Protein AF-0000000073389313 (afdb_homodimer)

Structure (mmCIF, N/CA/C/O backbone):
data_AF-0000000073389313-model_v1
#
loop_
_entity.id
_entity.type
_entity.pdbx_description
1 polymer 'Galactarate dehydratase'
#
loop_
_atom_site.group_PDB
_atom_site.id
_atom_site.type_symbol
_atom_site.label_atom_id
_atom_site.label_alt_id
_atom_site.label_comp_id
_atom_site.label_asym_id
_atom_site.label_entity_id
_atom_site.label_seq_id
_atom_site.pdbx_PDB_ins_code
_atom_site.Cartn_x
_atom_site.Cartn_y
_atom_site.Cartn_z
_atom_site.occupancy
_atom_site.B_iso_or_equiv
_atom_site.auth_seq_id
_atom_site.auth_comp_id
_atom_site.auth_asym_id
_atom_site.auth_atom_id
_atom_site.pdbx_PDB_model_num
ATOM 1 N N . MET A 1 1 ? 12.602 41.25 25.109 1 44.09 1 MET A N 1
ATOM 2 C CA . MET A 1 1 ? 11.906 40.531 24.047 1 44.09 1 MET A CA 1
ATOM 3 C C . MET A 1 1 ? 12.305 41.062 22.688 1 44.09 1 MET A C 1
ATOM 5 O O . MET A 1 1 ? 12.484 42.281 22.516 1 44.09 1 MET A O 1
ATOM 9 N N . PRO A 1 2 ? 12.969 40.156 21.891 1 50.22 2 PRO A N 1
ATOM 10 C CA . PRO A 1 2 ? 13.352 40.781 20.625 1 50.22 2 PRO A CA 1
ATOM 11 C C . PRO A 1 2 ? 12.211 41.562 19.984 1 50.22 2 PRO A C 1
ATOM 13 O O . PRO A 1 2 ? 11.039 41.219 20.141 1 50.22 2 PRO A O 1
ATOM 16 N N . GLY A 1 3 ? 12.523 42.812 19.641 1 48.59 3 GLY A N 1
ATOM 17 C CA . GLY A 1 3 ? 11.57 43.656 18.953 1 48.59 3 GLY A CA 1
ATOM 18 C C . GLY A 1 3 ? 11.062 43.062 17.656 1 48.59 3 GLY A C 1
ATOM 19 O O . GLY A 1 3 ? 11.578 42.062 17.188 1 48.59 3 GLY A O 1
ATOM 20 N N . LEU A 1 4 ? 9.797 43.5 17.094 1 56.19 4 LEU A N 1
ATOM 21 C CA . LEU A 1 4 ? 9.133 43.062 15.867 1 56.19 4 LEU A CA 1
ATOM 22 C C . LEU A 1 4 ? 10.117 42.969 14.711 1 56.19 4 LEU A C 1
ATOM 24 O O . LEU A 1 4 ? 9.969 42.156 13.812 1 56.19 4 LEU A O 1
ATOM 28 N N . ASP A 1 5 ? 11.258 43.656 14.898 1 67.69 5 ASP A N 1
ATOM 29 C CA . ASP A 1 5 ? 12.211 43.75 13.789 1 67.69 5 ASP A CA 1
ATOM 30 C C . ASP A 1 5 ? 13.375 42.781 14 1 67.69 5 ASP A C 1
ATOM 32 O O . ASP A 1 5 ? 14.234 42.625 13.125 1 67.69 5 ASP A O 1
ATOM 36 N N . SER A 1 6 ? 13.25 42.094 15.07 1 82.12 6 SER A N 1
ATOM 37 C CA . SER A 1 6 ? 14.344 41.188 15.383 1 82.12 6 SER A CA 1
ATOM 38 C C . SER A 1 6 ? 14.273 39.938 14.523 1 82.12 6 SER A C 1
ATOM 40 O O . SER A 1 6 ? 13.188 39.406 14.258 1 82.12 6 SER A O 1
ATOM 42 N N . PRO A 1 7 ? 15.445 39.469 14.125 1 89.75 7 PRO A N 1
ATOM 43 C CA . PRO A 1 7 ? 15.484 38.219 13.375 1 89.75 7 PRO A CA 1
ATOM 44 C C . PRO A 1 7 ? 15.25 37 14.258 1 89.75 7 PRO A C 1
ATOM 46 O O . PRO A 1 7 ? 15.242 35.875 13.766 1 89.75 7 PRO A O 1
ATOM 49 N N . LEU A 1 8 ? 15.023 37.281 15.539 1 93 8 LEU A N 1
ATOM 50 C CA . LEU A 1 8 ? 14.867 36.188 16.5 1 93 8 LEU A CA 1
ATOM 51 C C . LEU A 1 8 ? 13.523 36.25 17.203 1 93 8 LEU A C 1
ATOM 53 O O . LEU A 1 8 ? 13 37.344 17.438 1 93 8 LEU A O 1
ATOM 57 N N . LEU A 1 9 ? 12.992 35.062 17.469 1 92.81 9 LEU A N 1
ATOM 58 C CA . LEU A 1 9 ? 11.734 34.969 18.188 1 92.81 9 LEU A CA 1
ATOM 59 C C . LEU A 1 9 ? 11.938 34.344 19.562 1 92.81 9 LEU A C 1
ATOM 61 O O . LEU A 1 9 ? 12.617 33.312 19.688 1 92.81 9 LEU A O 1
ATOM 65 N N . HIS A 1 10 ? 11.469 35.031 20.547 1 93.19 10 HIS A N 1
ATOM 66 C CA . HIS A 1 10 ? 11.367 34.438 21.875 1 93.19 10 HIS A CA 1
ATOM 67 C C . HIS A 1 10 ? 9.93 34.031 22.188 1 93.19 10 HIS A C 1
ATOM 69 O O . HIS A 1 10 ? 9.094 34.906 22.5 1 93.19 10 HIS A O 1
ATOM 75 N N . LEU A 1 11 ? 9.617 32.844 22.188 1 91.44 11 LEU A N 1
ATOM 76 C CA . LEU A 1 11 ? 8.242 32.344 22.156 1 91.44 11 LEU A CA 1
ATOM 77 C C . LEU A 1 11 ? 7.625 32.375 23.547 1 91.44 11 LEU A C 1
ATOM 79 O O . LEU A 1 11 ? 6.406 32.469 23.688 1 91.44 11 LEU A O 1
ATOM 83 N N . HIS A 1 12 ? 8.422 32.188 24.609 1 91.25 12 HIS A N 1
ATOM 84 C CA . HIS A 1 12 ? 8.016 32.25 26 1 91.25 12 HIS A CA 1
ATOM 85 C C . HIS A 1 12 ? 9.133 32.812 26.875 1 91.25 12 HIS A C 1
ATOM 87 O O . HIS A 1 12 ? 10.312 32.531 26.625 1 91.25 12 HIS A O 1
ATOM 93 N N . PRO A 1 13 ? 8.734 33.469 27.875 1 92.62 13 PRO A N 1
ATOM 94 C CA . PRO A 1 13 ? 9.773 34.094 28.719 1 92.62 13 PRO A CA 1
ATOM 95 C C . PRO A 1 13 ? 10.688 33.062 29.375 1 92.62 13 PRO A C 1
ATOM 97 O O . PRO A 1 13 ? 11.852 33.344 29.641 1 92.62 13 PRO A O 1
ATOM 100 N N . ASN A 1 14 ? 10.234 31.891 29.578 1 94.25 14 ASN A N 1
ATOM 101 C CA . ASN A 1 14 ? 10.992 30.859 30.281 1 94.25 14 ASN A CA 1
ATOM 102 C C . ASN A 1 14 ? 11.875 30.078 29.312 1 94.25 14 ASN A C 1
ATOM 104 O O . ASN A 1 14 ? 12.664 29.219 29.734 1 94.25 14 ASN A O 1
ATOM 108 N N . ASP A 1 15 ? 11.812 30.375 28.078 1 96.12 15 ASP A N 1
ATOM 109 C CA . ASP A 1 15 ? 12.609 29.672 27.094 1 96.12 15 ASP A CA 1
ATOM 110 C C . ASP A 1 15 ? 14.078 30.078 27.172 1 96.12 15 ASP A C 1
ATOM 112 O O . ASP A 1 15 ? 14.391 31.25 27.375 1 96.12 15 ASP A O 1
ATOM 116 N N . ASN A 1 16 ? 14.898 29.141 27.078 1 97.31 16 ASN A N 1
ATOM 117 C CA . ASN A 1 16 ? 16.328 29.469 27.062 1 97.31 16 ASN A CA 1
ATOM 118 C C . ASN A 1 16 ? 16.906 29.312 25.656 1 97.31 16 ASN A C 1
ATOM 120 O O . ASN A 1 16 ? 18.125 29.172 25.5 1 97.31 16 ASN A O 1
ATOM 124 N N . VAL A 1 17 ? 16.078 29.219 24.703 1 96.81 17 VAL A N 1
ATOM 125 C CA . VAL A 1 17 ? 16.453 29.25 23.297 1 96.81 17 VAL A CA 1
ATOM 126 C C . VAL A 1 17 ? 15.609 30.297 22.562 1 96.81 17 VAL A C 1
ATOM 128 O O . VAL A 1 17 ? 14.555 30.703 23.047 1 96.81 17 VAL A O 1
ATOM 131 N N . LEU A 1 18 ? 16.094 30.75 21.469 1 95.69 18 LEU A N 1
ATOM 132 C CA . LEU A 1 18 ? 15.406 31.609 20.516 1 95.69 18 LEU A CA 1
ATOM 133 C C . LEU A 1 18 ? 15.289 30.938 19.141 1 95.69 18 LEU A C 1
ATOM 135 O O . LEU A 1 18 ? 16.141 30.125 18.781 1 95.69 18 LEU A O 1
ATOM 139 N N . VAL A 1 19 ? 14.258 31.25 18.406 1 95.56 19 VAL A N 1
ATOM 140 C CA . VAL A 1 19 ? 14.078 30.703 17.062 1 95.56 19 VAL A CA 1
ATOM 141 C C . VAL A 1 19 ? 14.438 31.75 16.016 1 95.56 19 VAL A C 1
ATOM 143 O O . VAL A 1 19 ? 14.031 32.906 16.125 1 95.56 19 VAL A O 1
ATOM 146 N N . ALA A 1 20 ? 15.203 31.375 15.031 1 95.12 20 ALA A N 1
ATOM 147 C CA . ALA A 1 20 ? 15.586 32.281 13.953 1 95.12 20 ALA A CA 1
ATOM 148 C C . ALA A 1 20 ? 14.445 32.469 12.969 1 95.12 20 ALA A C 1
ATOM 150 O O . ALA A 1 20 ? 14.047 31.547 12.266 1 95.12 20 ALA A O 1
ATOM 151 N N . LYS A 1 21 ? 13.977 33.656 12.844 1 92.94 21 LYS A N 1
ATOM 152 C CA . LYS A 1 21 ? 12.945 34 11.867 1 92.94 21 LYS A CA 1
ATOM 153 C C . LYS A 1 21 ? 13.508 33.969 10.445 1 92.94 21 LYS A C 1
ATOM 155 O O . LYS A 1 21 ? 12.836 33.562 9.508 1 92.94 21 LYS A O 1
ATOM 160 N N . THR A 1 22 ? 14.648 34.562 10.391 1 92 22 THR A N 1
ATOM 161 C CA . THR A 1 22 ? 15.445 34.562 9.164 1 92 22 THR A CA 1
ATOM 162 C C . THR A 1 22 ? 16.812 33.906 9.406 1 92 22 THR A C 1
ATOM 164 O O . THR A 1 22 ? 17.25 33.812 10.555 1 92 22 THR A O 1
ATOM 167 N N . GLY A 1 23 ? 17.422 33.531 8.383 1 93.44 23 GLY A N 1
ATOM 168 C CA . GLY A 1 23 ? 18.734 32.906 8.523 1 93.44 23 GLY A CA 1
ATOM 169 C C . GLY A 1 23 ? 19.75 33.844 9.133 1 93.44 23 GLY A C 1
ATOM 170 O O . GLY A 1 23 ? 19.75 35.062 8.852 1 93.44 23 GLY A O 1
ATOM 171 N N . LEU A 1 24 ? 20.547 33.219 10 1 94.75 24 LEU A N 1
ATOM 172 C CA . LEU A 1 24 ? 21.672 33.969 10.57 1 94.75 24 LEU A CA 1
ATOM 173 C C . LEU A 1 24 ? 22.984 33.562 9.891 1 94.75 24 LEU A C 1
ATOM 175 O O . LEU A 1 24 ? 23.281 32.375 9.75 1 94.75 24 LEU A O 1
ATOM 179 N N . ALA A 1 25 ? 23.688 34.562 9.477 1 95 25 ALA A N 1
ATOM 180 C CA . ALA A 1 25 ? 25 34.312 8.867 1 95 25 ALA A CA 1
ATOM 181 C C . ALA A 1 25 ? 26.078 34.125 9.938 1 95 25 ALA A C 1
ATOM 183 O O . ALA A 1 25 ? 25.969 34.688 11.031 1 95 25 ALA A O 1
ATOM 184 N N . LEU A 1 26 ? 27.062 33.406 9.523 1 94.06 26 LEU A N 1
ATOM 185 C CA . LEU A 1 26 ? 28.234 33.312 10.398 1 94.06 26 LEU A CA 1
ATOM 186 C C . LEU A 1 26 ? 28.797 34.688 10.719 1 94.06 26 LEU A C 1
ATOM 188 O O . LEU A 1 26 ? 28.984 35.5 9.812 1 94.06 26 LEU A O 1
ATOM 192 N N . GLY A 1 27 ? 28.953 34.938 11.984 1 94.06 27 GLY A N 1
ATOM 193 C CA . GLY A 1 27 ? 29.562 36.188 12.406 1 94.06 27 GLY A CA 1
ATOM 194 C C . GLY A 1 27 ? 28.547 37.312 12.5 1 94.06 27 GLY A C 1
ATOM 195 O O . GLY A 1 27 ? 28.891 38.438 12.945 1 94.06 27 GLY A O 1
ATOM 196 N N . GLN A 1 28 ? 27.406 37.062 12.164 1 94.38 28 GLN A N 1
ATOM 197 C CA . GLN A 1 28 ? 26.375 38.094 12.25 1 94.38 28 GLN A CA 1
ATOM 198 C C . GLN A 1 28 ? 26.172 38.562 13.695 1 94.38 28 GLN A C 1
ATOM 200 O O . GLN A 1 28 ? 26.156 37.719 14.617 1 94.38 28 GLN A O 1
ATOM 205 N N . GLU A 1 29 ? 26.062 39.844 13.859 1 93.81 29 GLU A N 1
ATOM 206 C CA . GLU A 1 29 ? 25.828 40.406 15.195 1 93.81 29 GLU A CA 1
ATOM 207 C C . GLU A 1 29 ? 24.406 40.125 15.656 1 93.81 29 GLU A C 1
ATOM 209 O O . GLU A 1 29 ? 23.453 40.219 14.867 1 93.81 29 GLU A O 1
ATOM 214 N N . ILE A 1 30 ? 24.328 39.75 16.891 1 93.19 30 ILE A N 1
ATOM 215 C CA . ILE A 1 30 ? 23.047 39.562 17.562 1 93.19 30 ILE A CA 1
ATOM 216 C C . ILE A 1 30 ? 22.938 40.531 18.75 1 93.19 30 ILE A C 1
ATOM 218 O O . ILE A 1 30 ? 23.203 40.156 19.891 1 93.19 30 ILE A O 1
ATOM 222 N N . PRO A 1 31 ? 22.5 41.594 18.453 1 89.94 31 PRO A N 1
ATOM 223 C CA . PRO A 1 31 ? 22.516 42.656 19.484 1 89.94 31 PRO A CA 1
ATOM 224 C C . PRO A 1 31 ? 21.75 42.25 20.75 1 89.94 31 PRO A C 1
ATOM 226 O O . PRO A 1 31 ? 22.172 42.594 21.859 1 89.94 31 PRO A O 1
ATOM 229 N N . GLU A 1 32 ? 20.703 41.531 20.609 1 87.31 32 GLU A N 1
ATOM 230 C CA . GLU A 1 32 ? 19.859 41.125 21.719 1 87.31 32 GLU A CA 1
ATOM 231 C C . GLU A 1 32 ? 20.641 40.312 22.734 1 87.31 32 GLU A C 1
ATOM 233 O O . GLU A 1 32 ? 20.312 40.312 23.922 1 87.31 32 GLU A O 1
ATOM 238 N N . LEU A 1 33 ? 21.672 39.719 22.266 1 91.31 33 LEU A N 1
ATOM 239 C CA . LEU A 1 33 ? 22.453 38.844 23.125 1 91.31 33 LEU A CA 1
ATOM 240 C C . LEU A 1 33 ? 23.859 39.406 23.344 1 91.31 33 LEU A C 1
ATOM 242 O O . LEU A 1 33 ? 24.609 38.906 24.203 1 91.31 33 LEU A O 1
ATOM 246 N N . GLY A 1 34 ? 24.172 40.375 22.609 1 92.25 34 GLY A N 1
ATOM 247 C CA . GLY A 1 34 ? 25.5 40.969 22.703 1 92.25 34 GLY A CA 1
ATOM 248 C C . GLY A 1 34 ? 26.594 40.031 22.188 1 92.25 34 GLY A C 1
ATOM 249 O O . GLY A 1 34 ? 27.703 40 22.75 1 92.25 34 GLY A O 1
ATOM 250 N N . VAL A 1 35 ? 26.188 39.188 21.297 1 94.31 35 VAL A N 1
ATOM 251 C CA . VAL A 1 35 ? 27.141 38.219 20.781 1 94.31 35 VAL A CA 1
ATOM 252 C C . VAL A 1 35 ? 27.031 38.125 19.266 1 94.31 35 VAL A C 1
ATOM 254 O O . VAL A 1 35 ? 26.266 38.875 18.656 1 94.31 35 VAL A O 1
ATOM 257 N N . ARG A 1 36 ? 27.922 37.344 18.672 1 93.81 36 ARG A N 1
ATOM 258 C CA . ARG A 1 36 ? 27.891 37.031 17.25 1 93.81 36 ARG A CA 1
ATOM 259 C C . ARG A 1 36 ? 27.547 35.562 17.016 1 93.81 36 ARG A C 1
ATOM 261 O O . ARG A 1 36 ? 27.938 34.688 17.812 1 93.81 36 ARG A O 1
ATOM 268 N N . ALA A 1 37 ? 26.812 35.375 15.93 1 92.75 37 ALA A N 1
ATOM 269 C CA . ALA A 1 37 ? 26.5 34 15.57 1 92.75 37 ALA A CA 1
ATOM 270 C C . ALA A 1 37 ? 27.766 33.188 15.312 1 92.75 37 ALA A C 1
ATOM 272 O O . ALA A 1 37 ? 28.672 33.656 14.594 1 92.75 37 ALA A O 1
ATOM 273 N N . ARG A 1 38 ? 27.844 32.062 15.828 1 90.19 38 ARG A N 1
ATOM 274 C CA . ARG A 1 38 ? 29.031 31.219 15.734 1 90.19 38 ARG A CA 1
ATOM 275 C C . ARG A 1 38 ? 28.906 30.203 14.602 1 90.19 38 ARG A C 1
ATOM 277 O O . ARG A 1 38 ? 29.828 29.453 14.32 1 90.19 38 ARG A O 1
ATOM 284 N N . ALA A 1 39 ? 27.781 30.109 14.031 1 93.5 39 ALA A N 1
ATOM 285 C CA . ALA A 1 39 ? 27.484 29.25 12.891 1 93.5 39 ALA A CA 1
ATOM 286 C C . ALA A 1 39 ? 26.391 29.844 12.016 1 93.5 39 ALA A C 1
ATOM 288 O O . ALA A 1 39 ? 25.703 30.781 12.43 1 93.5 39 ALA A O 1
ATOM 289 N N . GLN A 1 40 ? 26.422 29.375 10.773 1 95 40 GLN A N 1
ATOM 290 C CA . GLN A 1 40 ? 25.219 29.656 9.977 1 95 40 GLN A CA 1
ATOM 291 C C . GLN A 1 40 ? 24 28.938 10.547 1 95 40 GLN A C 1
ATOM 293 O O . GLN A 1 40 ? 24.062 27.734 10.836 1 95 40 GLN A O 1
ATOM 298 N N . VAL A 1 41 ? 22.953 29.672 10.836 1 95.88 41 VAL A N 1
ATOM 299 C CA . VAL A 1 41 ? 21.734 29.109 11.406 1 95.88 41 VAL A CA 1
ATOM 300 C C . VAL A 1 41 ? 20.562 29.328 10.438 1 95.88 41 VAL A C 1
ATOM 302 O O . VAL A 1 41 ? 20.172 30.469 10.188 1 95.88 41 VAL A O 1
ATOM 305 N N . PRO A 1 42 ? 19.953 28.234 9.883 1 95.38 42 PRO A N 1
ATOM 306 C CA . PRO A 1 42 ? 18.828 28.391 8.953 1 95.38 42 PRO A CA 1
ATOM 307 C C . PRO A 1 42 ? 17.562 28.922 9.633 1 95.38 42 PRO A C 1
ATOM 309 O O . PRO A 1 42 ? 17.438 28.828 10.852 1 95.38 42 PRO A O 1
ATOM 312 N N . PRO A 1 43 ? 16.672 29.562 8.797 1 94.75 43 PRO A N 1
ATOM 313 C CA . PRO A 1 43 ? 15.383 29.938 9.367 1 94.75 43 PRO A CA 1
ATOM 314 C C . PRO A 1 43 ? 14.656 28.781 10.031 1 94.75 43 PRO A C 1
ATOM 316 O O . PRO A 1 43 ? 14.68 27.656 9.508 1 94.75 43 PRO A O 1
ATOM 319 N N . GLY A 1 44 ? 13.977 29.016 11.172 1 94.44 44 GLY A N 1
ATOM 320 C CA . GLY A 1 44 ? 13.219 28 11.867 1 94.44 44 GLY A CA 1
ATOM 321 C C . GLY A 1 44 ? 14.047 27.234 12.891 1 94.44 44 GLY A C 1
ATOM 322 O O . GLY A 1 44 ? 13.492 26.547 13.75 1 94.44 44 GLY A O 1
ATOM 323 N N . HIS A 1 45 ? 15.375 27.391 12.805 1 96.81 45 HIS A N 1
ATOM 324 C CA . HIS A 1 45 ? 16.266 26.734 13.758 1 96.81 45 HIS A CA 1
ATOM 325 C C . HIS A 1 45 ? 16.469 27.594 15 1 96.81 45 HIS A C 1
ATOM 327 O O . HIS A 1 45 ? 15.898 28.688 15.102 1 96.81 45 HIS A O 1
ATOM 333 N N . LYS A 1 46 ? 17.266 27.031 15.961 1 96.94 46 LYS A N 1
ATOM 334 C CA . LYS A 1 46 ? 17.328 27.672 17.266 1 96.94 46 LYS A CA 1
ATOM 335 C C . LYS A 1 46 ? 18.75 28.062 17.641 1 96.94 46 LYS A C 1
ATOM 337 O O . LYS A 1 46 ? 19.703 27.406 17.188 1 96.94 46 LYS A O 1
ATOM 342 N N . ILE A 1 47 ? 18.844 29.078 18.469 1 96.38 47 ILE A N 1
ATOM 343 C CA . ILE A 1 47 ? 20.109 29.438 19.109 1 96.38 47 ILE A CA 1
ATOM 344 C C . ILE A 1 47 ? 19.906 29.562 20.625 1 96.38 47 ILE A C 1
ATOM 346 O O . ILE A 1 47 ? 18.781 29.781 21.078 1 96.38 47 ILE A O 1
ATOM 350 N N . ALA A 1 48 ? 20.969 29.406 21.359 1 97.38 48 ALA A N 1
ATOM 351 C CA . ALA A 1 48 ? 20.906 29.578 22.797 1 97.38 48 ALA A CA 1
ATOM 352 C C . ALA A 1 48 ? 20.688 31.047 23.172 1 97.38 48 ALA A C 1
ATOM 354 O O . ALA A 1 48 ? 21.391 31.922 22.672 1 97.38 48 ALA A O 1
ATOM 355 N N . ALA A 1 49 ? 19.75 31.297 24.062 1 96.56 49 ALA A N 1
ATOM 356 C CA . ALA A 1 49 ? 19.438 32.656 24.5 1 96.56 49 ALA A CA 1
ATOM 357 C C . ALA A 1 49 ? 20.359 33.094 25.656 1 96.56 49 ALA A C 1
ATOM 359 O O . ALA A 1 49 ? 20.516 34.281 25.922 1 96.56 49 ALA A O 1
ATOM 360 N N . ARG A 1 50 ? 20.891 32.188 26.281 1 96.69 50 ARG A N 1
ATOM 361 C CA . ARG A 1 50 ? 21.812 32.312 27.406 1 96.69 50 ARG A CA 1
ATOM 362 C C . ARG A 1 50 ? 22.703 31.094 27.531 1 96.69 50 ARG A C 1
ATOM 364 O O . ARG A 1 50 ? 22.578 30.141 26.766 1 96.69 50 ARG A O 1
ATOM 371 N N . ARG A 1 51 ? 23.578 31.172 28.484 1 97.12 51 ARG A N 1
ATOM 372 C CA . ARG A 1 51 ? 24.391 29.984 28.75 1 97.12 51 ARG A CA 1
ATOM 373 C C . ARG A 1 51 ? 23.531 28.828 29.234 1 97.12 51 ARG A C 1
ATOM 375 O O . ARG A 1 51 ? 22.656 29.016 30.078 1 97.12 51 ARG A O 1
ATOM 382 N N . ILE A 1 52 ? 23.688 27.672 28.594 1 98 52 ILE A N 1
ATOM 383 C CA . ILE A 1 52 ? 23.016 26.438 28.984 1 98 52 ILE A CA 1
ATOM 384 C C . ILE A 1 52 ? 24.047 25.375 29.344 1 98 52 ILE A C 1
ATOM 386 O O . ILE A 1 52 ? 24.828 24.953 28.484 1 98 52 ILE A O 1
ATOM 390 N N . ALA A 1 53 ? 24.031 24.891 30.547 1 98.12 53 ALA A N 1
ATOM 391 C CA . ALA A 1 53 ? 25.016 23.922 30.984 1 98.12 53 ALA A CA 1
ATOM 392 C C . ALA A 1 53 ? 24.703 22.531 30.438 1 98.12 53 ALA A C 1
ATOM 394 O O . ALA A 1 53 ? 23.562 22.219 30.125 1 98.12 53 ALA A O 1
ATOM 395 N N . GLN A 1 54 ? 25.844 21.766 30.328 1 97.62 54 GLN A N 1
ATOM 396 C CA . GLN A 1 54 ? 25.625 20.359 29.984 1 97.62 54 GLN A CA 1
ATOM 397 C C . GLN A 1 54 ? 24.641 19.703 30.953 1 97.62 54 GLN A C 1
ATOM 399 O O . GLN A 1 54 ? 24.734 19.875 32.156 1 97.62 54 GLN A O 1
ATOM 404 N N . GLY A 1 55 ? 23.641 19.031 30.344 1 96.12 55 GLY A N 1
ATOM 405 C CA . GLY A 1 55 ? 22.641 18.359 31.172 1 96.12 55 GLY A CA 1
ATOM 406 C C . GLY A 1 55 ? 21.469 19.234 31.531 1 96.12 55 GLY A C 1
ATOM 407 O O . GLY A 1 55 ? 20.422 18.734 31.984 1 96.12 55 GLY A O 1
ATOM 408 N N . GLU A 1 56 ? 21.609 20.547 31.375 1 96.75 56 GLU A N 1
ATOM 409 C CA . GLU A 1 56 ? 20.5 21.453 31.672 1 96.75 56 GLU A CA 1
ATOM 410 C C . GLU A 1 56 ? 19.359 21.297 30.656 1 96.75 56 GLU A C 1
ATOM 412 O O . GLU A 1 56 ? 19.609 21.062 29.469 1 96.75 56 GLU A O 1
ATOM 417 N N . GLN A 1 57 ? 18.125 21.422 31.141 1 95.38 57 GLN A N 1
ATOM 418 C CA . GLN A 1 57 ? 16.953 21.312 30.281 1 95.38 57 GLN A CA 1
ATOM 419 C C . GLN A 1 57 ? 16.875 22.469 29.297 1 95.38 57 GLN A C 1
ATOM 421 O O . GLN A 1 57 ? 17.172 23.625 29.656 1 95.38 57 GLN A O 1
ATOM 426 N N . VAL A 1 58 ? 16.625 22.172 28.125 1 96.06 58 VAL A N 1
ATOM 427 C CA . VAL A 1 58 ? 16.375 23.156 27.078 1 96.06 58 VAL A CA 1
ATOM 428 C C . VAL A 1 58 ? 14.867 23.312 26.891 1 96.06 58 VAL A C 1
ATOM 430 O O . VAL A 1 58 ? 14.148 22.328 26.688 1 96.06 58 VAL A O 1
ATOM 433 N N . LYS A 1 59 ? 14.383 24.562 26.891 1 95.12 59 LYS A N 1
ATOM 434 C CA . LYS A 1 59 ? 12.945 24.812 26.875 1 95.12 59 LYS A CA 1
ATOM 435 C C . LYS A 1 59 ? 12.539 25.656 25.672 1 95.12 59 LYS A C 1
ATOM 437 O O . LYS A 1 59 ? 13.25 26.578 25.281 1 95.12 59 LYS A O 1
ATOM 442 N N . LYS A 1 60 ? 11.539 25.297 25.062 1 93.19 60 LYS A N 1
ATOM 443 C CA . LYS A 1 60 ? 10.805 25.984 24.016 1 93.19 60 LYS A CA 1
ATOM 444 C C . LYS A 1 60 ? 9.305 26 24.297 1 93.19 60 LYS A C 1
ATOM 446 O O . LYS A 1 60 ? 8.711 24.969 24.562 1 93.19 60 LYS A O 1
ATOM 451 N N . TYR A 1 61 ? 8.641 27.172 24.312 1 90.69 61 TYR A N 1
ATOM 452 C CA . TYR A 1 61 ? 7.246 27.344 24.719 1 90.69 61 TYR A CA 1
ATOM 453 C C . TYR A 1 61 ? 7.027 26.828 26.141 1 90.69 61 TYR A C 1
ATOM 455 O O . TYR A 1 61 ? 6.035 26.156 26.422 1 90.69 61 TYR A O 1
ATOM 463 N N . ASP A 1 62 ? 8.023 27.047 26.891 1 90.38 62 ASP A N 1
ATOM 464 C CA . ASP A 1 62 ? 8.016 26.672 28.297 1 90.38 62 ASP A CA 1
ATOM 465 C C . ASP A 1 62 ? 7.867 25.156 28.469 1 90.38 62 ASP A C 1
ATOM 467 O O . ASP A 1 62 ? 7.227 24.688 29.406 1 90.38 62 ASP A O 1
ATOM 471 N N . THR A 1 63 ? 8.312 24.453 27.516 1 89.25 63 THR A N 1
ATOM 472 C CA . THR A 1 63 ? 8.289 22.984 27.531 1 89.25 63 THR A CA 1
ATOM 473 C C . THR A 1 63 ? 9.68 22.422 27.281 1 89.25 63 THR A C 1
ATOM 475 O O . THR A 1 63 ? 10.414 22.922 26.422 1 89.25 63 THR A O 1
ATOM 478 N N . VAL A 1 64 ? 10.008 21.438 28.016 1 91.5 64 VAL A N 1
ATOM 479 C CA . VAL A 1 64 ? 11.32 20.828 27.859 1 91.5 64 VAL A CA 1
ATOM 480 C C . VAL A 1 64 ? 11.383 20.047 26.547 1 91.5 64 VAL A C 1
ATOM 482 O O . VAL A 1 64 ? 10.586 19.125 26.328 1 91.5 64 VAL A O 1
ATOM 485 N N . ILE A 1 65 ? 12.336 20.344 25.734 1 91.06 65 ILE A N 1
ATOM 486 C CA . ILE A 1 65 ? 12.461 19.641 24.453 1 91.06 65 ILE A CA 1
ATOM 487 C C . ILE A 1 65 ? 13.688 18.734 24.484 1 91.06 65 ILE A C 1
ATOM 489 O O . ILE A 1 65 ? 13.977 18.047 23.516 1 91.06 65 ILE A O 1
ATOM 493 N N . GLY A 1 66 ? 14.469 18.75 25.547 1 92.31 66 GLY A N 1
ATOM 494 C CA . GLY A 1 66 ? 15.656 17.938 25.734 1 92.31 66 GLY A CA 1
ATOM 495 C C . GLY A 1 66 ? 16.641 18.547 26.719 1 92.31 66 GLY A C 1
ATOM 496 O O . GLY A 1 66 ? 16.266 19.438 27.5 1 92.31 66 GLY A O 1
ATOM 497 N N . VAL A 1 67 ? 17.828 17.938 26.734 1 95.69 67 VAL A N 1
ATOM 498 C CA . VAL A 1 67 ? 18.906 18.484 27.562 1 95.69 67 VAL A CA 1
ATOM 499 C C . VAL A 1 67 ? 20.141 18.719 26.703 1 95.69 67 VAL A C 1
ATOM 501 O O . VAL A 1 67 ? 20.344 18.047 25.688 1 95.69 67 VAL A O 1
ATOM 504 N N . ALA A 1 68 ? 20.875 19.688 27.078 1 97.25 68 ALA A N 1
ATOM 505 C CA . ALA A 1 68 ? 22.109 19.984 26.359 1 97.25 68 ALA A CA 1
ATOM 506 C C . ALA A 1 68 ? 23.141 18.891 26.562 1 97.25 68 ALA A C 1
ATOM 508 O O . ALA A 1 68 ? 23.359 18.438 27.688 1 97.25 68 ALA A O 1
ATOM 509 N N . THR A 1 69 ? 23.828 18.5 25.469 1 97.19 69 THR A N 1
ATOM 510 C CA . THR A 1 69 ? 24.828 17.438 25.562 1 97.19 69 THR A CA 1
ATOM 511 C C . THR A 1 69 ? 26.188 18.016 25.922 1 97.19 69 THR A C 1
ATOM 513 O O . THR A 1 69 ? 27.125 17.266 26.234 1 97.19 69 THR A O 1
ATOM 516 N N . ARG A 1 70 ? 26.359 19.297 25.844 1 97.44 70 ARG A N 1
ATOM 517 C CA . ARG A 1 70 ? 27.547 20.062 26.219 1 97.44 70 ARG A CA 1
ATOM 518 C C . ARG A 1 70 ? 27.156 21.469 26.641 1 97.44 70 ARG A C 1
ATOM 520 O O . ARG A 1 70 ? 26 21.875 26.531 1 97.44 70 ARG A O 1
ATOM 527 N N . ASP A 1 71 ? 28.109 22.125 27.156 1 98 71 ASP A N 1
ATOM 528 C CA . ASP A 1 71 ? 27.859 23.531 27.469 1 98 71 ASP A CA 1
ATOM 529 C C . ASP A 1 71 ? 27.594 24.328 26.188 1 98 71 ASP A C 1
ATOM 531 O O . ASP A 1 71 ? 28.312 24.188 25.203 1 98 71 ASP A O 1
ATOM 535 N N . LEU A 1 72 ? 26.547 25.188 26.25 1 97.31 72 LEU A N 1
ATOM 536 C CA . LEU A 1 72 ? 26.188 26.062 25.141 1 97.31 72 LEU A CA 1
ATOM 537 C C . LEU A 1 72 ? 26.297 27.531 25.547 1 97.31 72 LEU A C 1
ATOM 539 O O . LEU A 1 72 ? 25.75 27.922 26.578 1 97.31 72 LEU A O 1
ATOM 543 N N . GLU A 1 73 ? 26.984 28.234 24.766 1 96.38 73 GLU A N 1
ATOM 544 C CA . GLU A 1 73 ? 27.078 29.688 25 1 96.38 73 GLU A CA 1
ATOM 545 C C . GLU A 1 73 ? 25.969 30.438 24.281 1 96.38 73 GLU A C 1
ATOM 547 O O . GLU A 1 73 ? 25.406 29.938 23.297 1 96.38 73 GLU A O 1
ATOM 552 N N . PRO A 1 74 ? 25.641 31.656 24.797 1 96 74 PRO A N 1
ATOM 553 C CA . PRO A 1 74 ? 24.625 32.438 24.094 1 96 74 PRO A CA 1
ATOM 554 C C . PRO A 1 74 ? 24.953 32.625 22.609 1 96 74 PRO A C 1
ATOM 556 O O . PRO A 1 74 ? 26.094 32.875 22.25 1 96 74 PRO A O 1
ATOM 559 N N . GLY A 1 75 ? 23.922 32.375 21.75 1 94.88 75 GLY A N 1
ATOM 560 C CA . GLY A 1 75 ? 24.109 32.562 20.328 1 94.88 75 GLY A CA 1
ATOM 561 C C . GLY A 1 75 ? 24.531 31.281 19.609 1 94.88 75 GLY A C 1
ATOM 562 O O . GLY A 1 75 ? 24.5 31.234 18.375 1 94.88 75 GLY A O 1
ATOM 563 N N . GLU A 1 76 ? 24.812 30.312 20.328 1 95.88 76 GLU A N 1
ATOM 564 C CA . GLU A 1 76 ? 25.219 29.047 19.719 1 95.88 76 GLU A CA 1
ATOM 565 C C . GLU A 1 76 ? 24.031 28.328 19.094 1 95.88 76 GLU A C 1
ATOM 567 O O . GLU A 1 76 ? 22.938 28.328 19.656 1 95.88 76 GLU A O 1
ATOM 572 N N . TYR A 1 77 ? 24.359 27.656 17.969 1 96.44 77 TYR A N 1
ATOM 573 C CA . TYR A 1 77 ? 23.375 26.859 17.234 1 96.44 77 TYR A CA 1
ATOM 574 C C . TYR A 1 77 ? 22.938 25.656 18.047 1 96.44 77 TYR A C 1
ATOM 576 O O . TYR A 1 77 ? 23.766 24.875 18.516 1 96.44 77 TYR A O 1
ATOM 584 N N . VAL A 1 78 ? 21.656 25.531 18.359 1 96.94 78 VAL A N 1
ATOM 585 C CA . VAL A 1 78 ? 21.094 24.453 19.141 1 96.94 78 VAL A CA 1
ATOM 586 C C . VAL A 1 78 ? 20.234 23.547 18.25 1 96.94 78 VAL A C 1
ATOM 588 O O . VAL A 1 78 ? 19.25 24 17.672 1 96.94 78 VAL A O 1
ATOM 591 N N . HIS A 1 79 ? 20.562 22.328 18.172 1 95.94 79 HIS A N 1
ATOM 592 C CA . HIS A 1 79 ? 19.859 21.375 17.328 1 95.94 79 HIS A CA 1
ATOM 593 C C . HIS A 1 79 ? 20.203 19.938 17.719 1 95.94 79 HIS A C 1
ATOM 595 O O . HIS A 1 79 ? 20.641 19.688 18.844 1 95.94 79 HIS A O 1
ATOM 601 N N . SER A 1 80 ? 19.938 18.969 16.906 1 92.75 80 SER A N 1
ATOM 602 C CA . SER A 1 80 ? 20.047 17.547 17.203 1 92.75 80 SER A CA 1
ATOM 603 C C . SER A 1 80 ? 21.469 17.172 17.594 1 92.75 80 SER A C 1
ATOM 605 O O . SER A 1 80 ? 21.672 16.219 18.344 1 92.75 80 SER A O 1
ATOM 607 N N . HIS A 1 81 ? 22.469 17.938 17.109 1 93.38 81 HIS A N 1
ATOM 608 C CA . HIS A 1 81 ? 23.859 17.578 17.359 1 93.38 81 HIS A CA 1
ATOM 609 C C . HIS A 1 81 ? 24.281 17.891 18.781 1 93.38 81 HIS A C 1
ATOM 611 O O . HIS A 1 81 ? 25.312 17.422 19.266 1 93.38 81 HIS A O 1
ATOM 617 N N . ASN A 1 82 ? 23.469 18.688 19.547 1 95.56 82 ASN A N 1
ATOM 618 C CA . ASN A 1 82 ? 23.859 19.047 20.906 1 95.56 82 ASN A CA 1
ATOM 619 C C . ASN A 1 82 ? 22.672 18.984 21.859 1 95.56 82 ASN A C 1
ATOM 621 O O . ASN A 1 82 ? 22.703 19.609 22.922 1 95.56 82 ASN A O 1
ATOM 625 N N . LEU A 1 83 ? 21.641 18.359 21.438 1 94.25 83 LEU A N 1
ATOM 626 C CA . LEU A 1 83 ? 20.453 18.094 22.25 1 94.25 83 LEU A CA 1
ATOM 627 C C . LEU A 1 83 ? 20.203 16.594 22.359 1 94.25 83 LEU A C 1
ATOM 629 O O . LEU A 1 83 ? 20.328 15.859 21.375 1 94.25 83 LEU A O 1
ATOM 633 N N . GLU A 1 84 ? 19.906 16.172 23.5 1 91.94 84 GLU A N 1
ATOM 634 C CA . GLU A 1 84 ? 19.5 14.781 23.688 1 91.94 84 GLU A CA 1
ATOM 635 C C . GLU A 1 84 ? 18.125 14.695 24.344 1 91.94 84 GLU A C 1
ATOM 637 O O . GLU A 1 84 ? 17.797 15.492 25.219 1 91.94 84 GLU A O 1
ATOM 642 N N . LEU A 1 85 ? 17.438 13.695 23.844 1 88.19 85 LEU A N 1
ATOM 643 C CA . LEU A 1 85 ? 16.109 13.461 24.406 1 88.19 85 LEU A CA 1
ATOM 644 C C . LEU A 1 85 ? 16.203 12.805 25.781 1 88.19 85 LEU A C 1
ATOM 646 O O . LEU A 1 85 ? 17 11.891 25.984 1 88.19 85 LEU A O 1
ATOM 650 N N . VAL A 1 86 ? 15.516 13.383 26.656 1 82.69 86 VAL A N 1
ATOM 651 C CA . VAL A 1 86 ? 15.461 12.773 27.984 1 82.69 86 VAL A CA 1
ATOM 652 C C . VAL A 1 86 ? 14 12.586 28.406 1 82.69 86 VAL A C 1
ATOM 654 O O . VAL A 1 86 ? 13.188 13.492 28.25 1 82.69 86 VAL A O 1
ATOM 657 N N . ASP A 1 87 ? 13.734 11.336 28.688 1 74.81 87 ASP A N 1
ATOM 658 C CA . ASP A 1 87 ? 12.391 11.07 29.188 1 74.81 87 ASP A CA 1
ATOM 659 C C . ASP A 1 87 ? 12.266 11.453 30.656 1 74.81 87 ASP A C 1
ATOM 661 O O . ASP A 1 87 ? 13.195 11.227 31.438 1 74.81 87 ASP A O 1
ATOM 665 N N . TYR A 1 88 ? 11.391 12.172 30.969 1 76.06 88 TYR A N 1
ATOM 666 C CA . TYR A 1 88 ? 11.07 12.484 32.344 1 76.06 88 TYR A CA 1
ATOM 667 C C . TYR A 1 88 ? 9.578 12.344 32.625 1 76.06 88 TYR A C 1
ATOM 669 O O . TYR A 1 88 ? 8.773 12.383 31.688 1 76.06 88 TYR A O 1
ATOM 677 N N . TYR A 1 89 ? 9.305 12.023 33.844 1 74.81 89 TYR A N 1
ATOM 678 C CA . TYR A 1 89 ? 7.906 11.883 34.219 1 74.81 89 TYR A CA 1
ATOM 679 C C . TYR A 1 89 ? 7.164 13.211 34.094 1 74.81 89 TYR A C 1
ATOM 681 O O . TYR A 1 89 ? 7.66 14.25 34.562 1 74.81 89 TYR A O 1
ATOM 689 N N . ARG A 1 90 ? 6.023 13.055 33.375 1 82.88 90 ARG A N 1
ATOM 690 C CA . ARG A 1 90 ? 5.113 14.188 33.281 1 82.88 90 ARG A CA 1
ATOM 691 C C . ARG A 1 90 ? 3.756 13.867 33.875 1 82.88 90 ARG A C 1
ATOM 693 O O . ARG A 1 90 ? 3.084 12.922 33.469 1 82.88 90 ARG A O 1
ATOM 700 N N . ASP A 1 91 ? 3.379 14.688 34.875 1 89.06 91 ASP A N 1
ATOM 701 C CA . ASP A 1 91 ? 2.072 14.516 35.5 1 89.06 91 ASP A CA 1
ATOM 702 C C . ASP A 1 91 ? 0.948 14.734 34.5 1 89.06 91 ASP A C 1
ATOM 704 O O . ASP A 1 91 ? 0.808 15.82 33.938 1 89.06 91 ASP A O 1
ATOM 708 N N . PRO A 1 92 ? 0.164 13.664 34.281 1 93.06 92 PRO A N 1
ATOM 709 C CA . PRO A 1 92 ? -0.938 13.836 33.344 1 93.06 92 PRO A CA 1
ATOM 710 C C . PRO A 1 92 ? -1.968 14.859 33.812 1 93.06 92 PRO A C 1
ATOM 712 O O . PRO A 1 92 ? -2.646 15.477 32.969 1 93.06 92 PRO A O 1
ATOM 715 N N . ALA A 1 93 ? -2.135 14.953 35.188 1 95.31 93 ALA A N 1
ATOM 716 C CA . ALA A 1 93 ? -3.049 15.93 35.781 1 95.31 93 ALA A CA 1
ATOM 717 C C . ALA A 1 93 ? -4.379 15.953 35.031 1 95.31 93 ALA A C 1
ATOM 719 O O . ALA A 1 93 ? -4.824 17.016 34.562 1 95.31 93 ALA A O 1
ATOM 720 N N . PHE A 1 94 ? -5.047 14.812 35.094 1 97 94 PHE A N 1
ATOM 721 C CA . PHE A 1 94 ? -6.254 14.633 34.281 1 97 94 PHE A CA 1
ATOM 722 C C . PHE A 1 94 ? -7.258 15.742 34.562 1 97 94 PHE A C 1
ATOM 724 O O . PHE A 1 94 ? -7.684 15.93 35.719 1 97 94 PHE A O 1
ATOM 731 N N . GLY A 1 95 ? -7.633 16.531 33.531 1 96.94 95 GLY A N 1
ATOM 732 C CA . GLY A 1 95 ? -8.734 17.469 33.562 1 96.94 95 GLY A CA 1
ATOM 733 C C . GLY A 1 95 ? -8.406 18.75 34.312 1 96.94 95 GLY A C 1
ATOM 734 O O . GLY A 1 95 ? -9.273 19.594 34.531 1 96.94 95 GLY A O 1
ATOM 735 N N . ALA A 1 96 ? -7.246 18.984 34.719 1 96.88 96 ALA A N 1
ATOM 736 C CA . ALA A 1 96 ? -6.852 20.109 35.594 1 96.88 96 ALA A CA 1
ATOM 737 C C . ALA A 1 96 ? -7.062 21.438 34.875 1 96.88 96 ALA A C 1
ATOM 739 O O . ALA A 1 96 ? -7.281 22.469 35.531 1 96.88 96 ALA A O 1
ATOM 740 N N . ASP A 1 97 ? -7.059 21.422 33.594 1 96.06 97 ASP A N 1
ATOM 741 C CA . ASP A 1 97 ? -7.133 22.672 32.844 1 96.06 97 ASP A CA 1
ATOM 742 C C . ASP A 1 97 ? -8.383 22.719 31.969 1 96.06 97 ASP A C 1
ATOM 744 O O . ASP A 1 97 ? -8.438 23.469 30.984 1 96.06 97 ASP A O 1
ATOM 748 N N . VAL A 1 98 ? -9.344 21.891 32.281 1 97.44 98 VAL A N 1
ATOM 749 C CA . VAL A 1 98 ? -10.578 21.859 31.516 1 97.44 98 VAL A CA 1
ATOM 750 C C . VAL A 1 98 ? -11.328 23.188 31.688 1 97.44 98 VAL A C 1
ATOM 752 O O . VAL A 1 98 ? -11.516 23.656 32.812 1 97.44 98 VAL A O 1
ATOM 755 N N . ARG A 1 99 ? -11.719 23.75 30.625 1 95.62 99 ARG A N 1
ATOM 756 C CA . ARG A 1 99 ? -12.609 24.906 30.578 1 95.62 99 ARG A CA 1
ATOM 757 C C . ARG A 1 99 ? -13.828 24.625 29.703 1 95.62 99 ARG A C 1
ATOM 759 O O . ARG A 1 99 ? -13.703 24.109 28.594 1 95.62 99 ARG A O 1
ATOM 766 N N . PRO A 1 100 ? -14.953 24.938 30.234 1 95.62 100 PRO A N 1
ATOM 767 C CA . PRO A 1 100 ? -16.156 24.703 29.422 1 95.62 100 PRO A CA 1
ATOM 768 C C . PRO A 1 100 ? -16.156 25.484 28.109 1 95.62 100 PRO A C 1
ATOM 770 O O . PRO A 1 100 ? -15.688 26.625 28.078 1 95.62 100 PRO A O 1
ATOM 773 N N . VAL A 1 101 ? -16.672 24.906 27.125 1 97.81 101 VAL A N 1
ATOM 774 C CA . VAL A 1 101 ? -16.797 25.562 25.812 1 97.81 101 VAL A CA 1
ATOM 775 C C . VAL A 1 101 ? -17.984 26.531 25.828 1 97.81 101 VAL A C 1
ATOM 777 O O . VAL A 1 101 ? -19.078 26.172 26.281 1 97.81 101 VAL A O 1
ATOM 780 N N . GLU A 1 102 ? -17.766 27.719 25.453 1 97.5 102 GLU A N 1
ATOM 781 C CA . GLU A 1 102 ? -18.859 28.656 25.25 1 97.5 102 GLU A CA 1
ATOM 782 C C . GLU A 1 102 ? -19.453 28.516 23.844 1 97.5 102 GLU A C 1
ATOM 784 O O . GLU A 1 102 ? -19.062 29.234 22.922 1 97.5 102 GLU A O 1
ATOM 789 N N . TYR A 1 103 ? -20.422 27.766 23.781 1 98.12 103 TYR A N 1
ATOM 790 C CA . TYR A 1 103 ? -21.031 27.453 22.484 1 98.12 103 TYR A CA 1
ATOM 791 C C . TYR A 1 103 ? -21.781 28.656 21.938 1 98.12 103 TYR A C 1
ATOM 793 O O . TYR A 1 103 ? -22.453 29.375 22.688 1 98.12 103 TYR A O 1
ATOM 801 N N . VAL A 1 104 ? -21.656 28.812 20.703 1 98.12 104 VAL A N 1
ATOM 802 C CA . VAL A 1 104 ? -22.547 29.734 20.016 1 98.12 104 VAL A CA 1
ATOM 803 C C . VAL A 1 104 ? -23.969 29.203 20.031 1 98.12 104 VAL A C 1
ATOM 805 O O . VAL A 1 104 ? -24.203 28.031 19.75 1 98.12 104 VAL A O 1
ATOM 808 N N . PRO A 1 105 ? -24.969 30.047 20.375 1 97.38 105 PRO A N 1
ATOM 809 C CA . PRO A 1 105 ? -26.344 29.562 20.312 1 97.38 105 PRO A CA 1
ATOM 810 C C . PRO A 1 105 ? -26.719 29 18.938 1 97.38 105 PRO A C 1
ATOM 812 O O . PRO A 1 105 ? -26.25 29.516 17.906 1 97.38 105 PRO A O 1
ATOM 815 N N . GLU A 1 106 ? -27.578 28.047 18.922 1 94.88 106 GLU A N 1
ATOM 816 C CA . GLU A 1 106 ? -27.906 27.297 17.703 1 94.88 106 GLU A CA 1
ATOM 817 C C . GLU A 1 106 ? -28.297 28.234 16.562 1 94.88 106 GLU A C 1
ATOM 819 O O . GLU A 1 106 ? -27.875 28.047 15.43 1 94.88 106 GLU A O 1
ATOM 824 N N . ALA A 1 107 ? -29.047 29.234 16.844 1 94.81 107 ALA A N 1
ATOM 825 C CA . ALA A 1 107 ? -29.562 30.156 15.844 1 94.81 107 ALA A CA 1
ATOM 826 C C . ALA A 1 107 ? -28.453 30.984 15.227 1 94.81 107 ALA A C 1
ATOM 828 O O . ALA A 1 107 ? -28.594 31.484 14.109 1 94.81 107 ALA A O 1
ATOM 829 N N . GLY A 1 108 ? -27.359 31.094 15.898 1 96.88 108 GLY A N 1
ATOM 830 C CA . GLY A 1 108 ? -26.266 31.938 15.43 1 96.88 108 GLY A CA 1
ATOM 831 C C . GLY A 1 108 ? -25.094 31.141 14.891 1 96.88 108 GLY A C 1
ATOM 832 O O . GLY A 1 108 ? -24.062 31.719 14.539 1 96.88 108 GLY A O 1
ATOM 833 N N . ARG A 1 109 ? -25.203 29.875 14.805 1 97.69 109 ARG A N 1
ATOM 834 C CA . ARG A 1 109 ? -24.078 29.047 14.375 1 97.69 109 ARG A CA 1
ATOM 835 C C . ARG A 1 109 ? -23.812 29.203 12.883 1 97.69 109 ARG A C 1
ATOM 837 O O . ARG A 1 109 ? -24.75 29.391 12.102 1 97.69 109 ARG A O 1
ATOM 844 N N . ALA A 1 110 ? -22.516 29.156 12.555 1 98.75 110 ALA A N 1
ATOM 845 C CA . ALA A 1 110 ? -22.125 29.219 11.148 1 98.75 110 ALA A CA 1
ATOM 846 C C . ALA A 1 110 ? -22.734 28.047 10.367 1 98.75 110 ALA A C 1
ATOM 848 O O . ALA A 1 110 ? -23.125 27.031 10.945 1 98.75 110 ALA A O 1
ATOM 849 N N . THR A 1 111 ? -22.891 28.281 9.086 1 98.81 111 THR A N 1
ATOM 850 C CA . THR A 1 111 ? -23.5 27.266 8.227 1 98.81 111 THR A CA 1
ATOM 851 C C . THR A 1 111 ? -22.625 27 7.004 1 98.81 111 THR A C 1
ATOM 853 O O . THR A 1 111 ? -21.672 27.75 6.742 1 98.81 111 THR A O 1
ATOM 856 N N . PHE A 1 112 ? -22.828 25.953 6.32 1 98.81 112 PHE A N 1
ATOM 857 C CA . PHE A 1 112 ? -22.25 25.625 5.023 1 98.81 112 PHE A CA 1
ATOM 858 C C . PHE A 1 112 ? -23.25 24.875 4.156 1 98.81 112 PHE A C 1
ATOM 860 O O . PHE A 1 112 ? -24.328 24.5 4.629 1 98.81 112 PHE A O 1
ATOM 867 N N . GLN A 1 113 ? -22.953 24.781 2.904 1 98.81 113 GLN A N 1
ATOM 868 C CA . GLN A 1 113 ? -23.781 24.047 1.957 1 98.81 113 GLN A CA 1
ATOM 869 C C . GLN A 1 113 ? -23.359 22.594 1.855 1 98.81 113 GLN A C 1
ATOM 871 O O . GLN A 1 113 ? -22.375 22.281 1.197 1 98.81 113 GLN A O 1
ATOM 876 N N . GLY A 1 114 ? -24.188 21.688 2.521 1 98.75 114 GLY A N 1
ATOM 877 C CA . GLY A 1 114 ? -23.797 20.281 2.576 1 98.75 114 GLY A CA 1
ATOM 878 C C . GLY A 1 114 ? -24.797 19.359 1.912 1 98.75 114 GLY A C 1
ATOM 879 O O . GLY A 1 114 ? -25.891 19.797 1.528 1 98.75 114 GLY A O 1
ATOM 880 N N . PHE A 1 115 ? -24.406 18.109 1.653 1 98.81 115 PHE A N 1
ATOM 881 C CA . PHE A 1 115 ? -25.281 17.031 1.178 1 98.81 115 PHE A CA 1
ATOM 882 C C . PHE A 1 115 ? -25.812 16.219 2.344 1 98.81 115 PHE A C 1
ATOM 884 O O . PHE A 1 115 ? -25.094 15.406 2.928 1 98.81 115 PHE A O 1
ATOM 891 N N . VAL A 1 116 ? -27.094 16.375 2.682 1 98.56 116 VAL A N 1
ATOM 892 C CA . VAL A 1 116 ? -27.688 15.625 3.783 1 98.56 116 VAL A CA 1
ATOM 893 C C . VAL A 1 116 ? -28.047 14.211 3.32 1 98.56 116 VAL A C 1
ATOM 895 O O . VAL A 1 116 ? -28.781 14.039 2.346 1 98.56 116 VAL A O 1
ATOM 898 N N . ARG A 1 117 ? -27.484 13.227 3.977 1 97.75 117 ARG A N 1
ATOM 899 C CA . ARG A 1 117 ? -27.75 11.828 3.672 1 97.75 117 ARG A CA 1
ATOM 900 C C . ARG A 1 117 ? -29 11.336 4.418 1 97.75 117 ARG A C 1
ATOM 902 O O . ARG A 1 117 ? -29.484 12.008 5.328 1 97.75 117 ARG A O 1
ATOM 909 N N . ALA A 1 118 ? -29.469 10.125 4.062 1 94.38 118 ALA A N 1
ATOM 910 C CA . ALA A 1 118 ? -30.672 9.562 4.637 1 94.38 118 ALA A CA 1
ATOM 911 C C . ALA A 1 118 ? -30.516 9.312 6.133 1 94.38 118 ALA A C 1
ATOM 913 O O . ALA A 1 118 ? -31.469 9.43 6.898 1 94.38 118 ALA A O 1
ATOM 914 N N . ASP A 1 119 ? -29.281 9.039 6.57 1 93.88 119 ASP A N 1
ATOM 915 C CA . ASP A 1 119 ? -29.047 8.719 7.973 1 93.88 119 ASP A CA 1
ATOM 916 C C . ASP A 1 119 ? -28.75 9.977 8.789 1 93.88 119 ASP A C 1
ATOM 918 O O . ASP A 1 119 ? -28.422 9.898 9.969 1 93.88 119 ASP A O 1
ATOM 922 N N . GLY A 1 120 ? -28.781 11.133 8.172 1 95.75 120 GLY A N 1
ATOM 923 C CA . GLY A 1 120 ? -28.609 12.391 8.867 1 95.75 120 GLY A CA 1
ATOM 924 C C . GLY A 1 120 ? -27.203 12.938 8.781 1 95.75 120 GLY A C 1
ATOM 925 O O . GLY A 1 120 ? -26.969 14.109 9.078 1 95.75 120 GLY A O 1
ATOM 926 N N . SER A 1 121 ? -26.266 12.109 8.391 1 97.19 121 SER A N 1
ATOM 927 C CA . SER A 1 121 ? -24.906 12.617 8.195 1 97.19 121 SER A CA 1
ATOM 928 C C . SER A 1 121 ? -24.844 13.578 7.016 1 97.19 121 SER A C 1
ATOM 930 O O . SER A 1 121 ? -25.766 13.617 6.188 1 97.19 121 SER A O 1
ATOM 932 N N . VAL A 1 122 ? -23.844 14.484 7.004 1 98.75 122 VAL A N 1
ATOM 933 C CA . VAL A 1 122 ? -23.781 15.523 5.98 1 98.75 122 VAL A CA 1
ATOM 934 C C . VAL A 1 122 ? -22.438 15.453 5.258 1 98.75 122 VAL A C 1
ATOM 936 O O . VAL A 1 122 ? -21.375 15.477 5.895 1 98.75 122 VAL A O 1
ATOM 939 N N . GLY A 1 123 ? -22.453 15.32 3.957 1 98.81 123 GLY A N 1
ATOM 940 C CA . GLY A 1 123 ? -21.25 15.328 3.145 1 98.81 123 GLY A CA 1
ATOM 941 C C . GLY A 1 123 ? -20.891 16.703 2.633 1 98.81 123 GLY A C 1
ATOM 942 O O . GLY A 1 123 ? -21.75 17.578 2.508 1 98.81 123 GLY A O 1
ATOM 943 N N . THR A 1 124 ? -19.609 16.859 2.355 1 98.94 124 THR A N 1
ATOM 944 C CA . THR A 1 124 ? -19.125 18.078 1.699 1 98.94 124 THR A CA 1
ATOM 945 C C . THR A 1 124 ? -18.875 17.812 0.215 1 98.94 124 THR A C 1
ATOM 947 O O . THR A 1 124 ? -18.688 18.766 -0.556 1 98.94 124 THR A O 1
ATOM 950 N N . ARG A 1 125 ? -18.859 16.625 -0.172 1 98.88 125 ARG A N 1
ATOM 951 C CA . ARG A 1 125 ? -18.766 16.156 -1.549 1 98.88 125 ARG A CA 1
ATOM 952 C C . ARG A 1 125 ? -19.766 15.039 -1.818 1 98.88 125 ARG A C 1
ATOM 954 O O . ARG A 1 125 ? -20.391 14.516 -0.89 1 98.88 125 ARG A O 1
ATOM 961 N N . ASN A 1 126 ? -19.906 14.688 -3.064 1 98.81 126 ASN A N 1
ATOM 962 C CA . ASN A 1 126 ? -20.891 13.703 -3.502 1 98.81 126 ASN A CA 1
ATOM 963 C C . ASN A 1 126 ? -20.312 12.75 -4.539 1 98.81 126 ASN A C 1
ATOM 965 O O . ASN A 1 126 ? -20.781 12.711 -5.68 1 98.81 126 ASN A O 1
ATOM 969 N N . PHE A 1 127 ? -19.406 11.883 -4.082 1 98.88 127 PHE A N 1
ATOM 970 C CA . PHE A 1 127 ? -18.734 10.914 -4.949 1 98.88 127 PHE A CA 1
ATOM 971 C C . PHE A 1 127 ? -19.484 9.586 -4.949 1 98.88 127 PHE A C 1
ATOM 973 O O . PHE A 1 127 ? -20.328 9.336 -4.078 1 98.88 127 PHE A O 1
ATOM 980 N N . ILE A 1 128 ? -19.281 8.82 -5.961 1 98.94 128 ILE A N 1
ATOM 981 C CA . ILE A 1 128 ? -19.484 7.375 -5.895 1 98.94 128 ILE A CA 1
ATOM 982 C C . ILE A 1 128 ? -18.141 6.672 -5.727 1 98.94 128 ILE A C 1
ATOM 984 O O . ILE A 1 128 ? -17.203 6.918 -6.488 1 98.94 128 ILE A O 1
ATOM 988 N N . GLY A 1 129 ? -18.016 5.902 -4.66 1 98.88 129 GLY A N 1
ATOM 989 C CA . GLY A 1 129 ? -16.766 5.246 -4.359 1 98.88 129 GLY A CA 1
ATOM 990 C C . GLY A 1 129 ? -16.75 3.775 -4.734 1 98.88 129 GLY A C 1
ATOM 991 O O . GLY A 1 129 ? -17.75 3.078 -4.57 1 98.88 129 GLY A O 1
ATOM 992 N N . ILE A 1 130 ? -15.672 3.299 -5.293 1 98.94 130 ILE A N 1
ATOM 993 C CA . ILE A 1 130 ? -15.453 1.883 -5.559 1 98.94 130 ILE A CA 1
ATOM 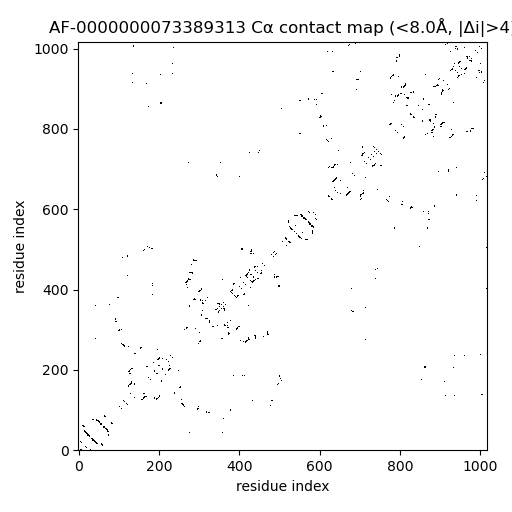994 C C . ILE A 1 130 ? -14.312 1.366 -4.684 1 98.94 130 ILE A C 1
ATOM 996 O O . ILE A 1 130 ? -13.18 1.844 -4.781 1 98.94 130 ILE A O 1
ATOM 1000 N N . LEU A 1 131 ? -14.555 0.424 -3.814 1 98.88 131 LEU A N 1
ATOM 1001 C CA . LEU A 1 131 ? -13.586 -0.104 -2.865 1 98.88 131 LEU A CA 1
ATOM 1002 C C . LEU A 1 131 ? -13.141 -1.508 -3.266 1 98.88 131 LEU A C 1
ATOM 1004 O O . LEU A 1 131 ? -13.961 -2.324 -3.693 1 98.88 131 LEU A O 1
ATOM 1008 N N . SER A 1 132 ? -11.906 -1.76 -3.164 1 98.56 132 SER A N 1
ATOM 1009 C CA . SER A 1 132 ? -11.406 -3.115 -3.367 1 98.56 132 SER A CA 1
ATOM 1010 C C . SER A 1 132 ? -11.273 -3.863 -2.045 1 98.56 132 SER A C 1
ATOM 1012 O O . SER A 1 132 ? -10.742 -3.326 -1.071 1 98.56 132 SER A O 1
ATOM 1014 N N . SER A 1 133 ? -11.711 -5.102 -1.96 1 97.81 133 SER A N 1
ATOM 1015 C CA . SER A 1 133 ? -11.523 -5.914 -0.764 1 97.81 133 SER A CA 1
ATOM 1016 C C . SER A 1 133 ? -10.102 -6.48 -0.703 1 97.81 133 SER A C 1
ATOM 1018 O O . SER A 1 133 ? -9.641 -6.898 0.36 1 97.81 133 SER A O 1
ATOM 1020 N N . VAL A 1 134 ? -9.453 -6.496 -1.86 1 97.44 134 VAL A N 1
ATOM 1021 C CA . VAL A 1 134 ? -8.125 -7.074 -2.025 1 97.44 134 VAL A CA 1
ATOM 1022 C C . VAL A 1 134 ? -7.395 -6.379 -3.178 1 97.44 134 VAL A C 1
ATOM 1024 O O . VAL A 1 134 ? -8.031 -5.754 -4.031 1 97.44 134 VAL A O 1
ATOM 1027 N N . ASN A 1 135 ? -6.039 -6.426 -3.193 1 97.62 135 ASN A N 1
ATOM 1028 C CA . ASN A 1 135 ? -5.277 -5.816 -4.277 1 97.62 135 ASN A CA 1
ATOM 1029 C C . ASN A 1 135 ? -5.645 -6.422 -5.629 1 97.62 135 ASN A C 1
ATOM 1031 O O . ASN A 1 135 ? -5.645 -5.723 -6.648 1 97.62 135 ASN A O 1
ATOM 1035 N N . CYS A 1 136 ? -6.066 -7.676 -5.668 1 96.69 136 CYS A N 1
ATOM 1036 C CA . CYS A 1 136 ? -6.309 -8.398 -6.91 1 96.69 136 CYS A CA 1
ATOM 1037 C C . CYS A 1 136 ? -7.477 -7.793 -7.676 1 96.69 136 CYS A C 1
ATOM 1039 O O . CYS A 1 136 ? -7.664 -8.078 -8.859 1 96.69 136 CYS A O 1
ATOM 1041 N N . SER A 1 137 ? -8.25 -6.949 -7.082 1 98.06 137 SER A N 1
ATOM 1042 C CA . SER A 1 137 ? -9.352 -6.297 -7.789 1 98.06 137 SER A CA 1
ATOM 1043 C C . SER A 1 137 ? -9.016 -4.84 -8.109 1 98.06 137 SER A C 1
ATOM 1045 O O . SER A 1 137 ? -9.875 -4.09 -8.57 1 98.06 137 SER A O 1
ATOM 1047 N N . ALA A 1 138 ? -7.773 -4.418 -7.836 1 98.25 138 ALA A N 1
ATOM 1048 C CA . ALA A 1 138 ? -7.371 -3.021 -7.98 1 98.25 138 ALA A CA 1
ATOM 1049 C C . ALA A 1 138 ? -7.527 -2.553 -9.422 1 98.25 138 ALA A C 1
ATOM 1051 O O . ALA A 1 138 ? -8.102 -1.492 -9.68 1 98.25 138 ALA A O 1
ATOM 1052 N N . THR A 1 139 ? -7.035 -3.316 -10.414 1 98.31 139 THR A N 1
ATOM 1053 C CA . THR A 1 139 ? -7.113 -2.924 -11.812 1 98.31 139 THR A CA 1
ATOM 1054 C C . THR A 1 139 ? -8.57 -2.76 -12.25 1 98.31 139 THR A C 1
ATOM 1056 O O . THR A 1 139 ? -8.914 -1.784 -12.922 1 98.31 139 THR A O 1
ATOM 1059 N N . VAL A 1 140 ? -9.422 -3.664 -11.797 1 98.69 140 VAL A N 1
ATOM 1060 C CA . VAL A 1 140 ? -10.828 -3.662 -12.203 1 98.69 140 VAL A CA 1
ATOM 1061 C C . VAL A 1 140 ? -11.508 -2.398 -11.688 1 98.69 140 VAL A C 1
ATOM 1063 O O . VAL A 1 140 ? -12.18 -1.691 -12.445 1 98.69 140 VAL A O 1
ATOM 1066 N N . ILE A 1 141 ? -11.305 -2.061 -10.43 1 98.81 141 ILE A N 1
ATOM 1067 C CA . ILE A 1 141 ? -12.023 -0.915 -9.883 1 98.81 141 ILE A CA 1
ATOM 1068 C C . ILE A 1 141 ? -11.477 0.375 -10.492 1 98.81 141 ILE A C 1
ATOM 1070 O O . ILE A 1 141 ? -12.227 1.331 -10.711 1 98.81 141 ILE A O 1
ATOM 1074 N N . LYS A 1 142 ? -10.172 0.407 -10.773 1 98.62 142 LYS A N 1
ATOM 1075 C CA . LYS A 1 142 ? -9.578 1.582 -11.398 1 98.62 142 LYS A CA 1
ATOM 1076 C C . LYS A 1 142 ? -10.109 1.771 -12.82 1 98.62 142 LYS A C 1
ATOM 1078 O O . LYS A 1 142 ? -10.375 2.898 -13.242 1 98.62 142 LYS A O 1
ATOM 1083 N N . GLN A 1 143 ? -10.281 0.684 -13.562 1 98.62 143 GLN A N 1
ATOM 1084 C CA . GLN A 1 143 ? -10.805 0.772 -14.922 1 98.62 143 GLN A CA 1
ATOM 1085 C C . GLN A 1 143 ? -12.281 1.171 -14.914 1 98.62 143 GLN A C 1
ATOM 1087 O O . GLN A 1 143 ? -12.734 1.912 -15.789 1 98.62 143 GLN A O 1
ATOM 1092 N N . ILE A 1 144 ? -13.047 0.665 -13.93 1 98.88 144 ILE A N 1
ATOM 1093 C CA . ILE A 1 144 ? -14.438 1.096 -13.789 1 98.88 144 ILE A CA 1
ATOM 1094 C C . ILE A 1 144 ? -14.484 2.605 -13.562 1 98.88 144 ILE A C 1
ATOM 1096 O O . ILE A 1 144 ? -15.219 3.318 -14.258 1 98.88 144 ILE A O 1
ATOM 1100 N N . ALA A 1 145 ? -13.672 3.105 -12.625 1 98.81 145 ALA A N 1
ATOM 1101 C CA . ALA A 1 145 ? -13.672 4.531 -12.305 1 98.81 145 ALA A CA 1
ATOM 1102 C C . ALA A 1 145 ? -13.258 5.359 -13.523 1 98.81 145 ALA A C 1
ATOM 1104 O O . ALA A 1 145 ? -13.836 6.418 -13.789 1 98.81 145 ALA A O 1
ATOM 1105 N N . ALA A 1 146 ? -12.273 4.879 -14.266 1 97.88 146 ALA A N 1
ATOM 1106 C CA . ALA A 1 146 ? -11.727 5.602 -15.414 1 97.88 146 ALA A CA 1
ATOM 1107 C C . ALA A 1 146 ? -12.781 5.758 -16.516 1 97.88 146 ALA A C 1
ATOM 1109 O O . ALA A 1 146 ? -12.68 6.66 -17.344 1 97.88 146 ALA A O 1
ATOM 1110 N N . HIS A 1 147 ? -13.734 4.898 -16.547 1 98.62 147 HIS A N 1
ATOM 1111 C CA . HIS A 1 147 ? -14.805 4.957 -17.531 1 98.62 147 HIS A CA 1
ATOM 1112 C C . HIS A 1 147 ? -15.625 6.23 -17.375 1 98.62 147 HIS A C 1
ATOM 1114 O O . HIS A 1 147 ? -16.141 6.766 -18.359 1 98.62 147 HIS A O 1
ATOM 1120 N N . PHE A 1 148 ? -15.734 6.719 -16.188 1 98.69 148 PHE A N 1
ATOM 1121 C CA . PHE A 1 148 ? -16.609 7.852 -15.898 1 98.69 148 PHE A CA 1
ATOM 1122 C C . PHE A 1 148 ? -15.828 9.156 -15.906 1 98.69 148 PHE A C 1
ATOM 1124 O O . PHE A 1 148 ? -15.688 9.812 -14.867 1 98.69 148 PHE A O 1
ATOM 1131 N N . THR A 1 149 ? -15.492 9.625 -17.109 1 97.44 149 THR A N 1
ATOM 1132 C CA . THR A 1 149 ? -14.789 10.883 -17.344 1 97.44 149 THR A CA 1
ATOM 1133 C C . THR A 1 149 ? -15.703 12.078 -17.062 1 97.44 149 THR A C 1
ATOM 1135 O O . THR A 1 149 ? -16.922 11.922 -16.969 1 97.44 149 THR A O 1
ATOM 1138 N N . PRO A 1 150 ? -15.07 13.234 -16.922 1 95.31 150 PRO A N 1
ATOM 1139 C CA . PRO A 1 150 ? -15.898 14.438 -16.766 1 95.31 150 PRO A CA 1
ATOM 1140 C C . PRO A 1 150 ? -16.922 14.594 -17.891 1 95.31 150 PRO A C 1
ATOM 1142 O O . PRO A 1 150 ? -18.047 15.047 -17.656 1 95.31 150 PRO A O 1
ATOM 1145 N N . GLU A 1 151 ? -16.578 14.203 -19.094 1 97.25 151 GLU A N 1
ATOM 1146 C CA . GLU A 1 151 ? -17.5 14.289 -20.219 1 97.25 151 GLU A CA 1
ATOM 1147 C C . GLU A 1 151 ? -18.703 13.367 -20.031 1 97.25 151 GLU A C 1
ATOM 1149 O O . GLU A 1 151 ? -19.844 13.758 -20.297 1 97.25 151 GLU A O 1
ATOM 1154 N N . ARG A 1 152 ? -18.469 12.164 -19.5 1 97.56 152 ARG A N 1
ATOM 1155 C CA . ARG A 1 152 ? -19.531 11.188 -19.312 1 97.56 152 ARG A CA 1
ATOM 1156 C C . ARG A 1 152 ? -20.422 11.555 -18.141 1 97.56 152 ARG A C 1
ATOM 1158 O O . ARG A 1 152 ? -21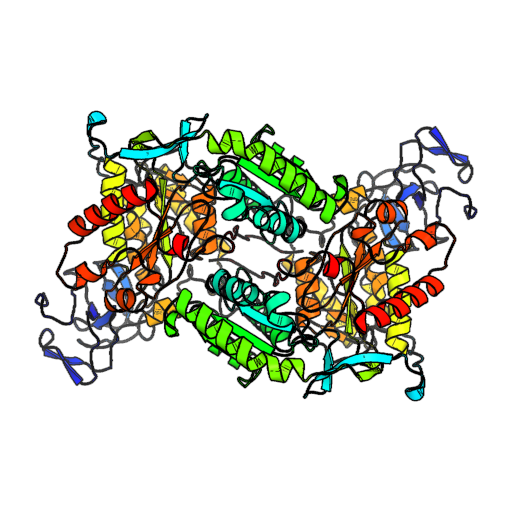.578 11.117 -18.062 1 97.56 152 ARG A O 1
ATOM 1165 N N . LEU A 1 153 ? -19.906 12.375 -17.266 1 98.12 153 LEU A N 1
ATOM 1166 C CA . LEU A 1 153 ? -20.641 12.75 -16.062 1 98.12 153 LEU A CA 1
ATOM 1167 C C . LEU A 1 153 ? -21.312 14.109 -16.234 1 98.12 153 LEU A C 1
ATOM 1169 O O . LEU A 1 153 ? -21.891 14.648 -15.289 1 98.12 153 LEU A O 1
ATOM 1173 N N . ARG A 1 154 ? -21.266 14.734 -17.422 1 97.31 154 ARG A N 1
ATOM 1174 C CA . ARG A 1 154 ? -21.812 16.062 -17.688 1 97.31 154 ARG A CA 1
ATOM 1175 C C . ARG A 1 154 ? -23.297 16.109 -17.359 1 97.31 154 ARG A C 1
ATOM 1177 O O . ARG A 1 154 ? -23.797 17.141 -16.906 1 97.31 154 ARG A O 1
ATOM 1184 N N . GLY A 1 155 ? -24 15.016 -17.516 1 97.75 155 GLY A N 1
ATOM 1185 C CA . GLY A 1 155 ? -25.422 14.945 -17.25 1 97.75 155 GLY A CA 1
ATOM 1186 C C . GLY A 1 155 ? -25.734 14.773 -15.781 1 97.75 155 GLY A C 1
ATOM 1187 O O . GLY A 1 155 ? -26.906 14.781 -15.391 1 97.75 155 GLY A O 1
ATOM 1188 N N . PHE A 1 156 ? -24.734 14.703 -14.969 1 98.5 156 PHE A N 1
ATOM 1189 C CA . PHE A 1 156 ? -24.891 14.516 -13.531 1 98.5 156 PHE A CA 1
ATOM 1190 C C . PHE A 1 156 ? -24.094 15.57 -12.766 1 98.5 156 PHE A C 1
ATOM 1192 O O . PHE A 1 156 ? -23.172 15.25 -12.016 1 98.5 156 PHE A O 1
ATOM 1199 N N . PRO A 1 157 ? -24.516 16.844 -12.812 1 97.25 157 PRO A N 1
ATOM 1200 C CA . PRO A 1 157 ? -23.719 17.969 -12.32 1 97.25 157 PRO A CA 1
ATOM 1201 C C . PRO A 1 157 ? -23.547 17.969 -10.805 1 97.25 157 PRO A C 1
ATOM 1203 O O . PRO A 1 157 ? -22.672 18.672 -10.273 1 97.25 157 PRO A O 1
ATOM 1206 N N . HIS A 1 158 ? -24.359 17.172 -10.078 1 97.94 158 HIS A N 1
ATOM 1207 C CA . HIS A 1 158 ? -24.25 17.172 -8.625 1 97.94 158 HIS A CA 1
ATOM 1208 C C . HIS A 1 158 ? -23.438 15.977 -8.133 1 97.94 158 HIS A C 1
ATOM 1210 O O . HIS A 1 158 ? -23.328 15.742 -6.926 1 97.94 158 HIS A O 1
ATOM 1216 N N . VAL A 1 159 ? -22.891 15.18 -9.047 1 98.56 159 VAL A N 1
ATOM 1217 C CA . VAL A 1 159 ? -21.953 14.109 -8.727 1 98.56 159 VAL A CA 1
ATOM 1218 C C . VAL A 1 159 ? -20.516 14.594 -8.945 1 98.56 159 VAL A C 1
ATOM 1220 O O . VAL A 1 159 ? -20.141 14.945 -10.062 1 98.56 159 VAL A O 1
ATOM 1223 N N . ASP A 1 160 ? -19.719 14.625 -7.887 1 98.38 160 ASP A N 1
ATOM 1224 C CA . ASP A 1 160 ? -18.359 15.164 -7.949 1 98.38 160 ASP A CA 1
ATOM 1225 C C . ASP A 1 160 ? -17.438 14.242 -8.742 1 98.38 160 ASP A C 1
ATOM 1227 O O . ASP A 1 160 ? -16.391 14.664 -9.211 1 98.38 160 ASP A O 1
ATOM 1231 N N . GLY A 1 161 ? -17.812 12.922 -8.852 1 98.44 161 GLY A N 1
ATOM 1232 C CA . GLY A 1 161 ? -17.031 11.969 -9.617 1 98.44 161 GLY A CA 1
ATOM 1233 C C . GLY A 1 161 ? -17.156 10.547 -9.117 1 98.44 161 GLY A C 1
ATOM 1234 O O . GLY A 1 161 ? -17.891 10.281 -8.164 1 98.44 161 GLY A O 1
ATOM 1235 N N . VAL A 1 162 ? -16.594 9.625 -9.828 1 98.88 162 VAL A N 1
ATOM 1236 C CA . VAL A 1 162 ? -16.453 8.227 -9.43 1 98.88 162 VAL A CA 1
ATOM 1237 C C . VAL A 1 162 ? -14.992 7.941 -9.078 1 98.88 162 VAL A C 1
ATOM 1239 O O . VAL A 1 162 ? -14.086 8.211 -9.875 1 98.88 162 VAL A O 1
ATOM 1242 N N . VAL A 1 163 ? -14.734 7.461 -7.867 1 98.69 163 VAL A N 1
ATOM 1243 C CA . VAL A 1 163 ? -13.367 7.328 -7.379 1 98.69 163 VAL A CA 1
ATOM 1244 C C . VAL A 1 163 ? -13.117 5.887 -6.938 1 98.69 163 VAL A C 1
ATOM 1246 O O . VAL A 1 163 ? -13.977 5.266 -6.309 1 98.69 163 VAL A O 1
ATOM 1249 N N . ALA A 1 164 ? -11.945 5.344 -7.309 1 98.81 164 ALA A N 1
ATOM 1250 C CA . ALA A 1 164 ? -11.539 3.998 -6.91 1 98.81 164 ALA A CA 1
ATOM 1251 C C . ALA A 1 164 ? -10.562 4.047 -5.734 1 98.81 164 ALA A C 1
ATOM 1253 O O . ALA A 1 164 ? -9.594 4.809 -5.754 1 98.81 164 ALA A O 1
ATOM 1254 N N . PHE A 1 165 ? -10.852 3.307 -4.707 1 98.75 165 PHE A N 1
ATOM 1255 C CA . PHE A 1 165 ? -9.984 3.166 -3.543 1 98.75 165 PHE A CA 1
ATOM 1256 C C . PHE A 1 165 ? -9.336 1.788 -3.516 1 98.75 165 PHE A C 1
ATOM 1258 O O . PHE A 1 165 ? -9.805 0.886 -2.82 1 98.75 165 PHE A O 1
ATOM 1265 N N . ALA A 1 166 ? -8.25 1.712 -4.254 1 98.12 166 ALA A N 1
ATOM 1266 C CA . ALA A 1 166 ? -7.453 0.485 -4.277 1 98.12 166 ALA A CA 1
ATOM 1267 C C . ALA A 1 166 ? -6.504 0.423 -3.086 1 98.12 166 ALA A C 1
ATOM 1269 O O . ALA A 1 166 ? -6.074 1.458 -2.572 1 98.12 166 ALA A O 1
ATOM 1270 N N . GLN A 1 167 ? -6.23 -0.776 -2.629 1 96.31 167 GLN A N 1
ATOM 1271 C CA . GLN A 1 167 ? -5.277 -0.963 -1.541 1 96.31 167 GLN A CA 1
ATOM 1272 C C . GLN A 1 167 ? -4.457 -2.234 -1.741 1 96.31 167 GLN A C 1
ATOM 1274 O O . GLN A 1 167 ? -4.695 -2.992 -2.684 1 96.31 167 GLN A O 1
ATOM 1279 N N . THR A 1 168 ? -3.498 -2.49 -0.91 1 96.06 168 THR A N 1
ATOM 1280 C CA . THR A 1 168 ? -2.451 -3.451 -1.244 1 96.06 168 THR A CA 1
ATOM 1281 C C . THR A 1 168 ? -2.545 -4.684 -0.353 1 96.06 168 THR A C 1
ATOM 1283 O O . THR A 1 168 ? -1.627 -5.508 -0.323 1 96.06 168 THR A O 1
ATOM 1286 N N . SER A 1 169 ? -3.543 -4.828 0.434 1 94.88 169 SER A N 1
ATOM 1287 C CA . SER A 1 169 ? -3.688 -5.953 1.354 1 94.88 169 SER A CA 1
ATOM 1288 C C . SER A 1 169 ? -4.91 -6.797 1.005 1 94.88 169 SER A C 1
ATOM 1290 O O . SER A 1 169 ? -5.227 -6.988 -0.171 1 94.88 169 SER A O 1
ATOM 1292 N N . GLY A 1 170 ? -5.453 -7.43 1.908 1 93 170 GLY A N 1
ATOM 1293 C CA . GLY A 1 170 ? -6.68 -8.188 1.722 1 93 170 GLY A CA 1
ATOM 1294 C C . GLY A 1 170 ? -6.445 -9.688 1.626 1 93 170 GLY A C 1
ATOM 1295 O O . GLY A 1 170 ? -7.375 -10.477 1.793 1 93 170 GLY A O 1
ATOM 1296 N N . CYS A 1 171 ? -5.184 -9.867 1.211 1 91.06 171 CYS A N 1
ATOM 1297 C CA . CYS A 1 171 ? -4.738 -11.258 1.193 1 91.06 171 CYS A CA 1
ATOM 1298 C C . CYS A 1 171 ? -3.354 -11.391 1.819 1 91.06 171 CYS A C 1
ATOM 1300 O O . CYS A 1 171 ? -2.643 -10.398 1.981 1 91.06 171 CYS A O 1
ATOM 1302 N N . GLY A 1 172 ? -2.834 -12.375 2.354 1 88.69 172 GLY A N 1
ATOM 1303 C CA . GLY A 1 172 ? -1.527 -12.633 2.936 1 88.69 172 GLY A CA 1
ATOM 1304 C C . GLY A 1 172 ? -1.41 -12.156 4.371 1 88.69 172 GLY A C 1
ATOM 1305 O O . GLY A 1 172 ? -0.308 -12.086 4.918 1 88.69 172 GLY A O 1
ATOM 1306 N N . MET A 1 173 ? -2.5 -11.641 4.832 1 92.38 173 MET A N 1
ATOM 1307 C CA . MET A 1 173 ? -2.5 -11.141 6.203 1 92.38 173 MET A CA 1
ATOM 1308 C C . MET A 1 173 ? -2.76 -12.266 7.195 1 92.38 173 MET A C 1
ATOM 1310 O O . MET A 1 173 ? -3.326 -13.297 6.836 1 92.38 173 MET A O 1
ATOM 1314 N N . SER A 1 174 ? -2.316 -12.031 8.438 1 92.62 174 SER A N 1
ATOM 1315 C CA . SER A 1 174 ? -2.791 -12.883 9.523 1 92.62 174 SER A CA 1
ATOM 1316 C C . SER A 1 174 ? -4.289 -12.711 9.742 1 92.62 174 SER A C 1
ATOM 1318 O O . SER A 1 174 ? -4.785 -11.586 9.805 1 92.62 174 SER A O 1
ATOM 1320 N N . SER A 1 175 ? -4.973 -13.773 9.766 1 91 175 SER A N 1
ATOM 1321 C CA . SER A 1 175 ? -6.41 -13.719 9.992 1 91 175 SER A CA 1
ATOM 1322 C C . SER A 1 175 ? -6.922 -15.008 10.633 1 91 175 SER A C 1
ATOM 1324 O O . SER A 1 175 ? -6.57 -16.109 10.195 1 91 175 SER A O 1
ATOM 1326 N N . PRO A 1 176 ? -7.77 -14.867 11.617 1 91.56 176 PRO A N 1
ATOM 1327 C CA . PRO A 1 176 ? -8.195 -13.641 12.297 1 91.56 176 PRO A CA 1
ATOM 1328 C C . PRO A 1 176 ? -7.043 -12.922 13 1 91.56 176 PRO A C 1
ATOM 1330 O O . PRO A 1 176 ? -6.07 -13.562 13.406 1 91.56 176 PRO A O 1
ATOM 1333 N N . SER A 1 177 ? -7.09 -11.617 12.969 1 93.5 177 SER A N 1
ATOM 1334 C CA . SER A 1 177 ? -6.129 -10.773 13.672 1 93.5 177 SER A CA 1
ATOM 1335 C C . SER A 1 177 ? -6.645 -9.344 13.82 1 93.5 177 SER A C 1
ATOM 1337 O O . SER A 1 177 ? -7.613 -8.961 13.164 1 93.5 177 SER A O 1
ATOM 1339 N N . GLU A 1 178 ? -6.023 -8.602 14.711 1 91.75 178 GLU A N 1
ATOM 1340 C CA . GLU A 1 178 ? -6.32 -7.18 14.859 1 91.75 178 GLU A CA 1
ATOM 1341 C C . GLU A 1 178 ? -6.082 -6.426 13.555 1 91.75 178 GLU A C 1
ATOM 1343 O O . GLU A 1 178 ? -6.852 -5.531 13.203 1 91.75 178 GLU A O 1
ATOM 1348 N N . HIS A 1 179 ? -5.012 -6.805 12.898 1 89.75 179 HIS A N 1
ATOM 1349 C CA . HIS A 1 179 ? -4.688 -6.18 11.617 1 89.75 179 HIS A CA 1
ATOM 1350 C C . HIS A 1 179 ? -5.832 -6.344 10.625 1 89.75 179 HIS A C 1
ATOM 1352 O O . HIS A 1 179 ? -6.188 -5.395 9.914 1 89.75 179 HIS A O 1
ATOM 1358 N N . PHE A 1 180 ? -6.352 -7.531 10.586 1 93.62 180 PHE A N 1
ATOM 1359 C CA . PHE A 1 180 ? -7.453 -7.871 9.695 1 93.62 180 PHE A CA 1
ATOM 1360 C C . PHE A 1 180 ? -8.703 -7.078 10.055 1 93.62 180 PHE A C 1
ATOM 1362 O O . PHE A 1 180 ? -9.391 -6.559 9.172 1 93.62 180 PHE A O 1
ATOM 1369 N N . ASP A 1 181 ? -8.977 -6.891 11.305 1 96.5 181 ASP A N 1
ATOM 1370 C CA . ASP A 1 181 ? -10.125 -6.137 11.781 1 96.5 181 ASP A CA 1
ATOM 1371 C C . ASP A 1 181 ? -9.992 -4.652 11.445 1 96.5 181 ASP A C 1
ATOM 1373 O O . ASP A 1 181 ? -10.969 -4.004 11.078 1 96.5 181 ASP A O 1
ATOM 1377 N N . VAL A 1 182 ? -8.789 -4.125 11.578 1 97.75 182 VAL A N 1
ATOM 1378 C CA . VAL A 1 182 ? -8.523 -2.719 11.289 1 97.75 182 VAL A CA 1
ATOM 1379 C C . VAL A 1 182 ? -8.758 -2.445 9.805 1 97.75 182 VAL A C 1
ATOM 1381 O O . VAL A 1 182 ? -9.328 -1.415 9.438 1 97.75 182 VAL A O 1
ATOM 1384 N N . LEU A 1 183 ? -8.32 -3.336 8.922 1 98 183 LEU A N 1
ATOM 1385 C CA . LEU A 1 183 ? -8.562 -3.17 7.496 1 98 183 LEU A CA 1
ATOM 1386 C C . LEU A 1 183 ? -10.055 -3.113 7.199 1 98 183 LEU A C 1
ATOM 1388 O O . LEU A 1 183 ? -10.516 -2.215 6.492 1 98 183 LEU A O 1
ATOM 1392 N N . ARG A 1 184 ? -10.828 -4.07 7.754 1 98.44 184 ARG A N 1
ATOM 1393 C CA . ARG A 1 184 ? -12.258 -4.133 7.496 1 98.44 184 ARG A CA 1
ATOM 1394 C C . ARG A 1 184 ? -12.969 -2.885 8.023 1 98.44 184 ARG A C 1
ATOM 1396 O O . ARG A 1 184 ? -13.844 -2.33 7.352 1 98.44 184 ARG A O 1
ATOM 1403 N N . ARG A 1 185 ? -12.555 -2.453 9.211 1 98.62 185 ARG A N 1
ATOM 1404 C CA . ARG A 1 185 ? -13.125 -1.24 9.789 1 98.62 185 ARG A CA 1
ATOM 1405 C C . ARG A 1 185 ? -12.844 -0.028 8.906 1 98.62 185 ARG A C 1
ATOM 1407 O O . ARG A 1 185 ? -13.703 0.834 8.734 1 98.62 185 ARG A O 1
ATOM 1414 N N . THR A 1 186 ? -11.648 0.05 8.352 1 98.88 186 THR A N 1
ATOM 1415 C CA . THR A 1 186 ? -11.258 1.16 7.492 1 98.88 186 THR A CA 1
ATOM 1416 C C . THR A 1 186 ? -12.078 1.168 6.211 1 98.88 186 THR A C 1
ATOM 1418 O O . THR A 1 186 ? -12.617 2.207 5.816 1 98.88 186 THR A O 1
ATOM 1421 N N . LEU A 1 187 ? -12.211 0.002 5.578 1 98.81 187 LEU A N 1
ATOM 1422 C CA . LEU A 1 187 ? -12.992 -0.104 4.355 1 98.81 187 LEU A CA 1
ATOM 1423 C C . LEU A 1 187 ? -14.453 0.246 4.617 1 98.81 187 LEU A C 1
ATOM 1425 O O . LEU A 1 187 ? -15.078 0.959 3.828 1 98.81 187 LEU A O 1
ATOM 1429 N N . ALA A 1 188 ? -14.984 -0.22 5.727 1 98.75 188 ALA A N 1
ATOM 1430 C CA . ALA A 1 188 ? -16.375 0.057 6.078 1 98.75 188 ALA A CA 1
ATOM 1431 C C . ALA A 1 188 ? -16.578 1.542 6.363 1 98.75 188 ALA A C 1
ATOM 1433 O O . ALA A 1 188 ? -17.641 2.098 6.051 1 98.75 188 ALA A O 1
ATOM 1434 N N . GLY A 1 189 ? -15.578 2.16 7.031 1 98.81 189 GLY A N 1
ATOM 1435 C CA . GLY A 1 189 ? -15.641 3.596 7.258 1 98.81 189 GLY A CA 1
ATOM 1436 C C . GLY A 1 189 ? -15.773 4.395 5.973 1 98.81 189 GLY A C 1
ATOM 1437 O O . GLY A 1 189 ? -16.562 5.34 5.906 1 98.81 189 GLY A O 1
ATOM 1438 N N . TYR A 1 190 ? -15.039 4.016 4.945 1 98.88 190 TYR A N 1
ATOM 1439 C CA . TYR A 1 190 ? -15.172 4.664 3.645 1 98.88 190 TYR A CA 1
ATOM 1440 C C . TYR A 1 190 ? -16.531 4.363 3.018 1 98.88 190 TYR A C 1
ATOM 1442 O O . TYR A 1 190 ? -17.172 5.25 2.455 1 98.88 190 TYR A O 1
ATOM 1450 N N . ALA A 1 191 ? -16.969 3.145 3.168 1 98.75 191 ALA A N 1
ATOM 1451 C CA . ALA A 1 191 ? -18.234 2.742 2.559 1 98.75 191 ALA A CA 1
ATOM 1452 C C . ALA A 1 191 ? -19.391 3.559 3.119 1 98.75 191 ALA A C 1
ATOM 1454 O O . ALA A 1 191 ? -20.375 3.822 2.414 1 98.75 191 ALA A O 1
ATOM 1455 N N . ARG A 1 192 ? -19.25 3.99 4.359 1 97.88 192 ARG A N 1
ATOM 1456 C CA . ARG A 1 192 ? -20.328 4.699 5.039 1 97.88 192 ARG A CA 1
ATOM 1457 C C . ARG A 1 192 ? -20.109 6.207 4.988 1 97.88 192 ARG A C 1
ATOM 1459 O O . ARG A 1 192 ? -20.906 6.973 5.535 1 97.88 192 ARG A O 1
ATOM 1466 N N . HIS A 1 193 ? -19.094 6.656 4.414 1 98.75 193 HIS A N 1
ATOM 1467 C CA . HIS A 1 193 ? -18.688 8.055 4.512 1 98.75 193 HIS A CA 1
ATOM 1468 C C . HIS A 1 193 ? -19.688 8.977 3.838 1 98.75 193 HIS A C 1
ATOM 1470 O O . HIS A 1 193 ? -20.141 8.703 2.721 1 98.75 193 HIS A O 1
ATOM 1476 N N . PRO A 1 194 ? -20.047 10.062 4.398 1 98.69 194 PRO A N 1
ATOM 1477 C CA . PRO A 1 194 ? -21.125 10.906 3.871 1 98.69 194 PRO A CA 1
ATOM 1478 C C . PRO A 1 194 ? -20.734 11.633 2.588 1 98.69 194 PRO A C 1
ATOM 1480 O O . PRO A 1 194 ? -21.594 12.188 1.898 1 98.69 194 PRO A O 1
ATOM 1483 N N . ASN A 1 195 ? -19.406 11.688 2.262 1 98.94 195 ASN A N 1
ATOM 1484 C CA . ASN A 1 195 ? -18.984 12.258 0.984 1 98.94 195 ASN A CA 1
ATOM 1485 C C . ASN A 1 195 ? -19.219 11.281 -0.165 1 98.94 195 ASN A C 1
ATOM 1487 O O . ASN A 1 195 ? -19.016 11.617 -1.329 1 98.94 195 ASN A O 1
ATOM 1491 N N . LEU A 1 196 ? -19.688 10.062 0.127 1 98.81 196 LEU A N 1
ATOM 1492 C CA . LEU A 1 196 ? -20.031 9.078 -0.893 1 98.81 196 LEU A CA 1
ATOM 1493 C C . LEU A 1 196 ? -21.547 8.891 -0.979 1 98.81 196 LEU A C 1
ATOM 1495 O O . LEU A 1 196 ? -22.188 8.516 0.006 1 98.81 196 LEU A O 1
ATOM 1499 N N . ALA A 1 197 ? -22.062 9.125 -2.16 1 98.44 197 ALA A N 1
ATOM 1500 C CA . ALA A 1 197 ? -23.484 8.922 -2.404 1 98.44 197 ALA A CA 1
ATOM 1501 C C . ALA A 1 197 ? -23.797 7.441 -2.617 1 98.44 197 ALA A C 1
ATOM 1503 O O . ALA A 1 197 ? -24.922 6.988 -2.346 1 98.44 197 ALA A O 1
ATOM 1504 N N . GLY A 1 198 ? -22.844 6.719 -3.086 1 98.5 198 GLY A N 1
ATOM 1505 C CA . GLY A 1 198 ? -22.938 5.293 -3.369 1 98.5 198 GLY A CA 1
ATOM 1506 C C . GLY A 1 198 ? -21.594 4.594 -3.363 1 98.5 198 GLY A C 1
ATOM 1507 O O . GLY A 1 198 ? -20.547 5.246 -3.447 1 98.5 198 GLY A O 1
ATOM 1508 N N . VAL A 1 199 ? -21.688 3.266 -3.199 1 98.81 199 VAL A N 1
ATOM 1509 C CA . VAL A 1 199 ? -20.453 2.506 -3.057 1 98.81 199 VAL A CA 1
ATOM 1510 C C . VAL A 1 199 ? -20.578 1.163 -3.771 1 98.81 199 VAL A C 1
ATOM 1512 O O . VAL A 1 199 ? -21.641 0.542 -3.748 1 98.81 199 VAL A O 1
ATOM 1515 N N . LEU A 1 200 ? -19.562 0.8 -4.477 1 98.94 200 LEU A N 1
ATOM 1516 C CA . LEU A 1 200 ? -19.375 -0.539 -5.027 1 98.94 200 LEU A CA 1
ATOM 1517 C C . LEU A 1 200 ? -18.141 -1.208 -4.434 1 98.94 200 LEU A C 1
ATOM 1519 O O . LEU A 1 200 ? -17.047 -0.658 -4.496 1 98.94 200 LEU A O 1
ATOM 1523 N N . ILE A 1 201 ? -18.281 -2.344 -3.734 1 98.94 201 ILE A N 1
ATOM 1524 C CA . ILE A 1 201 ? -17.156 -3.123 -3.232 1 98.94 201 ILE A CA 1
ATOM 1525 C C . ILE A 1 201 ? -16.891 -4.301 -4.168 1 98.94 201 ILE A C 1
ATOM 1527 O O . ILE A 1 201 ? -17.797 -5.07 -4.484 1 98.94 201 ILE A O 1
ATOM 1531 N N . VAL A 1 202 ? -15.68 -4.418 -4.645 1 98.94 202 VAL A N 1
ATOM 1532 C CA . VAL A 1 202 ? -15.32 -5.477 -5.582 1 98.94 202 VAL A CA 1
ATOM 1533 C C . VAL A 1 202 ? -14.227 -6.352 -4.984 1 98.94 202 VAL A C 1
ATOM 1535 O O . VAL A 1 202 ? -13.219 -5.84 -4.488 1 98.94 202 VAL A O 1
ATOM 1538 N N . GLY A 1 203 ? -14.391 -7.633 -4.922 1 98.38 203 GLY A N 1
ATOM 1539 C CA . GLY A 1 203 ? -13.391 -8.617 -4.543 1 98.38 203 GLY A CA 1
ATOM 1540 C C . GLY A 1 203 ? -13.023 -9.562 -5.672 1 98.38 203 GLY A C 1
ATOM 1541 O O . GLY A 1 203 ? -13.633 -9.516 -6.746 1 98.38 203 GLY A O 1
ATOM 1542 N N . LEU A 1 204 ? -12.016 -10.312 -5.438 1 97.62 204 LEU A N 1
ATOM 1543 C CA . LEU A 1 204 ? -11.633 -11.352 -6.391 1 97.62 204 LEU A CA 1
ATOM 1544 C C . LEU A 1 204 ? -12.492 -12.602 -6.211 1 97.62 204 LEU A C 1
ATOM 1546 O O . LEU A 1 204 ? -13.031 -13.133 -7.18 1 97.62 204 LEU A O 1
ATOM 1550 N N . GLY A 1 205 ? -12.562 -13.07 -5 1 95.75 205 GLY A N 1
ATOM 1551 C CA . GLY A 1 205 ? -13.328 -14.266 -4.66 1 95.75 205 GLY A CA 1
ATOM 1552 C C . GLY A 1 205 ? -12.555 -15.234 -3.795 1 95.75 205 GLY A C 1
ATOM 1553 O O . GLY A 1 205 ? -13.117 -15.852 -2.887 1 95.75 205 GLY A O 1
ATOM 1554 N N . CYS A 1 206 ? -11.242 -15.328 -4.02 1 93.06 206 CYS A N 1
ATOM 1555 C CA . CYS A 1 206 ? -10.477 -16.344 -3.299 1 93.06 206 CYS A CA 1
ATOM 1556 C C . CYS A 1 206 ? -9.664 -15.711 -2.178 1 93.06 206 CYS A C 1
ATOM 1558 O O . CYS A 1 206 ? -8.953 -16.422 -1.451 1 93.06 206 CYS A O 1
ATOM 1560 N N . GLU A 1 207 ? -9.672 -14.406 -2.031 1 94 207 GLU A N 1
ATOM 1561 C CA . GLU A 1 207 ? -8.867 -13.727 -1.017 1 94 207 GLU A CA 1
ATOM 1562 C C . GLU A 1 207 ? -9.359 -14.062 0.389 1 94 207 GLU A C 1
ATOM 1564 O O . GLU A 1 207 ? -10.461 -14.586 0.56 1 94 207 GLU A O 1
ATOM 1569 N N . ARG A 1 208 ? -8.531 -13.789 1.347 1 93.12 208 ARG A N 1
ATOM 1570 C CA . ARG A 1 208 ? -8.898 -13.984 2.744 1 93.12 208 ARG A CA 1
ATOM 1571 C C . ARG A 1 208 ? -10.008 -13.023 3.156 1 93.12 208 ARG A C 1
ATOM 1573 O O . ARG A 1 208 ? -10.93 -13.406 3.885 1 93.12 208 ARG A O 1
ATOM 1580 N N . ASN A 1 209 ? -9.883 -11.781 2.74 1 96 209 ASN A N 1
ATOM 1581 C CA . ASN A 1 209 ? -10.891 -10.773 3.051 1 96 209 ASN A CA 1
ATOM 1582 C C . ASN A 1 209 ? -12.109 -10.891 2.139 1 96 209 ASN A C 1
ATOM 1584 O O . ASN A 1 209 ? -12.391 -9.984 1.354 1 96 209 ASN A O 1
ATOM 1588 N N . GLN A 1 210 ? -12.875 -11.867 2.369 1 95.94 210 GLN A N 1
ATOM 1589 C CA . GLN A 1 210 ? -14.078 -12.125 1.583 1 95.94 210 GLN A CA 1
ATOM 1590 C C . GLN A 1 210 ? -15.047 -10.953 1.658 1 95.94 210 GLN A C 1
ATOM 1592 O O . GLN A 1 210 ? -15.281 -10.398 2.736 1 95.94 210 GLN A O 1
ATOM 1597 N N . VAL A 1 211 ? -15.648 -10.625 0.512 1 97.81 211 VAL A N 1
ATOM 1598 C CA . VAL A 1 211 ? -16.562 -9.492 0.423 1 97.81 211 VAL A CA 1
ATOM 1599 C C . VAL A 1 211 ? -17.75 -9.711 1.365 1 97.81 211 VAL A C 1
ATOM 1601 O O . VAL A 1 211 ? -18.109 -8.812 2.123 1 97.81 211 VAL A O 1
ATOM 1604 N N . ASP A 1 212 ? -18.328 -10.906 1.34 1 97.06 212 ASP A N 1
ATOM 1605 C CA . ASP A 1 212 ? -19.469 -11.188 2.203 1 97.06 212 ASP A CA 1
ATOM 1606 C C . ASP A 1 212 ? -19.094 -11.047 3.676 1 97.06 212 ASP A C 1
ATOM 1608 O O . ASP A 1 212 ? -19.859 -10.5 4.469 1 97.06 212 ASP A O 1
ATOM 1612 N N . GLY A 1 213 ? -17.906 -11.617 4.023 1 96.38 213 GLY A N 1
ATOM 1613 C CA . GLY A 1 213 ? -17.438 -11.484 5.395 1 96.38 213 GLY A CA 1
ATOM 1614 C C . GLY A 1 213 ? -17.25 -10.047 5.824 1 96.38 213 GLY A C 1
ATOM 1615 O O . GLY A 1 213 ? -17.594 -9.68 6.953 1 96.38 213 GLY A O 1
ATOM 1616 N N . LEU A 1 214 ? -16.703 -9.203 4.93 1 97.75 214 LEU A N 1
ATOM 1617 C CA . LEU A 1 214 ? -16.516 -7.773 5.18 1 97.75 214 LEU A CA 1
ATOM 1618 C C . LEU A 1 214 ? -17.859 -7.09 5.414 1 97.75 214 LEU A C 1
ATOM 1620 O O . LEU A 1 214 ? -18.047 -6.387 6.41 1 97.75 214 LEU A O 1
ATOM 1624 N N . VAL A 1 215 ? -18.828 -7.328 4.574 1 98.12 215 VAL A N 1
ATOM 1625 C CA . VAL A 1 215 ? -20.141 -6.707 4.648 1 98.12 215 VAL A CA 1
ATOM 1626 C C . VAL A 1 215 ? -20.828 -7.117 5.949 1 98.12 215 VAL A C 1
ATOM 1628 O O . VAL A 1 215 ? -21.344 -6.266 6.684 1 98.12 215 VAL A O 1
ATOM 1631 N N . GLU A 1 216 ? -20.75 -8.398 6.285 1 97.69 216 GLU A N 1
ATOM 1632 C CA . GLU A 1 216 ? -21.453 -8.93 7.453 1 97.69 216 GLU A CA 1
ATOM 1633 C C . GLU A 1 216 ? -20.797 -8.461 8.75 1 97.69 216 GLU A C 1
ATOM 1635 O O . GLU A 1 216 ? -21.469 -7.984 9.656 1 97.69 216 GLU A O 1
ATOM 1640 N N . SER A 1 217 ? -19.516 -8.562 8.812 1 97 217 SER A N 1
ATOM 1641 C CA . SER A 1 217 ? -18.797 -8.25 10.047 1 97 217 SER A CA 1
ATOM 1642 C C . SER A 1 217 ? -18.922 -6.77 10.391 1 97 217 SER A C 1
ATOM 1644 O O . SER A 1 217 ? -18.875 -6.398 11.57 1 97 217 SER A O 1
ATOM 1646 N N . GLN A 1 218 ? -19.109 -5.891 9.375 1 97.81 218 GLN A N 1
ATOM 1647 C CA . GLN A 1 218 ? -19.109 -4.453 9.609 1 97.81 218 GLN A CA 1
ATOM 1648 C C . GLN A 1 218 ? -20.531 -3.895 9.578 1 97.81 218 GLN A C 1
ATOM 1650 O O . GLN A 1 218 ? -20.734 -2.68 9.656 1 97.81 218 GLN A O 1
ATOM 1655 N N . GLY A 1 219 ? -21.516 -4.734 9.391 1 97.56 219 GLY A N 1
ATOM 1656 C CA . GLY A 1 219 ? -22.906 -4.324 9.414 1 97.56 219 GLY A CA 1
ATOM 1657 C C . GLY A 1 219 ? -23.297 -3.467 8.227 1 97.56 219 GLY A C 1
ATOM 1658 O O . GLY A 1 219 ? -24.125 -2.551 8.352 1 97.56 219 GLY A O 1
ATOM 1659 N N . LEU A 1 220 ? -22.641 -3.629 7.109 1 97.5 220 LEU A N 1
ATOM 1660 C CA . LEU A 1 220 ? -23.047 -2.955 5.879 1 97.5 220 LEU A CA 1
ATOM 1661 C C . LEU A 1 220 ? -24.281 -3.604 5.285 1 97.5 220 LEU A C 1
ATOM 1663 O O . LEU A 1 220 ? -24.547 -4.785 5.523 1 97.5 220 LEU A O 1
ATOM 1667 N N . GLU A 1 221 ? -25.047 -2.861 4.551 1 95.94 221 GLU A N 1
ATOM 1668 C CA . GLU A 1 221 ? -26.281 -3.369 3.959 1 95.94 221 GLU A CA 1
ATOM 1669 C C . GLU A 1 221 ? -26.312 -3.141 2.449 1 95.94 221 GLU A C 1
ATOM 1671 O O . GLU A 1 221 ? -26.25 -1.998 1.99 1 95.94 221 GLU A O 1
ATOM 1676 N N . ARG A 1 222 ? -26.484 -4.215 1.732 1 95.69 222 ARG A N 1
ATOM 1677 C CA . ARG A 1 222 ? -26.594 -4.109 0.281 1 95.69 222 ARG A CA 1
ATOM 1678 C C . ARG A 1 222 ? -27.906 -3.439 -0.127 1 95.69 222 ARG A C 1
ATOM 1680 O O . ARG A 1 222 ? -28.922 -3.6 0.545 1 95.69 222 ARG A O 1
ATOM 1687 N N . GLY A 1 223 ? -27.812 -2.689 -1.226 1 95.44 223 GLY A N 1
ATOM 1688 C CA . GLY A 1 223 ? -28.953 -1.969 -1.764 1 95.44 223 GLY A CA 1
ATOM 1689 C C . GLY A 1 223 ? -28.656 -1.266 -3.074 1 95.44 223 GLY A C 1
ATOM 1690 O O . GLY A 1 223 ? -27.75 -1.659 -3.799 1 95.44 223 GLY A O 1
ATOM 1691 N N . ARG A 1 224 ? -29.547 -0.291 -3.365 1 94.81 224 ARG A N 1
ATOM 1692 C CA . ARG A 1 224 ? -29.438 0.442 -4.621 1 94.81 224 ARG A CA 1
ATOM 1693 C C . ARG A 1 224 ? -28.125 1.216 -4.684 1 94.81 224 ARG A C 1
ATOM 1695 O O . ARG A 1 224 ? -27.5 1.316 -5.746 1 94.81 224 ARG A O 1
ATOM 1702 N N . LEU A 1 225 ? -27.641 1.761 -3.49 1 97.62 225 LEU A N 1
ATOM 1703 C CA . LEU A 1 225 ? -26.469 2.629 -3.48 1 97.62 225 LEU A CA 1
ATOM 1704 C C . LEU A 1 225 ? -25.297 1.945 -2.793 1 97.62 225 LEU A C 1
ATOM 1706 O O . LEU A 1 225 ? -24.297 2.596 -2.461 1 97.62 225 LEU A O 1
ATOM 1710 N N . MET A 1 226 ? -25.406 0.629 -2.469 1 97.88 226 MET A N 1
ATOM 1711 C CA . MET A 1 226 ? -24.328 -0.201 -1.93 1 97.88 226 MET A CA 1
ATOM 1712 C C . MET A 1 226 ? -24.328 -1.581 -2.578 1 97.88 226 MET A C 1
ATOM 1714 O O . MET A 1 226 ? -25.094 -2.459 -2.178 1 97.88 226 MET A O 1
ATOM 1718 N N . ARG A 1 227 ? -23.422 -1.762 -3.494 1 98.62 227 ARG A N 1
ATOM 1719 C CA . ARG A 1 227 ? -23.375 -2.992 -4.277 1 98.62 227 ARG A CA 1
ATOM 1720 C C . ARG A 1 227 ? -22.047 -3.705 -4.094 1 98.62 227 ARG A C 1
ATOM 1722 O O . ARG A 1 227 ? -21.078 -3.109 -3.613 1 98.62 227 ARG A O 1
ATOM 1729 N N . THR A 1 228 ? -22.016 -4.977 -4.359 1 98.81 228 THR A N 1
ATOM 1730 C CA . THR A 1 228 ? -20.797 -5.777 -4.293 1 98.81 228 THR A CA 1
ATOM 1731 C C . THR A 1 228 ? -20.656 -6.641 -5.543 1 98.81 228 THR A C 1
ATOM 1733 O O . THR A 1 228 ? -21.641 -7.012 -6.172 1 98.81 228 THR A O 1
ATOM 1736 N N . LEU A 1 229 ? -19.5 -6.855 -5.988 1 98.81 229 LEU A N 1
ATOM 1737 C CA . LEU A 1 229 ? -19.156 -7.777 -7.07 1 98.81 229 LEU A CA 1
ATOM 1738 C C . LEU A 1 229 ? -17.984 -8.664 -6.684 1 98.81 229 LEU A C 1
ATOM 1740 O O . LEU A 1 229 ? -17.078 -8.227 -5.953 1 98.81 229 LEU A O 1
ATOM 1744 N N . VAL A 1 230 ? -17.984 -9.836 -7.105 1 98.44 230 VAL A N 1
ATOM 1745 C CA . VAL A 1 230 ? -16.875 -10.781 -6.984 1 98.44 230 VAL A CA 1
ATOM 1746 C C . VAL A 1 230 ? -16.438 -11.242 -8.375 1 98.44 230 VAL A C 1
ATOM 1748 O O . VAL A 1 230 ? -17.219 -11.875 -9.094 1 98.44 230 VAL A O 1
ATOM 1751 N N . MET A 1 231 ? -15.242 -11.047 -8.734 1 98.56 231 MET A N 1
ATOM 1752 C CA . MET A 1 231 ? -14.734 -11.219 -10.094 1 98.56 231 MET A CA 1
ATOM 1753 C C . MET A 1 231 ? -14.883 -12.664 -10.547 1 98.56 231 MET A C 1
ATOM 1755 O O . MET A 1 231 ? -15.336 -12.93 -11.664 1 98.56 231 MET A O 1
ATOM 1759 N N . GLN A 1 232 ? -14.477 -13.594 -9.734 1 97.19 232 GLN A N 1
ATOM 1760 C CA . GLN A 1 232 ? -14.492 -15.008 -10.078 1 97.19 232 GLN A CA 1
ATOM 1761 C C . GLN A 1 232 ? -15.914 -15.508 -10.297 1 97.19 232 GLN A C 1
ATOM 1763 O O . GLN A 1 232 ? -16.141 -16.453 -11.047 1 97.19 232 GLN A O 1
ATOM 1768 N N . ASP A 1 233 ? -16.844 -14.883 -9.672 1 96.75 233 ASP A N 1
ATOM 1769 C CA . ASP A 1 233 ? -18.25 -15.242 -9.844 1 96.75 233 ASP A CA 1
ATOM 1770 C C . ASP A 1 233 ? -18.844 -14.594 -11.094 1 96.75 233 ASP A C 1
ATOM 1772 O O . ASP A 1 233 ? -19.672 -15.203 -11.781 1 96.75 233 ASP A O 1
ATOM 1776 N N . VAL A 1 234 ? -18.359 -13.352 -11.375 1 97.88 234 VAL A N 1
ATOM 1777 C CA . VAL A 1 234 ? -18.938 -12.562 -12.461 1 97.88 234 VAL A CA 1
ATOM 1778 C C . VAL A 1 234 ? -18.438 -13.078 -13.805 1 97.88 234 VAL A C 1
ATOM 1780 O O . VAL A 1 234 ? -19.141 -12.984 -14.812 1 97.88 234 VAL A O 1
ATOM 1783 N N . GLY A 1 235 ? -17.234 -13.594 -13.828 1 97.25 235 GLY A N 1
ATOM 1784 C CA . GLY A 1 235 ? -16.766 -14.18 -15.07 1 97.25 235 GLY A CA 1
ATOM 1785 C C . GLY A 1 235 ? -15.461 -13.57 -15.57 1 97.25 235 GLY A C 1
ATOM 1786 O O . GLY A 1 235 ? -15.195 -13.562 -16.766 1 97.25 235 GLY A O 1
ATOM 1787 N N . GLY A 1 236 ? -14.766 -12.961 -14.633 1 98.06 236 GLY A N 1
ATOM 1788 C CA . GLY A 1 236 ? -13.438 -12.5 -15.016 1 98.06 236 GLY A CA 1
ATOM 1789 C C . GLY A 1 236 ? -13.32 -10.992 -15.062 1 98.06 236 GLY A C 1
ATOM 1790 O O . GLY A 1 236 ? -14.219 -10.273 -14.617 1 98.06 236 GLY A O 1
ATOM 1791 N N . THR A 1 237 ? -12.211 -10.5 -15.594 1 98.56 237 THR A N 1
ATOM 1792 C CA . THR A 1 237 ? -11.812 -9.094 -15.539 1 98.56 237 THR A CA 1
ATOM 1793 C C . THR A 1 237 ? -12.758 -8.227 -16.375 1 98.56 237 THR A C 1
ATOM 1795 O O . THR A 1 237 ? -13.414 -7.328 -15.844 1 98.56 237 THR A O 1
ATOM 1798 N N . ARG A 1 238 ? -12.898 -8.516 -17.656 1 98.5 238 ARG A N 1
ATOM 1799 C CA . ARG A 1 238 ? -13.703 -7.707 -18.562 1 98.5 238 ARG A CA 1
ATOM 1800 C C . ARG A 1 238 ? -15.172 -7.715 -18.141 1 98.5 238 ARG A C 1
ATOM 1802 O O . ARG A 1 238 ? -15.828 -6.668 -18.141 1 98.5 238 ARG A O 1
ATOM 1809 N N . ALA A 1 239 ? -15.656 -8.891 -17.766 1 98.62 239 ALA A N 1
ATOM 1810 C CA . ALA A 1 239 ? -17.047 -9.023 -17.344 1 98.62 239 ALA A CA 1
ATOM 1811 C C . ALA A 1 239 ? -17.328 -8.211 -16.078 1 98.62 239 ALA A C 1
ATOM 1813 O O . ALA A 1 239 ? -18.375 -7.59 -15.953 1 98.62 239 ALA A O 1
ATOM 1814 N N . THR A 1 240 ? -16.406 -8.219 -15.172 1 98.81 240 THR A N 1
ATOM 1815 C CA . THR A 1 240 ? -16.578 -7.492 -13.922 1 98.81 240 THR A CA 1
ATOM 1816 C C . THR A 1 240 ? -16.531 -5.984 -14.156 1 98.81 240 THR A C 1
ATOM 1818 O O . THR A 1 240 ? -17.281 -5.227 -13.531 1 98.81 240 THR A O 1
ATOM 1821 N N . ILE A 1 241 ? -15.625 -5.531 -15.055 1 98.88 241 ILE A N 1
ATOM 1822 C CA . ILE A 1 241 ? -15.578 -4.117 -15.406 1 98.88 241 ILE A CA 1
ATOM 1823 C C . ILE A 1 241 ? -16.938 -3.678 -15.977 1 98.88 241 ILE A C 1
ATOM 1825 O O . ILE A 1 241 ? -17.5 -2.668 -15.547 1 98.88 241 ILE A O 1
ATOM 1829 N N . ALA A 1 242 ? -17.469 -4.492 -16.891 1 98.88 242 ALA A N 1
ATOM 1830 C CA . ALA A 1 242 ? -18.766 -4.168 -17.5 1 98.88 242 ALA A CA 1
ATOM 1831 C C . ALA A 1 242 ? -19.875 -4.133 -16.438 1 98.88 242 ALA A C 1
ATOM 1833 O O . ALA A 1 242 ? -20.703 -3.223 -16.438 1 98.88 242 ALA A O 1
ATOM 1834 N N . ALA A 1 243 ? -19.859 -5.109 -15.555 1 98.94 243 ALA A N 1
ATOM 1835 C CA . ALA A 1 243 ? -20.859 -5.172 -14.5 1 98.94 243 ALA A CA 1
ATOM 1836 C C . ALA A 1 243 ? -20.734 -3.984 -13.547 1 98.94 243 ALA A C 1
ATOM 1838 O O . ALA A 1 243 ? -21.75 -3.443 -13.086 1 98.94 243 ALA A O 1
ATOM 1839 N N . GLY A 1 244 ? -19.5 -3.621 -13.211 1 98.94 244 GLY A N 1
ATOM 1840 C CA . GLY A 1 244 ? -19.266 -2.475 -12.352 1 98.94 244 GLY A CA 1
ATOM 1841 C C . GLY A 1 244 ? -19.734 -1.165 -12.953 1 98.94 244 GLY A C 1
ATOM 1842 O O . GLY A 1 244 ? -20.344 -0.344 -12.273 1 98.94 244 GLY A O 1
ATOM 1843 N N . ILE A 1 245 ? -19.422 -0.963 -14.266 1 98.94 245 ILE A N 1
ATOM 1844 C CA . ILE A 1 245 ? -19.875 0.226 -14.977 1 98.94 245 ILE A CA 1
ATOM 1845 C C . ILE A 1 245 ? -21.406 0.299 -14.945 1 98.94 245 ILE A C 1
ATOM 1847 O O . ILE A 1 245 ? -21.969 1.349 -14.641 1 98.94 245 ILE A O 1
ATOM 1851 N N . ALA A 1 246 ? -22.062 -0.834 -15.188 1 98.88 246 ALA A N 1
ATOM 1852 C CA . ALA A 1 246 ? -23.516 -0.881 -15.172 1 98.88 246 ALA A CA 1
ATOM 1853 C C . ALA A 1 246 ? -24.062 -0.532 -13.789 1 98.88 246 ALA A C 1
ATOM 1855 O O . ALA A 1 246 ? -25.047 0.204 -13.672 1 98.88 246 ALA A O 1
ATOM 1856 N N . ALA A 1 247 ? -23.453 -1.086 -12.766 1 98.88 247 ALA A N 1
ATOM 1857 C CA . ALA A 1 247 ? -23.891 -0.822 -11.398 1 98.88 247 ALA A CA 1
ATOM 1858 C C . ALA A 1 247 ? -23.797 0.666 -11.078 1 98.88 247 ALA A C 1
ATOM 1860 O O . ALA A 1 247 ? -24.719 1.23 -10.469 1 98.88 247 ALA A O 1
ATOM 1861 N N . ILE A 1 248 ? -22.688 1.316 -11.43 1 98.88 248 ILE A N 1
ATOM 1862 C CA . ILE A 1 248 ? -22.5 2.732 -11.141 1 98.88 248 ILE A CA 1
ATOM 1863 C C . ILE A 1 248 ? -23.484 3.564 -11.945 1 98.88 248 ILE A C 1
ATOM 1865 O O . ILE A 1 248 ? -24.062 4.535 -11.43 1 98.88 248 ILE A O 1
ATOM 1869 N N . GLU A 1 249 ? -23.734 3.201 -13.242 1 98.81 249 GLU A N 1
ATOM 1870 C CA . GLU A 1 249 ? -24.719 3.898 -14.062 1 98.81 249 GLU A CA 1
ATOM 1871 C C . GLU A 1 249 ? -26.094 3.881 -13.398 1 98.81 249 GLU A C 1
ATOM 1873 O O . GLU A 1 249 ? -26.812 4.879 -13.438 1 98.81 249 GLU A O 1
ATOM 1878 N N . GLU A 1 250 ? -26.422 2.826 -12.781 1 98.62 250 GLU A N 1
ATOM 1879 C CA . GLU A 1 250 ? -27.703 2.699 -12.102 1 98.62 250 GLU A CA 1
ATOM 1880 C C . GLU A 1 250 ? -27.766 3.58 -10.859 1 98.62 250 GLU A C 1
ATOM 1882 O O . GLU A 1 250 ? -28.844 3.992 -10.43 1 98.62 250 GLU A O 1
ATOM 1887 N N . MET A 1 251 ? -26.609 3.904 -10.234 1 98.62 251 MET A N 1
ATOM 1888 C CA . MET A 1 251 ? -26.531 4.715 -9.023 1 98.62 251 MET A CA 1
ATOM 1889 C C . MET A 1 251 ? -26.641 6.199 -9.352 1 98.62 251 MET A C 1
ATOM 1891 O O . MET A 1 251 ? -27.047 7.004 -8.516 1 98.62 251 MET A O 1
ATOM 1895 N N . LEU A 1 252 ? -26.234 6.598 -10.594 1 98.62 252 LEU A N 1
ATOM 1896 C CA . LEU A 1 252 ? -25.953 7.984 -10.953 1 98.62 252 LEU A CA 1
ATOM 1897 C C . LEU A 1 252 ? -27.203 8.844 -10.781 1 98.62 252 LEU A C 1
ATOM 1899 O O . LEU A 1 252 ? -27.141 9.938 -10.211 1 98.62 252 LEU A O 1
ATOM 1903 N N . PRO A 1 253 ? -28.453 8.391 -11.234 1 98.31 253 PRO A N 1
ATOM 1904 C CA . PRO A 1 253 ? -29.641 9.234 -11.062 1 98.31 253 PRO A CA 1
ATOM 1905 C C . PRO A 1 253 ? -29.938 9.547 -9.594 1 98.31 253 PRO A C 1
ATOM 1907 O O . PRO A 1 253 ? -30.203 10.695 -9.242 1 98.31 253 PRO A O 1
ATOM 1910 N N . ALA A 1 254 ? -29.859 8.539 -8.781 1 98.19 254 ALA A N 1
ATOM 1911 C CA . ALA A 1 254 ? -30.125 8.758 -7.363 1 98.19 254 ALA A CA 1
ATOM 1912 C C . ALA A 1 254 ? -29.047 9.641 -6.734 1 98.19 254 ALA A C 1
ATOM 1914 O O . ALA A 1 254 ? -29.344 10.516 -5.926 1 98.19 254 ALA A O 1
ATOM 1915 N N . ALA A 1 255 ? -27.766 9.414 -7.055 1 98.38 255 ALA A N 1
ATOM 1916 C CA . ALA A 1 255 ? -26.672 10.234 -6.555 1 98.38 255 ALA A CA 1
ATOM 1917 C C . ALA A 1 255 ? -26.828 11.688 -6.973 1 98.38 255 ALA A C 1
ATOM 1919 O O . ALA A 1 255 ? -26.609 12.602 -6.172 1 98.38 255 ALA A O 1
ATOM 1920 N N . ASN A 1 256 ? -27.203 11.844 -8.195 1 98.25 256 ASN A N 1
ATOM 1921 C CA . ASN A 1 256 ? -27.375 13.18 -8.758 1 98.25 256 ASN A CA 1
ATOM 1922 C C . ASN A 1 256 ? -28.578 13.898 -8.148 1 98.25 256 ASN A C 1
ATOM 1924 O O . ASN A 1 256 ? -28.688 15.125 -8.242 1 98.25 256 ASN A O 1
ATOM 1928 N N . GLY A 1 257 ? -29.5 13.195 -7.586 1 97.94 257 GLY A N 1
ATOM 1929 C CA . GLY A 1 257 ? -30.672 13.773 -6.934 1 97.94 257 GLY A CA 1
ATOM 1930 C C . GLY A 1 257 ? -30.328 14.531 -5.664 1 97.94 257 GLY A C 1
ATOM 1931 O O . GLY A 1 257 ? -31.094 15.391 -5.223 1 97.94 257 GLY A O 1
ATOM 1932 N N . ALA A 1 258 ? -29.141 14.211 -5.062 1 97.56 258 ALA A N 1
ATOM 1933 C CA . ALA A 1 258 ? -28.703 14.922 -3.867 1 97.56 258 ALA A CA 1
ATOM 1934 C C . ALA A 1 258 ? -28.406 16.391 -4.18 1 97.56 258 ALA A C 1
ATOM 1936 O O . ALA A 1 258 ? -27.844 16.703 -5.23 1 97.56 258 ALA A O 1
ATOM 1937 N N . ARG A 1 259 ? -28.828 17.266 -3.287 1 97.25 259 ARG A N 1
ATOM 1938 C CA . ARG A 1 259 ? -28.625 18.703 -3.414 1 97.25 259 ARG A CA 1
ATOM 1939 C C . ARG A 1 259 ? -28 19.281 -2.154 1 97.25 259 ARG A C 1
ATOM 1941 O O . ARG A 1 259 ? -28.234 18.797 -1.05 1 97.25 259 ARG A O 1
ATOM 1948 N N . ARG A 1 260 ? -27.203 20.281 -2.395 1 98.25 260 ARG A N 1
ATOM 1949 C CA . ARG A 1 260 ? -26.688 21 -1.238 1 98.25 260 ARG A CA 1
ATOM 1950 C C . ARG A 1 260 ? -27.797 21.75 -0.525 1 98.25 260 ARG A C 1
ATOM 1952 O O . ARG A 1 260 ? -28.719 22.266 -1.167 1 98.25 260 ARG A O 1
ATOM 1959 N N . SER A 1 261 ? -27.75 21.766 0.714 1 98.5 261 SER A N 1
ATOM 1960 C CA . SER A 1 261 ? -28.641 22.562 1.555 1 98.5 261 SER A CA 1
ATOM 1961 C C . SER A 1 261 ? -27.875 23.25 2.678 1 98.5 261 SER A C 1
ATOM 1963 O O . SER A 1 261 ? -26.75 22.844 3.01 1 98.5 261 SER A O 1
ATOM 1965 N N . THR A 1 262 ? -28.438 24.297 3.203 1 98.62 262 THR A N 1
ATOM 1966 C CA . THR A 1 262 ? -27.812 25.016 4.312 1 98.62 262 THR A CA 1
ATOM 1967 C C . THR A 1 262 ? -27.906 24.203 5.602 1 98.62 262 THR A C 1
ATOM 1969 O O . THR A 1 262 ? -29 23.859 6.043 1 98.62 262 THR A O 1
ATOM 1972 N N . VAL A 1 263 ? -26.844 23.859 6.16 1 98.56 263 VAL A N 1
ATOM 1973 C CA . VAL A 1 263 ? -26.797 23.094 7.406 1 98.56 263 VAL A CA 1
ATOM 1974 C C . VAL A 1 263 ? -25.797 23.75 8.367 1 98.56 263 VAL A C 1
ATOM 1976 O O . VAL A 1 263 ? -24.875 24.438 7.938 1 98.56 263 VAL A O 1
ATOM 1979 N N . PRO A 1 264 ? -26.016 23.609 9.648 1 98.56 264 PRO A N 1
ATOM 1980 C CA . PRO A 1 264 ? -25.078 24.219 10.609 1 98.56 264 PRO A CA 1
ATOM 1981 C C . PRO A 1 264 ? -23.688 23.594 10.562 1 98.56 264 PRO A C 1
ATOM 1983 O O . PRO A 1 264 ? -23.547 22.422 10.195 1 98.56 264 PRO A O 1
ATOM 1986 N N . ALA A 1 265 ? -22.672 24.297 11.008 1 98.62 265 ALA A N 1
ATOM 1987 C CA . ALA A 1 265 ? -21.281 23.859 11.07 1 98.62 265 ALA A CA 1
ATOM 1988 C C . ALA A 1 265 ? -21.109 22.719 12.078 1 98.62 265 ALA A C 1
ATOM 1990 O O . ALA A 1 265 ? -20.094 22.031 12.094 1 98.62 265 ALA A O 1
ATOM 1991 N N . SER A 1 266 ? -22.188 22.469 12.852 1 98.56 266 SER A N 1
ATOM 1992 C CA . SER A 1 266 ? -22.141 21.391 13.836 1 98.56 266 SER A CA 1
ATOM 1993 C C . SER A 1 266 ? -22.031 20.031 13.164 1 98.56 266 SER A C 1
ATOM 1995 O O . SER A 1 266 ? -21.641 19.047 13.805 1 98.56 266 SER A O 1
ATOM 1997 N N . HIS A 1 267 ? -22.281 19.969 11.852 1 98.5 267 HIS A N 1
ATOM 1998 C CA . HIS A 1 267 ? -22.203 18.719 11.117 1 98.5 267 HIS A CA 1
ATOM 1999 C C . HIS A 1 267 ? -20.797 18.453 10.602 1 98.5 267 HIS A C 1
ATOM 2001 O O . HIS A 1 267 ? -20.484 17.359 10.117 1 98.5 267 HIS A O 1
ATOM 2007 N N . LEU A 1 268 ? -19.859 19.422 10.805 1 98.81 268 LEU A N 1
ATOM 2008 C CA . LEU A 1 268 ? -18.516 19.281 10.242 1 98.81 268 LEU A CA 1
ATOM 2009 C C . LEU A 1 268 ? -17.609 18.484 11.164 1 98.81 268 LEU A C 1
ATOM 2011 O O . LEU A 1 268 ? -17.578 18.719 12.375 1 98.81 268 LEU A O 1
ATOM 2015 N N . LYS A 1 269 ? -17 17.5 10.625 1 98.81 269 LYS A N 1
ATOM 2016 C CA . LYS A 1 269 ? -15.875 16.781 11.211 1 98.81 269 LYS A CA 1
ATOM 2017 C C . LYS A 1 269 ? -14.602 16.984 10.391 1 98.81 269 LYS A C 1
ATOM 2019 O O . LYS A 1 269 ? -14.555 16.641 9.211 1 98.81 269 LYS A O 1
ATOM 2024 N N . ILE A 1 270 ? -13.57 17.516 11.047 1 98.88 270 ILE A N 1
ATOM 2025 C CA . ILE A 1 270 ? -12.367 17.891 10.32 1 98.88 270 ILE A CA 1
ATOM 2026 C C . ILE A 1 270 ? -11.164 17.109 10.859 1 98.88 270 ILE A C 1
ATOM 2028 O O . ILE A 1 270 ? -10.898 17.125 12.062 1 98.88 270 ILE A O 1
ATOM 2032 N N . GLY A 1 271 ? -10.484 16.359 9.945 1 98.94 271 GLY A N 1
ATOM 2033 C CA . GLY A 1 271 ? -9.219 15.742 10.312 1 98.94 271 GLY A CA 1
ATOM 2034 C C . GLY A 1 271 ? -8.062 16.719 10.305 1 98.94 271 GLY A C 1
ATOM 2035 O O . GLY A 1 271 ? -7.93 17.531 9.383 1 98.94 271 GLY A O 1
ATOM 2036 N N . LEU A 1 272 ? -7.238 16.688 11.336 1 98.94 272 LEU A N 1
ATOM 2037 C CA . LEU A 1 272 ? -6.078 17.562 11.469 1 98.94 272 LEU A CA 1
ATOM 2038 C C . LEU A 1 272 ? -4.789 16.797 11.188 1 98.94 272 LEU A C 1
ATOM 2040 O O . LEU A 1 272 ? -4.484 15.82 11.875 1 98.94 272 LEU A O 1
ATOM 2044 N N . GLU A 1 273 ? -4.078 17.25 10.211 1 98.31 273 GLU A N 1
ATOM 2045 C CA . GLU A 1 273 ? -2.887 16.562 9.734 1 98.31 273 GLU A CA 1
ATOM 2046 C C . GLU A 1 273 ? -1.722 17.531 9.547 1 98.31 273 GLU A C 1
ATOM 2048 O O . GLU A 1 273 ? -1.929 18.719 9.312 1 98.31 273 GLU A O 1
ATOM 2053 N N . CYS A 1 274 ? -0.521 17.047 9.734 1 96.31 274 CYS A N 1
ATOM 2054 C CA . CYS A 1 274 ? 0.658 17.812 9.352 1 96.31 274 CYS A CA 1
ATOM 2055 C C . CYS A 1 274 ? 1.649 16.938 8.586 1 96.31 274 CYS A C 1
ATOM 2057 O O . CYS A 1 274 ? 1.771 15.75 8.844 1 96.31 274 CYS A O 1
ATOM 2059 N N . GLY A 1 275 ? 2.299 17.469 7.652 1 94.75 275 GLY A N 1
ATOM 2060 C CA . GLY A 1 275 ? 3.354 16.844 6.875 1 94.75 275 GLY A CA 1
ATOM 2061 C C . GLY A 1 275 ? 4.484 17.797 6.52 1 94.75 275 GLY A C 1
ATOM 2062 O O . GLY A 1 275 ? 4.246 18.953 6.203 1 94.75 275 GLY A O 1
ATOM 2063 N N . GLY A 1 276 ? 5.707 17.266 6.594 1 94.88 276 GLY A N 1
ATOM 2064 C CA . GLY A 1 276 ? 6.84 18.141 6.34 1 94.88 276 GLY A CA 1
ATOM 2065 C C . GLY A 1 276 ? 6.898 19.328 7.277 1 94.88 276 GLY A C 1
ATOM 2066 O O . GLY A 1 276 ? 7.027 20.469 6.832 1 94.88 276 GLY A O 1
ATOM 2067 N N . SER A 1 277 ? 6.668 19.078 8.531 1 96.19 277 SER A N 1
ATOM 2068 C CA . SER A 1 277 ? 6.688 20.141 9.523 1 96.19 277 SER A CA 1
ATOM 2069 C C . SER A 1 277 ? 8.07 20.766 9.641 1 96.19 277 SER A C 1
ATOM 2071 O O . SER A 1 277 ? 9.086 20.078 9.477 1 96.19 277 SER A O 1
ATOM 2073 N N . ASP A 1 278 ? 8.141 22.031 9.93 1 95.31 278 ASP A N 1
ATOM 2074 C CA . ASP A 1 278 ? 9.367 22.797 10.156 1 95.31 278 ASP A CA 1
ATOM 2075 C C . ASP A 1 278 ? 9.32 23.531 11.484 1 95.31 278 ASP A C 1
ATOM 2077 O O . ASP A 1 278 ? 8.43 23.312 12.305 1 95.31 278 ASP A O 1
ATOM 2081 N N . GLY A 1 279 ? 10.32 24.328 11.727 1 94.31 279 GLY A N 1
ATOM 2082 C CA . GLY A 1 279 ? 10.406 25.062 12.977 1 94.31 279 GLY A CA 1
ATOM 2083 C C . GLY A 1 279 ? 9.312 26.109 13.133 1 94.31 279 GLY A C 1
ATOM 2084 O O . GLY A 1 279 ? 9.016 26.547 14.25 1 94.31 279 GLY A O 1
ATOM 2085 N N . PHE A 1 280 ? 8.664 26.5 12.062 1 96.31 280 PHE A N 1
ATOM 2086 C CA . PHE A 1 280 ? 7.625 27.516 12.102 1 96.31 280 PHE A CA 1
ATOM 2087 C C . PHE A 1 280 ? 6.25 26.891 12.312 1 96.31 280 PHE A C 1
ATOM 2089 O O . PHE A 1 280 ? 5.293 27.578 12.656 1 96.31 280 PHE A O 1
ATOM 2096 N N . SER A 1 281 ? 6.117 25.594 12.062 1 96.69 281 SER A N 1
ATOM 2097 C CA . SER A 1 281 ? 4.832 24.906 12.148 1 96.69 281 SER A CA 1
ATOM 2098 C C . SER A 1 281 ? 4.184 25.125 13.508 1 96.69 281 SER A C 1
ATOM 2100 O O . SER A 1 281 ? 2.98 25.375 13.594 1 96.69 281 SER A O 1
ATOM 2102 N N . GLY A 1 282 ? 4.992 25.062 14.57 1 95.25 282 GLY A N 1
ATOM 2103 C CA . GLY A 1 282 ? 4.496 25.234 15.93 1 95.25 282 GLY A CA 1
ATOM 2104 C C . GLY A 1 282 ? 4.332 26.688 16.328 1 95.25 282 GLY A C 1
ATOM 2105 O O . GLY A 1 282 ? 4.008 26.984 17.484 1 95.25 282 GLY A O 1
ATOM 2106 N N . ILE A 1 283 ? 4.574 27.578 15.406 1 95.38 283 ILE A N 1
ATOM 2107 C CA . ILE A 1 283 ? 4.512 29.016 15.695 1 95.38 283 ILE A CA 1
ATOM 2108 C C . ILE A 1 283 ? 3.367 29.641 14.906 1 95.38 283 ILE A C 1
ATOM 2110 O O . ILE A 1 283 ? 2.674 30.531 15.414 1 95.38 283 ILE A O 1
ATOM 2114 N N . THR A 1 284 ? 3.156 29.156 13.688 1 97.56 284 THR A N 1
ATOM 2115 C CA . THR A 1 284 ? 2.203 29.812 12.805 1 97.56 284 THR A CA 1
ATOM 2116 C C . THR A 1 284 ? 1.044 28.875 12.469 1 97.56 284 THR A C 1
ATOM 2118 O O . THR A 1 284 ? 0.006 28.906 13.133 1 97.56 284 THR A O 1
ATOM 2121 N N . ALA A 1 285 ? 1.265 27.891 11.625 1 98.56 285 ALA A N 1
ATOM 2122 C CA . ALA A 1 285 ? 0.204 27.109 11 1 98.56 285 ALA A CA 1
ATOM 2123 C C . ALA A 1 285 ? -0.535 26.266 12.039 1 98.56 285 ALA A C 1
ATOM 2125 O O . ALA A 1 285 ? -1.768 26.219 12.047 1 98.56 285 ALA A O 1
ATOM 2126 N N . ASN A 1 286 ? 0.171 25.562 12.914 1 98.5 286 ASN A N 1
ATOM 2127 C CA . ASN A 1 286 ? -0.471 24.672 13.883 1 98.5 286 ASN A CA 1
ATOM 2128 C C . ASN A 1 286 ? -1.298 25.453 14.898 1 98.5 286 ASN A C 1
ATOM 2130 O O . ASN A 1 286 ? -2.473 25.156 15.109 1 98.5 286 ASN A O 1
ATOM 2134 N N . PRO A 1 287 ? -0.736 26.516 15.508 1 97.81 287 PRO A N 1
ATOM 2135 C CA . PRO A 1 287 ? -1.563 27.312 16.422 1 97.81 287 PRO A CA 1
ATOM 2136 C C . PRO A 1 287 ? -2.736 27.984 15.727 1 97.81 287 PRO A C 1
ATOM 2138 O O . PRO A 1 287 ? -3.82 28.109 16.312 1 97.81 287 PRO A O 1
ATOM 2141 N N . ALA A 1 288 ? -2.521 28.469 14.523 1 98.75 288 ALA A N 1
ATOM 2142 C CA . ALA A 1 288 ? -3.607 29.094 13.773 1 98.75 288 ALA A CA 1
ATOM 2143 C C . ALA A 1 288 ? -4.727 28.094 13.5 1 98.75 288 ALA A C 1
ATOM 2145 O O . ALA A 1 288 ? -5.906 28.422 13.641 1 98.75 288 ALA A O 1
ATOM 2146 N N . LEU A 1 289 ? -4.352 26.906 13.062 1 98.88 289 LEU A N 1
ATOM 2147 C CA . LEU A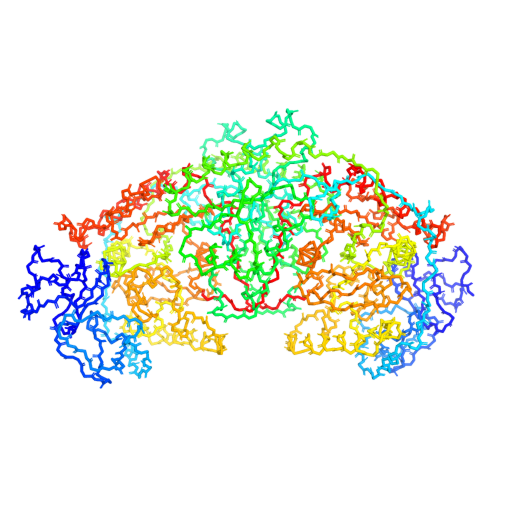 1 289 ? -5.34 25.859 12.867 1 98.88 289 LEU A CA 1
ATOM 2148 C C . LEU A 1 289 ? -6.047 25.516 14.172 1 98.88 289 LEU A C 1
ATOM 2150 O O . LEU A 1 289 ? -7.258 25.297 14.195 1 98.88 289 LEU A O 1
ATOM 2154 N N . GLY A 1 290 ? -5.289 25.438 15.266 1 98.75 290 GLY A N 1
ATOM 2155 C CA . GLY A 1 290 ? -5.898 25.234 16.578 1 98.75 290 GLY A CA 1
ATOM 2156 C C . GLY A 1 290 ? -6.941 26.297 16.906 1 98.75 290 GLY A C 1
ATOM 2157 O O . GLY A 1 290 ? -8.023 25.969 17.406 1 98.75 290 GLY A O 1
ATOM 2158 N N . ALA A 1 291 ? -6.602 27.562 16.625 1 98.81 291 ALA A N 1
ATOM 2159 C CA . ALA A 1 291 ? -7.547 28.656 16.844 1 98.81 291 ALA A CA 1
ATOM 2160 C C . ALA A 1 291 ? -8.797 28.469 16 1 98.81 291 ALA A C 1
ATOM 2162 O O . ALA A 1 291 ? -9.914 28.75 16.453 1 98.81 291 ALA A O 1
ATOM 2163 N N . ALA A 1 292 ? -8.609 28.047 14.812 1 98.94 292 ALA A N 1
ATOM 2164 C CA . ALA A 1 292 ? -9.742 27.781 13.938 1 98.94 292 ALA A CA 1
ATOM 2165 C C . ALA A 1 292 ? -10.609 26.641 14.5 1 98.94 292 ALA A C 1
ATOM 2167 O O . ALA A 1 292 ? -11.836 26.688 14.398 1 98.94 292 ALA A O 1
ATOM 2168 N N . MET A 1 293 ? -9.984 25.609 15.047 1 98.88 293 MET A N 1
ATOM 2169 C CA . MET A 1 293 ? -10.711 24.484 15.617 1 98.88 293 MET A CA 1
ATOM 2170 C C . MET A 1 293 ? -11.492 24.906 16.859 1 98.88 293 MET A C 1
ATOM 2172 O O . MET A 1 293 ? -12.578 24.391 17.109 1 98.88 293 MET A O 1
ATOM 2176 N N . ASP A 1 294 ? -10.914 25.828 17.656 1 98.75 294 ASP A N 1
ATOM 2177 C CA . ASP A 1 294 ? -11.68 26.375 18.781 1 98.75 294 ASP A CA 1
ATOM 2178 C C . ASP A 1 294 ? -12.977 27.031 18.281 1 98.75 294 ASP A C 1
ATOM 2180 O O . ASP A 1 294 ? -14.031 26.844 18.906 1 98.75 294 ASP A O 1
ATOM 2184 N N . VAL A 1 295 ? -12.859 27.766 17.188 1 98.81 295 VAL A N 1
ATOM 2185 C CA . VAL A 1 295 ? -14.047 28.391 16.609 1 98.81 295 VAL A CA 1
ATOM 2186 C C . VAL A 1 295 ? -15.023 27.312 16.141 1 98.81 295 VAL A C 1
ATOM 2188 O O . VAL A 1 295 ? -16.219 27.375 16.422 1 98.81 295 VAL A O 1
ATOM 2191 N N . LEU A 1 296 ? -14.523 26.281 15.445 1 98.88 296 LEU A N 1
ATOM 2192 C CA . LEU A 1 296 ? -15.352 25.188 14.961 1 98.88 296 LEU A CA 1
ATOM 2193 C C . LEU A 1 296 ? -16.125 24.531 16.109 1 98.88 296 LEU A C 1
ATOM 2195 O O . LEU A 1 296 ? -17.328 24.328 16 1 98.88 296 LEU A O 1
ATOM 2199 N N . VAL A 1 297 ? -15.43 24.234 17.188 1 98.88 297 VAL A N 1
ATOM 2200 C CA . VAL A 1 297 ? -16.031 23.547 18.328 1 98.88 297 VAL A CA 1
ATOM 2201 C C . VAL A 1 297 ? -17.109 24.422 18.953 1 98.88 297 VAL A C 1
ATOM 2203 O O . VAL A 1 297 ? -18.172 23.922 19.359 1 98.88 297 VAL A O 1
ATOM 2206 N N . ARG A 1 298 ? -16.891 25.719 19.016 1 98.75 298 ARG A N 1
ATOM 2207 C CA . ARG A 1 298 ? -17.906 26.641 19.547 1 98.75 298 ARG A CA 1
ATOM 2208 C C . ARG A 1 298 ? -19.156 26.609 18.688 1 98.75 298 ARG A C 1
ATOM 2210 O O . ARG A 1 298 ? -20.266 26.859 19.188 1 98.75 298 ARG A O 1
ATOM 2217 N N . HIS A 1 299 ? -18.953 26.312 17.469 1 98.81 299 HIS A N 1
ATOM 2218 C CA . HIS A 1 299 ? -20.094 26.219 16.562 1 98.81 299 HIS A CA 1
ATOM 2219 C C . HIS A 1 299 ? -20.656 24.797 16.516 1 98.81 299 HIS A C 1
ATOM 2221 O O . HIS A 1 299 ? -21.484 24.484 15.664 1 98.81 299 HIS A O 1
ATOM 2227 N N . GLY A 1 300 ? -20.141 23.891 17.297 1 98.62 300 GLY A N 1
ATOM 2228 C CA . GLY A 1 300 ? -20.703 22.562 17.469 1 98.62 300 GLY A CA 1
ATOM 2229 C C . GLY A 1 300 ? -20.016 21.5 16.625 1 98.62 300 GLY A C 1
ATOM 2230 O O . GLY A 1 300 ? -20.359 20.328 16.688 1 98.62 300 GLY A O 1
ATOM 2231 N N . GLY A 1 301 ? -19.016 21.906 15.867 1 98.75 301 GLY A N 1
ATOM 2232 C CA . GLY A 1 301 ? -18.312 20.984 14.992 1 98.75 301 GLY A CA 1
ATOM 2233 C C . GLY A 1 301 ? -17.312 20.109 15.734 1 98.75 301 GLY A C 1
ATOM 2234 O O . GLY A 1 301 ? -17.203 20.172 16.953 1 98.75 301 GLY A O 1
ATOM 2235 N N . THR A 1 302 ? -16.656 19.203 15 1 98.88 302 THR A N 1
ATOM 2236 C CA . THR A 1 302 ? -15.742 18.219 15.578 1 98.88 302 THR A CA 1
ATOM 2237 C C . THR A 1 302 ? -14.344 18.344 14.969 1 98.88 302 THR A C 1
ATOM 2239 O O . THR A 1 302 ? -14.203 18.375 13.742 1 98.88 302 THR A O 1
ATOM 2242 N N . ALA A 1 303 ? -13.336 18.484 15.805 1 98.94 303 ALA A N 1
ATOM 2243 C CA . ALA A 1 303 ? -11.93 18.484 15.406 1 98.94 303 ALA A CA 1
ATOM 2244 C C . ALA A 1 303 ? -11.25 17.172 15.781 1 98.94 303 ALA A C 1
ATOM 2246 O O . ALA A 1 303 ? -11.32 16.734 16.938 1 98.94 303 ALA A O 1
ATOM 2247 N N . ILE A 1 304 ? -10.594 16.5 14.805 1 98.94 304 ILE A N 1
ATOM 2248 C CA . ILE A 1 304 ? -10.008 15.172 15.016 1 98.94 304 ILE A CA 1
ATOM 2249 C C . ILE A 1 304 ? -8.484 15.266 14.945 1 98.94 304 ILE A C 1
ATOM 2251 O O . ILE A 1 304 ? -7.906 15.281 13.852 1 98.94 304 ILE A O 1
ATOM 2255 N N . LEU A 1 305 ? -7.828 15.352 16.078 1 98.88 305 LEU A N 1
ATOM 2256 C CA . LEU A 1 305 ? -6.375 15.227 16.125 1 98.88 305 LEU A CA 1
ATOM 2257 C C . LEU A 1 305 ? -5.953 13.766 16.062 1 98.88 305 LEU A C 1
ATOM 2259 O O . LEU A 1 305 ? -6.633 12.898 16.609 1 98.88 305 LEU A O 1
ATOM 2263 N N . SER A 1 306 ? -4.887 13.5 15.352 1 98.5 306 SER A N 1
ATOM 2264 C CA . SER A 1 306 ? -4.355 12.148 15.242 1 98.5 306 SER A CA 1
ATOM 2265 C C . SER A 1 306 ? -2.836 12.133 15.367 1 98.5 306 SER A C 1
ATOM 2267 O O . SER A 1 306 ? -2.27 12.875 16.172 1 98.5 306 SER A O 1
ATOM 2269 N N . GLU A 1 307 ? -2.17 11.141 14.805 1 97.38 307 GLU A N 1
ATOM 2270 C CA . GLU A 1 307 ? -0.719 10.977 14.797 1 97.38 307 GLU A CA 1
ATOM 2271 C C . GLU A 1 307 ? -0.173 10.812 16.219 1 97.38 307 GLU A C 1
ATOM 2273 O O . GLU A 1 307 ? 0.582 11.656 16.703 1 97.38 307 GLU A O 1
ATOM 2278 N N . THR A 1 308 ? -0.365 9.727 16.812 1 97.81 308 THR A N 1
ATOM 2279 C CA . THR A 1 308 ? -0.066 9.406 18.203 1 97.81 308 THR A CA 1
ATOM 2280 C C . THR A 1 308 ? 1.418 9.609 18.5 1 97.81 308 THR A C 1
ATOM 2282 O O . THR A 1 308 ? 1.782 10.148 19.547 1 97.81 308 THR A O 1
ATOM 2285 N N . PRO A 1 309 ? 2.355 9.203 17.578 1 95.56 309 PRO A N 1
ATOM 2286 C CA . PRO A 1 309 ? 3.766 9.469 17.859 1 95.56 309 PRO A CA 1
ATOM 2287 C C . PRO A 1 309 ? 4.059 10.961 18.031 1 95.56 309 PRO A C 1
ATOM 2289 O O . PRO A 1 309 ? 5.004 11.336 18.734 1 95.56 309 PRO A O 1
ATOM 2292 N N . GLU A 1 310 ? 3.205 11.797 17.484 1 94.81 310 GLU A N 1
ATOM 2293 C CA . GLU A 1 310 ? 3.467 13.234 17.438 1 94.81 310 GLU A CA 1
ATOM 2294 C C . GLU A 1 310 ? 2.816 13.938 18.625 1 94.81 310 GLU A C 1
ATOM 2296 O O . GLU A 1 310 ? 2.67 15.164 18.625 1 94.81 310 GLU A O 1
ATOM 2301 N N . ILE A 1 311 ? 2.43 13.234 19.562 1 95.12 311 ILE A N 1
ATOM 2302 C CA . ILE A 1 311 ? 2.039 13.844 20.828 1 95.12 311 ILE A CA 1
ATOM 2303 C C . ILE A 1 311 ? 2.857 13.234 21.969 1 95.12 311 ILE A C 1
ATOM 2305 O O . ILE A 1 311 ? 2.652 13.57 23.141 1 95.12 311 ILE A O 1
ATOM 2309 N N . HIS A 1 312 ? 3.717 12.312 21.562 1 92.19 312 HIS A N 1
ATOM 2310 C CA . HIS A 1 312 ? 4.59 11.711 22.562 1 92.19 312 HIS A CA 1
ATOM 2311 C C . HIS A 1 312 ? 5.48 12.758 23.219 1 92.19 312 HIS A C 1
ATOM 2313 O O . HIS A 1 312 ? 6.133 13.547 22.531 1 92.19 312 HIS A O 1
ATOM 2319 N N . GLY A 1 313 ? 5.543 12.789 24.484 1 90.31 313 GLY A N 1
ATOM 2320 C CA . GLY A 1 313 ? 6.34 13.75 25.234 1 90.31 313 GLY A CA 1
ATOM 2321 C C . GLY A 1 313 ? 5.547 14.961 25.688 1 90.31 313 GLY A C 1
ATOM 2322 O O . GLY A 1 313 ? 5.988 15.711 26.562 1 90.31 313 GLY A O 1
ATOM 2323 N N . VAL A 1 314 ? 4.426 15.172 25.016 1 92.69 314 VAL A N 1
ATOM 2324 C CA . VAL A 1 314 ? 3.633 16.328 25.406 1 92.69 314 VAL A CA 1
ATOM 2325 C C . VAL A 1 314 ? 2.18 15.922 25.625 1 92.69 314 VAL A C 1
ATOM 2327 O O . VAL A 1 314 ? 1.277 16.766 25.578 1 92.69 314 VAL A O 1
ATOM 2330 N N . GLU A 1 315 ? 1.906 14.602 25.828 1 94.94 315 GLU A N 1
ATOM 2331 C CA . GLU A 1 315 ? 0.551 14.086 26 1 94.94 315 GLU A CA 1
ATOM 2332 C C . GLU A 1 315 ? -0.151 14.758 27.172 1 94.94 315 GLU A C 1
ATOM 2334 O O . GLU A 1 315 ? -1.381 14.836 27.203 1 94.94 315 GLU A O 1
ATOM 2339 N N . PHE A 1 316 ? 0.606 15.328 28.109 1 93.75 316 PHE A N 1
ATOM 2340 C CA . PHE A 1 316 ? 0.02 16.016 29.266 1 93.75 316 PHE A CA 1
ATOM 2341 C C . PHE A 1 316 ? -0.794 17.219 28.812 1 93.75 316 PHE A C 1
ATOM 2343 O O . PHE A 1 316 ? -1.77 17.594 29.469 1 93.75 316 PHE A O 1
ATOM 2350 N N . MET A 1 317 ? -0.397 17.844 27.688 1 93.12 317 MET A N 1
ATOM 2351 C CA . MET A 1 317 ? -1.138 18.984 27.156 1 93.12 317 MET A CA 1
ATOM 2352 C C . MET A 1 317 ? -2.57 18.594 26.812 1 93.12 317 MET A C 1
ATOM 2354 O O . MET A 1 317 ? -3.477 19.422 26.875 1 93.12 317 MET A O 1
ATOM 2358 N N . LEU A 1 318 ? -2.76 17.312 26.484 1 97.38 318 LEU A N 1
ATOM 2359 C CA . LEU A 1 318 ? -4.082 16.797 26.141 1 97.38 318 LEU A CA 1
ATOM 2360 C C . LEU A 1 318 ? -4.777 16.219 27.359 1 97.38 318 LEU A C 1
ATOM 2362 O O . LEU A 1 318 ? -5.969 16.438 27.578 1 97.38 318 LEU A O 1
ATOM 2366 N N . THR A 1 319 ? -4.016 15.477 28.203 1 97.88 319 THR A N 1
ATOM 2367 C CA . THR A 1 319 ? -4.633 14.852 29.375 1 97.88 319 THR A CA 1
ATOM 2368 C C . THR A 1 319 ? -5.137 15.906 30.359 1 97.88 319 THR A C 1
ATOM 2370 O O . THR A 1 319 ? -6.16 15.719 31.016 1 97.88 319 THR A O 1
ATOM 2373 N N . ARG A 1 320 ? -4.477 17.047 30.453 1 96.94 320 ARG A N 1
ATOM 2374 C CA . ARG A 1 320 ? -4.863 18.109 31.375 1 96.94 320 ARG A CA 1
ATOM 2375 C C . ARG A 1 320 ? -6.203 18.719 30.969 1 96.94 320 ARG A C 1
ATOM 2377 O O . ARG A 1 320 ? -6.895 19.312 31.797 1 96.94 320 ARG A O 1
ATOM 2384 N N . ARG A 1 321 ? -6.559 18.578 29.781 1 97.19 321 ARG A N 1
ATOM 2385 C CA . ARG A 1 321 ? -7.844 19.125 29.344 1 97.19 321 ARG A CA 1
ATOM 2386 C C . ARG A 1 321 ? -8.805 18.016 28.953 1 97.19 321 ARG A C 1
ATOM 2388 O O . ARG A 1 321 ? -9.75 18.234 28.203 1 97.19 321 ARG A O 1
ATOM 2395 N N . ALA A 1 322 ? -8.492 16.781 29.359 1 98.56 322 ALA A N 1
ATOM 2396 C CA . ALA A 1 322 ? -9.453 15.695 29.188 1 98.56 322 ALA A CA 1
ATOM 2397 C C . ALA A 1 322 ? -10.719 15.945 29.984 1 98.56 322 ALA A C 1
ATOM 2399 O O . ALA A 1 322 ? -10.656 16.359 31.156 1 98.56 322 ALA A O 1
ATOM 2400 N N . ILE A 1 323 ? -11.852 15.672 29.453 1 98.31 323 ILE A N 1
ATOM 2401 C CA . ILE A 1 323 ? -13.133 16 30.062 1 98.31 323 ILE A CA 1
ATOM 2402 C C . ILE A 1 323 ? -13.375 15.094 31.266 1 98.31 323 ILE A C 1
ATOM 2404 O O . ILE A 1 323 ? -14.156 15.43 32.156 1 98.31 323 ILE A O 1
ATOM 2408 N N . SER A 1 324 ? -12.703 13.914 31.297 1 98.12 324 SER A N 1
ATOM 2409 C CA . SER A 1 324 ? -12.734 12.969 32.406 1 98.12 324 SER A CA 1
ATOM 2410 C C . SER A 1 324 ? -11.422 12.195 32.5 1 98.12 324 SER A C 1
ATOM 2412 O O . SER A 1 324 ? -10.672 12.102 31.531 1 98.12 324 SER A O 1
ATOM 2414 N N . PRO A 1 325 ? -11.125 11.641 33.688 1 98 325 PRO A N 1
ATOM 2415 C CA . PRO A 1 325 ? -9.93 10.812 33.812 1 98 325 PRO A CA 1
ATOM 2416 C C . PRO A 1 325 ? -9.93 9.617 32.875 1 98 325 PRO A C 1
ATOM 2418 O O . PRO A 1 325 ? -8.867 9.211 32.375 1 98 325 PRO A O 1
ATOM 2421 N N . ALA A 1 326 ? -11.133 9.086 32.625 1 98.56 326 ALA A N 1
ATOM 2422 C CA . ALA A 1 326 ? -11.242 7.93 31.75 1 98.56 326 ALA A CA 1
ATOM 2423 C C . ALA A 1 326 ? -10.773 8.273 30.344 1 98.56 326 ALA A C 1
ATOM 2425 O O . ALA A 1 326 ? -10.094 7.477 29.688 1 98.56 326 ALA A O 1
ATOM 2426 N N . VAL A 1 327 ? -11.148 9.43 29.891 1 98.62 327 VAL A N 1
ATOM 2427 C CA . VAL A 1 327 ? -10.734 9.883 28.562 1 98.62 327 VAL A CA 1
ATOM 2428 C C . VAL A 1 327 ? -9.219 10.078 28.531 1 98.62 327 VAL A C 1
ATOM 2430 O O . VAL A 1 327 ? -8.547 9.633 27.594 1 98.62 327 VAL A O 1
ATOM 2433 N N . GLY A 1 328 ? -8.68 10.742 29.516 1 98.56 328 GLY A N 1
ATOM 2434 C CA . GLY A 1 328 ? -7.242 10.938 29.609 1 98.56 328 GLY A CA 1
ATOM 2435 C C . GLY A 1 328 ? -6.473 9.633 29.672 1 98.56 328 GLY A C 1
ATOM 2436 O O . GLY A 1 328 ? -5.434 9.492 29.016 1 98.56 328 GLY A O 1
ATOM 2437 N N . GLN A 1 329 ? -6.992 8.703 30.438 1 98.44 329 GLN A N 1
ATOM 2438 C CA . GLN A 1 329 ? -6.332 7.406 30.578 1 98.44 329 GLN A CA 1
ATOM 2439 C C . GLN A 1 329 ? -6.324 6.645 29.266 1 98.44 329 GLN A C 1
ATOM 2441 O O . GLN A 1 329 ? -5.348 5.965 28.938 1 98.44 329 GLN A O 1
ATOM 2446 N N . LYS A 1 330 ? -7.434 6.723 28.547 1 98.69 330 LYS A N 1
ATOM 2447 C CA . LYS A 1 330 ? -7.488 6.047 27.25 1 98.69 330 LYS A CA 1
ATOM 2448 C C . LYS A 1 330 ? -6.387 6.551 26.312 1 98.69 330 LYS A C 1
ATOM 2450 O O . LYS A 1 330 ? -5.82 5.777 25.547 1 98.69 330 LYS A O 1
ATOM 2455 N N . LEU A 1 331 ? -6.121 7.816 26.359 1 98.62 331 LEU A N 1
ATOM 2456 C CA . LEU A 1 331 ? -5.023 8.375 25.578 1 98.62 331 LEU A CA 1
ATOM 2457 C C . LEU A 1 331 ? -3.689 7.773 26 1 98.62 331 LEU A C 1
ATOM 2459 O O . LEU A 1 331 ? -2.879 7.383 25.156 1 98.62 331 LEU A O 1
ATOM 2463 N N . LEU A 1 332 ? -3.434 7.742 27.328 1 97.94 332 LEU A N 1
ATOM 2464 C CA . LEU A 1 332 ? -2.189 7.188 27.844 1 97.94 332 LEU A CA 1
ATOM 2465 C C . LEU A 1 332 ? -2.059 5.711 27.5 1 97.94 332 LEU A C 1
ATOM 2467 O O . LEU A 1 332 ? -0.954 5.223 27.25 1 97.94 332 LEU A O 1
ATOM 2471 N N . ASP A 1 333 ? -3.186 5.008 27.484 1 98.38 333 ASP A N 1
ATOM 2472 C CA . ASP A 1 333 ? -3.176 3.605 27.078 1 98.38 333 ASP A CA 1
ATOM 2473 C C . ASP A 1 333 ? -2.725 3.451 25.625 1 98.38 333 ASP A C 1
ATOM 2475 O O . ASP A 1 333 ? -2.025 2.494 25.297 1 98.38 333 ASP A O 1
ATOM 2479 N N . ARG A 1 334 ? -3.174 4.355 24.781 1 98 334 ARG A N 1
ATOM 2480 C CA . ARG A 1 334 ? -2.74 4.309 23.375 1 98 334 ARG A CA 1
ATOM 2481 C C . ARG A 1 334 ? -1.238 4.547 23.266 1 98 334 ARG A C 1
ATOM 2483 O O . ARG A 1 334 ? -0.561 3.896 22.469 1 98 334 ARG A O 1
ATOM 2490 N N . LEU A 1 335 ? -0.706 5.461 24.047 1 96.94 335 LEU A N 1
ATOM 2491 C CA . LEU A 1 335 ? 0.729 5.727 24.031 1 96.94 335 LEU A CA 1
ATOM 2492 C C . LEU A 1 335 ? 1.507 4.508 24.516 1 96.94 335 LEU A C 1
ATOM 2494 O O . LEU A 1 335 ? 2.57 4.191 23.984 1 96.94 335 LEU A O 1
ATOM 2498 N N . ALA A 1 336 ? 0.962 3.854 25.531 1 97.44 336 ALA A N 1
ATOM 2499 C CA . ALA A 1 336 ? 1.599 2.637 26.031 1 97.44 336 ALA A CA 1
ATOM 2500 C C . ALA A 1 336 ? 1.625 1.552 24.969 1 97.44 336 ALA A C 1
ATOM 2502 O O . ALA A 1 336 ? 2.602 0.806 24.844 1 97.44 336 ALA A O 1
ATOM 2503 N N . TRP A 1 337 ? 0.549 1.457 24.266 1 97.44 337 TRP A N 1
ATOM 2504 C CA . TRP A 1 337 ? 0.51 0.518 23.156 1 97.44 337 TRP A CA 1
ATOM 2505 C C . TRP A 1 337 ? 1.604 0.833 22.141 1 97.44 337 TRP A C 1
ATOM 2507 O O . TRP A 1 337 ? 2.295 -0.071 21.656 1 97.44 337 TRP A O 1
ATOM 2517 N N . TRP A 1 338 ? 1.771 2.055 21.781 1 97.19 338 TRP A N 1
ATOM 2518 C CA . TRP A 1 338 ? 2.762 2.496 20.797 1 97.19 338 TRP A CA 1
ATOM 2519 C C . TRP A 1 338 ? 4.176 2.211 21.297 1 97.19 338 TRP A C 1
ATOM 2521 O O . TRP A 1 338 ? 5.074 1.919 20.5 1 97.19 338 TRP A O 1
ATOM 2531 N N . GLU A 1 339 ? 4.41 2.373 22.562 1 95.5 339 GLU A N 1
ATOM 2532 C CA . GLU A 1 339 ? 5.711 2.041 23.141 1 95.5 339 GLU A CA 1
ATOM 2533 C C . GLU A 1 339 ? 6.086 0.589 22.859 1 95.5 339 GLU A C 1
ATOM 2535 O O . GLU A 1 339 ? 7.219 0.299 22.469 1 95.5 339 GLU A O 1
ATOM 2540 N N . ARG A 1 340 ? 5.145 -0.286 23 1 96.06 340 ARG A N 1
ATOM 2541 C CA . ARG A 1 340 ? 5.383 -1.695 22.703 1 96.06 340 ARG A CA 1
ATOM 2542 C C . ARG A 1 340 ? 5.531 -1.924 21.203 1 96.06 340 ARG A C 1
ATOM 2544 O O . ARG A 1 340 ? 6.434 -2.637 20.766 1 96.06 340 ARG A O 1
ATOM 2551 N N . TYR A 1 341 ? 4.707 -1.312 20.469 1 95.44 341 TYR A N 1
ATOM 2552 C CA . TYR A 1 341 ? 4.66 -1.468 19.016 1 95.44 341 TYR A CA 1
ATOM 2553 C C . TYR A 1 341 ? 5.965 -1.008 18.375 1 95.44 341 TYR A C 1
ATOM 2555 O O . TYR A 1 341 ? 6.465 -1.645 17.438 1 95.44 341 TYR A O 1
ATOM 2563 N N . ALA A 1 342 ? 6.52 0.067 18.891 1 95.44 342 ALA A N 1
ATOM 2564 C CA . ALA A 1 342 ? 7.695 0.674 18.266 1 95.44 342 ALA A CA 1
ATOM 2565 C C . ALA A 1 342 ? 8.977 0.253 18.984 1 95.44 342 ALA A C 1
ATOM 2567 O O . ALA A 1 342 ? 10.055 0.763 18.688 1 95.44 342 ALA A O 1
ATOM 2568 N N . ALA A 1 343 ? 8.922 -0.612 19.922 1 94.88 343 ALA A N 1
ATOM 2569 C CA . ALA A 1 343 ? 10.078 -1.004 20.734 1 94.88 343 ALA A CA 1
ATOM 2570 C C . ALA A 1 343 ? 11.219 -1.491 19.844 1 94.88 343 ALA A C 1
ATOM 2572 O O . ALA A 1 343 ? 11.023 -2.34 18.969 1 94.88 343 ALA A O 1
ATOM 2573 N N . GLY A 1 344 ? 12.359 -0.934 20 1 92.5 344 GLY A N 1
ATOM 2574 C CA . GLY A 1 344 ? 13.555 -1.364 19.297 1 92.5 344 GLY A CA 1
ATOM 2575 C C . GLY A 1 344 ? 13.633 -0.832 17.875 1 92.5 344 GLY A C 1
ATOM 2576 O O . GLY A 1 344 ? 14.547 -1.179 17.125 1 92.5 344 GLY A O 1
ATOM 2577 N N . GLN A 1 345 ? 12.68 -0.003 17.484 1 93.62 345 GLN A N 1
ATOM 2578 C CA . GLN A 1 345 ? 12.633 0.527 16.125 1 93.62 345 GLN A CA 1
ATOM 2579 C C . GLN A 1 345 ? 13.219 1.936 16.062 1 93.62 345 GLN A C 1
ATOM 2581 O O . GLN A 1 345 ? 13.211 2.66 17.062 1 93.62 345 GLN A O 1
ATOM 2586 N N . ASN A 1 346 ? 13.789 2.277 14.945 1 91.69 346 ASN A N 1
ATOM 2587 C CA . ASN A 1 346 ? 14.219 3.646 14.664 1 91.69 346 ASN A CA 1
ATOM 2588 C C . ASN A 1 346 ? 13.078 4.477 14.078 1 91.69 346 ASN A C 1
ATOM 2590 O O . ASN A 1 346 ? 13.148 4.91 12.93 1 91.69 346 ASN A O 1
ATOM 2594 N N . ALA A 1 347 ? 12.094 4.758 14.969 1 90.94 347 ALA A N 1
ATOM 2595 C CA . ALA A 1 347 ? 10.852 5.387 14.547 1 90.94 347 ALA A CA 1
ATOM 2596 C C . ALA A 1 347 ? 10.617 6.699 15.281 1 90.94 347 ALA A C 1
ATOM 2598 O O . ALA A 1 347 ? 11.25 6.969 16.297 1 90.94 347 ALA A O 1
ATOM 2599 N N . GLN A 1 348 ? 9.75 7.438 14.797 1 87.25 348 GLN A N 1
ATOM 2600 C CA . GLN A 1 348 ? 9.438 8.758 15.336 1 87.25 348 GLN A CA 1
ATOM 2601 C C . GLN A 1 348 ? 9.07 8.68 16.812 1 87.25 348 GLN A C 1
ATOM 2603 O O . GLN A 1 348 ? 9.492 9.523 17.609 1 87.25 348 GLN A O 1
ATOM 2608 N N . PHE A 1 349 ? 8.344 7.707 17.156 1 89.81 349 PHE A N 1
ATOM 2609 C CA . PHE A 1 349 ? 7.902 7.555 18.531 1 89.81 349 PHE A CA 1
ATOM 2610 C C . PHE A 1 349 ? 9.094 7.457 19.484 1 89.81 349 PHE A C 1
ATOM 2612 O O . PHE A 1 349 ? 9.008 7.855 20.641 1 89.81 349 PHE A O 1
ATOM 2619 N N . ASN A 1 350 ? 10.156 6.949 18.938 1 87.25 350 ASN A N 1
ATOM 2620 C CA . ASN A 1 350 ? 11.359 6.75 19.75 1 87.25 350 ASN A CA 1
ATOM 2621 C C . ASN A 1 350 ? 12.32 7.926 19.609 1 87.25 350 ASN A C 1
ATOM 2623 O O . ASN A 1 350 ? 13.492 7.82 19.984 1 87.25 350 ASN A O 1
ATOM 2627 N N . GLY A 1 351 ? 11.883 8.977 19 1 83.06 351 GLY A N 1
ATOM 2628 C CA . GLY A 1 351 ? 12.648 10.211 19.047 1 83.06 351 GLY A CA 1
ATOM 2629 C C . GLY A 1 351 ? 13.234 10.602 17.703 1 83.06 351 GLY A C 1
ATOM 2630 O O . GLY A 1 351 ? 13.719 11.719 17.531 1 83.06 351 GLY A O 1
ATOM 2631 N N . VAL A 1 352 ? 13.109 9.805 16.766 1 80.88 352 VAL A N 1
ATOM 2632 C CA . VAL A 1 352 ? 13.781 10.023 15.484 1 80.88 352 VAL A CA 1
ATOM 2633 C C . VAL A 1 352 ? 12.812 10.672 14.492 1 80.88 352 VAL A C 1
ATOM 2635 O O . VAL A 1 352 ? 11.922 10.008 13.961 1 80.88 352 VAL A O 1
ATOM 2638 N N . VAL A 1 353 ? 13.078 11.938 14.219 1 85.88 353 VAL A N 1
ATOM 2639 C CA . VAL A 1 353 ? 12.211 12.602 13.25 1 85.88 353 VAL A CA 1
ATOM 2640 C C . VAL A 1 353 ? 12.812 12.484 11.852 1 85.88 353 VAL A C 1
ATOM 2642 O O . VAL A 1 353 ? 13.977 12.094 11.703 1 85.88 353 VAL A O 1
ATOM 2645 N N . GLY A 1 354 ? 12.07 12.758 10.867 1 83.75 354 GLY A N 1
ATOM 2646 C CA . GLY A 1 354 ? 12.492 12.578 9.484 1 83.75 354 GLY A CA 1
ATOM 2647 C C . GLY A 1 354 ? 13.484 13.633 9.023 1 83.75 354 GLY A C 1
ATOM 2648 O O . GLY A 1 354 ? 13.672 14.656 9.688 1 83.75 354 GLY A O 1
ATOM 2649 N N . HIS A 1 355 ? 14.07 13.352 7.887 1 83.69 355 HIS A N 1
ATOM 2650 C CA . HIS A 1 355 ? 15.055 14.227 7.27 1 83.69 355 HIS A CA 1
ATOM 2651 C C . HIS A 1 355 ? 14.484 15.625 7.043 1 83.69 355 HIS A C 1
ATOM 2653 O O . HIS A 1 355 ? 15.125 16.625 7.379 1 83.69 355 HIS A O 1
ATOM 2659 N N . GLY A 1 356 ? 13.312 15.664 6.5 1 87.19 356 GLY A N 1
ATOM 2660 C CA . GLY A 1 356 ? 12.688 16.953 6.23 1 87.19 356 GLY A CA 1
ATOM 2661 C C . GLY A 1 356 ? 12.422 17.766 7.484 1 87.19 356 GLY A C 1
ATOM 2662 O O . GLY A 1 356 ? 12.562 18.984 7.477 1 87.19 356 GLY A O 1
ATOM 2663 N N . ASN A 1 357 ? 12.016 17.125 8.516 1 90.88 357 ASN A N 1
ATOM 2664 C CA . ASN A 1 357 ? 11.781 17.797 9.789 1 90.88 357 ASN A CA 1
ATOM 2665 C C . ASN A 1 357 ? 13.062 18.422 10.344 1 90.88 357 ASN A C 1
ATOM 2667 O O . ASN A 1 357 ? 13.055 19.562 10.812 1 90.88 357 ASN A O 1
ATOM 2671 N N . GLN A 1 358 ? 14.102 17.625 10.266 1 89.94 358 GLN A N 1
ATOM 2672 C CA . GLN A 1 358 ? 15.391 18.109 10.75 1 89.94 358 GLN A CA 1
ATOM 2673 C C . GLN A 1 358 ? 15.883 19.297 9.93 1 89.94 358 GLN A C 1
ATOM 2675 O O . GLN A 1 358 ? 16.344 20.297 10.484 1 89.94 358 GLN A O 1
ATOM 2680 N N . ALA A 1 359 ? 15.734 19.125 8.664 1 89.94 359 ALA A N 1
ATOM 2681 C CA . ALA A 1 359 ? 16.141 20.219 7.773 1 89.94 359 ALA A CA 1
ATOM 2682 C C . ALA A 1 359 ? 15.312 21.469 8.023 1 89.94 359 ALA A C 1
ATOM 2684 O O . ALA A 1 359 ? 15.797 22.594 7.828 1 89.94 359 ALA A O 1
ATOM 2685 N N . GLY A 1 360 ? 14.125 21.281 8.562 1 91.81 360 GLY A N 1
ATOM 2686 C CA . GLY A 1 360 ? 13.234 22.391 8.852 1 91.81 360 GLY A CA 1
ATOM 2687 C C . GLY A 1 360 ? 13.438 22.984 10.227 1 91.81 360 GLY A C 1
ATOM 2688 O O . GLY A 1 360 ? 12.766 23.953 10.602 1 91.81 360 GLY A O 1
ATOM 2689 N N . GLY A 1 361 ? 14.336 22.344 11.016 1 92.88 361 GLY A N 1
ATOM 2690 C CA . GLY A 1 361 ? 14.695 22.969 12.281 1 92.88 361 GLY A CA 1
ATOM 2691 C C . GLY A 1 361 ? 14.195 22.203 13.484 1 92.88 361 GLY A C 1
ATOM 2692 O O . GLY A 1 361 ? 14.391 22.641 14.625 1 92.88 361 GLY A O 1
ATOM 2693 N N . LEU A 1 362 ? 13.562 21.109 13.234 1 93 362 LEU A N 1
ATOM 2694 C CA . LEU A 1 362 ? 13.086 20.297 14.352 1 93 362 LEU A CA 1
ATOM 2695 C C . LEU A 1 362 ? 14.148 19.297 14.781 1 93 362 LEU A C 1
ATOM 2697 O O . LEU A 1 362 ? 14.523 18.406 14 1 93 362 LEU A O 1
ATOM 2701 N N . ALA A 1 363 ? 14.523 19.406 16.016 1 90.62 363 ALA A N 1
ATOM 2702 C CA . ALA A 1 363 ? 15.648 18.609 16.5 1 90.62 363 ALA A CA 1
ATOM 2703 C C . ALA A 1 363 ? 15.211 17.188 16.828 1 90.62 363 ALA A C 1
ATOM 2705 O O . ALA A 1 363 ? 15.992 16.25 16.688 1 90.62 363 ALA A O 1
ATOM 2706 N N . ASN A 1 364 ? 14.031 17.062 17.312 1 90.06 364 ASN A N 1
ATOM 2707 C CA . ASN A 1 364 ? 13.539 15.766 17.75 1 90.06 364 ASN A CA 1
ATOM 2708 C C . ASN A 1 364 ? 12.016 15.734 17.828 1 90.06 364 ASN A C 1
ATOM 2710 O O . ASN A 1 364 ? 11.359 16.703 17.453 1 90.06 364 ASN A O 1
ATOM 2714 N N . ILE A 1 365 ? 11.469 14.594 18.266 1 90.06 365 ILE A N 1
ATOM 2715 C CA . ILE A 1 365 ? 10.031 14.352 18.219 1 90.06 365 ILE A CA 1
ATOM 2716 C C . ILE A 1 365 ? 9.32 15.227 19.25 1 90.06 365 ILE A C 1
ATOM 2718 O O . ILE A 1 365 ? 8.172 15.633 19.031 1 90.06 365 ILE A O 1
ATOM 2722 N N . PHE A 1 366 ? 9.953 15.602 20.344 1 89.94 366 PHE A N 1
ATOM 2723 C CA . PHE A 1 366 ? 9.297 16.422 21.359 1 89.94 366 PHE A CA 1
ATOM 2724 C C . PHE A 1 366 ? 9 17.812 20.812 1 89.94 366 PHE A C 1
ATOM 2726 O O . PHE A 1 366 ? 7.898 18.344 21.016 1 89.94 366 PHE A O 1
ATOM 2733 N N . GLU A 1 367 ? 10.023 18.297 20.156 1 90.81 367 GLU A N 1
ATOM 2734 C CA . GLU A 1 367 ? 9.812 19.594 19.516 1 90.81 367 GLU A CA 1
ATOM 2735 C C . GLU A 1 367 ? 8.703 19.531 18.469 1 90.81 367 GLU A C 1
ATOM 2737 O O . GLU A 1 367 ? 7.898 20.453 18.359 1 90.81 367 GLU A O 1
ATOM 2742 N N . LYS A 1 368 ? 8.75 18.531 17.672 1 91.75 368 LYS A N 1
ATOM 2743 C CA . LYS A 1 368 ? 7.703 18.344 16.656 1 91.75 368 LYS A CA 1
ATOM 2744 C C . LYS A 1 368 ? 6.34 18.172 17.328 1 91.75 368 LYS A C 1
ATOM 2746 O O . LYS A 1 368 ? 5.344 18.719 16.859 1 91.75 368 LYS A O 1
ATOM 2751 N N . SER A 1 369 ? 6.215 17.359 18.359 1 93.81 369 SER A N 1
ATOM 2752 C CA . SER A 1 369 ? 4.98 17.047 19.078 1 93.81 369 SER A CA 1
ATOM 2753 C C . SER A 1 369 ? 4.371 18.312 19.688 1 93.81 369 SER A C 1
ATOM 2755 O O . SER A 1 369 ? 3.146 18.438 19.766 1 93.81 369 SER A O 1
ATOM 2757 N N . LEU A 1 370 ? 5.211 19.156 20.203 1 92.31 370 LEU A N 1
ATOM 2758 C CA . LEU A 1 370 ? 4.738 20.406 20.766 1 92.31 370 LEU A CA 1
ATOM 2759 C C . LEU A 1 370 ? 3.885 21.188 19.766 1 92.31 370 LEU A C 1
ATOM 2761 O O . LEU A 1 370 ? 2.773 21.609 20.094 1 92.31 370 LEU A O 1
ATOM 2765 N N . GLY A 1 371 ? 4.422 21.297 18.562 1 92.5 371 GLY A N 1
ATOM 2766 C CA . GLY A 1 371 ? 3.666 21.953 17.516 1 92.5 371 GLY A CA 1
ATOM 2767 C C . GLY A 1 371 ? 2.43 21.172 17.094 1 92.5 371 GLY A C 1
ATOM 2768 O O . GLY A 1 371 ? 1.367 21.766 16.875 1 92.5 371 GLY A O 1
ATOM 2769 N N . SER A 1 372 ? 2.582 19.891 16.953 1 95.12 372 SER A N 1
ATOM 2770 C CA . SER A 1 372 ? 1.492 19.031 16.5 1 95.12 372 SER A CA 1
ATOM 2771 C C . SER A 1 372 ? 0.291 19.125 17.438 1 95.12 372 SER A C 1
ATOM 2773 O O . SER A 1 372 ? -0.854 19.172 16.984 1 95.12 372 SER A O 1
ATOM 2775 N N . ALA A 1 373 ? 0.521 19.141 18.719 1 94.75 373 ALA A N 1
ATOM 2776 C CA . ALA A 1 373 ? -0.552 19.188 19.703 1 94.75 373 ALA A CA 1
ATOM 2777 C C . ALA A 1 373 ? -1.337 20.484 19.609 1 94.75 373 ALA A C 1
ATOM 2779 O O . ALA A 1 373 ? -2.529 20.531 19.922 1 94.75 373 ALA A O 1
ATOM 2780 N N . MET A 1 374 ? -0.753 21.5 19.125 1 95.19 374 MET A N 1
ATOM 2781 C CA . MET A 1 374 ? -1.379 22.812 19.062 1 95.19 374 MET A CA 1
ATOM 2782 C C . MET A 1 374 ? -2.455 22.859 17.984 1 95.19 374 MET A C 1
ATOM 2784 O O . MET A 1 374 ? -3.346 23.703 18.016 1 95.19 374 MET A O 1
ATOM 2788 N N . LYS A 1 375 ? -2.396 21.891 17.016 1 97.19 375 LYS A N 1
ATOM 2789 C CA . LYS A 1 375 ? -3.418 21.812 15.984 1 97.19 375 LYS A CA 1
ATOM 2790 C C . LYS A 1 375 ? -4.805 21.625 16.594 1 97.19 375 LYS A C 1
ATOM 2792 O O . LYS A 1 375 ? -5.809 22.031 15.992 1 97.19 375 LYS A O 1
ATOM 2797 N N . GLY A 1 376 ? -4.84 21.031 17.766 1 97.06 376 GLY A N 1
ATOM 2798 C CA . GLY A 1 376 ? -6.105 20.641 18.359 1 97.06 376 GLY A CA 1
ATOM 2799 C C . GLY A 1 376 ? -6.789 21.75 19.125 1 97.06 376 GLY A C 1
ATOM 2800 O O . GLY A 1 376 ? -7.863 21.562 19.688 1 97.06 376 GLY A O 1
ATOM 2801 N N . GLY A 1 377 ? -6.188 22.953 19.156 1 97.25 377 GLY A N 1
ATOM 2802 C CA . GLY A 1 377 ? -6.785 24.062 19.875 1 97.25 377 GLY A CA 1
ATOM 2803 C C . GLY A 1 377 ? -6.68 23.938 21.375 1 97.25 377 GLY A C 1
ATOM 2804 O O . GLY A 1 377 ? -5.672 23.453 21.906 1 97.25 377 GLY A O 1
ATOM 2805 N N . THR A 1 378 ? -7.719 24.5 22.062 1 96.94 378 THR A N 1
ATOM 2806 C CA . THR A 1 378 ? -7.605 24.594 23.5 1 96.94 378 THR A CA 1
ATOM 2807 C C . THR A 1 378 ? -8.844 24.016 24.188 1 96.94 378 THR A C 1
ATOM 2809 O O . THR A 1 378 ? -8.922 23.969 25.422 1 96.94 378 THR A O 1
ATOM 2812 N N . THR A 1 379 ? -9.797 23.531 23.438 1 98.19 379 THR A N 1
ATOM 2813 C CA . THR A 1 379 ? -11.039 23.016 24 1 98.19 379 THR A CA 1
ATOM 2814 C C . THR A 1 379 ? -10.812 21.641 24.625 1 98.19 379 THR A C 1
ATOM 2816 O O . THR A 1 379 ? -9.766 21.031 24.422 1 98.19 379 THR A O 1
ATOM 2819 N N . PRO A 1 380 ? -11.719 21.156 25.438 1 98.5 380 PRO A N 1
ATOM 2820 C CA . PRO A 1 380 ? -11.531 19.875 26.141 1 98.5 380 PRO A CA 1
ATOM 2821 C C . PRO A 1 380 ? -11.445 18.688 25.188 1 98.5 380 PRO A C 1
ATOM 2823 O O . PRO A 1 380 ? -12.164 18.625 24.188 1 98.5 380 PRO A O 1
ATOM 2826 N N . LEU A 1 381 ? -10.555 17.797 25.531 1 98.75 381 LEU A N 1
ATOM 2827 C CA . LEU A 1 381 ? -10.539 16.484 24.875 1 98.75 381 LEU A CA 1
ATOM 2828 C C . LEU A 1 381 ? -11.734 15.648 25.312 1 98.75 381 LEU A C 1
ATOM 2830 O O . LEU A 1 381 ? -11.82 15.234 26.469 1 98.75 381 LEU A O 1
ATOM 2834 N N . ARG A 1 382 ? -12.555 15.281 24.375 1 98.69 382 ARG A N 1
ATOM 2835 C CA . ARG A 1 382 ? -13.844 14.703 24.734 1 98.69 382 ARG A CA 1
ATOM 2836 C C . ARG A 1 382 ? -13.836 13.188 24.578 1 98.69 382 ARG A C 1
ATOM 2838 O O . ARG A 1 382 ? -14.594 12.484 25.25 1 98.69 382 ARG A O 1
ATOM 2845 N N . ALA A 1 383 ? -12.969 12.68 23.672 1 98.81 383 ALA A N 1
ATOM 2846 C CA . ALA A 1 383 ? -12.93 11.242 23.422 1 98.81 383 ALA A CA 1
ATOM 2847 C C . ALA A 1 383 ? -11.633 10.836 22.734 1 98.81 383 ALA A C 1
ATOM 2849 O O . ALA A 1 383 ? -10.961 11.672 22.109 1 98.81 383 ALA A O 1
ATOM 2850 N N . VAL A 1 384 ? -11.25 9.625 22.922 1 98.88 384 VAL A N 1
ATOM 2851 C CA . VAL A 1 384 ? -10.117 8.992 22.25 1 98.88 384 VAL A CA 1
ATOM 2852 C C . VAL A 1 384 ? -10.594 7.762 21.484 1 98.88 384 VAL A C 1
ATOM 2854 O O . VAL A 1 384 ? -11.305 6.918 22.031 1 98.88 384 VAL A O 1
ATOM 2857 N N . TYR A 1 385 ? -10.25 7.676 20.203 1 98.88 385 TYR A N 1
ATOM 2858 C CA . TYR A 1 385 ? -10.664 6.586 19.328 1 98.88 385 TYR A CA 1
ATOM 2859 C C . TYR A 1 385 ? -9.461 5.824 18.781 1 98.88 385 TYR A C 1
ATOM 2861 O O . TYR A 1 385 ? -8.383 6.395 18.625 1 98.88 385 TYR A O 1
ATOM 2869 N N . GLU A 1 386 ? -9.641 4.543 18.594 1 98.5 386 GLU A N 1
ATOM 2870 C CA . GLU A 1 386 ? -8.648 3.777 17.844 1 98.5 386 GLU A CA 1
ATOM 2871 C C . GLU A 1 386 ? -8.773 4.031 16.344 1 98.5 386 GLU A C 1
ATOM 2873 O O . GLU A 1 386 ? -9.688 4.738 15.906 1 98.5 386 GLU A O 1
ATOM 2878 N N . TYR A 1 387 ? -7.852 3.531 15.586 1 98.62 387 TYR A N 1
ATOM 2879 C CA . TYR A 1 387 ? -7.734 3.789 14.156 1 98.62 387 TYR A CA 1
ATOM 2880 C C . TYR A 1 387 ? -9.023 3.43 13.43 1 98.62 387 TYR A C 1
ATOM 2882 O O . TYR A 1 387 ? -9.492 2.293 13.516 1 98.62 387 TYR A O 1
ATOM 2890 N N . ALA A 1 388 ? -9.664 4.379 12.711 1 98.69 388 ALA A N 1
ATOM 2891 C CA . ALA A 1 388 ? -10.789 4.219 11.797 1 98.69 388 ALA A CA 1
ATOM 2892 C C . ALA A 1 388 ? -12.078 3.92 12.562 1 98.69 388 ALA A C 1
ATOM 2894 O O . ALA A 1 388 ? -13.109 3.625 11.961 1 98.69 388 ALA A O 1
ATOM 2895 N N . GLU A 1 389 ? -12.047 4.008 13.898 1 98.75 389 GLU A N 1
ATOM 2896 C CA . GLU A 1 389 ? -13.297 3.906 14.648 1 98.75 389 GLU A CA 1
ATOM 2897 C C . GLU A 1 389 ? -14.234 5.066 14.32 1 98.75 389 GLU A C 1
ATOM 2899 O O . GLU A 1 389 ? -13.781 6.207 14.164 1 98.75 389 GLU A O 1
ATOM 2904 N N . ARG A 1 390 ? -15.461 4.766 14.281 1 98.25 390 ARG A N 1
ATOM 2905 C CA . ARG A 1 390 ? -16.453 5.793 13.984 1 98.25 390 ARG A CA 1
ATOM 2906 C C . ARG A 1 390 ? -16.484 6.852 15.086 1 98.25 390 ARG A C 1
ATOM 2908 O O . ARG A 1 390 ? -16.609 6.52 16.266 1 98.25 390 ARG A O 1
ATOM 2915 N N . ILE A 1 391 ? -16.344 8.07 14.734 1 98.5 391 ILE A N 1
ATOM 2916 C CA . ILE A 1 391 ? -16.406 9.164 15.688 1 98.5 391 ILE A CA 1
ATOM 2917 C C . ILE A 1 391 ? -17.859 9.57 15.914 1 98.5 391 ILE A C 1
ATOM 2919 O O . ILE A 1 391 ? -18.547 9.984 14.977 1 98.5 391 ILE A O 1
ATOM 2923 N N . ASP A 1 392 ? -18.297 9.453 17.125 1 97.06 392 ASP A N 1
ATOM 2924 C CA . ASP A 1 392 ? -19.688 9.734 17.453 1 97.06 392 ASP A CA 1
ATOM 2925 C C . ASP A 1 392 ? -19.781 10.836 18.5 1 97.06 392 ASP A C 1
ATOM 2927 O O . ASP A 1 392 ? -20.891 11.156 18.969 1 97.06 392 ASP A O 1
ATOM 2931 N N . GLU A 1 393 ? -18.672 11.383 18.953 1 97.81 393 GLU A N 1
ATOM 2932 C CA . GLU A 1 393 ? -18.641 12.531 19.859 1 97.81 393 GLU A CA 1
ATOM 2933 C C . GLU A 1 393 ? -18.328 13.82 19.094 1 97.81 393 GLU A C 1
ATOM 2935 O O . GLU A 1 393 ? -17.547 13.805 18.141 1 97.81 393 GLU A O 1
ATOM 2940 N N . SER A 1 394 ? -18.969 14.914 19.516 1 98.06 394 SER A N 1
ATOM 2941 C CA . SER A 1 394 ? -18.656 16.219 18.938 1 98.06 394 SER A CA 1
ATOM 2942 C C . SER A 1 394 ? -17.625 16.953 19.797 1 98.06 394 SER A C 1
ATOM 2944 O O . SER A 1 394 ? -17.422 16.625 20.969 1 98.06 394 SER A O 1
ATOM 2946 N N . GLY A 1 395 ? -17.031 17.984 19.234 1 98.69 395 GLY A N 1
ATOM 2947 C CA . GLY A 1 395 ? -15.945 18.703 19.891 1 98.69 395 GLY A CA 1
ATOM 2948 C C . GLY A 1 395 ? -14.57 18.203 19.484 1 98.69 395 GLY A C 1
ATOM 2949 O O . GLY A 1 395 ? -14.383 17.719 18.375 1 98.69 395 GLY A O 1
ATOM 2950 N N . PHE A 1 396 ? -13.617 18.422 20.375 1 98.75 396 PHE A N 1
ATOM 2951 C CA . PHE A 1 396 ? -12.25 18 20.109 1 98.75 396 PHE A CA 1
ATOM 2952 C C . PHE A 1 396 ? -12.047 16.547 20.531 1 98.75 396 PHE A C 1
ATOM 2954 O O . PHE A 1 396 ? -12.312 16.172 21.672 1 98.75 396 PHE A O 1
ATOM 2961 N N . VAL A 1 397 ? -11.625 15.688 19.609 1 98.94 397 VAL A N 1
ATOM 2962 C CA . VAL A 1 397 ? -11.383 14.273 19.906 1 98.94 397 VAL A CA 1
ATOM 2963 C C . VAL A 1 397 ? -10.023 13.867 19.344 1 98.94 397 VAL A C 1
ATOM 2965 O O . VAL A 1 397 ? -9.414 14.602 18.562 1 98.94 397 VAL A O 1
ATOM 2968 N N . PHE A 1 398 ? -9.523 12.75 19.844 1 98.88 398 PHE A N 1
ATOM 2969 C CA . PHE A 1 398 ? -8.266 12.164 19.391 1 98.88 398 PHE A CA 1
ATOM 2970 C C . PHE A 1 398 ? -8.508 10.805 18.75 1 98.88 398 PHE A C 1
ATOM 2972 O O . PHE A 1 398 ? -9.266 9.992 19.281 1 98.88 398 PHE A O 1
ATOM 2979 N N . MET A 1 399 ? -7.988 10.562 17.562 1 98.88 399 MET A N 1
ATOM 2980 C CA . MET A 1 399 ? -8.023 9.25 16.938 1 98.88 399 MET A CA 1
ATOM 2981 C C . MET A 1 399 ? -6.617 8.711 16.703 1 98.88 399 MET A C 1
ATOM 2983 O O . MET A 1 399 ? -5.773 9.391 16.125 1 98.88 399 MET A O 1
ATOM 2987 N N . ASP A 1 400 ? -6.371 7.566 17.141 1 98.56 400 ASP A N 1
ATOM 2988 C CA . ASP A 1 400 ? -5.066 6.926 17.016 1 98.56 400 ASP A CA 1
ATOM 2989 C C . ASP A 1 400 ? -4.688 6.711 15.555 1 98.56 400 ASP A C 1
ATOM 2991 O O . ASP A 1 400 ? -5.5 6.23 14.758 1 98.56 400 ASP A O 1
ATOM 2995 N N . SER A 1 401 ? -3.473 7.047 15.234 1 98.12 401 SER A N 1
ATOM 2996 C CA . SER A 1 401 ? -2.893 6.758 13.922 1 98.12 401 SER A CA 1
ATOM 2997 C C . SER A 1 401 ? -1.375 6.902 13.945 1 98.12 401 SER A C 1
ATOM 2999 O O . SER A 1 401 ? -0.819 7.523 14.859 1 98.12 401 SER A O 1
ATOM 3001 N N . PRO A 1 402 ? -0.663 6.316 12.93 1 96.81 402 PRO A N 1
ATOM 3002 C CA . PRO A 1 402 ? 0.743 6.68 12.734 1 96.81 402 PRO A CA 1
ATOM 3003 C C . PRO A 1 402 ? 0.921 8.125 12.281 1 96.81 402 PRO A C 1
ATOM 3005 O O . PRO A 1 402 ? -0.061 8.805 11.977 1 96.81 402 PRO A O 1
ATOM 3008 N N . GLY A 1 403 ? 2.186 8.578 12.352 1 95.19 403 GLY A N 1
ATOM 3009 C CA . GLY A 1 403 ? 2.525 9.922 11.898 1 95.19 403 GLY A CA 1
ATOM 3010 C C . GLY A 1 403 ? 2.736 10 10.398 1 95.19 403 GLY A C 1
ATOM 3011 O O . GLY A 1 403 ? 3.086 11.062 9.875 1 95.19 403 GLY A O 1
ATOM 3012 N N . TYR A 1 404 ? 2.492 8.953 9.609 1 95.56 404 TYR A N 1
ATOM 3013 C CA . TYR A 1 404 ? 2.611 8.922 8.156 1 95.56 404 TYR A CA 1
ATOM 3014 C C . TYR A 1 404 ? 1.342 9.438 7.492 1 95.56 404 TY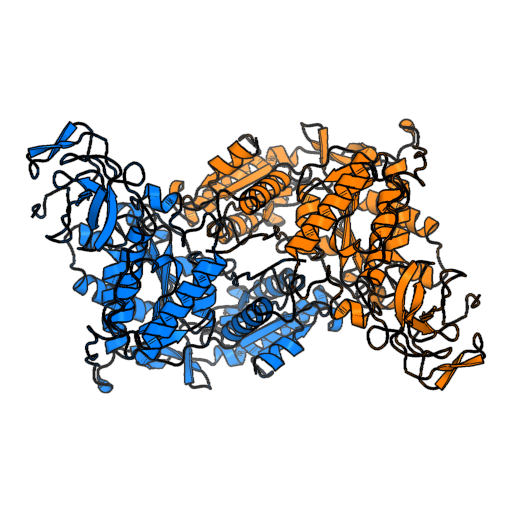R A C 1
ATOM 3016 O O . TYR A 1 404 ? 0.286 8.805 7.578 1 95.56 404 TYR A O 1
ATOM 3024 N N . ASP A 1 405 ? 1.397 10.484 6.734 1 96.62 405 ASP A N 1
ATOM 3025 C CA . ASP A 1 405 ? 0.287 11.336 6.32 1 96.62 405 ASP A CA 1
ATOM 3026 C C . ASP A 1 405 ? -0.791 10.523 5.605 1 96.62 405 ASP A C 1
ATOM 3028 O O . ASP A 1 405 ? -1.965 10.578 5.977 1 96.62 405 ASP A O 1
ATOM 3032 N N . PRO A 1 406 ? -0.377 9.711 4.547 1 97.88 406 PRO A N 1
ATOM 3033 C CA . PRO A 1 406 ? -1.445 9.016 3.824 1 97.88 406 PRO A CA 1
ATOM 3034 C C . PRO A 1 406 ? -2.186 8.008 4.699 1 97.88 406 PRO A C 1
ATOM 3036 O O . PRO A 1 406 ? -3.398 7.832 4.551 1 97.88 406 PRO A O 1
ATOM 3039 N N . VAL A 1 407 ? -1.493 7.406 5.641 1 98.25 407 VAL A N 1
ATOM 3040 C CA . VAL A 1 407 ? -2.111 6.418 6.516 1 98.25 407 VAL A CA 1
ATOM 3041 C C . VAL A 1 407 ? -2.975 7.121 7.562 1 98.25 407 VAL A C 1
ATOM 3043 O O . VAL A 1 407 ? -4.102 6.699 7.828 1 98.25 407 VAL A O 1
ATOM 3046 N N . ALA A 1 408 ? -2.459 8.195 8.125 1 98.5 408 ALA A N 1
ATOM 3047 C CA . ALA A 1 408 ? -3.188 8.938 9.148 1 98.5 408 ALA A CA 1
ATOM 3048 C C . ALA A 1 408 ? -4.48 9.523 8.586 1 98.5 408 ALA A C 1
ATOM 3050 O O . ALA A 1 408 ? -5.551 9.359 9.18 1 98.5 408 ALA A O 1
ATOM 3051 N N . ALA A 1 409 ? -4.402 10.18 7.453 1 98.75 409 ALA A N 1
ATOM 3052 C CA . ALA A 1 409 ? -5.57 10.812 6.844 1 98.75 409 ALA A CA 1
ATOM 3053 C C . ALA A 1 409 ? -6.605 9.766 6.434 1 98.75 409 ALA A C 1
ATOM 3055 O O . ALA A 1 409 ? -7.809 10 6.555 1 98.75 409 ALA A O 1
ATOM 3056 N N . THR A 1 410 ? -6.121 8.625 5.902 1 98.88 410 THR A N 1
ATOM 3057 C CA . THR A 1 410 ? -7.023 7.531 5.559 1 98.88 410 THR A CA 1
ATOM 3058 C C . THR A 1 410 ? -7.852 7.113 6.773 1 98.88 410 THR A C 1
ATOM 3060 O O . THR A 1 410 ? -9.062 6.918 6.668 1 98.88 410 THR A O 1
ATOM 3063 N N . GLY A 1 411 ? -7.195 6.984 7.918 1 98.88 411 GLY A N 1
ATOM 3064 C CA . GLY A 1 411 ? -7.906 6.641 9.141 1 98.88 411 GLY A CA 1
ATOM 3065 C C . GLY A 1 411 ? -8.898 7.703 9.57 1 98.88 411 GLY A C 1
ATOM 3066 O O . GLY A 1 411 ? -10.016 7.383 9.984 1 98.88 411 GLY A O 1
ATOM 3067 N N . GLN A 1 412 ? -8.523 8.992 9.484 1 98.94 412 GLN A N 1
ATOM 3068 C CA . GLN A 1 412 ? -9.414 10.094 9.852 1 98.94 412 GLN A CA 1
ATOM 3069 C C . GLN A 1 412 ? -10.664 10.102 8.977 1 98.94 412 GLN A C 1
ATOM 3071 O O . GLN A 1 412 ? -11.773 10.273 9.477 1 98.94 412 GLN A O 1
ATOM 3076 N N . ILE A 1 413 ? -10.469 9.93 7.691 1 98.94 413 ILE A N 1
ATOM 3077 C CA . ILE A 1 413 ? -11.594 9.922 6.758 1 98.94 413 ILE A CA 1
ATOM 3078 C C . ILE A 1 413 ? -12.492 8.719 7.031 1 98.94 413 ILE A C 1
ATOM 3080 O O . ILE A 1 413 ? -13.711 8.852 7.078 1 98.94 413 ILE A O 1
ATOM 3084 N N . ALA A 1 414 ? -11.852 7.562 7.258 1 98.94 414 ALA A N 1
ATOM 3085 C CA . ALA A 1 414 ? -12.617 6.367 7.59 1 98.94 414 ALA A CA 1
ATOM 3086 C C . ALA A 1 414 ? -13.453 6.582 8.852 1 98.94 414 ALA A C 1
ATOM 3088 O O . ALA A 1 414 ? -14.547 6.027 8.977 1 98.94 414 ALA A O 1
ATOM 3089 N N . SER A 1 415 ? -12.945 7.406 9.758 1 98.81 415 SER A N 1
ATOM 3090 C CA . SER A 1 415 ? -13.625 7.656 11.031 1 98.81 415 SER A CA 1
ATOM 3091 C C . SER A 1 415 ? -14.742 8.68 10.867 1 98.81 415 SER A C 1
ATOM 3093 O O . SER A 1 415 ? -15.531 8.898 11.789 1 98.81 415 SER A O 1
ATOM 3095 N N . GLY A 1 416 ? -14.734 9.438 9.711 1 98.69 416 GLY A N 1
ATOM 3096 C CA . GLY A 1 416 ? -15.867 10.32 9.453 1 98.69 416 GLY A CA 1
ATOM 3097 C C . GLY A 1 416 ? -15.445 11.719 9.047 1 98.69 416 GLY A C 1
ATOM 3098 O O . GLY A 1 416 ? -16.297 12.562 8.75 1 98.69 416 GLY A O 1
ATOM 3099 N N . ALA A 1 417 ? -14.117 12.031 8.961 1 98.94 417 ALA A N 1
ATOM 3100 C CA . ALA A 1 417 ? -13.672 13.359 8.57 1 98.94 417 ALA A CA 1
ATOM 3101 C C . ALA A 1 417 ? -14.141 13.711 7.164 1 98.94 417 ALA A C 1
ATOM 3103 O O . ALA A 1 417 ? -13.836 13 6.207 1 98.94 417 ALA A O 1
ATOM 3104 N N . GLN A 1 418 ? -14.805 14.812 7.051 1 98.88 418 GLN A N 1
ATOM 3105 C CA . GLN A 1 418 ? -15.344 15.234 5.766 1 98.88 418 GLN A CA 1
ATOM 3106 C C . GLN A 1 418 ? -14.367 16.141 5.023 1 98.88 418 GLN A C 1
ATOM 3108 O O . GLN A 1 418 ? -14.516 16.375 3.822 1 98.88 418 GLN A O 1
ATOM 3113 N N . LEU A 1 419 ? -13.453 16.703 5.789 1 98.88 419 LEU A N 1
ATOM 3114 C CA . LEU A 1 419 ? -12.352 17.531 5.316 1 98.88 419 LEU A CA 1
ATOM 3115 C C . LEU A 1 419 ? -11.07 17.219 6.082 1 98.88 419 LEU A C 1
ATOM 3117 O O . LEU A 1 419 ? -11.117 16.781 7.23 1 98.88 419 LEU A O 1
ATOM 3121 N N . ILE A 1 420 ? -10 17.469 5.395 1 98.94 420 ILE A N 1
ATOM 3122 C CA . ILE A 1 420 ? -8.695 17.406 6.043 1 98.94 420 ILE A CA 1
ATOM 3123 C C . ILE A 1 420 ? -8.031 18.781 6 1 98.94 420 ILE A C 1
ATOM 3125 O O . ILE A 1 420 ? -7.973 19.422 4.945 1 98.94 420 ILE A O 1
ATOM 3129 N N . CYS A 1 421 ? -7.625 19.297 7.094 1 98.94 421 CYS A N 1
ATOM 3130 C CA . CYS A 1 421 ? -6.719 20.438 7.145 1 98.94 421 CYS A CA 1
ATOM 3131 C C . CYS A 1 421 ? -5.281 19.984 7.375 1 98.94 421 CYS A C 1
ATOM 3133 O O . CYS A 1 421 ? -4.992 19.281 8.344 1 98.94 421 CYS A O 1
ATOM 3135 N N . PHE A 1 422 ? -4.465 20.344 6.508 1 98.88 422 PHE A N 1
ATOM 3136 C CA . PHE A 1 422 ? -3.113 19.812 6.414 1 98.88 422 PHE A CA 1
ATOM 3137 C C . PHE A 1 422 ? -2.078 20.922 6.508 1 98.88 422 PHE A C 1
ATOM 3139 O O . PHE A 1 422 ? -1.906 21.703 5.562 1 98.88 422 PHE A O 1
ATOM 3146 N N . THR A 1 423 ? -1.322 21 7.602 1 98.62 423 THR A N 1
ATOM 3147 C CA . THR A 1 423 ? -0.274 22.016 7.754 1 98.62 423 THR A CA 1
ATOM 3148 C C . THR A 1 423 ? 1.063 21.469 7.254 1 98.62 423 THR A C 1
ATOM 3150 O O . THR A 1 423 ? 1.35 20.281 7.379 1 98.62 423 THR A O 1
ATOM 3153 N N . THR A 1 424 ? 1.858 22.312 6.664 1 98 424 THR A N 1
ATOM 3154 C CA . THR A 1 424 ? 3.154 21.891 6.145 1 98 424 THR A CA 1
ATOM 3155 C C . THR A 1 424 ? 4.141 23.047 6.145 1 98 424 THR A C 1
ATOM 3157 O O . THR A 1 424 ? 3.748 24.203 5.953 1 98 424 THR A O 1
ATOM 3160 N N . GLY A 1 425 ? 5.371 22.781 6.445 1 96.88 425 GLY A N 1
ATOM 3161 C CA . GLY A 1 425 ? 6.43 23.781 6.41 1 96.88 425 GLY A CA 1
ATOM 3162 C C . GLY A 1 425 ? 7.465 23.516 5.332 1 96.88 425 GLY A C 1
ATOM 3163 O O . GLY A 1 425 ? 8.211 24.406 4.949 1 96.88 425 GLY A O 1
ATOM 3164 N N . ARG A 1 426 ? 7.484 22.266 4.855 1 95.06 426 ARG A N 1
ATOM 3165 C CA . ARG A 1 426 ? 8.461 21.891 3.84 1 95.06 426 ARG A CA 1
ATOM 3166 C C . ARG A 1 426 ? 7.797 21.734 2.475 1 95.06 426 ARG A C 1
ATOM 3168 O O . ARG A 1 426 ? 8.477 21.469 1.478 1 95.06 426 ARG A O 1
ATOM 3175 N N . GLY A 1 427 ? 6.539 21.844 2.439 1 96.5 427 GLY A N 1
ATOM 3176 C CA . GLY A 1 427 ? 5.848 21.766 1.164 1 96.5 427 GLY A CA 1
ATOM 3177 C C . GLY A 1 427 ? 5.367 20.375 0.814 1 96.5 427 GLY A C 1
ATOM 3178 O O . GLY A 1 427 ? 5.598 19.891 -0.297 1 96.5 427 GLY A O 1
ATOM 3179 N N . SER A 1 428 ? 4.762 19.703 1.771 1 95.69 428 SER A N 1
ATOM 3180 C CA . SER A 1 428 ? 4.113 18.438 1.458 1 95.69 428 SER A CA 1
ATOM 3181 C C . SER A 1 428 ? 2.922 18.641 0.528 1 95.69 428 SER A C 1
ATOM 3183 O O . SER A 1 428 ? 2.137 19.578 0.71 1 95.69 428 SER A O 1
ATOM 3185 N N . MET A 1 429 ? 2.867 17.844 -0.476 1 95.81 429 MET A N 1
ATOM 3186 C CA . MET A 1 429 ? 1.812 17.953 -1.479 1 95.81 429 MET A CA 1
ATOM 3187 C C . MET A 1 429 ? 0.843 16.781 -1.377 1 95.81 429 MET A C 1
ATOM 3189 O O . MET A 1 429 ? 0.928 15.828 -2.156 1 95.81 429 MET A O 1
ATOM 3193 N N . PHE A 1 430 ? -0.025 16.828 -0.435 1 97.44 430 PHE A N 1
ATOM 3194 C CA . PHE A 1 430 ? -0.992 15.773 -0.123 1 97.44 430 PHE A CA 1
ATOM 3195 C C . PHE A 1 430 ? -2.393 16.188 -0.564 1 97.44 430 PHE A C 1
ATOM 3197 O O . PHE A 1 430 ? -2.703 17.375 -0.638 1 97.44 430 PHE A O 1
ATOM 3204 N N . GLY A 1 431 ? -3.189 15.305 -0.908 1 98.38 431 GLY A N 1
ATOM 3205 C CA . GLY A 1 431 ? -4.617 15.383 -1.178 1 98.38 431 GLY A CA 1
ATOM 3206 C C . GLY A 1 431 ? -5.34 14.062 -0.964 1 98.38 431 GLY A C 1
ATOM 3207 O O . GLY A 1 431 ? -4.711 13.008 -0.931 1 98.38 431 GLY A O 1
ATOM 3208 N N . SER A 1 432 ? -6.613 14.203 -0.759 1 98.62 432 SER A N 1
ATOM 3209 C CA . SER A 1 432 ? -7.332 12.977 -0.441 1 98.62 432 SER A CA 1
ATOM 3210 C C . SER A 1 432 ? -8.734 12.992 -1.033 1 98.62 432 SER A C 1
ATOM 3212 O O . SER A 1 432 ? -9.281 14.055 -1.33 1 98.62 432 SER A O 1
ATOM 3214 N N . LYS A 1 433 ? -9.242 11.906 -1.304 1 98.69 433 LYS A N 1
ATOM 3215 C CA . LYS A 1 433 ? -10.641 11.609 -1.617 1 98.69 433 LYS A CA 1
ATOM 3216 C C . LYS A 1 433 ? -11.195 10.531 -0.69 1 98.69 433 LYS A C 1
ATOM 3218 O O . LYS A 1 433 ? -10.453 9.656 -0.233 1 98.69 433 LYS A O 1
ATOM 3223 N N . PRO A 1 434 ? -12.469 10.625 -0.311 1 98.69 434 PRO A N 1
ATOM 3224 C CA . PRO A 1 434 ? -13.43 11.586 -0.843 1 98.69 434 PRO A CA 1
ATOM 3225 C C . PRO A 1 434 ? -13.406 12.914 -0.09 1 98.69 434 PRO A C 1
ATOM 3227 O O . PRO A 1 434 ? -14.109 13.859 -0.473 1 98.69 434 PRO A O 1
ATOM 3230 N N . ALA A 1 435 ? -12.641 13.047 0.998 1 98.88 435 ALA A N 1
ATOM 3231 C CA . ALA A 1 435 ? -12.555 14.281 1.773 1 98.88 435 ALA A CA 1
ATOM 3232 C C . ALA A 1 435 ? -11.492 15.219 1.205 1 98.88 435 ALA A C 1
ATOM 3234 O O . ALA A 1 435 ? -10.312 14.867 1.153 1 98.88 435 ALA A O 1
ATOM 3235 N N . PRO A 1 436 ? -11.875 16.422 0.803 1 98.62 436 PRO A N 1
ATOM 3236 C CA . PRO A 1 436 ? -10.859 17.344 0.284 1 98.62 436 PRO A CA 1
ATOM 3237 C C . PRO A 1 436 ? -9.859 17.781 1.35 1 98.62 436 PRO A C 1
ATOM 3239 O O . PRO A 1 436 ? -10.188 17.797 2.539 1 98.62 436 PRO A O 1
ATOM 3242 N N . THR A 1 437 ? -8.672 18.141 0.903 1 98.88 437 THR A N 1
ATOM 3243 C CA . THR A 1 437 ? -7.602 18.562 1.798 1 98.88 437 THR A CA 1
ATOM 3244 C C . THR A 1 437 ? -7.277 20.031 1.593 1 98.88 437 THR A C 1
ATOM 3246 O O . THR A 1 437 ? -7.039 20.469 0.465 1 98.88 437 THR A O 1
ATOM 3249 N N . ILE A 1 438 ? -7.301 20.781 2.643 1 98.88 438 ILE A N 1
ATOM 3250 C CA . ILE A 1 438 ? -6.895 22.188 2.654 1 98.88 438 ILE A CA 1
ATOM 3251 C C . ILE A 1 438 ? -5.461 22.297 3.172 1 98.88 438 ILE A C 1
ATOM 3253 O O . ILE A 1 438 ? -5.18 21.953 4.32 1 98.88 438 ILE A O 1
ATOM 3257 N N . LYS A 1 439 ? -4.551 22.828 2.395 1 98.69 439 LYS A N 1
ATOM 3258 C CA . LYS A 1 439 ? -3.143 22.906 2.768 1 98.69 439 LYS A CA 1
ATOM 3259 C C . LYS A 1 439 ? -2.812 24.266 3.377 1 98.69 439 LYS A C 1
ATOM 3261 O O . LYS A 1 439 ? -3.057 25.312 2.762 1 98.69 439 LYS A O 1
ATOM 3266 N N . LEU A 1 440 ? -2.24 24.25 4.539 1 98.88 440 LEU A N 1
ATOM 3267 C CA . LEU A 1 440 ? -1.843 25.438 5.266 1 98.88 440 LEU A CA 1
ATOM 3268 C C . LEU A 1 440 ? -0.325 25.531 5.387 1 98.88 440 LEU A C 1
ATOM 3270 O O . LEU A 1 440 ? 0.3 24.672 6.023 1 98.88 440 LEU A O 1
ATOM 3274 N N . ALA A 1 441 ? 0.24 26.578 4.84 1 98.75 441 ALA A N 1
ATOM 3275 C CA . ALA A 1 441 ? 1.689 26.766 4.844 1 98.75 441 ALA A CA 1
ATOM 3276 C C . ALA A 1 441 ? 2.148 27.469 6.117 1 98.75 441 ALA A C 1
ATOM 3278 O O . ALA A 1 441 ? 1.545 28.453 6.535 1 98.75 441 ALA A O 1
ATOM 3279 N N . SER A 1 442 ? 3.25 27.031 6.676 1 98.06 442 SER A N 1
ATOM 3280 C CA . SER A 1 442 ? 3.727 27.609 7.93 1 98.06 442 SER A CA 1
ATOM 3281 C C . SER A 1 442 ? 4.559 28.859 7.684 1 98.06 442 SER A C 1
ATOM 3283 O O . SER A 1 442 ? 4.82 29.625 8.609 1 98.06 442 SER A O 1
ATOM 3285 N N . ASN A 1 443 ? 5.043 29.062 6.453 1 97.5 443 ASN A N 1
ATOM 3286 C CA . ASN A 1 443 ? 5.906 30.203 6.168 1 97.5 443 ASN A CA 1
ATOM 3287 C C . ASN A 1 443 ? 5.684 30.734 4.754 1 97.5 443 ASN A C 1
ATOM 3289 O O . ASN A 1 443 ? 5.402 29.969 3.834 1 97.5 443 ASN A O 1
ATOM 3293 N N . THR A 1 444 ? 5.848 32 4.562 1 97.62 444 THR A N 1
ATOM 3294 C CA . THR A 1 444 ? 5.504 32.719 3.338 1 97.62 444 THR A CA 1
ATOM 3295 C C . THR A 1 444 ? 6.43 32.312 2.195 1 97.62 444 THR A C 1
ATOM 3297 O O . THR A 1 444 ? 5.977 32.094 1.072 1 97.62 444 THR A O 1
ATOM 3300 N N . PRO A 1 445 ? 7.777 32.156 2.441 1 96.25 445 PRO A N 1
ATOM 3301 C CA . PRO A 1 445 ? 8.648 31.766 1.328 1 96.25 445 PRO A CA 1
ATOM 3302 C C . PRO A 1 445 ? 8.25 30.438 0.688 1 96.25 445 PRO A C 1
ATOM 3304 O O . PRO A 1 445 ? 8.172 30.344 -0.539 1 96.25 445 PRO A O 1
ATOM 3307 N N . MET A 1 446 ? 7.961 29.469 1.466 1 96.19 446 MET A N 1
ATOM 3308 C CA . MET A 1 446 ? 7.523 28.172 0.935 1 96.19 446 MET A CA 1
ATOM 3309 C C . MET A 1 446 ? 6.176 28.312 0.232 1 96.19 446 MET A C 1
ATOM 3311 O O . MET A 1 446 ? 5.977 27.734 -0.844 1 96.19 446 MET A O 1
ATOM 3315 N N . TYR A 1 447 ? 5.227 29.109 0.811 1 98.12 447 TYR A N 1
ATOM 3316 C CA . TYR A 1 447 ? 3.922 29.344 0.201 1 98.12 447 TYR A CA 1
ATOM 3317 C C . TYR A 1 447 ? 4.074 29.938 -1.198 1 98.12 447 TYR A C 1
ATOM 3319 O O . TYR A 1 447 ? 3.438 29.469 -2.146 1 98.12 447 TYR A O 1
ATOM 3327 N N . ARG A 1 448 ? 4.918 30.859 -1.348 1 98 448 ARG A N 1
ATOM 3328 C CA . ARG A 1 448 ? 5.105 31.531 -2.627 1 98 448 ARG A CA 1
ATOM 3329 C C . ARG A 1 448 ? 5.734 30.594 -3.654 1 98 448 ARG A C 1
ATOM 3331 O O . ARG A 1 448 ? 5.352 30.609 -4.824 1 98 448 ARG A O 1
ATOM 3338 N N . ARG A 1 449 ? 6.652 29.797 -3.23 1 97.12 449 ARG A N 1
ATOM 3339 C CA . ARG A 1 449 ? 7.336 28.859 -4.121 1 97.12 449 ARG A CA 1
ATOM 3340 C C . ARG A 1 449 ? 6.387 27.781 -4.609 1 97.12 449 ARG A C 1
ATOM 3342 O O . ARG A 1 449 ? 6.5 27.312 -5.746 1 97.12 449 ARG A O 1
ATOM 3349 N N . LEU A 1 450 ? 5.441 27.406 -3.77 1 98.12 450 LEU A N 1
ATOM 3350 C CA . LEU A 1 450 ? 4.543 26.297 -4.059 1 98.12 450 LEU A CA 1
ATOM 3351 C C . LEU A 1 450 ? 3.088 26.75 -4.051 1 98.12 450 LEU A C 1
ATOM 3353 O O . LEU A 1 450 ? 2.213 26.047 -3.545 1 98.12 450 LEU A O 1
ATOM 3357 N N . GLU A 1 451 ? 2.855 27.859 -4.566 1 97.38 451 GLU A N 1
ATOM 3358 C CA . GLU A 1 451 ? 1.568 28.547 -4.457 1 97.38 451 GLU A CA 1
ATOM 3359 C C . GLU A 1 451 ? 0.452 27.719 -5.09 1 97.38 451 GLU A C 1
ATOM 3361 O O . GLU A 1 451 ? -0.687 27.75 -4.621 1 97.38 451 GLU A O 1
ATOM 3366 N N . GLU A 1 452 ? 0.714 26.953 -6.117 1 97.81 452 GLU A N 1
ATOM 3367 C CA . GLU A 1 452 ? -0.31 26.172 -6.793 1 97.81 452 GLU A CA 1
ATOM 3368 C C . GLU A 1 452 ? -0.745 24.984 -5.945 1 97.81 452 GLU A C 1
ATOM 3370 O O . GLU A 1 452 ? -1.807 24.406 -6.18 1 97.81 452 GLU A O 1
ATOM 3375 N N . ASP A 1 453 ? 0.085 24.625 -4.926 1 98.56 453 ASP A N 1
ATOM 3376 C CA . ASP A 1 453 ? -0.192 23.453 -4.098 1 98.56 453 ASP A CA 1
ATOM 3377 C C . ASP A 1 453 ? -0.74 23.859 -2.732 1 98.56 453 ASP A C 1
ATOM 3379 O O . ASP A 1 453 ? -1.213 23.016 -1.968 1 98.56 453 ASP A O 1
ATOM 3383 N N . MET A 1 454 ? -0.699 25.172 -2.357 1 98.69 454 MET A N 1
ATOM 3384 C CA . MET A 1 454 ? -1.009 25.641 -1.01 1 98.69 454 MET A CA 1
ATOM 3385 C C . MET A 1 454 ? -2.268 26.5 -1.01 1 98.69 454 MET A C 1
ATOM 3387 O O . MET A 1 454 ? -2.414 27.391 -1.846 1 98.69 454 MET A O 1
ATOM 3391 N N . ASP A 1 455 ? -3.111 26.281 -0.044 1 98.81 455 ASP A N 1
ATOM 3392 C CA . ASP A 1 455 ? -4.395 26.969 -0.011 1 98.81 455 ASP A CA 1
ATOM 3393 C C . ASP A 1 455 ? -4.312 28.234 0.856 1 98.81 455 ASP A C 1
ATOM 3395 O O . ASP A 1 455 ? -4.91 29.25 0.529 1 98.81 455 ASP A O 1
ATOM 3399 N N . ILE A 1 456 ? -3.588 28.141 2.004 1 98.81 456 ILE A N 1
ATOM 3400 C CA . ILE A 1 456 ? -3.584 29.234 2.975 1 98.81 456 ILE A CA 1
ATOM 3401 C C . ILE A 1 456 ? -2.152 29.531 3.416 1 98.81 456 ILE A C 1
ATOM 3403 O O . ILE A 1 456 ? -1.387 28.609 3.715 1 98.81 456 ILE A O 1
ATOM 3407 N N . ASN A 1 457 ? -1.747 30.734 3.467 1 98.81 457 ASN A N 1
ATOM 3408 C CA . ASN A 1 457 ? -0.443 31.172 3.959 1 98.81 457 ASN A CA 1
ATOM 3409 C C . ASN A 1 457 ? -0.514 31.625 5.414 1 98.81 457 ASN A C 1
ATOM 3411 O O . ASN A 1 457 ? -0.758 32.781 5.691 1 98.81 457 ASN A O 1
ATOM 3415 N N . CYS A 1 458 ? -0.132 30.797 6.316 1 98.75 458 CYS A N 1
ATOM 3416 C CA . CYS A 1 458 ? -0.112 31.156 7.73 1 98.75 458 CYS A CA 1
ATOM 3417 C C . CYS A 1 458 ? 1.183 31.875 8.094 1 98.75 458 CYS A C 1
ATOM 3419 O O . CYS A 1 458 ? 1.321 32.375 9.211 1 98.75 458 CYS A O 1
ATOM 3421 N N . GLY A 1 459 ? 2.117 31.969 7.18 1 97.81 459 GLY A N 1
ATOM 3422 C CA . GLY A 1 459 ? 3.359 32.688 7.383 1 97.81 459 GLY A CA 1
ATOM 3423 C C . GLY A 1 459 ? 3.146 34.188 7.66 1 97.81 459 GLY A C 1
ATOM 3424 O O . GLY A 1 459 ? 4.035 34.844 8.188 1 97.81 459 GLY A O 1
ATOM 3425 N N . VAL A 1 460 ? 1.989 34.656 7.367 1 97.75 460 VAL A N 1
ATOM 3426 C CA . VAL A 1 460 ? 1.669 36.062 7.559 1 97.75 460 VAL A CA 1
ATOM 3427 C C . VAL A 1 460 ? 1.709 36.406 9.047 1 97.75 460 VAL A C 1
ATOM 3429 O O . VAL A 1 460 ? 1.836 37.562 9.422 1 97.75 460 VAL A O 1
ATOM 3432 N N . ILE A 1 461 ? 1.575 35.375 9.914 1 96.38 461 ILE A N 1
ATOM 3433 C CA . ILE A 1 461 ? 1.732 35.594 11.344 1 96.38 461 ILE A CA 1
ATOM 3434 C C . ILE A 1 461 ? 3.166 36 11.648 1 96.38 461 ILE A C 1
ATOM 3436 O O . ILE A 1 461 ? 3.393 36.969 12.391 1 96.38 461 ILE A O 1
ATOM 3440 N N . LEU A 1 462 ? 4.125 35.25 11.125 1 94.12 462 LEU A N 1
ATOM 3441 C CA . LEU A 1 462 ? 5.539 35.594 11.273 1 94.12 462 LEU A CA 1
ATOM 3442 C C . LEU A 1 462 ? 5.855 36.938 10.672 1 94.12 462 LEU A C 1
ATOM 3444 O O . LEU A 1 462 ? 6.727 37.656 11.164 1 94.12 462 LEU A O 1
ATOM 3448 N N . ASP A 1 463 ? 5.094 37.312 9.617 1 93.94 463 ASP A N 1
ATOM 3449 C CA . ASP A 1 463 ? 5.309 38.562 8.898 1 93.94 463 ASP A CA 1
ATOM 3450 C C . ASP A 1 463 ? 4.723 39.75 9.672 1 93.94 463 ASP A C 1
ATOM 3452 O O . ASP A 1 463 ? 4.957 40.906 9.32 1 93.94 463 ASP A O 1
ATOM 3456 N N . GLY A 1 464 ? 3.955 39.5 10.664 1 92.88 464 GLY A N 1
ATOM 3457 C CA . GLY A 1 464 ? 3.381 40.531 11.5 1 92.88 464 GLY A CA 1
ATOM 3458 C C . GLY A 1 464 ? 2.082 41.094 10.945 1 92.88 464 GLY A C 1
ATOM 3459 O O . GLY A 1 464 ? 1.612 42.125 11.391 1 92.88 464 GLY A O 1
ATOM 3460 N N . GLU A 1 465 ? 1.521 40.375 10.031 1 96.06 465 GLU A N 1
ATOM 3461 C CA . GLU A 1 465 ? 0.311 40.875 9.383 1 96.06 465 GLU A CA 1
ATOM 3462 C C . GLU A 1 465 ? -0.938 40.469 10.156 1 96.06 465 GLU A C 1
ATOM 3464 O O . GLU A 1 465 ? -1.901 41.25 10.234 1 96.06 465 GLU A O 1
ATOM 3469 N N . LEU A 1 466 ? -0.968 39.25 10.695 1 97.44 466 LEU A N 1
ATOM 3470 C CA . LEU A 1 466 ? -2.104 38.75 11.461 1 97.44 466 LEU A CA 1
ATOM 3471 C C . LEU A 1 466 ? -1.64 38.094 12.758 1 97.44 466 LEU A C 1
ATOM 3473 O O . LEU A 1 466 ? -0.529 37.562 12.82 1 97.44 466 LEU A O 1
ATOM 3477 N N . THR A 1 467 ? -2.488 38.125 13.719 1 96.88 467 THR A N 1
ATOM 3478 C CA . THR A 1 467 ? -2.293 37.344 14.93 1 96.88 467 THR A CA 1
ATOM 3479 C C . THR A 1 467 ? -2.842 35.938 14.75 1 96.88 467 THR A C 1
ATOM 3481 O O . THR A 1 467 ? -3.539 35.656 13.773 1 96.88 467 THR A O 1
ATOM 3484 N N . VAL A 1 468 ? -2.551 35.062 15.648 1 97.06 468 VAL A N 1
ATOM 3485 C CA . VAL A 1 468 ? -2.996 33.688 15.609 1 97.06 468 VAL A CA 1
ATOM 3486 C C . VAL A 1 468 ? -4.523 33.625 15.625 1 97.06 468 VAL A C 1
ATOM 3488 O O . VAL A 1 468 ? -5.137 32.969 14.781 1 97.06 468 VAL A O 1
ATOM 3491 N N . PRO A 1 469 ? -5.242 34.375 16.547 1 97.94 469 PRO A N 1
ATOM 3492 C CA . PRO A 1 469 ? -6.703 34.344 16.547 1 97.94 469 PRO A CA 1
ATOM 3493 C C . PRO A 1 469 ? -7.312 34.875 15.25 1 97.94 469 PRO A C 1
ATOM 3495 O O . PRO A 1 469 ? -8.289 34.281 14.75 1 97.94 469 PRO A O 1
ATOM 3498 N N . GLU A 1 470 ? -6.719 35.906 14.703 1 98.44 470 GLU A N 1
ATOM 3499 C CA . GLU A 1 470 ? -7.215 36.469 13.438 1 98.44 470 GLU A CA 1
ATOM 3500 C C . GLU A 1 470 ? -7.059 35.438 12.305 1 98.44 470 GLU A C 1
ATOM 3502 O O . GLU A 1 470 ? -7.957 35.281 11.477 1 98.44 470 GLU A O 1
ATOM 3507 N N . MET A 1 471 ? -5.91 34.781 12.289 1 98.62 471 MET A N 1
ATOM 3508 C CA . MET A 1 471 ? -5.68 33.75 11.281 1 98.62 471 MET A CA 1
ATOM 3509 C C . MET A 1 471 ? -6.648 32.594 11.469 1 98.62 471 MET A C 1
ATOM 3511 O O . MET A 1 471 ? -7.094 32 10.492 1 98.62 471 MET A O 1
ATOM 3515 N N . GLY A 1 472 ? -6.926 32.25 12.727 1 98.81 472 GLY A N 1
ATOM 3516 C CA . GLY A 1 472 ? -7.906 31.203 13.016 1 98.81 472 GLY A CA 1
ATOM 3517 C C . GLY A 1 472 ? -9.266 31.484 12.398 1 98.81 472 GLY A C 1
ATOM 3518 O O . GLY A 1 472 ? -9.891 30.594 11.828 1 98.81 472 GLY A O 1
ATOM 3519 N N . GLU A 1 473 ? -9.711 32.75 12.492 1 98.69 473 GLU A N 1
ATOM 3520 C CA . GLU A 1 473 ? -10.977 33.156 11.898 1 98.69 473 GLU A CA 1
ATOM 3521 C C . GLU A 1 473 ? -10.945 33.031 10.383 1 98.69 473 GLU A C 1
ATOM 3523 O O . GLU A 1 473 ? -11.922 32.594 9.766 1 98.69 473 GLU A O 1
ATOM 3528 N N . ARG A 1 474 ? -9.836 33.375 9.82 1 98.69 474 ARG A N 1
ATOM 3529 C CA . ARG A 1 474 ? -9.68 33.281 8.375 1 98.69 474 ARG A CA 1
ATOM 3530 C C . ARG A 1 474 ? -9.719 31.844 7.91 1 98.69 474 ARG A C 1
ATOM 3532 O O . ARG A 1 474 ? -10.344 31.516 6.895 1 98.69 474 ARG A O 1
ATOM 3539 N N . ILE A 1 475 ? -9 30.969 8.594 1 98.94 475 ILE A N 1
ATOM 3540 C CA . ILE A 1 475 ? -8.984 29.547 8.266 1 98.94 475 ILE A CA 1
ATOM 3541 C C . ILE A 1 475 ? -10.398 28.984 8.367 1 98.94 475 ILE A C 1
ATOM 3543 O O . ILE A 1 475 ? -10.852 28.281 7.461 1 98.94 475 ILE A O 1
ATOM 3547 N N . PHE A 1 476 ? -11.172 29.297 9.445 1 98.88 476 PHE A N 1
ATOM 3548 C CA . PHE A 1 476 ? -12.523 28.781 9.648 1 98.88 476 PHE A CA 1
ATOM 3549 C C . PHE A 1 476 ? -13.438 29.219 8.516 1 98.88 476 PHE A C 1
ATOM 3551 O O . PHE A 1 476 ? -14.203 28.406 7.98 1 98.88 476 PHE A O 1
ATOM 3558 N N . ALA A 1 477 ? -13.32 30.469 8.141 1 98.88 477 ALA A N 1
ATOM 3559 C CA . ALA A 1 477 ? -14.133 30.969 7.039 1 98.88 477 ALA A CA 1
ATOM 3560 C C . ALA A 1 477 ? -13.828 30.219 5.746 1 98.88 477 ALA A C 1
ATOM 3562 O O . ALA A 1 477 ? -14.734 29.906 4.973 1 98.88 477 ALA A O 1
ATOM 3563 N N . GLN A 1 478 ? -12.562 29.969 5.496 1 98.81 478 GLN A N 1
ATOM 3564 C CA . GLN A 1 478 ? -12.18 29.25 4.277 1 98.81 478 GLN A CA 1
ATOM 3565 C C . GLN A 1 478 ? -12.633 27.797 4.328 1 98.81 478 GLN A C 1
ATOM 3567 O O . GLN A 1 478 ? -13 27.219 3.301 1 98.81 478 GLN A O 1
ATOM 3572 N N . ILE A 1 479 ? -12.586 27.188 5.488 1 98.88 479 ILE A N 1
ATOM 3573 C CA . ILE A 1 479 ? -13.109 25.844 5.676 1 98.88 479 ILE A CA 1
ATOM 3574 C C . ILE A 1 479 ? -14.57 25.797 5.246 1 98.88 479 ILE A C 1
ATOM 3576 O O . ILE A 1 479 ? -14.977 24.891 4.516 1 98.88 479 ILE A O 1
ATOM 3580 N N . LEU A 1 480 ? -15.359 26.766 5.68 1 98.94 480 LEU A N 1
ATOM 3581 C CA . LEU A 1 480 ? -16.781 26.797 5.34 1 98.94 480 LEU A CA 1
ATOM 3582 C C . LEU A 1 480 ? -16.984 26.891 3.832 1 98.94 480 LEU A C 1
ATOM 3584 O O . LEU A 1 480 ? -17.891 26.281 3.275 1 98.94 480 LEU A O 1
ATOM 3588 N N . ARG A 1 481 ? -16.125 27.641 3.16 1 98.88 481 ARG A N 1
ATOM 3589 C CA . ARG A 1 481 ? -16.219 27.766 1.709 1 98.88 481 ARG A CA 1
ATOM 3590 C C . ARG A 1 481 ? -15.898 26.453 1.019 1 98.88 481 ARG A C 1
ATOM 3592 O O . ARG A 1 481 ? -16.625 26.016 0.118 1 98.88 481 ARG A O 1
ATOM 3599 N N . HIS A 1 482 ? -14.852 25.812 1.448 1 98.88 482 HIS A N 1
ATOM 3600 C CA . HIS A 1 482 ? -14.5 24.516 0.862 1 98.88 482 HIS A CA 1
ATOM 3601 C C . HIS A 1 482 ? -15.547 23.453 1.182 1 98.88 482 HIS A C 1
ATOM 3603 O O . HIS A 1 482 ? -15.867 22.625 0.336 1 98.88 482 HIS A O 1
ATOM 3609 N N . ALA A 1 483 ? -16.062 23.484 2.436 1 98.94 483 ALA A N 1
ATOM 3610 C CA . ALA A 1 483 ? -17.125 22.547 2.812 1 98.94 483 ALA A CA 1
ATOM 3611 C C . ALA A 1 483 ? -18.359 22.75 1.932 1 98.94 483 ALA A C 1
ATOM 3613 O O . ALA A 1 483 ? -19.109 21.797 1.693 1 98.94 483 ALA A O 1
ATOM 3614 N N . SER A 1 484 ? -18.516 23.969 1.444 1 98.81 484 SER A N 1
ATOM 3615 C CA . SER A 1 484 ? -19.688 24.344 0.651 1 98.81 484 SER A CA 1
ATOM 3616 C C . SER A 1 484 ? -19.453 24.078 -0.833 1 98.81 484 SER A C 1
ATOM 3618 O O . SER A 1 484 ? -20.312 24.391 -1.665 1 98.81 484 SER A O 1
ATOM 3620 N N . GLY A 1 485 ? -18.25 23.609 -1.193 1 98.56 485 GLY A N 1
ATOM 3621 C CA . GLY A 1 485 ? -18.109 23.141 -2.561 1 98.56 485 GLY A CA 1
ATOM 3622 C C . GLY A 1 485 ? -16.938 23.781 -3.297 1 98.56 485 GLY A C 1
ATOM 3623 O O . GLY A 1 485 ? -16.547 23.312 -4.363 1 98.56 485 GLY A O 1
ATOM 3624 N N . GLU A 1 486 ? -16.391 24.922 -2.727 1 98.75 486 GLU A N 1
ATOM 3625 C CA . GLU A 1 486 ? -15.211 25.5 -3.363 1 98.75 486 GLU A CA 1
ATOM 3626 C C . GLU A 1 486 ? -14.07 24.5 -3.42 1 98.75 486 GLU A C 1
ATOM 3628 O O . GLU A 1 486 ? -13.781 23.812 -2.43 1 98.75 486 GLU A O 1
ATOM 3633 N N . ALA A 1 487 ? -13.461 24.312 -4.559 1 98.62 487 ALA A N 1
ATOM 3634 C CA . ALA A 1 487 ? -12.398 23.328 -4.73 1 98.62 487 ALA A CA 1
ATOM 3635 C C . ALA A 1 487 ? -11.133 23.75 -3.992 1 98.62 487 ALA A C 1
ATOM 3637 O O . ALA A 1 487 ? -10.797 24.938 -3.965 1 98.62 487 ALA A O 1
ATOM 3638 N N . THR A 1 488 ? -10.461 22.844 -3.416 1 98.69 488 THR A N 1
ATOM 3639 C CA . THR A 1 488 ? -9.125 23.078 -2.875 1 98.69 488 THR A CA 1
ATOM 3640 C C . THR A 1 488 ? -8.07 22.953 -3.973 1 98.69 488 THR A C 1
ATOM 3642 O O . THR A 1 488 ? -8.352 22.453 -5.062 1 98.69 488 THR A O 1
ATOM 3645 N N . LYS A 1 489 ? -6.848 23.391 -3.662 1 98.62 489 LYS A N 1
ATOM 3646 C CA . LYS A 1 489 ? -5.746 23.297 -4.613 1 98.62 489 LYS A CA 1
ATOM 3647 C C . LYS A 1 489 ? -5.43 21.844 -4.934 1 98.62 489 LYS A C 1
ATOM 3649 O O . LYS A 1 489 ? -5.145 21.5 -6.086 1 98.62 489 LYS A O 1
ATOM 3654 N N . SER A 1 490 ? -5.453 20.953 -3.959 1 98.25 490 SER A N 1
ATOM 3655 C CA . SER A 1 490 ? -5.176 19.547 -4.199 1 98.25 490 SER A CA 1
ATOM 3656 C C . SER A 1 490 ? -6.227 18.922 -5.113 1 98.25 490 SER A C 1
ATOM 3658 O O . SER A 1 490 ? -5.906 18.094 -5.961 1 98.25 490 SER A O 1
ATOM 3660 N N . GLU A 1 491 ? -7.547 19.297 -4.938 1 98.31 491 GLU A N 1
ATOM 3661 C CA . GLU A 1 491 ? -8.594 18.812 -5.824 1 98.31 491 GLU A CA 1
ATOM 3662 C C . GLU A 1 491 ? -8.359 19.281 -7.262 1 98.31 491 GLU A C 1
ATOM 3664 O O . GLU A 1 491 ? -8.5 18.484 -8.203 1 98.31 491 GLU A O 1
ATOM 3669 N N . LEU A 1 492 ? -7.98 20.547 -7.422 1 98.19 492 LEU A N 1
ATOM 3670 C CA . LEU A 1 492 ? -7.746 21.109 -8.742 1 98.19 492 LEU A CA 1
ATOM 3671 C C . LEU A 1 492 ? -6.57 20.406 -9.43 1 98.19 492 LEU A C 1
ATOM 3673 O O . LEU A 1 492 ? -6.523 20.344 -10.656 1 98.19 492 LEU A O 1
ATOM 3677 N N . LEU A 1 493 ? -5.672 19.875 -8.617 1 98.06 493 LEU A N 1
ATOM 3678 C CA . LEU A 1 493 ? -4.484 19.219 -9.148 1 98.06 493 LEU A CA 1
ATOM 3679 C C . LEU A 1 493 ? -4.73 17.719 -9.328 1 98.06 493 LEU A C 1
ATOM 3681 O O . LEU A 1 493 ? -3.852 17 -9.805 1 98.06 493 LEU A O 1
ATOM 3685 N N . GLY A 1 494 ? -5.852 17.203 -8.93 1 96.62 494 GLY A N 1
ATOM 3686 C CA . GLY A 1 494 ? -6.242 15.82 -9.172 1 96.62 494 GLY A CA 1
ATOM 3687 C C . GLY A 1 494 ? -5.723 14.859 -8.125 1 96.62 494 GLY A C 1
ATOM 3688 O O . GLY A 1 494 ? -5.652 13.648 -8.359 1 96.62 494 GLY A O 1
ATOM 3689 N N . LEU A 1 495 ? -5.367 15.328 -6.965 1 97.88 495 LEU A N 1
ATOM 3690 C CA . LEU A 1 495 ? -4.859 14.461 -5.906 1 97.88 495 LEU A CA 1
ATOM 3691 C C . LEU A 1 495 ? -5.992 13.688 -5.238 1 97.88 495 LEU A C 1
ATOM 3693 O O . LEU A 1 495 ? -7.141 14.141 -5.242 1 97.88 495 LEU A O 1
ATOM 3697 N N . GLY A 1 496 ? -5.652 12.539 -4.641 1 97.38 496 GLY A N 1
ATOM 3698 C CA . GLY A 1 496 ? -6.605 11.789 -3.836 1 97.38 496 GLY A CA 1
ATOM 3699 C C . GLY A 1 496 ? -6.852 10.391 -4.355 1 97.38 496 GLY A C 1
ATOM 3700 O O . GLY A 1 496 ? -7.398 9.539 -3.646 1 97.38 496 GLY A O 1
ATOM 3701 N N . ASP A 1 497 ? -6.414 10.094 -5.582 1 95.94 497 ASP A N 1
ATOM 3702 C CA . ASP A 1 497 ? -6.676 8.797 -6.203 1 95.94 497 ASP A CA 1
ATOM 3703 C C . ASP A 1 497 ? -5.66 7.754 -5.738 1 95.94 497 ASP A C 1
ATOM 3705 O O . ASP A 1 497 ? -5.898 6.551 -5.867 1 95.94 497 ASP A O 1
ATOM 3709 N N . HIS A 1 498 ? -4.551 8.219 -5.191 1 97 498 HIS A N 1
ATOM 3710 C CA . HIS A 1 498 ? -3.451 7.305 -4.895 1 97 498 HIS A CA 1
ATOM 3711 C C . HIS A 1 498 ? -2.969 7.477 -3.457 1 97 498 HIS A C 1
ATOM 3713 O O . HIS A 1 498 ? -1.895 6.992 -3.096 1 97 498 HIS A O 1
ATOM 3719 N N . GLU A 1 499 ? -3.752 8.203 -2.627 1 97.62 499 GLU A N 1
ATOM 3720 C CA . GLU A 1 499 ? -3.338 8.523 -1.265 1 97.62 499 GLU A CA 1
ATOM 3721 C C . GLU A 1 499 ? -4.191 7.785 -0.238 1 97.62 499 GLU A C 1
ATOM 3723 O O . GLU A 1 499 ? -4.102 8.055 0.962 1 97.62 499 GLU A O 1
ATOM 3728 N N . PHE A 1 500 ? -5.133 6.883 -0.777 1 98.56 500 PHE A N 1
ATOM 3729 C CA . PHE A 1 500 ? -5.816 5.949 0.109 1 98.56 500 PHE A CA 1
ATOM 3730 C C . PHE A 1 500 ? -4.891 4.809 0.514 1 98.56 500 PHE A C 1
ATOM 3732 O O . PHE A 1 500 ? -4.637 3.896 -0.274 1 98.56 500 PHE A O 1
ATOM 3739 N N . VAL A 1 501 ? -4.371 4.852 1.791 1 98.25 501 VAL A N 1
ATOM 3740 C CA . VAL A 1 501 ? -3.391 3.891 2.283 1 98.25 501 VAL A CA 1
ATOM 3741 C C . VAL A 1 501 ? -3.807 3.387 3.662 1 98.25 501 VAL A C 1
ATOM 3743 O O . VAL A 1 501 ? -3.398 3.943 4.684 1 98.25 501 VAL A O 1
ATOM 3746 N N . PRO A 1 502 ? -4.586 2.279 3.783 1 97.94 502 PRO A N 1
ATOM 3747 C CA . PRO A 1 502 ? -4.93 1.718 5.094 1 97.94 502 PRO A CA 1
ATOM 3748 C C . PRO A 1 502 ? -3.697 1.315 5.902 1 97.94 502 PRO A C 1
ATOM 3750 O O . PRO A 1 502 ? -2.684 0.912 5.328 1 97.94 502 PRO A O 1
ATOM 3753 N N . TRP A 1 503 ? -3.777 1.378 7.246 1 97.5 503 TRP A N 1
ATOM 3754 C CA . TRP A 1 503 ? -2.674 1.059 8.141 1 97.5 503 TRP A CA 1
ATOM 3755 C C . TRP A 1 503 ? -2.316 -0.422 8.062 1 97.5 503 TRP A C 1
ATOM 3757 O O . TRP A 1 503 ? -3.146 -1.285 8.352 1 97.5 503 TRP A O 1
ATOM 3767 N N . HIS A 1 504 ? -1.203 -0.702 7.605 1 94 504 HIS A N 1
ATOM 3768 C CA . HIS A 1 504 ? -0.688 -2.066 7.625 1 94 504 HIS A CA 1
ATOM 3769 C C . HIS A 1 504 ? -0.063 -2.404 8.977 1 94 504 HIS A C 1
ATOM 3771 O O . HIS A 1 504 ? 1.074 -2.016 9.25 1 94 504 HIS A O 1
ATOM 3777 N N . LEU A 1 505 ? -1.014 -3.246 9.664 1 90.88 505 LEU A N 1
ATOM 3778 C CA . LEU A 1 505 ? -0.581 -3.729 10.969 1 90.88 505 LEU A CA 1
ATOM 3779 C C . LEU A 1 505 ? -0.167 -5.195 10.898 1 90.88 505 LEU A C 1
ATOM 3781 O O . LEU A 1 505 ? -0.726 -5.965 10.117 1 90.88 505 LEU A O 1
ATOM 3785 N N . GLY A 1 506 ? 1.014 -5.586 11.07 1 90.69 506 GLY A N 1
ATOM 3786 C CA . GLY A 1 506 ? 1.347 -6.996 11.211 1 90.69 506 GLY A CA 1
ATOM 3787 C C . GLY A 1 506 ? 2.213 -7.516 10.086 1 90.69 506 GLY A C 1
ATOM 3788 O O . GLY A 1 506 ? 2.953 -6.758 9.453 1 90.69 506 GLY A O 1
ATOM 3789 N N . ILE A 1 507 ? 1.977 -8.844 9.773 1 93.88 507 ILE A N 1
ATOM 3790 C CA . ILE A 1 507 ? 2.922 -9.484 8.859 1 93.88 507 ILE A CA 1
ATOM 3791 C C . ILE A 1 507 ? 2.277 -9.648 7.488 1 93.88 507 ILE A C 1
ATOM 3793 O O . ILE A 1 507 ? 1.062 -9.492 7.34 1 93.88 507 ILE A O 1
ATOM 3797 N N . VAL A 1 508 ? 3.041 -9.875 6.496 1 94.25 508 VAL A N 1
ATOM 3798 C CA . VAL A 1 508 ? 2.643 -10.344 5.172 1 94.25 508 VAL A CA 1
ATOM 3799 C C . VAL A 1 508 ? 3.16 -11.766 4.949 1 94.25 508 VAL A C 1
ATOM 3801 O O . VAL A 1 508 ? 4.363 -12.016 5.055 1 94.25 508 VAL A O 1
ATOM 3804 N N . SER A 1 509 ? 2.271 -12.68 4.695 1 92.44 509 SER A N 1
ATOM 3805 C CA . SER A 1 509 ? 2.662 -14.078 4.562 1 92.44 509 SER A CA 1
ATOM 3806 C C . SER A 1 509 ? 2.084 -14.695 3.295 1 92.44 509 SER A C 1
ATOM 3808 O O . SER A 1 509 ? 1.067 -14.227 2.777 1 92.44 509 SER A O 1
ATOM 3810 N N . MET B 1 1 ? -5.477 -49.438 -9.297 1 44.28 1 MET B N 1
ATOM 3811 C CA . MET B 1 1 ? -5.367 -48.062 -9.719 1 44.28 1 MET B CA 1
ATOM 3812 C C . MET B 1 1 ? -6.609 -47.625 -10.484 1 44.28 1 MET B C 1
ATOM 3814 O O . MET B 1 1 ? -7.172 -48.375 -11.258 1 44.28 1 MET B O 1
ATOM 3818 N N . PRO B 1 2 ? -7.336 -46.625 -9.836 1 49.75 2 PRO B N 1
ATOM 3819 C CA . PRO B 1 2 ? -8.539 -46.281 -10.609 1 49.75 2 PRO B CA 1
ATOM 3820 C C . PRO B 1 2 ? -8.25 -46.094 -12.094 1 49.75 2 PRO B C 1
ATOM 3822 O O . PRO B 1 2 ? -7.168 -45.656 -12.469 1 49.75 2 PRO B O 1
ATOM 3825 N N . GLY B 1 3 ? -9.023 -46.812 -12.922 1 48.81 3 GLY B N 1
ATOM 3826 C CA . GLY B 1 3 ? -8.922 -46.688 -14.367 1 48.81 3 GLY B CA 1
ATOM 3827 C C . GLY B 1 3 ? -9.141 -45.281 -14.859 1 48.81 3 GLY B C 1
ATOM 3828 O O . GLY B 1 3 ? -9.547 -44.406 -14.094 1 48.81 3 GLY B O 1
ATOM 3829 N N . LEU B 1 4 ? -8.641 -44.844 -16.141 1 56.88 4 LEU B N 1
ATOM 3830 C CA . LEU B 1 4 ? -8.734 -43.562 -16.781 1 56.88 4 LEU B CA 1
ATOM 3831 C C . LEU B 1 4 ? -10.148 -43 -16.688 1 56.88 4 LEU B C 1
ATOM 3833 O O . LEU B 1 4 ? -10.344 -41.781 -16.641 1 56.88 4 LEU B O 1
ATOM 3837 N N . ASP B 1 5 ? -11.109 -43.906 -16.391 1 68 5 ASP B N 1
ATOM 3838 C CA . ASP B 1 5 ? -12.508 -43.469 -16.391 1 68 5 ASP B CA 1
ATOM 3839 C C . ASP B 1 5 ? -13.016 -43.25 -14.961 1 68 5 ASP B C 1
ATOM 3841 O O . ASP B 1 5 ? -14.141 -42.812 -14.758 1 68 5 ASP B O 1
ATOM 3845 N N . SER B 1 6 ? -12.109 -43.5 -14.094 1 82.38 6 SER B N 1
ATOM 3846 C CA . SER B 1 6 ? -12.508 -43.375 -12.695 1 82.38 6 SER B CA 1
ATOM 3847 C C . SER B 1 6 ? -12.617 -41.906 -12.281 1 82.38 6 SER B C 1
ATOM 3849 O O . SER B 1 6 ? -11.805 -41.062 -12.695 1 82.38 6 SER B O 1
ATOM 3851 N N . PRO B 1 7 ? -13.609 -41.656 -11.461 1 89.88 7 PRO B N 1
ATOM 3852 C CA . PRO B 1 7 ? -13.742 -40.281 -10.93 1 89.88 7 PRO B CA 1
ATOM 3853 C C . PRO B 1 7 ? -12.711 -39.969 -9.852 1 89.88 7 PRO B C 1
ATOM 3855 O O . PRO B 1 7 ? -12.68 -38.844 -9.32 1 89.88 7 PRO B O 1
ATOM 3858 N N . LEU B 1 8 ? -11.844 -40.938 -9.586 1 93.19 8 LEU B N 1
ATOM 3859 C CA . LEU B 1 8 ? -10.867 -40.812 -8.508 1 93.19 8 LEU B CA 1
ATOM 3860 C C . LEU B 1 8 ? -9.445 -40.969 -9.039 1 93.19 8 LEU B C 1
ATOM 3862 O O . LEU B 1 8 ? -9.211 -41.75 -9.977 1 93.19 8 LEU B O 1
ATOM 3866 N N . LEU B 1 9 ? -8.578 -40.188 -8.43 1 92.94 9 LEU B N 1
ATOM 3867 C CA . LEU B 1 9 ? -7.16 -40.25 -8.773 1 92.94 9 LEU B CA 1
ATOM 3868 C C . LEU B 1 9 ? -6.34 -40.781 -7.609 1 92.94 9 LEU B C 1
ATOM 3870 O O . LEU B 1 9 ? -6.512 -40.375 -6.469 1 92.94 9 LEU B O 1
ATOM 3874 N N . HIS B 1 10 ? -5.602 -41.812 -7.898 1 93.31 10 HIS B N 1
ATOM 3875 C CA . HIS B 1 10 ? -4.578 -42.281 -6.969 1 93.31 10 HIS B CA 1
ATOM 3876 C C . HIS B 1 10 ? -3.189 -41.812 -7.398 1 93.31 10 HIS B C 1
ATOM 3878 O O . HIS B 1 10 ? -2.604 -42.375 -8.328 1 93.31 10 HIS B O 1
ATOM 3884 N N . LEU B 1 11 ? -2.631 -40.875 -6.766 1 91.56 11 LEU B N 1
ATOM 3885 C CA . LEU B 1 11 ? -1.466 -40.156 -7.254 1 91.56 11 LEU B CA 1
ATOM 3886 C C . LEU B 1 11 ? -0.186 -40.938 -7.008 1 91.56 11 LEU B C 1
ATOM 3888 O O . LEU B 1 11 ? 0.799 -40.781 -7.73 1 91.56 11 LEU B O 1
ATOM 3892 N N . HIS B 1 12 ? -0.121 -41.719 -5.93 1 91.31 12 HIS B N 1
ATOM 3893 C CA . HIS B 1 12 ? 0.988 -42.625 -5.586 1 91.31 12 HIS B CA 1
ATOM 3894 C C . HIS B 1 12 ? 0.491 -43.875 -4.91 1 91.31 12 HIS B C 1
ATOM 3896 O O . HIS B 1 12 ? -0.471 -43.844 -4.141 1 91.31 12 HIS B O 1
ATOM 3902 N N . PRO B 1 13 ? 1.204 -44.906 -5.121 1 92.62 13 PRO B N 1
ATOM 3903 C CA . PRO B 1 13 ? 0.746 -46.188 -4.539 1 92.62 13 PRO B CA 1
ATOM 3904 C C . PRO B 1 13 ? 0.708 -46.156 -3.014 1 92.62 13 PRO B C 1
ATOM 3906 O O . PRO B 1 13 ? -0.096 -46.844 -2.395 1 92.62 13 PRO B O 1
ATOM 3909 N N . ASN B 1 14 ? 1.504 -45.375 -2.408 1 94.25 14 ASN B N 1
ATOM 3910 C CA . ASN B 1 14 ? 1.61 -45.312 -0.955 1 94.25 14 ASN B CA 1
ATOM 3911 C C . ASN B 1 14 ? 0.585 -44.375 -0.348 1 94.25 14 ASN B C 1
ATOM 3913 O O . ASN B 1 14 ? 0.469 -44.25 0.875 1 94.25 14 ASN B O 1
ATOM 3917 N N . ASP B 1 15 ? -0.163 -43.719 -1.162 1 96.19 15 ASP B N 1
ATOM 3918 C CA . ASP B 1 15 ? -1.16 -42.781 -0.662 1 96.19 15 ASP B CA 1
ATOM 3919 C C . ASP B 1 15 ? -2.346 -43.531 -0.041 1 96.19 15 ASP B C 1
ATOM 3921 O O . ASP B 1 15 ? -2.779 -44.562 -0.554 1 96.19 15 ASP B O 1
ATOM 3925 N N . ASN B 1 16 ? -2.773 -43.031 1.041 1 97.38 16 ASN B N 1
ATOM 3926 C CA . ASN B 1 16 ? -3.963 -43.625 1.646 1 97.38 16 ASN B CA 1
ATOM 3927 C C . ASN B 1 16 ? -5.188 -42.719 1.459 1 97.38 16 ASN B C 1
ATOM 3929 O O . ASN B 1 16 ? -6.172 -42.844 2.186 1 97.38 16 ASN B O 1
ATOM 3933 N N . VAL B 1 17 ? -5.09 -41.812 0.593 1 96.88 17 VAL B N 1
ATOM 3934 C CA . VAL B 1 17 ? -6.215 -41 0.151 1 96.88 17 VAL B CA 1
ATOM 3935 C C . VAL B 1 17 ? -6.285 -41 -1.375 1 96.88 17 VAL B C 1
ATOM 3937 O O . VAL B 1 17 ? -5.309 -41.312 -2.049 1 96.88 17 VAL B O 1
ATOM 3940 N N . LEU B 1 18 ? -7.422 -40.688 -1.901 1 95.81 18 LEU B N 1
ATOM 3941 C CA . LEU B 1 18 ? -7.691 -40.469 -3.318 1 95.81 18 LEU B CA 1
ATOM 3942 C C . LEU B 1 18 ? -8.219 -39.062 -3.557 1 95.81 18 LEU B C 1
ATOM 3944 O O . LEU B 1 18 ? -8.859 -38.469 -2.682 1 95.81 18 LEU B O 1
ATOM 3948 N N . VAL B 1 19 ? -7.949 -38.5 -4.691 1 95.69 19 VAL B N 1
ATOM 3949 C CA . VAL B 1 19 ? -8.445 -37.156 -5.047 1 95.69 19 VAL B CA 1
ATOM 3950 C C . VAL B 1 19 ? -9.625 -37.312 -6.012 1 95.69 19 VAL B C 1
ATOM 3952 O O . VAL B 1 19 ? -9.562 -38.062 -6.977 1 95.69 19 VAL B O 1
ATOM 3955 N N . ALA B 1 20 ? -10.68 -36.594 -5.758 1 95.31 20 ALA B N 1
ATOM 3956 C CA . ALA B 1 20 ? -11.852 -36.594 -6.625 1 95.31 20 ALA B CA 1
ATOM 3957 C C . ALA B 1 20 ? -11.617 -35.75 -7.883 1 95.31 20 ALA B C 1
ATOM 3959 O O . ALA B 1 20 ? -11.477 -34.531 -7.805 1 95.31 20 ALA B O 1
ATOM 3960 N N . LYS B 1 21 ? -11.648 -36.344 -9 1 93 21 LYS B N 1
ATOM 3961 C CA . LYS B 1 21 ? -11.531 -35.656 -10.281 1 93 21 LYS B CA 1
ATOM 3962 C C . LYS B 1 21 ? -12.789 -34.875 -10.594 1 93 21 LYS B C 1
ATOM 3964 O O . LYS B 1 21 ? -12.719 -33.781 -11.141 1 93 21 LYS B O 1
ATOM 3969 N N . THR B 1 22 ? -13.852 -35.531 -10.336 1 92.06 22 THR B N 1
ATOM 3970 C CA . THR B 1 22 ? -15.18 -34.938 -10.422 1 92.06 22 THR B CA 1
ATOM 3971 C C . THR B 1 22 ? -15.898 -35.031 -9.078 1 92.06 22 THR B C 1
ATOM 3973 O O . THR B 1 22 ? -15.547 -35.844 -8.227 1 92.06 22 THR B O 1
ATOM 3976 N N . GLY B 1 23 ? -16.859 -34.219 -8.93 1 93.56 23 GLY B N 1
ATOM 3977 C CA . GLY B 1 23 ? -17.625 -34.25 -7.691 1 93.56 23 GLY B CA 1
ATOM 3978 C C . GLY B 1 23 ? -18.297 -35.594 -7.438 1 93.56 23 GLY B C 1
ATOM 3979 O O . GLY B 1 23 ? -18.797 -36.219 -8.367 1 93.56 23 GLY B O 1
ATOM 3980 N N . LEU B 1 24 ? -18.219 -35.938 -6.148 1 94.81 24 LEU B N 1
ATOM 3981 C CA . LEU B 1 24 ? -18.938 -37.125 -5.723 1 94.81 24 LEU B CA 1
ATOM 3982 C C . LEU B 1 24 ? -20.234 -36.75 -4.996 1 94.81 24 LEU B C 1
ATOM 3984 O O . LEU B 1 24 ? -20.219 -35.938 -4.09 1 94.81 24 LEU B O 1
ATOM 3988 N N . ALA B 1 25 ? -21.281 -37.375 -5.438 1 95 25 ALA B N 1
ATOM 3989 C CA . ALA B 1 25 ? -22.562 -37.125 -4.777 1 95 25 ALA B CA 1
ATOM 3990 C C . ALA B 1 25 ? -22.719 -38.031 -3.547 1 95 25 ALA B C 1
ATOM 3992 O O . ALA B 1 25 ? -22.125 -39.094 -3.475 1 95 25 ALA B O 1
ATOM 3993 N N . LEU B 1 26 ? -23.516 -37.5 -2.666 1 94.19 26 LEU B N 1
ATOM 3994 C CA . LEU B 1 26 ? -23.859 -38.344 -1.517 1 94.19 26 LEU B CA 1
ATOM 3995 C C . LEU B 1 26 ? -24.484 -39.656 -1.963 1 94.19 26 LEU B C 1
ATOM 3997 O O . LEU B 1 26 ? -25.375 -39.688 -2.803 1 94.19 26 LEU B O 1
ATOM 4001 N N . GLY B 1 27 ? -23.922 -40.719 -1.447 1 94.12 27 GLY B N 1
ATOM 4002 C CA . GLY B 1 27 ? -24.469 -42.031 -1.742 1 94.12 27 GLY B CA 1
ATOM 4003 C C . GLY B 1 27 ? -23.953 -42.625 -3.047 1 94.12 27 GLY B C 1
ATOM 4004 O O . GLY B 1 27 ? -24.25 -43.781 -3.383 1 94.12 27 GLY B O 1
ATOM 4005 N N . GLN B 1 28 ? -23.219 -41.906 -3.699 1 94.44 28 GLN B N 1
ATOM 4006 C CA . GLN B 1 28 ? -22.656 -42.375 -4.957 1 94.44 28 GLN B CA 1
ATOM 4007 C C . GLN B 1 28 ? -21.781 -43.625 -4.727 1 94.44 28 GLN B C 1
ATOM 4009 O O . GLN B 1 28 ? -21 -43.656 -3.779 1 94.44 28 GLN B O 1
ATOM 4014 N N . GLU B 1 29 ? -21.953 -44.594 -5.574 1 93.88 29 GLU B N 1
ATOM 4015 C CA . GLU B 1 29 ? -21.141 -45.812 -5.477 1 93.88 29 GLU B CA 1
ATOM 4016 C C . GLU B 1 29 ? -19.703 -45.531 -5.926 1 93.88 29 GLU B C 1
ATOM 4018 O O . GLU B 1 29 ? -19.469 -44.844 -6.914 1 93.88 29 GLU B O 1
ATOM 4023 N N . ILE B 1 30 ? -18.828 -46.094 -5.156 1 93.38 30 ILE B N 1
ATOM 4024 C CA . ILE B 1 30 ? -17.406 -46.062 -5.484 1 93.38 30 ILE B CA 1
ATOM 4025 C C . ILE B 1 30 ? -16.891 -47.5 -5.66 1 93.38 30 ILE B C 1
ATOM 4027 O O . ILE B 1 30 ? -16.312 -48.062 -4.73 1 93.38 30 ILE B O 1
ATOM 4031 N N . PRO B 1 31 ? -17 -47.906 -6.77 1 89.94 31 PRO B N 1
ATOM 4032 C CA . PRO B 1 31 ? -16.703 -49.344 -7 1 89.94 31 PRO B CA 1
ATOM 4033 C C . PRO B 1 31 ? -15.273 -49.688 -6.613 1 89.94 31 PRO B C 1
ATOM 4035 O O . PRO B 1 31 ? -15.031 -50.781 -6.086 1 89.94 31 PRO B O 1
ATOM 4038 N N . GLU B 1 32 ? -14.375 -48.844 -6.805 1 87.44 32 GLU B N 1
ATOM 4039 C CA . GLU B 1 32 ? -12.961 -49.062 -6.527 1 87.44 32 GLU B CA 1
ATOM 4040 C C . GLU B 1 32 ? -12.734 -49.406 -5.055 1 87.44 32 GLU B C 1
ATOM 4042 O O . GLU B 1 32 ? -11.781 -50.094 -4.711 1 87.44 32 GLU B O 1
ATOM 4047 N N . LEU B 1 33 ? -13.633 -48.969 -4.266 1 91.44 33 LEU B N 1
ATOM 4048 C CA . LEU B 1 33 ? -13.484 -49.125 -2.826 1 91.44 33 LEU B CA 1
ATOM 4049 C C . LEU B 1 33 ? -14.57 -50.062 -2.277 1 91.44 33 LEU B C 1
ATOM 4051 O O . LEU B 1 33 ? -14.508 -50.469 -1.124 1 91.44 33 LEU B O 1
ATOM 4055 N N . GLY B 1 34 ? -15.508 -50.312 -3.09 1 92.31 34 GLY B N 1
ATOM 4056 C CA . GLY B 1 34 ? -16.625 -51.125 -2.664 1 92.31 34 GLY B CA 1
ATOM 4057 C C . GLY B 1 34 ? -17.5 -50.469 -1.629 1 92.31 34 GLY B C 1
ATOM 4058 O O . GLY B 1 34 ? -18.016 -51.094 -0.718 1 92.31 34 GLY B O 1
ATOM 4059 N N . VAL B 1 35 ? -17.484 -49.156 -1.685 1 94.56 35 VAL B N 1
ATOM 4060 C CA . VAL B 1 35 ? -18.25 -48.406 -0.705 1 94.56 35 VAL B CA 1
ATOM 4061 C C . VAL B 1 35 ? -19.062 -47.312 -1.411 1 94.56 35 VAL B C 1
ATOM 4063 O O . VAL B 1 35 ? -19.016 -47.188 -2.639 1 94.56 35 VAL B O 1
ATOM 4066 N N . ARG B 1 36 ? -19.859 -46.594 -0.629 1 94 36 ARG B N 1
ATOM 4067 C CA . ARG B 1 36 ? -20.578 -45.406 -1.089 1 94 36 ARG B CA 1
ATOM 4068 C C . ARG B 1 36 ? -20.062 -44.156 -0.413 1 94 36 ARG B C 1
ATOM 4070 O O . ARG B 1 36 ? -19.656 -44.188 0.75 1 94 36 ARG B O 1
ATOM 4077 N N . ALA B 1 37 ? -20.094 -43.094 -1.214 1 92.81 37 ALA B N 1
ATOM 4078 C CA . ALA B 1 37 ? -19.703 -41.812 -0.639 1 92.81 37 ALA B CA 1
ATOM 4079 C C . ALA B 1 37 ? -20.594 -41.438 0.528 1 92.81 37 ALA B C 1
ATOM 4081 O O . ALA B 1 37 ? -21.828 -41.5 0.424 1 92.81 37 ALA B O 1
ATOM 4082 N N . ARG B 1 38 ? -20.031 -41 1.568 1 90.38 38 ARG B N 1
ATOM 4083 C CA . ARG B 1 38 ? -20.781 -40.688 2.785 1 90.38 38 ARG B CA 1
ATOM 4084 C C . ARG B 1 38 ? -21.062 -39.188 2.869 1 90.38 38 ARG B C 1
ATOM 4086 O O . ARG B 1 38 ? -21.734 -38.719 3.803 1 90.38 38 ARG B O 1
ATOM 4093 N N . ALA B 1 39 ? -20.531 -38.438 2.016 1 93.69 39 ALA B N 1
ATOM 4094 C CA . ALA B 1 39 ? -20.734 -37 1.902 1 93.69 39 ALA B CA 1
ATOM 4095 C C . ALA B 1 39 ? -20.578 -36.531 0.459 1 93.69 39 ALA B C 1
ATOM 4097 O O . ALA B 1 39 ? -20.062 -37.281 -0.383 1 93.69 39 ALA B O 1
ATOM 4098 N N . GLN B 1 40 ? -21.203 -35.375 0.222 1 95.12 40 GLN B N 1
ATOM 4099 C CA . GLN B 1 40 ? -20.844 -34.719 -1.024 1 95.12 40 GLN B CA 1
ATOM 4100 C C . GLN B 1 40 ? -19.375 -34.25 -1.002 1 95.12 40 GLN B C 1
ATOM 4102 O O . GLN B 1 40 ? -18.922 -33.656 -0.035 1 95.12 40 GLN B O 1
ATOM 4107 N N . VAL B 1 41 ? -18.594 -34.688 -1.981 1 96 41 VAL B N 1
ATOM 4108 C CA . VAL B 1 41 ? -17.188 -34.344 -2.066 1 96 41 VAL B CA 1
ATOM 4109 C C . VAL B 1 41 ? -16.922 -33.531 -3.336 1 96 41 VAL B C 1
ATOM 4111 O O . VAL B 1 41 ? -17.078 -34.062 -4.445 1 96 41 VAL B O 1
ATOM 4114 N N . PRO B 1 42 ? -16.484 -32.25 -3.227 1 95.5 42 PRO B N 1
ATOM 4115 C CA . PRO B 1 42 ? -16.219 -31.422 -4.414 1 95.5 42 PRO B CA 1
ATOM 4116 C C . PRO B 1 42 ? -15 -31.906 -5.199 1 95.5 42 PRO B C 1
ATOM 4118 O O . PRO B 1 42 ? -14.148 -32.625 -4.656 1 95.5 42 PRO B O 1
ATOM 4121 N N . PRO B 1 43 ? -14.977 -31.547 -6.531 1 94.88 43 PRO B N 1
ATOM 4122 C CA . PRO B 1 43 ? -13.758 -31.844 -7.285 1 94.88 43 PRO B CA 1
ATOM 4123 C C . PRO B 1 43 ? -12.5 -31.281 -6.629 1 94.88 43 PRO B C 1
ATOM 4125 O O . PRO B 1 43 ? -12.523 -30.172 -6.105 1 94.88 43 PRO B O 1
ATOM 4128 N N . GLY B 1 44 ? -11.383 -32.031 -6.668 1 94.62 44 GLY B N 1
ATOM 4129 C CA . GLY B 1 44 ? -10.117 -31.594 -6.113 1 94.62 44 GLY B CA 1
ATOM 4130 C C . GLY B 1 44 ? -9.938 -31.969 -4.656 1 94.62 44 GLY B C 1
ATOM 4131 O O . GLY B 1 44 ? -8.828 -31.922 -4.125 1 94.62 44 GLY B O 1
ATOM 4132 N N . HIS B 1 45 ? -11.047 -32.375 -4.016 1 96.94 45 HIS B N 1
ATOM 4133 C CA . HIS B 1 45 ? -10.984 -32.812 -2.621 1 96.94 45 HIS B CA 1
ATOM 4134 C C . HIS B 1 45 ? -10.641 -34.281 -2.514 1 96.94 45 HIS B C 1
ATOM 4136 O O . HIS B 1 45 ? -10.445 -34.938 -3.529 1 96.94 45 HIS B O 1
ATOM 4142 N N . LYS B 1 46 ? -10.531 -34.75 -1.234 1 97 46 LYS B N 1
ATOM 4143 C CA . LYS B 1 46 ? -9.977 -36.094 -1.027 1 97 46 LYS B CA 1
ATOM 4144 C C . LYS B 1 46 ? -10.961 -37 -0.272 1 97 46 LYS B C 1
ATOM 4146 O O . LYS B 1 46 ? -11.773 -36.5 0.52 1 97 46 LYS B O 1
ATOM 4151 N N . ILE B 1 47 ? -10.82 -38.281 -0.525 1 96.5 47 ILE B N 1
ATOM 4152 C CA . ILE B 1 47 ? -11.5 -39.281 0.276 1 96.5 47 ILE B CA 1
ATOM 4153 C C . ILE B 1 47 ? -10.492 -40.344 0.748 1 96.5 47 ILE B C 1
ATOM 4155 O O . ILE B 1 47 ? -9.43 -40.5 0.149 1 96.5 47 ILE B O 1
ATOM 4159 N N . ALA B 1 48 ? -10.844 -41 1.818 1 97.44 48 ALA B N 1
ATOM 4160 C CA . ALA B 1 48 ? -9.984 -42.094 2.324 1 97.44 48 ALA B CA 1
ATOM 4161 C C . ALA B 1 48 ? -10 -43.281 1.384 1 97.44 48 ALA B C 1
ATOM 4163 O O . ALA B 1 48 ? -11.062 -43.75 0.986 1 97.44 48 ALA B O 1
ATOM 4164 N N . ALA B 1 49 ? -8.844 -43.812 1.066 1 96.56 49 ALA B N 1
ATOM 4165 C CA . ALA B 1 49 ? -8.711 -44.969 0.181 1 96.56 49 ALA B CA 1
ATOM 4166 C C . ALA B 1 49 ? -8.844 -46.281 0.958 1 96.56 49 ALA B C 1
ATOM 4168 O O . ALA B 1 49 ? -9.133 -47.312 0.377 1 96.56 49 ALA B O 1
ATOM 4169 N N . ARG B 1 50 ? -8.633 -46.219 2.154 1 96.69 50 ARG B N 1
ATOM 4170 C CA . ARG B 1 50 ? -8.703 -47.312 3.115 1 96.69 50 ARG B CA 1
ATOM 4171 C C . ARG B 1 50 ? -8.984 -46.781 4.52 1 96.69 50 ARG B C 1
ATOM 4173 O O . ARG B 1 50 ? -9.094 -45.594 4.73 1 96.69 50 ARG B O 1
ATOM 4180 N N . ARG B 1 51 ? -9.125 -47.688 5.414 1 97.12 51 ARG B N 1
ATOM 4181 C CA . ARG B 1 51 ? -9.258 -47.281 6.805 1 97.12 51 ARG B CA 1
ATOM 4182 C C . ARG B 1 51 ? -8 -46.562 7.289 1 97.12 51 ARG B C 1
ATOM 4184 O O . ARG B 1 51 ? -6.887 -47.031 7.031 1 97.12 51 ARG B O 1
ATOM 4191 N N . ILE B 1 52 ? -8.18 -45.406 7.875 1 98.06 52 ILE B N 1
ATOM 4192 C CA . ILE B 1 52 ? -7.102 -44.625 8.477 1 98.06 52 ILE B CA 1
ATOM 4193 C C . ILE B 1 52 ? -7.395 -44.406 9.961 1 98.06 52 ILE B C 1
ATOM 4195 O O . ILE B 1 52 ? -8.375 -43.75 10.312 1 98.06 52 ILE B O 1
ATOM 4199 N N . ALA B 1 53 ? -6.543 -44.875 10.82 1 98.12 53 ALA B N 1
ATOM 4200 C CA . ALA B 1 53 ? -6.773 -44.75 12.258 1 98.12 53 ALA B CA 1
ATOM 4201 C C . ALA B 1 53 ? -6.496 -43.344 12.758 1 98.12 53 ALA B C 1
ATOM 4203 O O . ALA B 1 53 ? -5.711 -42.594 12.148 1 98.12 53 ALA B O 1
ATOM 4204 N N . GLN B 1 54 ? -7.203 -43.031 13.883 1 97.62 54 GLN B N 1
ATOM 4205 C CA . GLN B 1 54 ? -6.859 -41.781 14.539 1 97.62 54 GLN B CA 1
ATOM 4206 C C . GLN B 1 54 ? -5.363 -41.719 14.828 1 97.62 54 GLN B C 1
ATOM 4208 O O . GLN B 1 54 ? -4.773 -42.656 15.336 1 97.62 54 GLN B O 1
ATOM 4213 N N . GLY B 1 55 ? -4.762 -40.562 14.406 1 96.19 55 GLY B N 1
ATOM 4214 C CA . GLY B 1 55 ? -3.342 -40.375 14.648 1 96.19 55 GLY B CA 1
ATOM 4215 C C . GLY B 1 55 ? -2.465 -40.906 13.539 1 96.19 55 GLY B C 1
ATOM 4216 O O . GLY B 1 55 ? -1.273 -40.594 13.469 1 96.19 55 GLY B O 1
ATOM 4217 N N . GLU B 1 56 ? -3.025 -41.75 12.672 1 96.81 56 GLU B N 1
ATOM 4218 C CA . GLU B 1 56 ? -2.258 -42.281 11.547 1 96.81 56 GLU B CA 1
ATOM 4219 C C . GLU B 1 56 ? -1.941 -41.188 10.531 1 96.81 56 GLU B C 1
ATOM 4221 O O . GLU B 1 56 ? -2.766 -40.312 10.289 1 96.81 56 GLU B O 1
ATOM 4226 N N . GLN B 1 57 ? -0.757 -41.25 9.93 1 95.44 57 GLN B N 1
ATOM 4227 C CA . GLN B 1 57 ? -0.326 -40.312 8.922 1 95.44 57 GLN B CA 1
ATOM 4228 C C . GLN B 1 57 ? -1.168 -40.406 7.656 1 95.44 57 GLN B C 1
ATOM 4230 O O . GLN B 1 57 ? -1.5 -41.531 7.227 1 95.44 57 GLN B O 1
ATOM 4235 N N . VAL B 1 58 ? -1.583 -39.344 7.184 1 96.19 58 VAL B N 1
ATOM 4236 C CA . VAL B 1 58 ? -2.266 -39.281 5.898 1 96.19 58 VAL B CA 1
ATOM 4237 C C . VAL B 1 58 ? -1.275 -38.844 4.812 1 96.19 58 VAL B C 1
ATOM 4239 O O . VAL B 1 58 ? -0.582 -37.844 4.957 1 96.19 58 VAL B O 1
ATOM 4242 N N . LYS B 1 59 ? -1.248 -39.594 3.699 1 95.25 59 LYS B N 1
ATOM 4243 C CA . LYS B 1 59 ? -0.224 -39.375 2.682 1 95.25 59 LYS B CA 1
ATOM 4244 C C . LYS B 1 59 ? -0.854 -39.031 1.335 1 95.25 59 LYS B C 1
ATOM 4246 O O . LYS B 1 59 ? -1.874 -39.594 0.955 1 95.25 59 LYS B O 1
ATOM 4251 N N . LYS B 1 60 ? -0.349 -38.094 0.708 1 93.31 60 LYS B N 1
ATOM 4252 C CA . LYS B 1 60 ? -0.598 -37.688 -0.666 1 93.31 60 LYS B CA 1
ATOM 4253 C C . LYS B 1 60 ? 0.711 -37.469 -1.425 1 93.31 60 LYS B C 1
ATOM 4255 O O . LYS B 1 60 ? 1.602 -36.75 -0.958 1 93.31 60 LYS B O 1
ATOM 4260 N N . TYR B 1 61 ? 0.932 -38.125 -2.588 1 90.94 61 TYR B N 1
ATOM 4261 C CA . TYR B 1 61 ? 2.188 -38.156 -3.33 1 90.94 61 TYR B CA 1
ATOM 4262 C C . TYR B 1 61 ? 3.324 -38.688 -2.469 1 90.94 61 TYR B C 1
ATOM 4264 O O . TYR B 1 61 ? 4.426 -38.125 -2.467 1 90.94 61 TYR B O 1
ATOM 4272 N N . ASP B 1 62 ? 2.936 -39.594 -1.69 1 90.62 62 ASP B N 1
ATOM 4273 C CA . ASP B 1 62 ? 3.867 -40.281 -0.795 1 90.62 62 ASP B CA 1
ATOM 4274 C C . ASP B 1 62 ? 4.488 -39.281 0.198 1 90.62 62 ASP B C 1
ATOM 4276 O O . ASP B 1 62 ? 5.66 -39.438 0.56 1 90.62 62 ASP B O 1
ATOM 4280 N N . THR B 1 63 ? 3.787 -38.281 0.502 1 89.5 63 THR B N 1
ATOM 4281 C CA . THR B 1 63 ? 4.215 -37.281 1.469 1 89.5 63 THR B CA 1
ATOM 4282 C C . THR B 1 63 ? 3.152 -37.094 2.549 1 89.5 63 THR B C 1
ATOM 4284 O O . THR B 1 63 ? 1.956 -37.062 2.256 1 89.5 63 THR B O 1
ATOM 4287 N N . VAL B 1 64 ? 3.596 -37 3.736 1 91.62 64 VAL B N 1
ATOM 4288 C CA . VAL B 1 64 ? 2.676 -36.812 4.855 1 91.62 64 VAL B CA 1
ATOM 4289 C C . VAL B 1 64 ? 2.07 -35.406 4.82 1 91.62 64 VAL B C 1
ATOM 4291 O O . VAL B 1 64 ? 2.797 -34.438 4.855 1 91.62 64 VAL B O 1
ATOM 4294 N N . ILE B 1 65 ? 0.791 -35.344 4.797 1 91.31 65 ILE B N 1
ATOM 4295 C CA . ILE B 1 65 ? 0.137 -34.031 4.762 1 91.31 65 ILE B CA 1
ATOM 4296 C C . ILE B 1 65 ? -0.54 -33.75 6.102 1 91.31 65 ILE B C 1
ATOM 4298 O O . ILE B 1 65 ? -1.146 -32.688 6.293 1 91.31 65 ILE B O 1
ATOM 4302 N N . GLY B 1 66 ? -0.526 -34.688 7.031 1 92.44 66 GLY B N 1
ATOM 4303 C CA . GLY B 1 66 ? -1.097 -34.562 8.359 1 92.44 66 GLY B CA 1
ATOM 4304 C C . GLY B 1 66 ? -1.429 -35.906 8.984 1 92.44 66 GLY B C 1
ATOM 4305 O O . GLY B 1 66 ? -0.935 -36.938 8.531 1 92.44 66 GLY B O 1
ATOM 4306 N N . VAL B 1 67 ? -2.16 -35.812 10.102 1 95.81 67 VAL B N 1
ATOM 4307 C CA . VAL B 1 67 ? -2.646 -37.031 10.742 1 95.81 67 VAL B CA 1
ATOM 4308 C C . VAL B 1 67 ? -4.16 -36.969 10.922 1 95.81 67 VAL B C 1
ATOM 4310 O O . VAL B 1 67 ? -4.723 -35.875 11.039 1 95.81 67 VAL B O 1
ATOM 4313 N N . ALA B 1 68 ? -4.758 -38.094 10.875 1 97.31 68 ALA B N 1
ATOM 4314 C CA . ALA B 1 68 ? -6.207 -38.125 11.062 1 97.31 68 ALA B CA 1
ATOM 4315 C C . ALA B 1 68 ? -6.586 -37.812 12.5 1 97.31 68 ALA B C 1
ATOM 4317 O O . ALA B 1 68 ? -5.973 -38.312 13.445 1 97.31 68 ALA B O 1
ATOM 4318 N N . THR B 1 69 ? -7.633 -37 12.672 1 97.25 69 THR B N 1
ATOM 4319 C CA . THR B 1 69 ? -8.047 -36.594 14.008 1 97.25 69 THR B CA 1
ATOM 4320 C C . THR B 1 69 ? -9.039 -37.594 14.594 1 97.25 69 THR B C 1
ATOM 4322 O O . THR B 1 69 ? -9.367 -37.531 15.781 1 97.25 69 THR B O 1
ATOM 4325 N N . ARG B 1 70 ? -9.562 -38.469 13.805 1 97.5 70 ARG B N 1
ATOM 4326 C CA . ARG B 1 70 ? -10.453 -39.562 14.156 1 97.5 70 ARG B CA 1
ATOM 4327 C C . ARG B 1 70 ? -10.305 -40.719 13.172 1 97.5 70 ARG B C 1
ATOM 4329 O O . ARG B 1 70 ? -9.594 -40.625 12.172 1 97.5 70 ARG B O 1
ATOM 4336 N N . ASP B 1 71 ? -10.898 -41.781 13.531 1 98.06 71 ASP B N 1
ATOM 4337 C CA . ASP B 1 71 ? -10.898 -42.875 12.586 1 98.06 71 ASP B CA 1
ATOM 4338 C C . ASP B 1 71 ? -11.664 -42.531 11.312 1 98.06 71 ASP B C 1
ATOM 4340 O O . ASP B 1 71 ? -12.75 -41.938 11.383 1 98.06 71 ASP B O 1
ATOM 4344 N N . LEU B 1 72 ? -11.07 -42.875 10.148 1 97.44 72 LEU B N 1
ATOM 4345 C CA . LEU B 1 72 ? -11.688 -42.656 8.852 1 97.44 72 LEU B CA 1
ATOM 4346 C C . LEU B 1 72 ? -11.922 -43.969 8.109 1 97.44 72 LEU B C 1
ATOM 4348 O O . LEU B 1 72 ? -11.016 -44.781 7.992 1 97.44 72 LEU B O 1
ATOM 4352 N N . GLU B 1 73 ? -13.102 -44.125 7.684 1 96.44 73 GLU B N 1
ATOM 4353 C CA . GLU B 1 73 ? -13.438 -45.281 6.883 1 96.44 73 GLU B CA 1
ATOM 4354 C C . GLU B 1 73 ? -13.203 -45.031 5.398 1 96.44 73 GLU B C 1
ATOM 4356 O O . GLU B 1 73 ? -13.219 -43.875 4.953 1 96.44 73 GLU B O 1
ATOM 4361 N N . PRO B 1 74 ? -12.984 -46.125 4.617 1 96 74 PRO B N 1
ATOM 4362 C CA . PRO B 1 74 ? -12.844 -45.938 3.174 1 96 74 PRO B CA 1
ATOM 4363 C C . PRO B 1 74 ? -14.008 -45.156 2.57 1 96 74 PRO B C 1
ATOM 4365 O O . PRO B 1 74 ? -15.164 -45.406 2.898 1 96 74 PRO B O 1
ATOM 4368 N N . GLY B 1 75 ? -13.656 -44.125 1.749 1 94.94 75 GLY B N 1
ATOM 4369 C CA . GLY B 1 75 ? -14.695 -43.344 1.084 1 94.94 75 GLY B CA 1
ATOM 4370 C C . GLY B 1 75 ? -15.094 -42.094 1.849 1 94.94 75 GLY B C 1
ATOM 4371 O O . GLY B 1 75 ? -15.781 -41.219 1.312 1 94.94 75 GLY B O 1
ATOM 4372 N N . GLU B 1 76 ? -14.609 -41.969 3.008 1 95.94 76 GLU B N 1
ATOM 4373 C CA . GLU B 1 76 ? -14.953 -40.812 3.812 1 95.94 76 GLU B CA 1
ATOM 4374 C C . GLU B 1 76 ? -14.211 -39.562 3.324 1 95.94 76 GLU B C 1
ATOM 4376 O O . GLU B 1 76 ? -13.047 -39.656 2.922 1 95.94 76 GLU B O 1
ATOM 4381 N N . TYR B 1 77 ? -14.93 -38.438 3.443 1 96.5 77 TYR B N 1
ATOM 4382 C CA . TYR B 1 77 ? -14.398 -37.125 3.068 1 96.5 77 TYR B CA 1
ATOM 4383 C C . TYR B 1 77 ? -13.25 -36.719 3.982 1 96.5 77 TYR B C 1
ATOM 4385 O O . TYR B 1 77 ? -13.398 -36.719 5.207 1 96.5 77 TYR B O 1
ATOM 4393 N N . VAL B 1 78 ? -12.07 -36.5 3.453 1 97 78 VAL B N 1
ATOM 4394 C CA . VAL B 1 78 ? -10.875 -36.125 4.211 1 97 78 VAL B CA 1
ATOM 4395 C C . VAL B 1 78 ? -10.508 -34.688 3.902 1 97 78 VAL B C 1
ATOM 4397 O O . VAL B 1 78 ? -10.211 -34.344 2.756 1 97 78 VAL B O 1
ATOM 4400 N N . HIS B 1 79 ? -10.477 -33.875 4.871 1 96.06 79 HIS B N 1
ATOM 4401 C CA . HIS B 1 79 ? -10.172 -32.438 4.715 1 96.06 79 HIS B CA 1
ATOM 4402 C C . HIS B 1 79 ? -9.812 -31.812 6.055 1 96.06 79 HIS B C 1
ATOM 4404 O O . HIS B 1 79 ? -9.43 -32.5 6.996 1 96.06 79 HIS B O 1
ATOM 4410 N N . SER B 1 80 ? -9.812 -30.531 6.176 1 92.94 80 SER B N 1
ATOM 4411 C CA . SER B 1 80 ? -9.336 -29.766 7.324 1 92.94 80 SER B CA 1
ATOM 4412 C C . SER B 1 80 ? -10.094 -30.156 8.594 1 92.94 80 SER B C 1
ATOM 4414 O O . SER B 1 80 ? -9.555 -30.062 9.695 1 92.94 80 SER B O 1
ATOM 4416 N N . HIS B 1 81 ? -11.344 -30.625 8.438 1 93.44 81 HIS B N 1
ATOM 4417 C CA . HIS B 1 81 ? -12.172 -30.906 9.609 1 93.44 81 HIS B CA 1
ATOM 4418 C C . HIS B 1 81 ? -11.734 -32.219 10.289 1 93.44 81 HIS B C 1
ATOM 4420 O O . HIS B 1 81 ? -12.117 -32.469 11.43 1 93.44 81 HIS B O 1
ATOM 4426 N N . ASN B 1 82 ? -10.898 -33.062 9.641 1 95.62 82 ASN B N 1
ATOM 4427 C CA . ASN B 1 82 ? -10.492 -34.312 10.258 1 95.62 82 ASN B CA 1
ATOM 4428 C C . ASN B 1 82 ? -9.008 -34.594 10.023 1 95.62 82 ASN B C 1
ATOM 4430 O O . ASN B 1 82 ? -8.57 -35.75 10.109 1 95.62 82 ASN B O 1
ATOM 4434 N N . LEU B 1 83 ? -8.297 -33.594 9.633 1 94.31 83 LEU B N 1
ATOM 4435 C CA . LEU B 1 83 ? -6.844 -33.625 9.484 1 94.31 83 LEU B CA 1
ATOM 4436 C C . LEU B 1 83 ? -6.176 -32.594 10.383 1 94.31 83 LEU B C 1
ATOM 4438 O O . LEU B 1 83 ? -6.656 -31.469 10.5 1 94.31 83 LEU B O 1
ATOM 4442 N N . GLU B 1 84 ? -5.176 -33 11.023 1 92.06 84 GLU B N 1
ATOM 4443 C CA . GLU B 1 84 ? -4.383 -32.062 11.805 1 92.06 84 GLU B CA 1
ATOM 4444 C C . GLU B 1 84 ? -2.924 -32.062 11.359 1 92.06 84 GLU B C 1
ATOM 4446 O O . GLU B 1 84 ? -2.367 -33.094 11.031 1 92.06 84 GLU B O 1
ATOM 4451 N N . LEU B 1 85 ? -2.414 -30.828 11.375 1 88.31 85 LEU B N 1
ATOM 4452 C CA . LEU B 1 85 ? -1.01 -30.688 11.008 1 88.31 85 LEU B CA 1
ATOM 4453 C C . LEU B 1 85 ? -0.1 -31.172 12.133 1 88.31 85 LEU B C 1
ATOM 4455 O O . LEU B 1 85 ? -0.345 -30.875 13.305 1 88.31 85 LEU B O 1
ATOM 4459 N N . VAL B 1 86 ? 0.777 -31.984 11.758 1 82.81 86 VAL B N 1
ATOM 4460 C CA . VAL B 1 86 ? 1.762 -32.406 12.742 1 82.81 86 VAL B CA 1
ATOM 4461 C C . VAL B 1 86 ? 3.17 -32.188 12.203 1 82.81 86 VAL B C 1
ATOM 4463 O O . VAL B 1 86 ? 3.455 -32.5 11.039 1 82.81 86 VAL B O 1
ATOM 4466 N N . ASP B 1 87 ? 3.879 -31.438 13.008 1 74.81 87 ASP B N 1
ATOM 4467 C CA . ASP B 1 87 ? 5.27 -31.219 12.617 1 74.81 87 ASP B CA 1
ATOM 4468 C C . ASP B 1 87 ? 6.129 -32.438 12.961 1 74.81 87 ASP B C 1
ATOM 4470 O O . ASP B 1 87 ? 5.953 -33.031 14.016 1 74.81 87 ASP B O 1
ATOM 4474 N N . TYR B 1 88 ? 6.793 -32.906 12.094 1 76.38 88 TYR B N 1
ATOM 4475 C CA . TYR B 1 88 ? 7.766 -33.969 12.32 1 76.38 88 TYR B CA 1
ATOM 4476 C C . TYR B 1 88 ? 9.102 -33.656 11.664 1 76.38 88 TYR B C 1
ATOM 4478 O O . TYR B 1 88 ? 9.156 -32.812 10.742 1 76.38 88 TYR B O 1
ATOM 4486 N N . TYR B 1 89 ? 10.109 -34.188 12.281 1 75.5 89 TYR B N 1
ATOM 4487 C CA . TYR B 1 89 ? 11.445 -33.969 11.727 1 75.5 89 TYR B CA 1
ATOM 4488 C C . TYR B 1 89 ? 11.578 -34.594 10.352 1 75.5 89 TYR B C 1
ATOM 4490 O O . TYR B 1 89 ? 11.172 -35.75 10.148 1 75.5 89 TYR B O 1
ATOM 4498 N N . ARG B 1 90 ? 12.07 -33.688 9.461 1 83.44 90 ARG B N 1
ATOM 4499 C CA . ARG B 1 90 ? 12.383 -34.156 8.109 1 83.44 90 ARG B CA 1
ATOM 4500 C C . ARG B 1 90 ? 13.867 -34 7.805 1 83.44 90 ARG B C 1
ATOM 4502 O O . ARG B 1 90 ? 14.391 -32.875 7.844 1 83.44 90 ARG B O 1
ATOM 4509 N N . ASP B 1 91 ? 14.523 -35.125 7.484 1 89.25 91 ASP B N 1
ATOM 4510 C CA . ASP B 1 91 ? 15.938 -35.062 7.117 1 89.25 91 ASP B CA 1
ATOM 4511 C C . ASP B 1 91 ? 16.141 -34.25 5.852 1 89.25 91 ASP B C 1
ATOM 4513 O O . ASP B 1 91 ? 15.633 -34.594 4.789 1 89.25 91 ASP B O 1
ATOM 4517 N N . PRO B 1 92 ? 16.922 -33.156 6.008 1 93.19 92 PRO B N 1
ATOM 4518 C CA . PRO B 1 92 ? 17.156 -32.344 4.816 1 93.19 92 PRO B CA 1
ATOM 4519 C C . PRO B 1 92 ? 17.922 -33.094 3.732 1 93.19 92 PRO B C 1
ATOM 4521 O O . PRO B 1 92 ? 17.797 -32.781 2.545 1 93.19 92 PRO B O 1
ATOM 452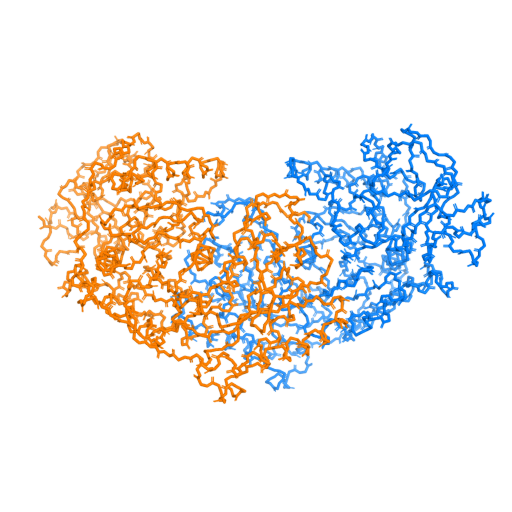4 N N . ALA B 1 93 ? 18.828 -34.031 4.188 1 95.44 93 ALA B N 1
ATOM 4525 C CA . ALA B 1 93 ? 19.609 -34.844 3.268 1 95.44 93 ALA B CA 1
ATOM 4526 C C . ALA B 1 93 ? 20.172 -34.031 2.125 1 95.44 93 ALA B C 1
ATOM 4528 O O . ALA B 1 93 ? 19.969 -34.344 0.951 1 95.44 93 ALA B O 1
ATOM 4529 N N . PHE B 1 94 ? 21.031 -33.094 2.527 1 97 94 PHE B N 1
ATOM 4530 C CA . PHE B 1 94 ? 21.547 -32.094 1.579 1 97 94 PHE B CA 1
ATOM 4531 C C . PHE B 1 94 ? 22.172 -32.781 0.369 1 97 94 PHE B C 1
ATOM 4533 O O . PHE B 1 94 ? 23.109 -33.562 0.511 1 97 94 PHE B O 1
ATOM 4540 N N . GLY B 1 95 ? 21.641 -32.531 -0.851 1 96.94 95 GLY B N 1
ATOM 4541 C CA . GLY B 1 95 ? 22.25 -32.906 -2.117 1 96.94 95 GLY B CA 1
ATOM 4542 C C . GLY B 1 95 ? 22.094 -34.375 -2.434 1 96.94 95 GLY B C 1
ATOM 4543 O O . GLY B 1 95 ? 22.656 -34.875 -3.416 1 96.94 95 GLY B O 1
ATOM 4544 N N . ALA B 1 96 ? 21.375 -35.156 -1.726 1 96.88 96 ALA B N 1
ATOM 4545 C CA . ALA B 1 96 ? 21.266 -36.594 -1.853 1 96.88 96 ALA B CA 1
ATOM 4546 C C . ALA B 1 96 ? 20.656 -36.969 -3.193 1 96.88 96 ALA B C 1
ATOM 4548 O O . ALA B 1 96 ? 20.922 -38.062 -3.713 1 96.88 96 ALA B O 1
ATOM 4549 N N . ASP B 1 97 ? 19.906 -36.094 -3.766 1 96.19 97 ASP B N 1
ATOM 4550 C CA . ASP B 1 97 ? 19.188 -36.438 -4.988 1 96.19 97 ASP B CA 1
ATOM 4551 C C . ASP B 1 97 ? 19.609 -35.562 -6.145 1 96.19 97 ASP B C 1
ATOM 4553 O O . ASP B 1 97 ? 18.875 -35.406 -7.121 1 96.19 97 ASP B O 1
ATOM 4557 N N . VAL B 1 98 ? 20.766 -34.938 -6.012 1 97.44 98 VAL B N 1
ATOM 4558 C CA . VAL B 1 98 ? 21.25 -34.062 -7.07 1 97.44 98 VAL B CA 1
ATOM 4559 C C . VAL B 1 98 ? 21.578 -34.906 -8.312 1 97.44 98 VAL B C 1
ATOM 4561 O O . VAL B 1 98 ? 22.25 -35.938 -8.227 1 97.44 98 VAL B O 1
ATOM 4564 N N . ARG B 1 99 ? 21.078 -34.469 -9.406 1 95.5 99 ARG B N 1
ATOM 4565 C CA . ARG B 1 99 ? 21.422 -35 -10.727 1 95.5 99 ARG B CA 1
ATOM 4566 C C . ARG B 1 99 ? 21.922 -33.906 -11.648 1 95.5 99 ARG B C 1
ATOM 4568 O O . ARG B 1 99 ? 21.312 -32.844 -11.734 1 95.5 99 ARG B O 1
ATOM 4575 N N . PRO B 1 100 ? 23 -34.156 -12.281 1 95.44 100 PRO B N 1
ATOM 4576 C CA . PRO B 1 100 ? 23.5 -33.156 -13.195 1 95.44 100 PRO B CA 1
ATOM 4577 C C . PRO B 1 100 ? 22.516 -32.812 -14.312 1 95.44 100 PRO B C 1
ATOM 4579 O O . PRO B 1 100 ? 21.828 -33.688 -14.812 1 95.44 100 PRO B O 1
ATOM 4582 N N . VAL B 1 101 ? 22.5 -31.609 -14.695 1 97.75 101 VAL B N 1
ATOM 4583 C CA . VAL B 1 101 ? 21.641 -31.156 -15.789 1 97.75 101 VAL B CA 1
ATOM 4584 C C . VAL B 1 101 ? 22.281 -31.516 -17.125 1 97.75 101 VAL B C 1
ATOM 4586 O O . VAL B 1 101 ? 23.484 -31.281 -17.344 1 97.75 101 VAL B O 1
ATOM 4589 N N . GLU B 1 102 ? 21.578 -32.156 -17.969 1 97.44 102 GLU B N 1
ATOM 4590 C CA . GLU B 1 102 ? 22.031 -32.375 -19.344 1 97.44 102 GLU B CA 1
ATOM 4591 C C . GLU B 1 102 ? 21.703 -31.172 -20.234 1 97.44 102 GLU B C 1
ATOM 4593 O O . GLU B 1 102 ? 20.656 -31.156 -20.891 1 97.44 102 GLU B O 1
ATOM 4598 N N . TYR B 1 103 ? 22.609 -30.328 -20.328 1 98.12 103 TYR B N 1
ATOM 4599 C CA . TYR B 1 103 ? 22.391 -29.094 -21.062 1 98.12 103 TYR B CA 1
ATOM 4600 C C . TYR B 1 103 ? 22.312 -29.359 -22.562 1 98.12 103 TYR B C 1
ATOM 4602 O O . TYR B 1 103 ? 23.062 -30.188 -23.094 1 98.12 103 TYR B O 1
ATOM 4610 N N . VAL B 1 104 ? 21.438 -28.672 -23.156 1 98.12 104 VAL B N 1
ATOM 4611 C CA . VAL B 1 104 ? 21.453 -28.625 -24.609 1 98.12 104 VAL B CA 1
ATOM 4612 C C . VAL B 1 104 ? 22.703 -27.875 -25.078 1 98.12 104 VAL B C 1
ATOM 4614 O O . VAL B 1 104 ? 23.031 -26.797 -24.562 1 98.12 104 VAL B O 1
ATOM 4617 N N . PRO B 1 105 ? 23.438 -28.422 -26.078 1 97.38 105 PRO B N 1
ATOM 4618 C CA . PRO B 1 105 ? 24.578 -27.672 -26.594 1 97.38 105 PRO B CA 1
ATOM 4619 C C . PRO B 1 105 ? 24.203 -26.266 -27.062 1 97.38 105 PRO B C 1
ATOM 4621 O O . PRO B 1 105 ? 23.109 -26.062 -27.594 1 97.38 105 PRO B O 1
ATOM 4624 N N . GLU B 1 106 ? 25.109 -25.359 -26.953 1 94.88 106 GLU B N 1
ATOM 4625 C CA . GLU B 1 106 ? 24.859 -23.953 -27.203 1 94.88 106 GLU B CA 1
ATOM 4626 C C . GLU B 1 106 ? 24.234 -23.734 -28.578 1 94.88 106 GLU B C 1
ATOM 4628 O O . GLU B 1 106 ? 23.297 -22.953 -28.719 1 94.88 106 GLU B O 1
ATOM 4633 N N . ALA B 1 107 ? 24.688 -24.391 -29.547 1 94.81 107 ALA B N 1
ATOM 4634 C CA . ALA B 1 107 ? 24.25 -24.219 -30.922 1 94.81 107 ALA B CA 1
ATOM 4635 C C . ALA B 1 107 ? 22.812 -24.688 -31.109 1 94.81 107 ALA B C 1
ATOM 4637 O O . ALA B 1 107 ? 22.125 -24.25 -32.031 1 94.81 107 ALA B O 1
ATOM 4638 N N . GLY B 1 108 ? 22.344 -25.5 -30.234 1 96.81 108 GLY B N 1
ATOM 4639 C CA . GLY B 1 108 ? 21.016 -26.062 -30.375 1 96.81 108 GLY B CA 1
ATOM 4640 C C . GLY B 1 108 ? 20.016 -25.469 -29.391 1 96.81 108 GLY B C 1
ATOM 4641 O O . GLY B 1 108 ? 18.859 -25.906 -29.328 1 96.81 108 GLY B O 1
ATOM 4642 N N . ARG B 1 109 ? 20.391 -24.516 -28.656 1 97.62 109 ARG B N 1
ATOM 4643 C CA . ARG B 1 109 ? 19.516 -23.953 -27.625 1 97.62 109 ARG B CA 1
ATOM 4644 C C . ARG B 1 109 ? 18.391 -23.125 -28.25 1 97.62 109 ARG B C 1
ATOM 4646 O O . ARG B 1 109 ? 18.594 -22.484 -29.281 1 97.62 109 ARG B O 1
ATOM 4653 N N . ALA B 1 110 ? 17.219 -23.219 -27.609 1 98.75 110 ALA B N 1
ATOM 4654 C CA . ALA B 1 110 ? 16.078 -22.422 -28.047 1 98.75 110 ALA B CA 1
ATOM 4655 C C . ALA B 1 110 ? 16.391 -20.938 -27.984 1 98.75 110 ALA B C 1
ATOM 4657 O O . ALA B 1 110 ? 17.312 -20.516 -27.266 1 98.75 110 ALA B O 1
ATOM 4658 N N . THR B 1 111 ? 15.703 -20.188 -28.797 1 98.81 111 THR B N 1
ATOM 4659 C CA . THR B 1 111 ? 15.938 -18.75 -28.875 1 98.81 111 THR B CA 1
ATOM 4660 C C . THR B 1 111 ? 14.625 -17.984 -28.734 1 98.81 111 THR B C 1
ATOM 4662 O O . THR B 1 111 ? 13.539 -18.578 -28.797 1 98.81 111 THR B O 1
ATOM 4665 N N . PHE B 1 112 ? 14.664 -16.75 -28.453 1 98.81 112 PHE B N 1
ATOM 4666 C CA . PHE B 1 112 ? 13.547 -15.805 -28.484 1 98.81 112 PHE B CA 1
ATOM 4667 C C . PHE B 1 112 ? 14.008 -14.438 -28.984 1 98.81 112 PHE B C 1
ATOM 4669 O O . PHE B 1 112 ? 15.211 -14.211 -29.156 1 98.81 112 PHE B O 1
ATOM 4676 N N . GLN B 1 113 ? 13.062 -13.617 -29.312 1 98.81 113 GLN B N 1
ATOM 4677 C CA . GLN B 1 113 ? 13.336 -12.25 -29.734 1 98.81 113 GLN B CA 1
ATOM 4678 C C . GLN B 1 113 ? 13.352 -11.289 -28.562 1 98.81 113 GLN B C 1
ATOM 4680 O O . GLN B 1 113 ? 12.297 -10.891 -28.062 1 98.81 113 GLN B O 1
ATOM 4685 N N . GLY B 1 114 ? 14.617 -10.891 -28.141 1 98.75 114 GLY B N 1
ATOM 4686 C CA . GLY B 1 114 ? 14.734 -10.062 -26.953 1 98.75 114 GLY B CA 1
ATOM 4687 C C . GLY B 1 114 ? 15.359 -8.703 -27.219 1 98.75 114 GLY B C 1
ATOM 4688 O O . GLY B 1 114 ? 15.852 -8.453 -28.328 1 98.75 114 GLY B O 1
ATOM 4689 N N . PHE B 1 115 ? 15.25 -7.762 -26.266 1 98.81 115 PHE B N 1
ATOM 4690 C CA . PHE B 1 115 ? 15.93 -6.473 -26.297 1 98.81 115 PHE B CA 1
ATOM 4691 C C . PHE B 1 115 ? 17.25 -6.539 -25.531 1 98.81 115 PHE B C 1
ATOM 4693 O O . PHE B 1 115 ? 17.25 -6.562 -24.297 1 98.81 115 PHE B O 1
ATOM 4700 N N . VAL B 1 116 ? 18.375 -6.527 -26.219 1 98.56 116 VAL B N 1
ATOM 4701 C CA . VAL B 1 116 ? 19.688 -6.59 -25.578 1 98.56 116 VAL B CA 1
ATOM 4702 C C . VAL B 1 116 ? 20.062 -5.207 -25.047 1 98.56 116 VAL B C 1
ATOM 4704 O O . VAL B 1 116 ? 20.109 -4.234 -25.812 1 98.56 116 VAL B O 1
ATOM 4707 N N . ARG B 1 117 ? 20.281 -5.117 -23.75 1 97.69 117 ARG B N 1
ATOM 4708 C CA . ARG B 1 117 ? 20.688 -3.869 -23.125 1 97.69 117 ARG B CA 1
ATOM 4709 C C . ARG B 1 117 ? 22.203 -3.693 -23.172 1 97.69 117 ARG B C 1
ATOM 4711 O O . ARG B 1 117 ? 22.922 -4.637 -23.5 1 97.69 117 ARG B O 1
ATOM 4718 N N . ALA B 1 118 ? 22.672 -2.486 -22.797 1 94.31 118 ALA B N 1
ATOM 4719 C CA . ALA B 1 118 ? 24.094 -2.15 -22.875 1 94.31 118 ALA B CA 1
ATOM 4720 C C . ALA B 1 118 ? 24.922 -3.021 -21.922 1 94.31 118 ALA B C 1
ATOM 4722 O O . ALA B 1 118 ? 26.062 -3.359 -22.219 1 94.31 118 ALA B O 1
ATOM 4723 N N . ASP B 1 119 ? 24.312 -3.469 -20.828 1 93.75 119 ASP B N 1
ATOM 4724 C CA . ASP B 1 119 ? 25.047 -4.246 -19.844 1 93.75 119 ASP B CA 1
ATOM 4725 C C . ASP B 1 119 ? 24.969 -5.742 -20.141 1 93.75 119 ASP B C 1
ATOM 4727 O O . ASP B 1 119 ? 25.422 -6.566 -19.344 1 93.75 119 ASP B O 1
ATOM 4731 N N . GLY B 1 120 ? 24.312 -6.121 -21.203 1 95.75 120 GLY B N 1
ATOM 4732 C CA . GLY B 1 120 ? 24.25 -7.508 -21.625 1 95.75 120 GLY B CA 1
ATOM 4733 C C . GLY B 1 120 ? 22.969 -8.211 -21.203 1 95.75 120 GLY B C 1
ATOM 4734 O O . GLY B 1 120 ? 22.656 -9.289 -21.719 1 95.75 120 GLY B O 1
ATOM 4735 N N . SER B 1 121 ? 22.25 -7.625 -20.281 1 97.12 121 SER B N 1
ATOM 4736 C CA . SER B 1 121 ? 20.953 -8.211 -19.906 1 97.12 121 SER B CA 1
ATOM 4737 C C . SER B 1 121 ? 19.969 -8.109 -21.062 1 97.12 121 SER B C 1
ATOM 4739 O O . SER B 1 121 ? 20.156 -7.332 -22 1 97.12 121 SER B O 1
ATOM 4741 N N . VAL B 1 122 ? 18.938 -8.984 -21.078 1 98.75 122 VAL B N 1
ATOM 4742 C CA . VAL B 1 122 ? 18.016 -9.039 -22.203 1 98.75 122 VAL B CA 1
ATOM 4743 C C . VAL B 1 122 ? 16.578 -8.875 -21.703 1 98.75 122 VAL B C 1
ATOM 4745 O O . VAL B 1 122 ? 16.141 -9.602 -20.812 1 98.75 122 VAL B O 1
ATOM 4748 N N . GLY B 1 123 ? 15.875 -7.902 -22.203 1 98.81 123 GLY B N 1
ATOM 4749 C CA . GLY B 1 123 ? 14.477 -7.688 -21.875 1 98.81 123 GLY B CA 1
ATOM 4750 C C . GLY B 1 123 ? 13.523 -8.406 -22.828 1 98.81 123 GLY B C 1
ATOM 4751 O O . GLY B 1 123 ? 13.875 -8.688 -23.969 1 98.81 123 GLY B O 1
ATOM 4752 N N . THR B 1 124 ? 12.352 -8.664 -22.297 1 98.94 124 THR B N 1
ATOM 4753 C CA . THR B 1 124 ? 11.266 -9.195 -23.109 1 98.94 124 THR B CA 1
ATOM 4754 C C . THR B 1 124 ? 10.266 -8.102 -23.469 1 98.94 124 THR B C 1
ATOM 4756 O O . THR B 1 124 ? 9.406 -8.289 -24.328 1 98.94 124 THR B O 1
ATOM 4759 N N . ARG B 1 125 ? 10.359 -7.023 -22.844 1 98.88 125 ARG B N 1
ATOM 4760 C CA . ARG B 1 125 ? 9.602 -5.801 -23.109 1 98.88 125 ARG B CA 1
ATOM 4761 C C . ARG B 1 125 ? 10.508 -4.574 -23.062 1 98.88 125 ARG B C 1
ATOM 4763 O O . ARG B 1 125 ? 11.664 -4.668 -22.672 1 98.88 125 ARG B O 1
ATOM 4770 N N . ASN B 1 126 ? 9.969 -3.457 -23.484 1 98.81 126 ASN B N 1
ATOM 4771 C CA . ASN B 1 126 ? 10.727 -2.217 -23.609 1 98.81 126 ASN B CA 1
ATOM 4772 C C . ASN B 1 126 ? 9.93 -1.02 -23.094 1 98.81 126 ASN B C 1
ATOM 4774 O O . ASN B 1 126 ? 9.633 -0.099 -23.859 1 98.81 126 ASN B O 1
ATOM 4778 N N . PHE B 1 127 ? 9.742 -0.973 -21.766 1 98.88 127 PHE B N 1
ATOM 4779 C CA . PHE B 1 127 ? 8.992 0.097 -21.125 1 98.88 127 PHE B CA 1
ATOM 4780 C C . PHE B 1 127 ? 9.922 1.219 -20.672 1 98.88 127 PHE B C 1
ATOM 4782 O O . PHE B 1 127 ? 11.141 1.033 -20.609 1 98.88 127 PHE B O 1
ATOM 4789 N N . ILE B 1 128 ? 9.375 2.371 -20.5 1 98.94 128 ILE B N 1
ATOM 4790 C CA . ILE B 1 128 ? 9.961 3.381 -19.625 1 98.94 128 ILE B CA 1
ATOM 4791 C C . ILE B 1 128 ? 9.227 3.393 -18.281 1 98.94 128 ILE B C 1
ATOM 4793 O O . ILE B 1 128 ? 7.996 3.479 -18.25 1 98.94 128 ILE B O 1
ATOM 4797 N N . GLY B 1 129 ? 9.969 3.184 -17.219 1 98.88 129 GLY B N 1
ATOM 4798 C CA . GLY B 1 129 ? 9.367 3.098 -15.898 1 98.88 129 GLY B CA 1
ATOM 4799 C C . GLY B 1 129 ? 9.531 4.367 -15.086 1 98.88 129 GLY B C 1
ATOM 4800 O O . GLY B 1 129 ? 10.586 5.012 -15.133 1 98.88 129 GLY B O 1
ATOM 4801 N N . ILE B 1 130 ? 8.516 4.777 -14.383 1 98.94 130 ILE B N 1
ATOM 4802 C CA . ILE B 1 130 ? 8.57 5.879 -13.43 1 98.94 130 ILE B CA 1
ATOM 4803 C C . ILE B 1 130 ? 8.359 5.344 -12.016 1 98.94 130 ILE B C 1
ATOM 4805 O O . ILE B 1 130 ? 7.309 4.77 -11.711 1 98.94 130 ILE B O 1
ATOM 4809 N N . LEU B 1 131 ? 9.305 5.477 -11.133 1 98.88 131 LEU B N 1
ATOM 4810 C CA . LEU B 1 131 ? 9.258 4.941 -9.773 1 98.88 131 LEU B CA 1
ATOM 4811 C C . LEU B 1 131 ? 9.07 6.062 -8.758 1 98.88 131 LEU B C 1
ATOM 4813 O O . LEU B 1 131 ? 9.664 7.137 -8.891 1 98.88 131 LEU B O 1
ATOM 4817 N N . SER B 1 132 ? 8.266 5.836 -7.812 1 98.56 132 SER B N 1
ATOM 4818 C CA . SER B 1 132 ? 8.125 6.777 -6.703 1 98.56 132 SER B CA 1
ATOM 4819 C C . SER B 1 132 ? 9.008 6.375 -5.527 1 98.56 132 SER B C 1
ATOM 4821 O O . SER B 1 132 ? 9.031 5.207 -5.129 1 98.56 132 SER B O 1
ATOM 4823 N N . SER B 1 133 ? 9.727 7.297 -4.914 1 97.81 133 SER B N 1
ATOM 4824 C CA . SER B 1 133 ? 10.5 7.012 -3.711 1 97.81 133 SER B CA 1
ATOM 4825 C C . SER B 1 133 ? 9.609 6.984 -2.473 1 97.81 133 SER B C 1
ATOM 4827 O O . SER B 1 133 ? 10 6.445 -1.435 1 97.81 133 SER B O 1
ATOM 4829 N N . VAL B 1 134 ? 8.43 7.586 -2.602 1 97.44 134 VAL B N 1
ATOM 4830 C CA . VAL B 1 134 ? 7.473 7.738 -1.511 1 97.44 134 VAL B CA 1
ATOM 4831 C C . VAL B 1 134 ? 6.059 7.832 -2.074 1 97.44 134 VAL B C 1
ATOM 4833 O O . VAL B 1 134 ? 5.871 8.133 -3.254 1 97.44 134 VAL B O 1
ATOM 4836 N N . ASN B 1 135 ? 5.02 7.512 -1.254 1 97.62 135 ASN B N 1
ATOM 4837 C CA . ASN B 1 135 ? 3.639 7.602 -1.711 1 97.62 135 ASN B CA 1
ATOM 4838 C C . ASN B 1 135 ? 3.285 9.023 -2.141 1 97.62 135 ASN B C 1
ATOM 4840 O O . ASN B 1 135 ? 2.502 9.219 -3.072 1 97.62 135 ASN B O 1
ATOM 4844 N N . CYS B 1 136 ? 3.928 10.039 -1.565 1 96.62 136 CYS B N 1
ATOM 4845 C CA . CYS B 1 136 ? 3.574 11.438 -1.794 1 96.62 136 CYS B CA 1
ATOM 4846 C C . CYS B 1 136 ? 3.85 11.844 -3.236 1 96.62 136 CYS B C 1
ATOM 4848 O O . CYS B 1 136 ? 3.371 12.883 -3.699 1 96.62 136 CYS B O 1
ATOM 4850 N N . SER B 1 137 ? 4.57 11.07 -3.98 1 98.06 137 SER B N 1
ATOM 4851 C CA . SER B 1 137 ? 4.82 11.383 -5.383 1 98.06 137 SER B CA 1
ATOM 4852 C C . SER B 1 137 ? 3.98 10.508 -6.305 1 98.06 137 SER B C 1
ATOM 4854 O O . SER B 1 137 ? 4.156 10.531 -7.523 1 98.06 137 SER B O 1
ATOM 4856 N N . ALA B 1 138 ? 3.076 9.695 -5.738 1 98.19 138 ALA B N 1
ATOM 4857 C CA . ALA B 1 138 ? 2.307 8.719 -6.5 1 98.19 138 ALA B CA 1
ATOM 4858 C C . ALA B 1 138 ? 1.449 9.406 -7.562 1 98.19 138 ALA B C 1
ATOM 4860 O O . ALA B 1 138 ? 1.45 9 -8.727 1 98.19 138 ALA B O 1
ATOM 4861 N N . THR B 1 139 ? 0.693 10.453 -7.211 1 98.31 139 THR B N 1
ATOM 4862 C CA . THR B 1 139 ? -0.177 11.141 -8.156 1 98.31 139 THR B CA 1
ATOM 4863 C C . THR B 1 139 ? 0.631 11.711 -9.32 1 98.31 139 THR B C 1
ATOM 4865 O O . THR B 1 139 ? 0.237 11.578 -10.484 1 98.31 139 THR B O 1
ATOM 4868 N N . VAL B 1 140 ? 1.797 12.266 -9.008 1 98.69 140 VAL B N 1
ATOM 4869 C CA . VAL B 1 140 ? 2.627 12.914 -10.023 1 98.69 140 VAL B CA 1
ATOM 4870 C C . VAL B 1 140 ? 3.111 11.883 -11.031 1 98.69 140 VAL B C 1
ATOM 4872 O O . VAL B 1 140 ? 2.984 12.078 -12.242 1 98.69 140 VAL B O 1
ATOM 4875 N N . ILE B 1 141 ? 3.602 10.75 -10.562 1 98.81 141 ILE B N 1
ATOM 4876 C CA . ILE B 1 141 ? 4.164 9.789 -11.508 1 98.81 141 ILE B CA 1
ATOM 4877 C C . ILE B 1 141 ? 3.041 9.156 -12.328 1 98.81 141 ILE B C 1
ATOM 4879 O O . ILE B 1 141 ? 3.225 8.844 -13.5 1 98.81 141 ILE B O 1
ATOM 4883 N N . LYS B 1 142 ? 1.875 8.961 -11.711 1 98.62 142 LYS B N 1
ATOM 4884 C CA . LYS B 1 142 ? 0.735 8.406 -12.438 1 98.62 142 LYS B CA 1
ATOM 4885 C C . LYS B 1 142 ? 0.256 9.367 -13.523 1 98.62 142 LYS B C 1
ATOM 4887 O O . LYS B 1 142 ? -0.102 8.945 -14.625 1 98.62 142 LYS B O 1
ATOM 4892 N N . GLN B 1 143 ? 0.246 10.672 -13.234 1 98.62 143 GLN B N 1
ATOM 4893 C CA . GLN B 1 143 ? -0.174 11.656 -14.219 1 98.62 143 GLN B CA 1
ATOM 4894 C C . GLN B 1 143 ? 0.845 11.773 -15.352 1 98.62 143 GLN B C 1
ATOM 4896 O O . GLN B 1 143 ? 0.474 11.977 -16.5 1 98.62 143 GLN B O 1
ATOM 4901 N N . ILE B 1 144 ? 2.152 11.672 -15.016 1 98.88 144 ILE B N 1
ATOM 4902 C CA . ILE B 1 144 ? 3.174 11.656 -16.047 1 98.88 144 ILE B CA 1
ATOM 4903 C C . ILE B 1 144 ? 2.938 10.477 -16.984 1 98.88 144 ILE B C 1
ATOM 4905 O O . ILE B 1 144 ? 2.895 10.641 -18.219 1 98.88 144 ILE B O 1
ATOM 4909 N N . ALA B 1 145 ? 2.732 9.273 -16.422 1 98.81 145 ALA B N 1
ATOM 4910 C CA . ALA B 1 145 ? 2.529 8.078 -17.234 1 98.81 145 ALA B CA 1
ATOM 4911 C C . ALA B 1 145 ? 1.279 8.203 -18.094 1 98.81 145 ALA B C 1
ATOM 4913 O O . ALA B 1 145 ? 1.28 7.805 -19.266 1 98.81 145 ALA B O 1
ATOM 4914 N N . ALA B 1 146 ? 0.217 8.773 -17.531 1 97.88 146 ALA B N 1
ATOM 4915 C CA . ALA B 1 146 ? -1.066 8.891 -18.219 1 97.88 146 ALA B CA 1
ATOM 4916 C C . ALA B 1 146 ? -0.952 9.805 -19.438 1 97.88 146 ALA B C 1
ATOM 4918 O O . ALA B 1 146 ? -1.761 9.711 -20.359 1 97.88 146 ALA B O 1
ATOM 4919 N N . HIS B 1 147 ? -0.003 10.68 -19.438 1 98.62 147 HIS B N 1
ATOM 4920 C CA . HIS B 1 147 ? 0.217 11.586 -20.562 1 98.62 147 HIS B CA 1
ATOM 4921 C C . HIS B 1 147 ? 0.589 10.82 -21.828 1 98.62 147 HIS B C 1
ATOM 4923 O O . HIS B 1 147 ? 0.255 11.25 -22.922 1 98.62 147 HIS B O 1
ATOM 4929 N N . PHE B 1 148 ? 1.239 9.719 -21.672 1 98.75 148 PHE B N 1
ATOM 4930 C CA . PHE B 1 148 ? 1.77 8.977 -22.797 1 98.75 148 PHE B CA 1
ATOM 4931 C C . PHE B 1 148 ? 0.812 7.863 -23.219 1 98.75 148 PHE B C 1
ATOM 4933 O O . PHE B 1 148 ? 1.141 6.68 -23.109 1 98.75 148 PHE B O 1
ATOM 4940 N N . THR B 1 149 ? -0.28 8.25 -23.891 1 97.44 149 THR B N 1
ATOM 4941 C CA . THR B 1 149 ? -1.29 7.34 -24.422 1 97.44 149 THR B CA 1
ATOM 4942 C C . THR B 1 149 ? -0.758 6.582 -25.625 1 97.44 149 THR B C 1
ATOM 4944 O O . THR B 1 149 ? 0.266 6.965 -26.203 1 97.44 149 THR B O 1
ATOM 4947 N N . PRO B 1 150 ? -1.474 5.512 -25.969 1 95.31 150 PRO B N 1
ATOM 4948 C CA . PRO B 1 150 ? -1.078 4.805 -27.188 1 95.31 150 PRO B CA 1
ATOM 4949 C C . PRO B 1 150 ? -1.007 5.723 -28.406 1 95.31 150 PRO B C 1
ATOM 4951 O O . PRO B 1 150 ? -0.135 5.551 -29.266 1 95.31 150 PRO B O 1
ATOM 4954 N N . GLU B 1 151 ? -1.858 6.699 -28.484 1 97.25 151 GLU B N 1
ATOM 4955 C CA . GLU B 1 151 ? -1.854 7.645 -29.594 1 97.25 151 GLU B CA 1
ATOM 4956 C C . GLU B 1 151 ? -0.58 8.484 -29.594 1 97.25 151 GLU B C 1
ATOM 4958 O O . GLU B 1 151 ? 0.025 8.695 -30.656 1 97.25 151 GLU B O 1
ATOM 4963 N N . ARG B 1 152 ? -0.116 8.891 -28.422 1 97.56 152 ARG B N 1
ATOM 4964 C CA . ARG B 1 152 ? 1.066 9.742 -28.312 1 97.56 152 ARG B CA 1
ATOM 4965 C C . ARG B 1 152 ? 2.34 8.938 -28.547 1 97.56 152 ARG B C 1
ATOM 4967 O O . ARG B 1 152 ? 3.379 9.5 -28.906 1 97.56 152 ARG B O 1
ATOM 4974 N N . LEU B 1 153 ? 2.242 7.645 -28.406 1 98.12 153 LEU B N 1
ATOM 4975 C CA . LEU B 1 153 ? 3.416 6.789 -28.547 1 98.12 153 LEU B CA 1
ATOM 4976 C C . LEU B 1 153 ? 3.449 6.137 -29.922 1 98.12 153 LEU B C 1
ATOM 4978 O O . LEU B 1 153 ? 4.305 5.293 -30.188 1 98.12 153 LEU B O 1
ATOM 4982 N N . ARG B 1 154 ? 2.547 6.5 -30.844 1 97.31 154 ARG B N 1
ATOM 4983 C CA . ARG B 1 154 ? 2.453 5.898 -32.188 1 97.31 154 ARG B CA 1
ATOM 4984 C C . ARG B 1 154 ? 3.766 6.043 -32.938 1 97.31 154 ARG B C 1
ATOM 4986 O O . ARG B 1 154 ? 4.137 5.164 -33.719 1 97.31 154 ARG B O 1
ATOM 4993 N N . GLY B 1 155 ? 4.496 7.105 -32.688 1 97.75 155 GLY B N 1
ATOM 4994 C CA . GLY B 1 155 ? 5.766 7.359 -33.344 1 97.75 155 GLY B CA 1
ATOM 4995 C C . GLY B 1 155 ? 6.918 6.574 -32.75 1 97.75 155 GLY B C 1
ATOM 4996 O O . GLY B 1 155 ? 8.039 6.621 -33.281 1 97.75 155 GLY B O 1
ATOM 4997 N N . PHE B 1 156 ? 6.648 5.812 -31.75 1 98.5 156 PHE B N 1
ATOM 4998 C CA . PHE B 1 156 ? 7.656 5.02 -31.062 1 98.5 156 PHE B CA 1
ATOM 4999 C C . PHE B 1 156 ? 7.215 3.562 -30.953 1 98.5 156 PHE B C 1
ATOM 5001 O O . PHE B 1 156 ? 7.027 3.041 -29.859 1 98.5 156 PHE B O 1
ATOM 5008 N N . PRO B 1 157 ? 7.156 2.822 -32.062 1 97.19 157 PRO B N 1
ATOM 5009 C CA . PRO B 1 157 ? 6.531 1.5 -32.125 1 97.19 157 PRO B CA 1
ATOM 5010 C C . PRO B 1 157 ? 7.297 0.446 -31.328 1 97.19 157 PRO B C 1
ATOM 5012 O O . PRO B 1 157 ? 6.762 -0.631 -31.047 1 97.19 157 PRO B O 1
ATOM 5015 N N . HIS B 1 158 ? 8.562 0.724 -30.953 1 97.94 158 HIS B N 1
ATOM 5016 C CA . HIS B 1 158 ? 9.344 -0.274 -30.219 1 97.94 158 HIS B CA 1
ATOM 5017 C C . HIS B 1 158 ? 9.328 -0.005 -28.719 1 97.94 158 HIS B C 1
ATOM 5019 O O . HIS B 1 158 ? 10.023 -0.68 -27.969 1 97.94 158 HIS B O 1
ATOM 5025 N N . VAL B 1 159 ? 8.586 1.015 -28.297 1 98.56 159 VAL B N 1
ATOM 5026 C CA . VAL B 1 159 ? 8.352 1.28 -26.875 1 98.56 159 VAL B CA 1
ATOM 5027 C C . VAL B 1 159 ? 7.004 0.7 -26.453 1 98.56 159 VAL B C 1
ATOM 5029 O O . VAL B 1 159 ? 5.961 1.101 -26.984 1 98.56 159 VAL B O 1
ATOM 5032 N N . ASP B 1 160 ? 7.008 -0.236 -25.516 1 98.38 160 ASP B N 1
ATOM 5033 C CA . ASP B 1 160 ? 5.793 -0.935 -25.109 1 98.38 160 ASP B CA 1
ATOM 5034 C C . ASP B 1 160 ? 4.875 -0.017 -24.312 1 98.38 160 ASP B C 1
ATOM 5036 O O . ASP B 1 160 ? 3.676 -0.282 -24.188 1 98.38 160 ASP B O 1
ATOM 5040 N N . GLY B 1 161 ? 5.453 1.068 -23.703 1 98.44 161 GLY B N 1
ATOM 5041 C CA . GLY B 1 161 ? 4.656 2.025 -22.953 1 98.44 161 GLY B CA 1
ATOM 5042 C C . GLY B 1 161 ? 5.434 2.709 -21.844 1 98.44 161 GLY B C 1
ATOM 5043 O O . GLY B 1 161 ? 6.629 2.455 -21.656 1 98.44 161 GLY B O 1
ATOM 5044 N N . VAL B 1 162 ? 4.848 3.678 -21.219 1 98.88 162 VAL B N 1
ATOM 5045 C CA . VAL B 1 162 ? 5.344 4.34 -20.016 1 98.88 162 VAL B CA 1
ATOM 5046 C C . VAL B 1 162 ? 4.516 3.906 -18.812 1 98.88 162 VAL B C 1
ATOM 5048 O O . VAL B 1 162 ? 3.289 4.012 -18.828 1 98.88 162 VAL B O 1
ATOM 5051 N N . VAL B 1 163 ? 5.164 3.359 -17.781 1 98.69 163 VAL B N 1
ATOM 5052 C CA . VAL B 1 163 ? 4.441 2.76 -16.672 1 98.69 163 VAL B CA 1
ATOM 5053 C C . VAL B 1 163 ? 4.898 3.396 -15.352 1 98.69 163 VAL B C 1
ATOM 5055 O O . VAL B 1 163 ? 6.09 3.639 -15.156 1 98.69 163 VAL B O 1
ATOM 5058 N N . ALA B 1 164 ? 3.93 3.705 -14.477 1 98.81 164 ALA B N 1
ATOM 5059 C CA . ALA B 1 164 ? 4.219 4.262 -13.156 1 98.81 164 ALA B CA 1
ATOM 5060 C C . ALA B 1 164 ? 4.152 3.184 -12.078 1 98.81 164 ALA B C 1
ATOM 5062 O O . ALA B 1 164 ? 3.191 2.412 -12.023 1 98.81 164 ALA B O 1
ATOM 5063 N N . PHE B 1 165 ? 5.176 3.078 -11.289 1 98.75 165 PHE B N 1
ATOM 5064 C CA . PHE B 1 165 ? 5.234 2.164 -10.148 1 98.75 165 PHE B CA 1
ATOM 5065 C C . PHE B 1 165 ? 5.129 2.926 -8.836 1 98.75 165 PHE B C 1
ATOM 5067 O O . PHE B 1 165 ? 6.141 3.209 -8.195 1 98.75 165 PHE B O 1
ATOM 5074 N N . ALA B 1 166 ? 3.883 3.182 -8.477 1 98.06 166 ALA B N 1
ATOM 5075 C CA . ALA B 1 166 ? 3.6 3.834 -7.203 1 98.06 166 ALA B CA 1
ATOM 5076 C C . ALA B 1 166 ? 3.594 2.826 -6.059 1 98.06 166 ALA B C 1
ATOM 5078 O O . ALA B 1 166 ? 3.285 1.649 -6.262 1 98.06 166 ALA B O 1
ATOM 5079 N N . GLN B 1 167 ? 3.988 3.271 -4.891 1 96.25 167 GLN B N 1
ATOM 5080 C CA . GLN B 1 167 ? 3.951 2.416 -3.709 1 96.25 167 GLN B CA 1
ATOM 5081 C C . GLN B 1 167 ? 3.557 3.211 -2.467 1 96.25 167 GLN B C 1
ATOM 5083 O O . GLN B 1 167 ? 3.404 4.434 -2.527 1 96.25 167 GLN B O 1
ATOM 5088 N N . THR B 1 168 ? 3.387 2.572 -1.353 1 96 168 THR B N 1
ATOM 5089 C CA . THR B 1 168 ? 2.654 3.182 -0.248 1 96 168 THR B CA 1
ATOM 5090 C C . THR B 1 168 ? 3.586 3.461 0.929 1 96 168 THR B C 1
ATOM 5092 O O . THR B 1 168 ? 3.125 3.777 2.029 1 96 168 THR B O 1
ATOM 5095 N N . SER B 1 169 ? 4.848 3.297 0.795 1 94.81 169 SER B N 1
ATOM 5096 C CA . SER B 1 169 ? 5.805 3.498 1.877 1 94.81 169 SER B CA 1
ATOM 5097 C C . SER B 1 169 ? 6.758 4.648 1.564 1 94.81 169 SER B C 1
ATOM 5099 O O . SER B 1 169 ? 6.359 5.648 0.965 1 94.81 169 SER B O 1
ATOM 5101 N N . GLY B 1 170 ? 7.871 4.641 2.086 1 92.88 170 GLY B N 1
ATOM 5102 C CA . GLY B 1 170 ? 8.898 5.625 1.791 1 92.88 170 GLY B CA 1
ATOM 5103 C C . GLY B 1 170 ? 9.062 6.664 2.883 1 92.88 170 GLY B C 1
ATOM 5104 O O . GLY B 1 170 ? 10.078 7.359 2.939 1 92.88 170 GLY B O 1
ATOM 5105 N N . CYS B 1 171 ? 7.906 6.727 3.561 1 91 171 CYS B N 1
ATOM 5106 C CA . CYS B 1 171 ? 7.922 7.578 4.746 1 91 171 CYS B CA 1
ATOM 5107 C C . CYS B 1 171 ? 7.277 6.871 5.934 1 91 171 CYS B C 1
ATOM 5109 O O . CYS B 1 171 ? 6.57 5.875 5.758 1 91 171 CYS B O 1
ATOM 5111 N N . GLY B 1 172 ? 7.465 7.078 7.145 1 88.75 172 GLY B N 1
ATOM 5112 C CA . GLY B 1 172 ? 6.883 6.508 8.352 1 88.75 172 GLY B CA 1
ATOM 5113 C C . GLY B 1 172 ? 7.512 5.188 8.75 1 88.75 172 GLY B C 1
ATOM 5114 O O . GLY B 1 172 ? 6.988 4.48 9.609 1 88.75 172 GLY B O 1
ATOM 5115 N N . MET B 1 173 ? 8.469 4.812 7.965 1 92.31 173 MET B N 1
ATOM 5116 C CA . MET B 1 173 ? 9.141 3.547 8.25 1 92.31 173 MET B CA 1
ATOM 5117 C C . MET B 1 173 ? 10.227 3.732 9.297 1 92.31 173 MET B C 1
ATOM 5119 O O . MET B 1 173 ? 10.734 4.84 9.492 1 92.31 173 MET B O 1
ATOM 5123 N N . SER B 1 174 ? 10.555 2.629 9.977 1 92.69 174 SER B N 1
ATOM 5124 C CA . SER B 1 174 ? 11.781 2.621 10.758 1 92.69 174 SER B CA 1
ATOM 5125 C C . SER B 1 174 ? 13.016 2.756 9.867 1 92.69 174 SER B C 1
ATOM 5127 O O . SER B 1 174 ? 13.117 2.08 8.844 1 92.69 174 SER B O 1
ATOM 5129 N N . SER B 1 175 ? 13.836 3.654 10.18 1 91.06 175 SER B N 1
ATOM 5130 C CA . SER B 1 175 ? 15.055 3.852 9.406 1 91.06 175 SER B CA 1
ATOM 5131 C C . SER B 1 175 ? 16.172 4.453 10.266 1 91.06 175 SER B C 1
ATOM 5133 O O . SER B 1 175 ? 15.938 5.414 11 1 91.06 175 SER B O 1
ATOM 5135 N N . PRO B 1 176 ? 17.359 3.926 10.117 1 91.44 176 PRO B N 1
ATOM 5136 C CA . PRO B 1 176 ? 17.75 2.736 9.359 1 91.44 176 PRO B CA 1
ATOM 5137 C C . PRO B 1 176 ? 17.094 1.461 9.875 1 91.44 176 PRO B C 1
ATOM 5139 O O . PRO B 1 176 ? 16.75 1.369 11.062 1 91.44 176 PRO B O 1
ATOM 5142 N N . SER B 1 177 ? 16.766 0.589 8.953 1 93.5 177 SER B N 1
ATOM 5143 C CA . SER B 1 177 ? 16.203 -0.723 9.273 1 93.5 177 SER B CA 1
ATOM 5144 C C . SER B 1 177 ? 16.297 -1.67 8.086 1 93.5 177 SER B C 1
ATOM 5146 O O . SER B 1 177 ? 16.547 -1.234 6.957 1 93.5 177 SER B O 1
ATOM 5148 N N . GLU B 1 178 ? 16.156 -2.949 8.359 1 91.81 178 GLU B N 1
ATOM 5149 C CA . GLU B 1 178 ? 16.094 -3.957 7.309 1 91.81 178 GLU B CA 1
ATOM 5150 C C . GLU B 1 178 ? 14.938 -3.678 6.348 1 91.81 178 GLU B C 1
ATOM 5152 O O . GLU B 1 178 ? 15.078 -3.848 5.133 1 91.81 178 GLU B O 1
ATOM 5157 N N . HIS B 1 179 ? 13.836 -3.27 6.918 1 89.88 179 HIS B N 1
ATOM 5158 C CA . HIS B 1 179 ? 12.664 -2.941 6.105 1 89.88 179 HIS B CA 1
ATOM 5159 C C . HIS B 1 179 ? 12.992 -1.849 5.094 1 89.88 179 HIS B C 1
ATOM 5161 O O . HIS B 1 179 ? 12.594 -1.935 3.93 1 89.88 179 HIS B O 1
ATOM 5167 N N . PHE B 1 180 ? 13.68 -0.86 5.57 1 93.62 180 PHE B N 1
ATOM 5168 C CA . PHE B 1 180 ? 14.086 0.27 4.742 1 93.62 180 PHE B CA 1
ATOM 5169 C C . PHE B 1 180 ? 15.039 -0.179 3.639 1 93.62 180 PHE B C 1
ATOM 5171 O O . PHE B 1 180 ? 14.898 0.239 2.486 1 93.62 180 PHE B O 1
ATOM 5178 N N . ASP B 1 181 ? 15.938 -1.069 3.926 1 96.5 181 ASP B N 1
ATOM 5179 C CA . ASP B 1 181 ? 16.891 -1.6 2.957 1 96.5 181 ASP B CA 1
ATOM 5180 C C . ASP B 1 181 ? 16.188 -2.438 1.894 1 96.5 181 ASP B C 1
ATOM 5182 O O . ASP B 1 181 ? 16.547 -2.377 0.714 1 96.5 181 ASP B O 1
ATOM 5186 N N . VAL B 1 182 ? 15.211 -3.219 2.309 1 97.75 182 VAL B N 1
ATOM 5187 C CA . VAL B 1 182 ? 14.453 -4.07 1.393 1 97.75 182 VAL B CA 1
ATOM 5188 C C . VAL B 1 182 ? 13.688 -3.205 0.398 1 97.75 182 VAL B C 1
ATOM 5190 O O . VAL B 1 182 ? 13.625 -3.521 -0.792 1 97.75 182 VAL B O 1
ATOM 5193 N N . LEU B 1 183 ? 13.078 -2.121 0.85 1 98 183 LEU B N 1
ATOM 5194 C CA . LEU B 1 183 ? 12.375 -1.217 -0.053 1 98 183 LEU B CA 1
ATOM 5195 C C . LEU B 1 183 ? 13.32 -0.656 -1.106 1 98 183 LEU B C 1
ATOM 5197 O O . LEU B 1 183 ? 13.016 -0.682 -2.301 1 98 183 LEU B O 1
ATOM 5201 N N . ARG B 1 184 ? 14.5 -0.151 -0.668 1 98.44 184 ARG B N 1
ATOM 5202 C CA . ARG B 1 184 ? 15.453 0.452 -1.592 1 98.44 184 ARG B CA 1
ATOM 5203 C C . ARG B 1 184 ? 15.961 -0.574 -2.6 1 98.44 184 ARG B C 1
ATOM 5205 O O . ARG B 1 184 ? 16.094 -0.274 -3.789 1 98.44 184 ARG B O 1
ATOM 5212 N N . ARG B 1 185 ? 16.234 -1.779 -2.105 1 98.62 185 ARG B N 1
ATOM 5213 C CA . ARG B 1 185 ? 16.672 -2.85 -2.99 1 98.62 185 ARG B CA 1
ATOM 5214 C C . ARG B 1 185 ? 15.617 -3.178 -4.035 1 98.62 185 ARG B C 1
ATOM 5216 O O . ARG B 1 185 ? 15.938 -3.426 -5.199 1 98.62 185 ARG B O 1
ATOM 5223 N N . THR B 1 186 ? 14.352 -3.188 -3.635 1 98.88 186 THR B N 1
ATOM 5224 C CA . THR B 1 186 ? 13.25 -3.488 -4.539 1 98.88 186 THR B CA 1
ATOM 5225 C C . THR B 1 186 ? 13.125 -2.412 -5.613 1 98.88 186 THR B C 1
ATOM 5227 O O . THR B 1 186 ? 13.016 -2.723 -6.801 1 98.88 186 THR B O 1
ATOM 5230 N N . LEU B 1 187 ? 13.164 -1.148 -5.199 1 98.81 187 LEU B N 1
ATOM 5231 C CA . LEU B 1 187 ? 13.078 -0.044 -6.148 1 98.81 187 LEU B CA 1
ATOM 5232 C C . LEU B 1 187 ? 14.25 -0.067 -7.125 1 98.81 187 LEU B C 1
ATOM 5234 O O . LEU B 1 187 ? 14.062 0.133 -8.328 1 98.81 187 LEU B O 1
ATOM 5238 N N . ALA B 1 188 ? 15.43 -0.337 -6.613 1 98.75 188 ALA B N 1
ATOM 5239 C CA . ALA B 1 188 ? 16.625 -0.387 -7.457 1 98.75 188 ALA B CA 1
ATOM 5240 C C . ALA B 1 188 ? 16.547 -1.549 -8.445 1 98.75 188 ALA B C 1
ATOM 5242 O O . ALA B 1 188 ? 17.016 -1.44 -9.578 1 98.75 188 ALA B O 1
ATOM 5243 N N . GLY B 1 189 ? 16 -2.697 -7.965 1 98.81 189 GLY B N 1
ATOM 5244 C CA . GLY B 1 189 ? 15.797 -3.824 -8.859 1 98.81 189 GLY B CA 1
ATOM 5245 C C . GLY B 1 189 ? 14.93 -3.486 -10.055 1 98.81 189 GLY B C 1
ATOM 5246 O O . GLY B 1 189 ? 15.234 -3.881 -11.188 1 98.81 189 GLY B O 1
ATOM 5247 N N . TYR B 1 190 ? 13.859 -2.729 -9.844 1 98.88 190 TYR B N 1
ATOM 5248 C CA . TYR B 1 190 ? 13.023 -2.273 -10.945 1 98.88 190 TYR B CA 1
ATOM 5249 C C . TYR B 1 190 ? 13.766 -1.278 -11.828 1 98.88 190 TYR B C 1
ATOM 5251 O O . TYR B 1 190 ? 13.688 -1.344 -13.055 1 98.88 190 TYR B O 1
ATOM 5259 N N . ALA B 1 191 ? 14.523 -0.417 -11.195 1 98.75 191 ALA B N 1
ATOM 5260 C CA . ALA B 1 191 ? 15.234 0.61 -11.953 1 98.75 191 ALA B CA 1
ATOM 5261 C C . ALA B 1 191 ? 16.234 -0.016 -12.922 1 98.75 191 ALA B C 1
ATOM 5263 O O . ALA B 1 191 ? 16.484 0.536 -13.992 1 98.75 191 ALA B O 1
ATOM 5264 N N . ARG B 1 192 ? 16.734 -1.18 -12.57 1 97.88 192 ARG B N 1
ATOM 5265 C CA . ARG B 1 192 ? 17.766 -1.833 -13.367 1 97.88 192 ARG B CA 1
ATOM 5266 C C . ARG B 1 192 ? 17.156 -2.906 -14.266 1 97.88 192 ARG B C 1
ATOM 5268 O O . ARG B 1 192 ? 17.875 -3.59 -15 1 97.88 192 ARG B O 1
ATOM 5275 N N . HIS B 1 193 ? 15.922 -3.109 -14.227 1 98.69 193 HIS B N 1
ATOM 5276 C CA . HIS B 1 193 ? 15.289 -4.254 -14.875 1 98.69 193 HIS B CA 1
ATOM 5277 C C . HIS B 1 193 ? 15.414 -4.172 -16.391 1 98.69 193 HIS B C 1
ATOM 5279 O O . HIS B 1 193 ? 15.164 -3.119 -16.984 1 98.69 193 HIS B O 1
ATOM 5285 N N . PRO B 1 194 ? 15.719 -5.207 -17.078 1 98.69 194 PRO B N 1
ATOM 5286 C CA . PRO B 1 194 ? 16 -5.152 -18.516 1 98.69 194 PRO B CA 1
ATOM 5287 C C . PRO B 1 194 ? 14.75 -4.902 -19.359 1 98.69 194 PRO B C 1
ATOM 5289 O O . PRO B 1 194 ? 14.852 -4.598 -20.547 1 98.69 194 PRO B O 1
ATOM 5292 N N . ASN B 1 195 ? 13.531 -5.078 -18.75 1 98.94 195 ASN B N 1
ATOM 5293 C CA . ASN B 1 195 ? 12.305 -4.727 -19.469 1 98.94 195 ASN B CA 1
ATOM 5294 C C . ASN B 1 195 ? 12.078 -3.221 -19.484 1 98.94 195 ASN B C 1
ATOM 5296 O O . ASN B 1 195 ? 11.133 -2.736 -20.109 1 98.94 195 ASN B O 1
ATOM 5300 N N . LEU B 1 196 ? 12.93 -2.443 -18.812 1 98.81 196 LEU B N 1
ATOM 5301 C CA . LEU B 1 196 ? 12.859 -0.987 -18.828 1 98.81 196 LEU B CA 1
ATOM 5302 C C . LEU B 1 196 ? 14.016 -0.391 -19.625 1 98.81 196 LEU B C 1
ATOM 5304 O O . LEU B 1 196 ? 15.18 -0.621 -19.297 1 98.81 196 LEU B O 1
ATOM 5308 N N . ALA B 1 197 ? 13.656 0.378 -20.625 1 98.44 197 ALA B N 1
ATOM 5309 C CA . ALA B 1 197 ? 14.648 1.07 -21.438 1 98.44 197 ALA B CA 1
ATOM 5310 C C . ALA B 1 197 ? 15.164 2.32 -20.719 1 98.44 197 ALA B C 1
ATOM 5312 O O . ALA B 1 197 ? 16.297 2.754 -20.953 1 98.44 197 ALA B O 1
ATOM 5313 N N . GLY B 1 198 ? 14.359 2.879 -19.891 1 98.5 198 GLY B N 1
ATOM 5314 C CA . GLY B 1 198 ? 14.648 4.078 -19.125 1 98.5 198 GLY B CA 1
ATOM 5315 C C . GLY B 1 198 ? 13.812 4.195 -17.859 1 98.5 198 GLY B C 1
ATOM 5316 O O . GLY B 1 198 ? 12.789 3.518 -17.719 1 98.5 198 GLY B O 1
ATOM 5317 N N . VAL B 1 199 ? 14.336 5.023 -16.938 1 98.81 199 VAL B N 1
ATOM 5318 C CA . VAL B 1 199 ? 13.672 5.121 -15.648 1 98.81 199 VAL B CA 1
ATOM 5319 C C . VAL B 1 199 ? 13.719 6.562 -15.148 1 98.81 199 VAL B C 1
ATOM 5321 O O . VAL B 1 199 ? 14.711 7.266 -15.352 1 98.81 199 VAL B O 1
ATOM 5324 N N . LEU B 1 200 ? 12.633 7.016 -14.625 1 98.94 200 LEU B N 1
ATOM 5325 C CA . LEU B 1 200 ? 12.531 8.258 -13.875 1 98.94 200 LEU B CA 1
ATOM 5326 C C . LEU B 1 200 ? 12.117 7.992 -12.43 1 98.94 200 LEU B C 1
ATOM 5328 O O . LEU B 1 200 ? 11.094 7.355 -12.18 1 98.94 200 LEU B O 1
ATOM 5332 N N . ILE B 1 201 ? 12.945 8.359 -11.445 1 98.94 201 ILE B N 1
ATOM 5333 C CA . ILE B 1 201 ? 12.594 8.25 -10.031 1 98.94 201 ILE B CA 1
ATOM 5334 C C . ILE B 1 201 ? 12.156 9.617 -9.508 1 98.94 201 ILE B C 1
ATOM 5336 O O . ILE B 1 201 ? 12.875 10.609 -9.672 1 98.94 201 ILE B O 1
ATOM 5340 N N . VAL B 1 202 ? 10.977 9.688 -8.93 1 98.94 202 VAL B N 1
ATOM 5341 C CA . VAL B 1 202 ? 10.445 10.953 -8.438 1 98.94 202 VAL B CA 1
ATOM 5342 C C . VAL B 1 202 ? 10.195 10.859 -6.938 1 98.94 202 VAL B C 1
ATOM 5344 O O . VAL B 1 202 ? 9.586 9.906 -6.461 1 98.94 202 VAL B O 1
ATOM 5347 N N . GLY B 1 203 ? 10.695 11.758 -6.148 1 98.38 203 GLY B N 1
ATOM 5348 C CA . GLY B 1 203 ? 10.422 11.914 -4.73 1 98.38 203 GLY B CA 1
ATOM 5349 C C . GLY B 1 203 ? 9.742 13.227 -4.395 1 98.38 203 GLY B C 1
ATOM 5350 O O . GLY B 1 203 ? 9.562 14.078 -5.27 1 98.38 203 GLY B O 1
ATOM 5351 N N . LEU B 1 204 ? 9.32 13.32 -3.193 1 97.56 204 LEU B N 1
ATOM 5352 C CA . LEU B 1 204 ? 8.75 14.57 -2.709 1 97.56 204 LEU B CA 1
ATOM 5353 C C . LEU B 1 204 ? 9.844 15.547 -2.299 1 97.56 204 LEU B C 1
ATOM 5355 O O . LEU B 1 204 ? 9.828 16.703 -2.705 1 97.56 204 LEU B O 1
ATOM 5359 N N . GLY B 1 205 ? 10.734 15.086 -1.47 1 95.75 205 GLY B N 1
ATOM 5360 C CA . GLY B 1 205 ? 11.828 15.891 -0.963 1 95.75 205 GLY B CA 1
ATOM 5361 C C . GLY B 1 205 ? 12.016 15.773 0.539 1 95.75 205 GLY B C 1
ATOM 5362 O O . GLY B 1 205 ? 13.141 15.734 1.032 1 95.75 205 GLY B O 1
ATOM 5363 N N . CYS B 1 206 ? 10.906 15.641 1.26 1 93 206 CYS B N 1
ATOM 5364 C CA . CYS B 1 206 ? 11.016 15.656 2.713 1 93 206 CYS B CA 1
ATOM 5365 C C . CYS B 1 206 ? 10.891 14.25 3.283 1 93 206 CYS B C 1
ATOM 5367 O O . CYS B 1 206 ? 10.969 14.055 4.5 1 93 206 CYS B O 1
ATOM 5369 N N . GLU B 1 207 ? 10.641 13.25 2.475 1 94 207 GLU B N 1
ATOM 5370 C CA . GLU B 1 207 ? 10.445 11.883 2.951 1 94 207 GLU B CA 1
ATOM 5371 C C . GLU B 1 207 ? 11.734 11.312 3.533 1 94 207 GLU B C 1
ATOM 5373 O O . GLU B 1 207 ? 12.812 11.867 3.32 1 94 207 GLU B O 1
ATOM 5378 N N . ARG B 1 208 ? 11.586 10.25 4.27 1 93.12 208 ARG B N 1
ATOM 5379 C CA . ARG B 1 208 ? 12.742 9.547 4.82 1 93.12 208 ARG B CA 1
ATOM 5380 C C . ARG B 1 208 ? 13.57 8.914 3.713 1 93.12 208 ARG B C 1
ATOM 5382 O O . ARG B 1 208 ? 14.805 8.93 3.77 1 93.12 208 ARG B O 1
ATOM 5389 N N . ASN B 1 209 ? 12.898 8.297 2.764 1 96 209 ASN B N 1
ATOM 5390 C CA . ASN B 1 209 ? 13.578 7.664 1.639 1 96 209 ASN B CA 1
ATOM 5391 C C . ASN B 1 209 ? 14 8.688 0.588 1 96 209 ASN B C 1
ATOM 5393 O O . ASN B 1 209 ? 13.516 8.656 -0.544 1 96 209 ASN B O 1
ATOM 5397 N N . GLN B 1 210 ? 14.992 9.406 0.892 1 95.94 210 GLN B N 1
ATOM 5398 C CA . GLN B 1 210 ? 15.508 10.438 0 1 95.94 210 GLN B CA 1
ATOM 5399 C C . GLN B 1 210 ? 15.977 9.836 -1.321 1 95.94 210 GLN B C 1
ATOM 5401 O O . GLN B 1 210 ? 16.641 8.789 -1.337 1 95.94 210 GLN B O 1
ATOM 5406 N N . VAL B 1 211 ? 15.672 10.539 -2.416 1 97.81 211 VAL B N 1
ATOM 5407 C CA . VAL B 1 211 ? 16.016 10.062 -3.752 1 97.81 211 VAL B CA 1
ATOM 5408 C C . VAL B 1 211 ? 17.531 9.906 -3.875 1 97.81 211 VAL B C 1
ATOM 5410 O O . VAL B 1 211 ? 18.016 8.875 -4.352 1 97.81 211 VAL B O 1
ATOM 5413 N N . ASP B 1 212 ? 18.281 10.906 -3.428 1 97 212 ASP B N 1
ATOM 5414 C CA . ASP B 1 212 ? 19.734 10.844 -3.516 1 97 212 ASP B CA 1
ATOM 5415 C C . ASP B 1 212 ? 20.266 9.656 -2.719 1 97 212 ASP B C 1
ATOM 5417 O O . ASP B 1 212 ? 21.172 8.953 -3.18 1 97 212 ASP B O 1
ATOM 5421 N N . GLY B 1 213 ? 19.734 9.492 -1.49 1 96.38 213 GLY B N 1
ATOM 5422 C CA . GLY B 1 213 ? 20.156 8.359 -0.68 1 96.38 213 GLY B CA 1
ATOM 5423 C C . GLY B 1 213 ? 19.875 7.02 -1.338 1 96.38 213 GLY B C 1
ATOM 5424 O O . GLY B 1 213 ? 20.688 6.102 -1.264 1 96.38 213 GLY B O 1
ATOM 5425 N N . LEU B 1 214 ? 18.703 6.883 -1.981 1 97.75 214 LEU B N 1
ATOM 5426 C CA . LEU B 1 214 ? 18.328 5.68 -2.715 1 97.75 214 LEU B CA 1
ATOM 5427 C C . LEU B 1 214 ? 19.297 5.414 -3.855 1 97.75 214 LEU B C 1
ATOM 5429 O O . LEU B 1 214 ? 19.828 4.305 -3.979 1 97.75 214 LEU B O 1
ATOM 5433 N N . VAL B 1 215 ? 19.609 6.406 -4.648 1 98.12 215 VAL B N 1
ATOM 5434 C CA . VAL B 1 215 ? 20.484 6.285 -5.805 1 98.12 215 VAL B CA 1
ATOM 5435 C C . VAL B 1 215 ? 21.891 5.887 -5.348 1 98.12 215 VAL B C 1
ATOM 5437 O O . VAL B 1 215 ? 22.469 4.938 -5.879 1 98.12 215 VAL B O 1
ATOM 5440 N N . GLU B 1 216 ? 22.375 6.52 -4.285 1 97.69 216 GLU B N 1
ATOM 5441 C CA . GLU B 1 216 ? 23.734 6.293 -3.805 1 97.69 216 GLU B CA 1
ATOM 5442 C C . GLU B 1 216 ? 23.859 4.922 -3.145 1 97.69 216 GLU B C 1
ATOM 5444 O O . GLU B 1 216 ? 24.781 4.168 -3.451 1 97.69 216 GLU B O 1
ATOM 5449 N N . SER B 1 217 ? 22.938 4.602 -2.303 1 97 217 SER B N 1
ATOM 5450 C CA . SER B 1 217 ? 23.047 3.367 -1.532 1 97 217 SER B CA 1
ATOM 5451 C C . SER B 1 217 ? 22.938 2.143 -2.434 1 97 217 SER B C 1
ATOM 5453 O O . SER B 1 217 ? 23.484 1.086 -2.121 1 97 217 SER B O 1
ATOM 5455 N N . GLN B 1 218 ? 22.25 2.266 -3.596 1 97.81 218 GLN B N 1
ATOM 5456 C CA . GLN B 1 218 ? 22 1.109 -4.453 1 97.81 218 GLN B CA 1
ATOM 5457 C C . GLN B 1 218 ? 22.906 1.131 -5.68 1 97.81 218 GLN B C 1
ATOM 5459 O O . GLN B 1 218 ? 22.781 0.292 -6.57 1 97.81 218 GLN B O 1
ATOM 5464 N N . GLY B 1 219 ? 23.781 2.105 -5.781 1 97.56 219 GLY B N 1
ATOM 5465 C CA . GLY B 1 219 ? 24.75 2.18 -6.867 1 97.56 219 GLY B CA 1
ATOM 5466 C C . GLY B 1 219 ? 24.109 2.488 -8.211 1 97.56 219 GLY B C 1
ATOM 5467 O O . GLY B 1 219 ? 24.562 1.985 -9.242 1 97.56 219 GLY B O 1
ATOM 5468 N N . LEU B 1 220 ? 23 3.174 -8.219 1 97.5 220 LEU B N 1
ATOM 5469 C CA . LEU B 1 220 ? 22.391 3.639 -9.461 1 97.5 220 LEU B CA 1
ATOM 5470 C C . LEU B 1 220 ? 23.172 4.82 -10.031 1 97.5 220 LEU B C 1
ATOM 5472 O O . LEU B 1 220 ? 23.828 5.551 -9.289 1 97.5 220 LEU B O 1
ATOM 5476 N N . GLU B 1 221 ? 23.125 5.008 -11.32 1 95.94 221 GLU B N 1
ATOM 5477 C CA . GLU B 1 221 ? 23.844 6.086 -11.977 1 95.94 221 GLU B CA 1
ATOM 5478 C C . GLU B 1 221 ? 22.922 6.941 -12.828 1 95.94 221 GLU B C 1
ATOM 5480 O O . GLU B 1 221 ? 22.297 6.445 -13.766 1 95.94 221 GLU B O 1
ATOM 5485 N N . ARG B 1 222 ? 22.922 8.211 -12.531 1 95.56 222 ARG B N 1
ATOM 5486 C CA . ARG B 1 222 ? 22.125 9.141 -13.32 1 95.56 222 ARG B CA 1
ATOM 5487 C C . ARG B 1 222 ? 22.703 9.297 -14.727 1 95.56 222 ARG B C 1
ATOM 5489 O O . ARG B 1 222 ? 23.922 9.242 -14.914 1 95.56 222 ARG B O 1
ATOM 5496 N N . GLY B 1 223 ? 21.797 9.492 -15.672 1 95.44 223 GLY B N 1
ATOM 5497 C CA . GLY B 1 223 ? 22.156 9.664 -17.078 1 95.44 223 GLY B CA 1
ATOM 5498 C C . GLY B 1 223 ? 20.953 9.969 -17.969 1 95.44 223 GLY B C 1
ATOM 5499 O O . GLY B 1 223 ? 19.938 10.477 -17.484 1 95.44 223 GLY B O 1
ATOM 5500 N N . ARG B 1 224 ? 21.188 9.727 -19.25 1 94.81 224 ARG B N 1
ATOM 5501 C CA . ARG B 1 224 ? 20.172 10.031 -20.25 1 94.81 224 ARG B CA 1
ATOM 5502 C C . ARG B 1 224 ? 18.922 9.18 -20.016 1 94.81 224 ARG B C 1
ATOM 5504 O O . ARG B 1 224 ? 17.797 9.656 -20.219 1 94.81 224 ARG B O 1
ATOM 5511 N N . LEU B 1 225 ? 19.109 7.879 -19.562 1 97.62 225 LEU B N 1
ATOM 5512 C CA . LEU B 1 225 ? 17.984 6.953 -19.453 1 97.62 225 LEU B CA 1
ATOM 5513 C C . LEU B 1 225 ? 17.672 6.648 -17.984 1 97.62 225 LEU B C 1
ATOM 5515 O O . LEU B 1 225 ? 16.938 5.711 -17.688 1 97.62 225 LEU B O 1
ATOM 5519 N N . MET B 1 226 ? 18.312 7.363 -17.031 1 97.88 226 MET B N 1
ATOM 5520 C CA . MET B 1 226 ? 18.031 7.285 -15.594 1 97.88 226 MET B CA 1
ATOM 5521 C C . MET B 1 226 ? 18.016 8.672 -14.969 1 97.88 226 MET B C 1
ATOM 5523 O O . MET B 1 226 ? 19.078 9.219 -14.641 1 97.88 226 MET B O 1
ATOM 5527 N N . ARG B 1 227 ? 16.844 9.172 -14.734 1 98.62 227 ARG B N 1
ATOM 5528 C CA . ARG B 1 227 ? 16.688 10.539 -14.242 1 98.62 227 ARG B CA 1
ATOM 5529 C C . ARG B 1 227 ? 15.961 10.547 -12.898 1 98.62 227 ARG B C 1
ATOM 5531 O O . ARG B 1 227 ? 15.344 9.555 -12.508 1 98.62 227 ARG B O 1
ATOM 5538 N N . THR B 1 228 ? 16.125 11.602 -12.156 1 98.81 228 THR B N 1
ATOM 5539 C CA . THR B 1 228 ? 15.461 11.781 -10.875 1 98.81 228 THR B CA 1
ATOM 5540 C C . THR B 1 228 ? 14.844 13.18 -10.781 1 98.81 228 THR B C 1
ATOM 5542 O O . THR B 1 228 ? 15.328 14.125 -11.398 1 98.81 228 THR B O 1
ATOM 5545 N N . LEU B 1 229 ? 13.758 13.312 -10.148 1 98.81 229 LEU B N 1
ATOM 5546 C CA . LEU B 1 229 ? 13.117 14.586 -9.828 1 98.81 229 LEU B CA 1
ATOM 5547 C C . LEU B 1 229 ? 12.688 14.617 -8.367 1 98.81 229 LEU B C 1
ATOM 5549 O O . LEU B 1 229 ? 12.32 13.586 -7.801 1 98.81 229 LEU B O 1
ATOM 5553 N N . VAL B 1 230 ? 12.75 15.711 -7.781 1 98.44 230 VAL B N 1
ATOM 5554 C CA . VAL B 1 230 ? 12.242 15.992 -6.445 1 98.44 230 VAL B CA 1
ATOM 5555 C C . VAL B 1 230 ? 11.211 17.125 -6.508 1 98.44 230 VAL B C 1
ATOM 5557 O O . VAL B 1 230 ? 11.547 18.25 -6.863 1 98.44 230 VAL B O 1
ATOM 5560 N N . MET B 1 231 ? 10.039 16.906 -6.098 1 98.56 231 MET B N 1
ATOM 5561 C CA . MET B 1 231 ? 8.898 17.797 -6.305 1 98.56 231 MET B CA 1
ATOM 5562 C C . MET B 1 231 ? 9.125 19.141 -5.629 1 98.56 231 MET B C 1
ATOM 5564 O O . MET B 1 231 ? 8.891 20.188 -6.227 1 98.56 231 MET B O 1
ATOM 5568 N N . GLN B 1 232 ? 9.547 19.141 -4.398 1 97.12 232 GLN B N 1
ATOM 5569 C CA . GLN B 1 232 ? 9.742 20.344 -3.613 1 97.12 232 GLN B CA 1
ATOM 5570 C C . GLN B 1 232 ? 10.836 21.219 -4.211 1 97.12 232 GLN B C 1
ATOM 5572 O O . GLN B 1 232 ? 10.82 22.453 -4.055 1 97.12 232 GLN B O 1
ATOM 5577 N N . ASP B 1 233 ? 11.742 20.625 -4.91 1 96.75 233 ASP B N 1
ATOM 5578 C CA . ASP B 1 233 ? 12.812 21.375 -5.566 1 96.75 233 ASP B CA 1
ATOM 5579 C C . ASP B 1 233 ? 12.352 21.922 -6.918 1 96.75 233 ASP B C 1
ATOM 5581 O O . ASP B 1 233 ? 12.734 23.016 -7.312 1 96.75 233 ASP B O 1
ATOM 5585 N N . VAL B 1 234 ? 11.477 21.109 -7.594 1 97.88 234 VAL B N 1
ATOM 5586 C CA . VAL B 1 234 ? 11.07 21.438 -8.953 1 97.88 234 VAL B CA 1
ATOM 5587 C C . VAL B 1 234 ? 10.039 22.578 -8.93 1 97.88 234 VAL B C 1
ATOM 5589 O O . VAL B 1 234 ? 9.953 23.375 -9.867 1 97.88 234 VAL B O 1
ATOM 5592 N N . GLY B 1 235 ? 9.242 22.609 -7.883 1 97.19 235 GLY B N 1
ATOM 5593 C CA . GLY B 1 235 ? 8.305 23.734 -7.785 1 97.19 235 GLY B CA 1
ATOM 5594 C C . GLY B 1 235 ? 6.863 23.281 -7.648 1 97.19 235 GLY B C 1
ATOM 5595 O O . GLY B 1 235 ? 5.945 24 -8.047 1 97.19 235 GLY B O 1
ATOM 5596 N N . GLY B 1 236 ? 6.727 22.047 -7.227 1 98.06 236 GLY B N 1
ATOM 5597 C CA . GLY B 1 236 ? 5.367 21.625 -6.926 1 98.06 236 GLY B CA 1
ATOM 5598 C C . GLY B 1 236 ? 4.84 20.578 -7.887 1 98.06 236 GLY B C 1
ATOM 5599 O O . GLY B 1 236 ? 5.594 20.016 -8.688 1 98.06 236 GLY B O 1
ATOM 5600 N N . THR B 1 237 ? 3.537 20.297 -7.805 1 98.56 237 THR B N 1
ATOM 5601 C CA . THR B 1 237 ? 2.891 19.172 -8.484 1 98.56 237 THR B CA 1
ATOM 5602 C C . THR B 1 237 ? 2.887 19.391 -9.992 1 98.56 237 THR B C 1
ATOM 5604 O O . THR B 1 237 ? 3.451 18.594 -10.742 1 98.56 237 THR B O 1
ATOM 5607 N N . ARG B 1 238 ? 2.32 20.484 -10.469 1 98.5 238 ARG B N 1
ATOM 5608 C CA . ARG B 1 238 ? 2.182 20.75 -11.898 1 98.5 238 ARG B CA 1
ATOM 5609 C C . ARG B 1 238 ? 3.547 20.859 -12.57 1 98.5 238 ARG B C 1
ATOM 5611 O O . ARG B 1 238 ? 3.764 20.328 -13.656 1 98.5 238 ARG B O 1
ATOM 5618 N N . ALA B 1 239 ? 4.457 21.562 -11.891 1 98.62 239 ALA B N 1
ATOM 5619 C CA . ALA B 1 239 ? 5.801 21.75 -12.43 1 98.62 239 ALA B CA 1
ATOM 5620 C C . ALA B 1 239 ? 6.527 20.406 -12.57 1 98.62 239 ALA B C 1
ATOM 5622 O O . ALA B 1 239 ? 7.246 20.188 -13.547 1 98.62 239 ALA B O 1
ATOM 5623 N N . THR B 1 240 ? 6.367 19.562 -11.609 1 98.81 240 THR B N 1
ATOM 5624 C CA . THR B 1 240 ? 7.047 18.266 -11.633 1 98.81 240 THR B CA 1
ATOM 5625 C C . THR B 1 240 ? 6.465 17.375 -12.719 1 98.81 240 THR B C 1
ATOM 5627 O O . THR B 1 240 ? 7.195 16.625 -13.375 1 98.81 240 THR B O 1
ATOM 5630 N N . ILE B 1 241 ? 5.113 17.422 -12.898 1 98.88 241 ILE B N 1
ATOM 5631 C CA . ILE B 1 241 ? 4.484 16.656 -13.977 1 98.88 241 ILE B CA 1
ATOM 5632 C C . ILE B 1 241 ? 5.066 17.094 -15.32 1 98.88 241 ILE B C 1
ATOM 5634 O O . ILE B 1 241 ? 5.473 16.266 -16.125 1 98.88 241 ILE B O 1
ATOM 5638 N N . ALA B 1 242 ? 5.172 18.422 -15.516 1 98.88 242 ALA B N 1
ATOM 5639 C CA . ALA B 1 242 ? 5.711 18.953 -16.766 1 98.88 242 ALA B CA 1
ATOM 5640 C C . ALA B 1 242 ? 7.164 18.516 -16.969 1 98.88 242 ALA B C 1
ATOM 5642 O O . ALA B 1 242 ? 7.555 18.109 -18.062 1 98.88 242 ALA B O 1
ATOM 5643 N N . ALA B 1 243 ? 7.945 18.594 -15.898 1 98.94 243 ALA B N 1
ATOM 5644 C CA . ALA B 1 243 ? 9.352 18.203 -15.961 1 98.94 243 ALA B CA 1
ATOM 5645 C C . ALA B 1 243 ? 9.492 16.719 -16.25 1 98.94 243 ALA B C 1
ATOM 5647 O O . ALA B 1 243 ? 10.383 16.297 -17 1 98.94 243 ALA B O 1
ATOM 5648 N N . GLY B 1 244 ? 8.648 15.906 -15.609 1 98.94 244 GLY B N 1
ATOM 5649 C CA . GLY B 1 244 ? 8.664 14.469 -15.844 1 98.94 244 GLY B CA 1
ATOM 5650 C C . GLY B 1 244 ? 8.305 14.094 -17.266 1 98.94 244 GLY B C 1
ATOM 5651 O O . GLY B 1 244 ? 8.961 13.234 -17.875 1 98.94 244 GLY B O 1
ATOM 5652 N N . ILE B 1 245 ? 7.246 14.742 -17.828 1 98.94 245 ILE B N 1
ATOM 5653 C CA . ILE B 1 245 ? 6.855 14.516 -19.203 1 98.94 245 ILE B CA 1
ATOM 5654 C C . ILE B 1 245 ? 8.016 14.859 -20.141 1 98.94 245 ILE B C 1
ATOM 5656 O O . ILE B 1 245 ? 8.352 14.078 -21.031 1 98.94 245 ILE B O 1
ATOM 5660 N N . ALA B 1 246 ? 8.68 15.984 -19.875 1 98.88 246 ALA B N 1
ATOM 5661 C CA . ALA B 1 246 ? 9.82 16.406 -20.688 1 98.88 246 ALA B CA 1
ATOM 5662 C C . ALA B 1 246 ? 10.953 15.383 -20.625 1 98.88 246 ALA B C 1
ATOM 5664 O O . ALA B 1 246 ? 11.57 15.062 -21.641 1 98.88 246 ALA B O 1
ATOM 5665 N N . ALA B 1 247 ? 11.234 14.914 -19.422 1 98.88 247 ALA B N 1
ATOM 5666 C CA . ALA B 1 247 ? 12.297 13.93 -19.234 1 98.88 247 ALA B CA 1
ATOM 5667 C C . ALA B 1 247 ? 12.023 12.664 -20.031 1 98.88 247 ALA B C 1
ATOM 5669 O O . ALA B 1 247 ? 12.922 12.117 -20.672 1 98.88 247 ALA B O 1
ATOM 5670 N N . ILE B 1 248 ? 10.797 12.148 -19.984 1 98.88 248 ILE B N 1
ATOM 5671 C CA . ILE B 1 248 ? 10.43 10.922 -20.688 1 98.88 248 ILE B CA 1
ATOM 5672 C C . ILE B 1 248 ? 10.492 11.148 -22.188 1 98.88 248 ILE B C 1
ATOM 5674 O O . ILE B 1 248 ? 10.961 10.289 -22.938 1 98.88 248 ILE B O 1
ATOM 5678 N N . GLU B 1 249 ? 10.008 12.336 -22.672 1 98.81 249 GLU B N 1
ATOM 5679 C CA . GLU B 1 249 ? 10.094 12.672 -24.094 1 98.81 249 GLU B CA 1
ATOM 5680 C C . GLU B 1 249 ? 11.531 12.609 -24.578 1 98.81 249 GLU B C 1
ATOM 5682 O O . GLU B 1 249 ? 11.797 12.141 -25.703 1 98.81 249 GLU B O 1
ATOM 5687 N N . GLU B 1 250 ? 12.43 13.016 -23.797 1 98.62 250 GLU B N 1
ATOM 5688 C CA . GLU B 1 250 ? 13.844 12.992 -24.156 1 98.62 250 GLU B CA 1
ATOM 5689 C C . GLU B 1 250 ? 14.383 11.562 -24.203 1 98.62 250 GLU B C 1
ATOM 5691 O O . GLU B 1 250 ? 15.352 11.289 -24.922 1 98.62 250 GLU B O 1
ATOM 5696 N N . MET B 1 251 ? 13.773 10.609 -23.469 1 98.62 251 MET B N 1
ATOM 5697 C CA . MET B 1 251 ? 14.219 9.219 -23.422 1 98.62 251 MET B CA 1
ATOM 5698 C C . MET B 1 251 ? 13.703 8.445 -24.641 1 98.62 251 MET B C 1
ATOM 5700 O O . MET B 1 251 ? 14.289 7.438 -25.031 1 98.62 251 MET B O 1
ATOM 5704 N N . LEU B 1 252 ? 12.555 8.883 -25.219 1 98.62 252 LEU B N 1
ATOM 5705 C CA . LEU B 1 252 ? 11.758 8.094 -26.156 1 98.62 252 LEU B CA 1
ATOM 5706 C C . LEU B 1 252 ? 12.578 7.723 -27.391 1 98.62 252 LEU B C 1
ATOM 5708 O O . LEU B 1 252 ? 12.562 6.57 -27.812 1 98.62 252 LEU B O 1
ATOM 5712 N N . PRO B 1 253 ? 13.391 8.688 -28.016 1 98.31 253 PRO B N 1
ATOM 5713 C CA . PRO B 1 253 ? 14.164 8.297 -29.203 1 98.31 253 PRO B CA 1
ATOM 5714 C C . PRO B 1 253 ? 15.164 7.184 -28.922 1 98.31 253 PRO B C 1
ATOM 5716 O O . PRO B 1 253 ? 15.258 6.223 -29.688 1 98.31 253 PRO B O 1
ATOM 5719 N N . ALA B 1 254 ? 15.859 7.312 -27.828 1 98.12 254 ALA B N 1
ATOM 5720 C CA . ALA B 1 254 ? 16.828 6.285 -27.469 1 98.12 254 ALA B CA 1
ATOM 5721 C C . ALA B 1 254 ? 16.141 4.965 -27.156 1 98.12 254 ALA B C 1
ATOM 5723 O O . ALA B 1 254 ? 16.609 3.895 -27.547 1 98.12 254 ALA B O 1
ATOM 5724 N N . ALA B 1 255 ? 15.039 4.984 -26.391 1 98.38 255 ALA B N 1
ATOM 5725 C CA . ALA B 1 255 ? 14.273 3.787 -26.078 1 98.38 255 ALA B CA 1
ATOM 5726 C C . ALA B 1 255 ? 13.758 3.105 -27.328 1 98.38 255 ALA B C 1
ATOM 5728 O O . ALA B 1 255 ? 13.812 1.879 -27.453 1 98.38 255 ALA B O 1
ATOM 5729 N N . ASN B 1 256 ? 13.281 3.924 -28.219 1 98.19 256 ASN B N 1
ATOM 5730 C CA . ASN B 1 256 ? 12.719 3.42 -29.469 1 98.19 256 ASN B CA 1
ATOM 5731 C C . ASN B 1 256 ? 13.797 2.836 -30.375 1 98.19 256 ASN B C 1
ATOM 5733 O O . ASN B 1 256 ? 13.492 2.084 -31.297 1 98.19 256 ASN B O 1
ATOM 5737 N N . GLY B 1 257 ? 15.023 3.207 -30.188 1 97.88 257 GLY B N 1
ATOM 5738 C CA . GLY B 1 257 ? 16.141 2.684 -30.969 1 97.88 257 GLY B CA 1
ATOM 5739 C C . GLY B 1 257 ? 16.422 1.22 -30.688 1 97.88 257 GLY B C 1
ATOM 5740 O O . GLY B 1 257 ? 17.031 0.535 -31.516 1 97.88 257 GLY B O 1
ATOM 5741 N N . ALA B 1 258 ? 15.953 0.71 -29.516 1 97.56 258 ALA B N 1
ATOM 5742 C CA . ALA B 1 258 ? 16.125 -0.703 -29.188 1 97.56 258 ALA B CA 1
ATOM 5743 C C . ALA B 1 258 ? 15.328 -1.59 -30.141 1 97.56 258 ALA B C 1
ATOM 5745 O O . ALA B 1 258 ? 14.195 -1.258 -30.5 1 97.56 258 ALA B O 1
ATOM 5746 N N . ARG B 1 259 ? 15.945 -2.68 -30.578 1 97.25 259 ARG B N 1
ATOM 5747 C CA . ARG B 1 259 ? 15.328 -3.646 -31.469 1 97.25 259 ARG B CA 1
ATOM 5748 C C . ARG B 1 259 ? 15.43 -5.062 -30.922 1 97.25 259 ARG B C 1
ATOM 5750 O O . ARG B 1 259 ? 16.391 -5.395 -30.219 1 97.25 259 ARG B O 1
ATOM 5757 N N . ARG B 1 260 ? 14.414 -5.809 -31.219 1 98.25 260 ARG B N 1
ATOM 5758 C CA . ARG B 1 260 ? 14.5 -7.223 -30.875 1 98.25 260 ARG B CA 1
ATOM 5759 C C . ARG B 1 260 ? 15.562 -7.926 -31.719 1 98.25 260 ARG B C 1
ATOM 5761 O O . ARG B 1 260 ? 15.758 -7.594 -32.875 1 98.25 260 ARG B O 1
ATOM 5768 N N . SER B 1 261 ? 16.266 -8.766 -31.125 1 98.44 261 SER B N 1
ATOM 5769 C CA . SER B 1 261 ? 17.219 -9.648 -31.797 1 98.44 261 SER B CA 1
ATOM 5770 C C . SER B 1 261 ? 17.109 -11.078 -31.281 1 98.44 261 SER B C 1
ATOM 5772 O O . SER B 1 261 ? 16.562 -11.32 -30.203 1 98.44 261 SER B O 1
ATOM 5774 N N . THR B 1 262 ? 17.547 -12.008 -32.094 1 98.62 262 THR B N 1
ATOM 5775 C CA . THR B 1 262 ? 17.531 -13.414 -31.688 1 98.62 262 THR B CA 1
ATOM 5776 C C . THR B 1 262 ? 18.578 -13.68 -30.609 1 98.62 262 THR B C 1
ATOM 5778 O O . THR B 1 262 ? 19.766 -13.438 -30.828 1 98.62 262 THR B O 1
ATOM 5781 N N . VAL B 1 263 ? 18.203 -14.102 -29.5 1 98.56 263 VAL B N 1
ATOM 5782 C CA . VAL B 1 263 ? 19.094 -14.43 -28.406 1 98.56 263 VAL B CA 1
ATOM 5783 C C . VAL B 1 263 ? 18.734 -15.789 -27.812 1 98.56 263 VAL B C 1
ATOM 5785 O O . VAL B 1 263 ? 17.578 -16.234 -27.938 1 98.56 263 VAL B O 1
ATOM 5788 N N . PRO B 1 264 ? 19.672 -16.484 -27.266 1 98.56 264 PRO B N 1
ATOM 5789 C CA . PRO B 1 264 ? 19.375 -17.797 -26.688 1 98.56 264 PRO B CA 1
ATOM 5790 C C . PRO B 1 264 ? 18.453 -17.719 -25.469 1 98.56 264 PRO B C 1
ATOM 5792 O O . PRO B 1 264 ? 18.438 -16.703 -24.781 1 98.56 264 PRO B O 1
ATOM 5795 N N . ALA B 1 265 ? 17.75 -18.781 -25.141 1 98.69 265 ALA B N 1
ATOM 5796 C CA . ALA B 1 265 ? 16.844 -18.891 -24 1 98.69 265 ALA B CA 1
ATOM 5797 C C . ALA B 1 265 ? 17.625 -18.828 -22.672 1 98.69 265 ALA B C 1
ATOM 5799 O O . ALA B 1 265 ? 17.031 -18.641 -21.609 1 98.69 265 ALA B O 1
ATOM 5800 N N . SER B 1 266 ? 18.953 -18.875 -22.781 1 98.56 266 SER B N 1
ATOM 5801 C CA . SER B 1 266 ? 19.797 -18.812 -21.594 1 98.56 266 SER B CA 1
ATOM 5802 C C . SER B 1 266 ? 19.672 -17.438 -20.922 1 98.56 266 SER B C 1
ATOM 5804 O O . SER B 1 266 ? 20.031 -17.297 -19.75 1 98.56 266 SER B O 1
ATOM 5806 N N . HIS B 1 267 ? 19.109 -16.469 -21.625 1 98.5 267 HIS B N 1
ATOM 5807 C CA . HIS B 1 267 ? 18.969 -15.117 -21.078 1 98.5 267 HIS B CA 1
ATOM 5808 C C . HIS B 1 267 ? 17.656 -14.977 -20.312 1 98.5 267 HIS B C 1
ATOM 5810 O O . HIS B 1 267 ? 17.438 -13.977 -19.641 1 98.5 267 HIS B O 1
ATOM 5816 N N . LEU B 1 268 ? 16.812 -16.031 -20.312 1 98.81 268 LEU B N 1
ATOM 5817 C CA . LEU B 1 268 ? 15.484 -15.922 -19.688 1 98.81 268 LEU B CA 1
ATOM 5818 C C . LEU B 1 268 ? 15.555 -16.219 -18.203 1 98.81 268 LEU B C 1
ATOM 5820 O O . LEU B 1 268 ? 16.172 -17.203 -17.797 1 98.81 268 LEU B O 1
ATOM 5824 N N . LYS B 1 269 ? 15.039 -15.344 -17.422 1 98.88 269 LYS B N 1
ATOM 5825 C CA . LYS B 1 269 ? 14.719 -15.539 -16.016 1 98.88 269 LYS B CA 1
ATOM 5826 C C . LYS B 1 269 ? 13.211 -15.477 -15.781 1 98.88 269 LYS B C 1
ATOM 5828 O O . LYS B 1 269 ? 12.57 -14.461 -16.062 1 98.88 269 LYS B O 1
ATOM 5833 N N . ILE B 1 270 ? 12.672 -16.562 -15.227 1 98.88 270 ILE B N 1
ATOM 5834 C CA . ILE B 1 270 ? 11.219 -16.672 -15.102 1 98.88 270 ILE B CA 1
ATOM 5835 C C . ILE B 1 270 ? 10.828 -16.812 -13.633 1 98.88 270 ILE B C 1
ATOM 5837 O O . ILE B 1 270 ? 11.336 -17.688 -12.938 1 98.88 270 ILE B O 1
ATOM 5841 N N . GLY B 1 271 ? 9.984 -15.859 -13.141 1 98.94 271 GLY B N 1
ATOM 5842 C CA . GLY B 1 271 ? 9.406 -16.031 -11.82 1 98.94 271 GLY B CA 1
ATOM 5843 C C . GLY B 1 271 ? 8.25 -17 -11.789 1 98.94 271 GLY B C 1
ATOM 5844 O O . GLY B 1 271 ? 7.395 -16.984 -12.68 1 98.94 271 GLY B O 1
ATOM 5845 N N . LEU B 1 272 ? 8.242 -17.891 -10.82 1 98.94 272 LEU B N 1
ATOM 5846 C CA . LEU B 1 272 ? 7.195 -18.891 -10.656 1 98.94 272 LEU B CA 1
ATOM 5847 C C . LEU B 1 272 ? 6.258 -18.531 -9.516 1 98.94 272 LEU B C 1
ATOM 5849 O O . LEU B 1 272 ? 6.691 -18.375 -8.367 1 98.94 272 LEU B O 1
ATOM 5853 N N . GLU B 1 273 ? 5.012 -18.391 -9.844 1 98.31 273 GLU B N 1
ATOM 5854 C CA . GLU B 1 273 ? 4.008 -17.922 -8.898 1 98.31 273 GLU B CA 1
ATOM 5855 C C . GLU B 1 273 ? 2.75 -18.781 -8.945 1 98.31 273 GLU B C 1
ATOM 5857 O O . GLU B 1 273 ? 2.451 -19.391 -9.969 1 98.31 273 GLU B O 1
ATOM 5862 N N . CYS B 1 274 ? 2.07 -18.875 -7.828 1 96.38 274 CYS B N 1
ATOM 5863 C CA . CYS B 1 274 ? 0.739 -19.469 -7.828 1 96.38 274 CYS B CA 1
ATOM 5864 C C . CYS B 1 274 ? -0.235 -18.625 -7.016 1 96.38 274 CYS B C 1
ATOM 5866 O O . CYS B 1 274 ? 0.15 -18.016 -6.02 1 96.38 274 CYS B O 1
ATOM 5868 N N . GLY B 1 275 ? -1.415 -18.547 -7.418 1 94.81 275 GLY B N 1
ATOM 5869 C CA . GLY B 1 275 ? -2.506 -17.875 -6.73 1 94.81 275 GLY B CA 1
ATOM 5870 C C . GLY B 1 275 ? -3.83 -18.594 -6.859 1 94.81 275 GLY B C 1
ATOM 5871 O O . GLY B 1 275 ? -4.152 -19.125 -7.922 1 94.81 275 GLY B O 1
ATOM 5872 N N . GLY B 1 276 ? -4.574 -18.609 -5.758 1 95.06 276 GLY B N 1
ATOM 5873 C CA . GLY B 1 276 ? -5.824 -19.344 -5.785 1 95.06 276 GLY B CA 1
ATOM 5874 C C . GLY B 1 276 ? -5.641 -20.812 -6.125 1 95.06 276 GLY B C 1
ATOM 5875 O O . GLY B 1 276 ? -6.309 -21.344 -7.016 1 95.06 276 GLY B O 1
ATOM 5876 N N . SER B 1 277 ? -4.652 -21.422 -5.512 1 96.44 277 SER B N 1
ATOM 5877 C CA . SER B 1 277 ? -4.371 -22.828 -5.766 1 96.44 277 SER B CA 1
ATOM 5878 C C . SER B 1 277 ? -5.531 -23.703 -5.316 1 96.44 277 SER B C 1
ATOM 5880 O O . SER B 1 277 ? -6.215 -23.391 -4.336 1 96.44 277 SER B O 1
ATOM 5882 N N . ASP B 1 278 ? -5.75 -24.797 -5.996 1 95.56 278 ASP B N 1
ATOM 5883 C CA . ASP B 1 278 ? -6.766 -25.797 -5.68 1 95.56 278 ASP B CA 1
ATOM 5884 C C . ASP B 1 278 ? -6.152 -27.203 -5.598 1 95.56 278 ASP B C 1
ATOM 5886 O O . ASP B 1 278 ? -4.93 -27.344 -5.594 1 95.56 278 ASP B O 1
ATOM 5890 N N . GLY B 1 279 ? -6.992 -28.172 -5.422 1 94.56 279 GLY B N 1
ATOM 5891 C CA . GLY B 1 279 ? -6.523 -29.547 -5.297 1 94.56 279 GLY B CA 1
ATOM 5892 C C . GLY B 1 279 ? -5.891 -30.078 -6.566 1 94.56 279 GLY B C 1
ATOM 5893 O O . GLY B 1 279 ? -5.145 -31.062 -6.527 1 94.56 279 GLY B O 1
ATOM 5894 N N . PHE B 1 280 ? -6.117 -29.453 -7.695 1 96.5 280 PHE B N 1
ATOM 5895 C CA . PHE B 1 280 ? -5.586 -29.906 -8.977 1 96.5 280 PHE B CA 1
ATOM 5896 C C . PHE B 1 280 ? -4.246 -29.25 -9.266 1 96.5 280 PHE B C 1
ATOM 5898 O O . PHE B 1 280 ? -3.498 -29.703 -10.141 1 96.5 280 PHE B O 1
ATOM 5905 N N . SER B 1 281 ? -3.939 -28.141 -8.586 1 96.75 281 SER B N 1
ATOM 5906 C CA . SER B 1 281 ? -2.725 -27.375 -8.852 1 96.75 281 SER B CA 1
ATOM 5907 C C . SER B 1 281 ? -1.484 -28.266 -8.758 1 96.75 281 SER B C 1
ATOM 5909 O O . SER B 1 281 ? -0.587 -28.172 -9.602 1 96.75 281 SER B O 1
ATOM 5911 N N . GLY B 1 282 ? -1.452 -29.156 -7.77 1 95.44 282 GLY B N 1
ATOM 5912 C CA . GLY B 1 282 ? -0.322 -30.047 -7.559 1 95.44 282 GLY B CA 1
ATOM 5913 C C . GLY B 1 282 ? -0.359 -31.281 -8.445 1 95.44 282 GLY B C 1
ATOM 5914 O O . GLY B 1 282 ? 0.484 -32.156 -8.312 1 95.44 282 GLY B O 1
ATOM 5915 N N . ILE B 1 283 ? -1.327 -31.344 -9.312 1 95.5 283 ILE B N 1
ATOM 5916 C CA . ILE B 1 283 ? -1.503 -32.5 -10.18 1 95.5 283 ILE B CA 1
ATOM 5917 C C . ILE B 1 283 ? -1.264 -32.125 -11.633 1 95.5 283 ILE B C 1
ATOM 5919 O O . ILE B 1 283 ? -0.681 -32.875 -12.406 1 95.5 283 ILE B O 1
ATOM 5923 N N . THR B 1 284 ? -1.684 -30.891 -11.984 1 97.62 284 THR B N 1
ATOM 5924 C CA . THR B 1 284 ? -1.66 -30.5 -13.391 1 97.62 284 THR B CA 1
ATOM 5925 C C . THR B 1 284 ? -0.721 -29.312 -13.602 1 97.62 284 THR B C 1
ATOM 5927 O O . THR B 1 284 ? 0.452 -29.5 -13.93 1 97.62 284 THR B O 1
ATOM 5930 N N . ALA B 1 285 ? -1.111 -28.141 -13.188 1 98.56 285 ALA B N 1
ATOM 5931 C CA . ALA B 1 285 ? -0.452 -26.891 -13.562 1 98.56 285 ALA B CA 1
ATOM 5932 C C . ALA B 1 285 ? 0.949 -26.797 -12.961 1 98.56 285 ALA B C 1
ATOM 5934 O O . ALA B 1 285 ? 1.906 -26.453 -13.656 1 98.56 285 ALA B O 1
ATOM 5935 N N . ASN B 1 286 ? 1.113 -27.094 -11.68 1 98.56 286 ASN B N 1
ATOM 5936 C CA . ASN B 1 286 ? 2.41 -26.953 -11.023 1 98.56 286 ASN B CA 1
ATOM 5937 C C . ASN B 1 286 ? 3.426 -27.953 -11.57 1 98.56 286 ASN B C 1
ATOM 5939 O O . ASN B 1 286 ? 4.527 -27.562 -11.969 1 98.56 286 ASN B O 1
ATOM 5943 N N . PRO B 1 287 ? 3.074 -29.25 -11.68 1 97.88 287 PRO B N 1
ATOM 5944 C CA . PRO B 1 287 ? 4.031 -30.172 -12.273 1 97.88 287 PRO B CA 1
ATOM 5945 C C . PRO B 1 287 ? 4.328 -29.859 -13.742 1 97.88 287 PRO B C 1
ATOM 5947 O O . PRO B 1 287 ? 5.461 -30.047 -14.195 1 97.88 287 PRO B O 1
ATOM 5950 N N . ALA B 1 288 ? 3.328 -29.453 -14.477 1 98.75 288 ALA B N 1
ATOM 5951 C CA . ALA B 1 288 ? 3.545 -29.094 -15.875 1 98.75 288 ALA B CA 1
ATOM 5952 C C . ALA B 1 288 ? 4.508 -27.906 -15.992 1 98.75 288 ALA B C 1
ATOM 5954 O O . ALA B 1 288 ? 5.402 -27.906 -16.844 1 98.75 288 ALA B O 1
ATOM 5955 N N . LEU B 1 289 ? 4.285 -26.906 -15.18 1 98.94 289 LEU B N 1
ATOM 5956 C CA . LEU B 1 289 ? 5.203 -25.766 -15.141 1 98.94 289 LEU B CA 1
ATOM 5957 C C . LEU B 1 289 ? 6.605 -26.219 -14.742 1 98.94 289 LEU B C 1
ATOM 5959 O O . LEU B 1 289 ? 7.598 -25.75 -15.305 1 98.94 289 LEU B O 1
ATOM 5963 N N . GLY B 1 290 ? 6.691 -27.094 -13.742 1 98.75 290 GLY B N 1
ATOM 5964 C CA . GLY B 1 290 ? 7.977 -27.672 -13.383 1 98.75 290 GLY B CA 1
ATOM 5965 C C . GLY B 1 290 ? 8.68 -28.344 -14.547 1 98.75 290 GLY B C 1
ATOM 5966 O O . GLY B 1 290 ? 9.883 -28.156 -14.742 1 98.75 290 GLY B O 1
ATOM 5967 N N . ALA B 1 291 ? 7.91 -29.125 -15.32 1 98.81 291 ALA B N 1
ATOM 5968 C CA . ALA B 1 291 ? 8.461 -29.781 -16.5 1 98.81 291 ALA B CA 1
ATOM 5969 C C . ALA B 1 291 ? 8.969 -28.75 -17.5 1 98.81 291 ALA B C 1
ATOM 5971 O O . ALA B 1 291 ? 10.016 -28.953 -18.141 1 98.81 291 ALA B O 1
ATOM 5972 N N . ALA B 1 292 ? 8.242 -27.719 -17.656 1 98.94 292 ALA B N 1
ATOM 5973 C CA . ALA B 1 292 ? 8.672 -26.625 -18.531 1 98.94 292 ALA B CA 1
ATOM 5974 C C . ALA B 1 292 ? 9.961 -26 -18.031 1 98.94 292 ALA B C 1
ATOM 5976 O O . ALA B 1 292 ? 10.828 -25.625 -18.828 1 98.94 292 ALA B O 1
ATOM 5977 N N . MET B 1 293 ? 10.094 -25.812 -16.719 1 98.88 293 MET B N 1
ATOM 5978 C CA . MET B 1 293 ? 11.289 -25.219 -16.141 1 98.88 293 MET B CA 1
ATOM 5979 C C . MET B 1 293 ? 12.5 -26.125 -16.312 1 98.88 293 MET B C 1
ATOM 5981 O O . MET B 1 293 ? 13.625 -25.656 -16.5 1 98.88 293 MET B O 1
ATOM 5985 N N . ASP B 1 294 ? 12.281 -27.469 -16.234 1 98.75 294 ASP B N 1
ATOM 5986 C CA . ASP B 1 294 ? 13.375 -28.391 -16.531 1 98.75 294 ASP B CA 1
ATOM 5987 C C . ASP B 1 294 ? 13.898 -28.156 -17.953 1 98.75 294 ASP B C 1
ATOM 5989 O O . ASP B 1 294 ? 15.109 -28.156 -18.172 1 98.75 294 ASP B O 1
ATOM 5993 N N . VAL B 1 295 ? 12.969 -27.969 -18.875 1 98.81 295 VAL B N 1
ATOM 5994 C CA . VAL B 1 295 ? 13.359 -27.688 -20.25 1 98.81 295 VAL B CA 1
ATOM 5995 C C . VAL B 1 295 ? 14.125 -26.359 -20.312 1 98.81 295 VAL B C 1
ATOM 5997 O O . VAL B 1 295 ? 15.18 -26.281 -20.938 1 98.81 295 VAL B O 1
ATOM 6000 N N . LEU B 1 296 ? 13.609 -25.328 -19.656 1 98.88 296 LEU B N 1
ATOM 6001 C CA . LEU B 1 296 ? 14.25 -24.016 -19.641 1 98.88 296 LEU B CA 1
ATOM 6002 C C . LEU B 1 296 ? 15.688 -24.125 -19.125 1 98.88 296 LEU B C 1
ATOM 6004 O O . LEU B 1 296 ? 16.609 -23.578 -19.75 1 98.88 296 LEU B O 1
ATOM 6008 N N . VAL B 1 297 ? 15.883 -24.828 -18.031 1 98.88 297 VAL B N 1
ATOM 6009 C CA . VAL B 1 297 ? 17.188 -24.953 -17.406 1 98.88 297 VAL B CA 1
ATOM 6010 C C . VAL B 1 297 ? 18.156 -25.688 -18.344 1 98.88 297 VAL B C 1
ATOM 6012 O O . VAL B 1 297 ? 19.328 -25.328 -18.453 1 98.88 297 VAL B O 1
ATOM 6015 N N . ARG B 1 298 ? 17.672 -26.688 -19.047 1 98.75 298 ARG B N 1
ATOM 6016 C CA . ARG B 1 298 ? 18.5 -27.391 -20.016 1 98.75 298 ARG B CA 1
ATOM 6017 C C . ARG B 1 298 ? 18.969 -26.469 -21.141 1 98.75 298 ARG B C 1
ATOM 6019 O O . ARG B 1 298 ? 20.031 -26.672 -21.719 1 98.75 298 ARG B O 1
ATOM 6026 N N . HIS B 1 299 ? 18.156 -25.5 -21.359 1 98.81 299 HIS B N 1
ATOM 6027 C CA . HIS B 1 299 ? 18.531 -24.516 -22.391 1 98.81 299 HIS B CA 1
ATOM 6028 C C . HIS B 1 299 ? 19.312 -23.359 -21.797 1 98.81 299 HIS B C 1
ATOM 6030 O O . HIS B 1 299 ? 19.531 -22.344 -22.453 1 98.81 299 HIS B O 1
ATOM 6036 N N . GLY B 1 300 ? 19.625 -23.391 -20.531 1 98.62 300 GLY B N 1
ATOM 6037 C CA . GLY B 1 300 ? 20.516 -22.438 -19.875 1 98.62 300 GLY B CA 1
ATOM 6038 C C . GLY B 1 300 ? 19.766 -21.328 -19.156 1 98.62 300 GLY B C 1
ATOM 6039 O O . GLY B 1 300 ? 20.391 -20.453 -18.547 1 98.62 300 GLY B O 1
ATOM 6040 N N . GLY B 1 301 ? 18.469 -21.359 -19.188 1 98.69 301 GLY B N 1
ATOM 6041 C CA . GLY B 1 301 ? 17.672 -20.328 -18.547 1 98.69 301 GLY B CA 1
ATOM 6042 C C . GLY B 1 301 ? 17.562 -20.484 -17.031 1 98.69 301 GLY B C 1
ATOM 6043 O O . GLY B 1 301 ? 18.188 -21.391 -16.469 1 98.69 301 GLY B O 1
ATOM 6044 N N . THR B 1 302 ? 16.891 -19.547 -16.375 1 98.88 302 THR B N 1
ATOM 6045 C CA . THR B 1 302 ? 16.797 -19.5 -14.922 1 98.88 302 THR B CA 1
ATOM 6046 C C . THR B 1 302 ? 15.344 -19.562 -14.469 1 98.88 302 THR B C 1
ATOM 6048 O O . THR B 1 302 ? 14.5 -18.797 -14.953 1 98.88 302 THR B O 1
ATOM 6051 N N . ALA B 1 303 ? 15.023 -20.484 -13.578 1 98.94 303 ALA B N 1
ATOM 6052 C CA . ALA B 1 303 ? 13.711 -20.594 -12.938 1 98.94 303 ALA B CA 1
ATOM 6053 C C . ALA B 1 303 ? 13.773 -20.125 -11.484 1 98.94 303 ALA B C 1
ATOM 6055 O O . ALA B 1 303 ? 14.625 -20.578 -10.711 1 98.94 303 ALA B O 1
ATOM 6056 N N . ILE B 1 304 ? 12.883 -19.172 -11.086 1 98.94 304 ILE B N 1
ATOM 6057 C CA . ILE B 1 304 ? 12.922 -18.562 -9.766 1 98.94 304 ILE B CA 1
ATOM 6058 C C . ILE B 1 304 ? 11.695 -18.984 -8.961 1 98.94 304 ILE B C 1
ATOM 6060 O O . ILE B 1 304 ? 10.609 -18.422 -9.125 1 98.94 304 ILE B O 1
ATOM 6064 N N . LEU B 1 305 ? 11.836 -19.984 -8.117 1 98.88 305 LEU B N 1
ATOM 6065 C CA . LEU B 1 305 ? 10.797 -20.312 -7.16 1 98.88 305 LEU B CA 1
ATOM 6066 C C . LEU B 1 305 ? 10.836 -19.375 -5.957 1 98.88 305 LEU B C 1
ATOM 6068 O O . LEU B 1 305 ? 11.906 -18.969 -5.523 1 98.88 305 LEU B O 1
ATOM 6072 N N . SER B 1 306 ? 9.68 -19 -5.473 1 98.5 306 SER B N 1
ATOM 6073 C CA . SER B 1 306 ? 9.578 -18.141 -4.305 1 98.5 306 SER B CA 1
ATOM 6074 C C . SER B 1 306 ? 8.5 -18.625 -3.348 1 98.5 306 SER B C 1
ATOM 6076 O O . SER B 1 306 ? 8.336 -19.828 -3.148 1 98.5 306 SER B O 1
ATOM 6078 N N . GLU B 1 307 ? 7.934 -17.75 -2.549 1 97.5 307 GLU B N 1
ATOM 6079 C CA . GLU B 1 307 ? 6.863 -18.016 -1.592 1 97.5 307 GLU B CA 1
ATOM 6080 C C . GLU B 1 307 ? 7.324 -19 -0.515 1 97.5 307 GLU B C 1
ATOM 6082 O O . GLU B 1 307 ? 6.805 -20.109 -0.417 1 97.5 307 GLU B O 1
ATOM 6087 N N . THR B 1 308 ? 8.117 -18.594 0.374 1 97.88 308 THR B N 1
ATOM 6088 C CA . THR B 1 308 ? 8.789 -19.375 1.396 1 97.88 308 THR B CA 1
ATOM 6089 C C . THR B 1 308 ? 7.773 -20.109 2.266 1 97.88 308 THR B C 1
ATOM 6091 O O . THR B 1 308 ? 7.961 -21.297 2.588 1 97.88 308 THR B O 1
ATOM 6094 N N . PRO B 1 309 ? 6.629 -19.469 2.674 1 95.69 309 PRO B N 1
ATOM 6095 C CA . PRO B 1 309 ? 5.645 -20.234 3.449 1 95.69 309 PRO B CA 1
ATOM 6096 C C . PRO B 1 309 ? 5.113 -21.438 2.695 1 95.69 309 PRO B C 1
ATOM 6098 O O . PRO B 1 309 ? 4.707 -22.438 3.316 1 95.69 309 PRO B O 1
ATOM 6101 N N . GLU B 1 310 ? 5.207 -21.438 1.381 1 95 310 GLU B N 1
ATOM 6102 C CA . GLU B 1 310 ? 4.602 -22.469 0.555 1 95 310 GLU B CA 1
ATOM 6103 C C . GLU B 1 310 ? 5.602 -23.578 0.238 1 95 310 GLU B C 1
ATOM 6105 O O . GLU B 1 310 ? 5.379 -24.391 -0.671 1 95 310 GLU B O 1
ATOM 6110 N N . ILE B 1 311 ? 6.641 -23.609 0.905 1 95.19 311 ILE B N 1
ATOM 6111 C CA . ILE B 1 311 ? 7.52 -24.781 0.847 1 95.19 311 ILE B CA 1
ATOM 6112 C C . ILE B 1 311 ? 7.723 -25.344 2.25 1 95.19 311 ILE B C 1
ATOM 6114 O O . ILE B 1 311 ? 8.477 -26.297 2.438 1 95.19 311 ILE B O 1
ATOM 6118 N N . HIS B 1 312 ? 7.086 -24.656 3.191 1 92.31 312 HIS B N 1
ATOM 6119 C CA . HIS B 1 312 ? 7.172 -25.141 4.562 1 92.31 312 HIS B CA 1
ATOM 6120 C C . HIS B 1 312 ? 6.594 -26.547 4.684 1 92.31 312 HIS B C 1
ATOM 6122 O O . HIS B 1 312 ? 5.48 -26.812 4.223 1 92.31 312 HIS B O 1
ATOM 6128 N N . GLY B 1 313 ? 7.281 -27.438 5.277 1 90.56 313 GLY B N 1
ATOM 6129 C CA . GLY B 1 313 ? 6.855 -28.812 5.449 1 90.56 313 GLY B CA 1
ATOM 6130 C C . GLY B 1 313 ? 7.391 -29.75 4.375 1 90.56 313 GLY B C 1
ATOM 6131 O O . GLY B 1 313 ? 7.367 -30.969 4.535 1 90.56 313 GLY B O 1
ATOM 6132 N N . VAL B 1 314 ? 7.797 -29.156 3.27 1 92.94 314 VAL B N 1
ATOM 6133 C CA . VAL B 1 314 ? 8.312 -30 2.199 1 92.94 314 VAL B CA 1
ATOM 6134 C C . VAL B 1 314 ? 9.664 -29.469 1.727 1 92.94 314 VAL B C 1
ATOM 6136 O O . VAL B 1 314 ? 10.102 -29.781 0.615 1 92.94 314 VAL B O 1
ATOM 6139 N N . GLU B 1 315 ? 10.344 -28.625 2.543 1 95.06 315 GLU B N 1
ATOM 6140 C CA . GLU B 1 315 ? 11.617 -28.016 2.168 1 95.06 315 GLU B CA 1
ATOM 6141 C C . GLU B 1 315 ? 12.664 -29.078 1.843 1 95.06 315 GLU B C 1
ATOM 6143 O O . GLU B 1 315 ? 13.602 -28.812 1.081 1 95.06 315 GLU B O 1
ATOM 6148 N N . PHE B 1 316 ? 12.484 -30.297 2.336 1 93.88 316 PHE B N 1
ATOM 6149 C CA . PHE B 1 316 ? 13.43 -31.375 2.061 1 93.88 316 PHE B CA 1
ATOM 6150 C C . PHE B 1 316 ? 13.461 -31.703 0.572 1 93.88 316 PHE B C 1
ATOM 6152 O O . PHE B 1 316 ? 14.492 -32.125 0.05 1 93.88 316 PHE B O 1
ATOM 6159 N N . MET B 1 317 ? 12.328 -31.484 -0.117 1 93.25 317 MET B N 1
ATOM 6160 C CA . MET B 1 317 ? 12.273 -31.719 -1.557 1 93.25 317 MET B CA 1
ATOM 6161 C C . MET B 1 317 ? 13.273 -30.844 -2.293 1 93.25 317 MET B C 1
ATOM 6163 O O . MET B 1 317 ? 13.773 -31.203 -3.355 1 93.25 317 MET B O 1
ATOM 6167 N N . LEU B 1 318 ? 13.562 -29.672 -1.71 1 97.44 318 LEU B N 1
ATOM 6168 C CA . LEU B 1 318 ? 14.508 -28.734 -2.307 1 97.44 318 LEU B CA 1
ATOM 6169 C C . LEU B 1 318 ? 15.914 -28.953 -1.763 1 97.44 318 LEU B C 1
ATOM 6171 O O . LEU B 1 318 ? 16.891 -28.922 -2.52 1 97.44 318 LEU B O 1
ATOM 6175 N N . THR B 1 319 ? 16.031 -29.219 -0.439 1 97.94 319 THR B N 1
ATOM 6176 C CA . THR B 1 319 ? 17.359 -29.406 0.146 1 97.94 319 THR B CA 1
ATOM 6177 C C . THR B 1 319 ? 18.031 -30.656 -0.414 1 97.94 319 THR B C 1
ATOM 6179 O O . THR B 1 319 ? 19.25 -30.688 -0.592 1 97.94 319 THR B O 1
ATOM 6182 N N . ARG B 1 320 ? 17.281 -31.688 -0.743 1 97 320 ARG B N 1
ATOM 6183 C CA . ARG B 1 320 ? 17.812 -32.938 -1.271 1 97 320 ARG B CA 1
ATOM 6184 C C . ARG B 1 320 ? 18.438 -32.719 -2.648 1 97 320 ARG B C 1
ATOM 6186 O O . ARG B 1 320 ? 19.281 -33.5 -3.08 1 97 320 ARG B O 1
ATOM 6193 N N . ARG B 1 321 ? 18.047 -31.734 -3.303 1 97.19 321 ARG B N 1
ATOM 6194 C CA . ARG B 1 321 ? 18.625 -31.469 -4.617 1 97.19 321 ARG B CA 1
ATOM 6195 C C . ARG B 1 321 ? 19.438 -30.188 -4.617 1 97.19 321 ARG B C 1
ATOM 6197 O O . ARG B 1 321 ? 19.656 -29.578 -5.672 1 97.19 321 ARG B O 1
ATOM 6204 N N . ALA B 1 322 ? 19.766 -29.688 -3.436 1 98.56 322 ALA B N 1
ATOM 6205 C CA . ALA B 1 322 ? 20.688 -28.547 -3.352 1 98.56 322 ALA B CA 1
ATOM 6206 C C . ALA B 1 322 ? 22.062 -28.922 -3.895 1 98.56 322 ALA B C 1
ATOM 6208 O O . ALA B 1 322 ? 22.578 -30.016 -3.605 1 98.56 322 ALA B O 1
ATOM 6209 N N . ILE B 1 323 ? 22.688 -28.062 -4.613 1 98.25 323 ILE B N 1
ATOM 6210 C CA . ILE B 1 323 ? 23.938 -28.359 -5.305 1 98.25 323 ILE B CA 1
ATOM 6211 C C . ILE B 1 323 ? 25.062 -28.469 -4.293 1 98.25 323 ILE B C 1
ATOM 6213 O O . ILE B 1 323 ? 26.094 -29.094 -4.574 1 98.25 323 ILE B O 1
ATOM 6217 N N . SER B 1 324 ? 24.891 -27.844 -3.1 1 98.12 324 SER B N 1
ATOM 6218 C CA . SER B 1 324 ? 25.828 -27.922 -1.981 1 98.12 324 SER B CA 1
ATOM 6219 C C . SER B 1 324 ? 25.094 -27.812 -0.646 1 98.12 324 SER B C 1
ATOM 6221 O O . SER B 1 324 ? 23.984 -27.312 -0.582 1 98.12 324 SER B O 1
ATOM 6223 N N . PRO B 1 325 ? 25.703 -28.297 0.435 1 98 325 PRO B N 1
ATOM 6224 C CA . PRO B 1 325 ? 25.109 -28.141 1.76 1 98 325 PRO B CA 1
ATOM 6225 C C . PRO B 1 325 ? 24.875 -26.688 2.129 1 98 325 PRO B C 1
ATOM 6227 O O . PRO B 1 325 ? 23.891 -26.359 2.797 1 98 325 PRO B O 1
ATOM 6230 N N . ALA B 1 326 ? 25.797 -25.828 1.667 1 98.56 326 ALA B N 1
ATOM 6231 C CA . ALA B 1 326 ? 25.672 -24.406 1.976 1 98.56 326 ALA B CA 1
ATOM 6232 C C . ALA B 1 326 ? 24.391 -23.828 1.377 1 98.56 326 ALA B C 1
ATOM 6234 O O . ALA B 1 326 ? 23.703 -23.031 2.018 1 98.56 326 ALA B O 1
ATOM 6235 N N . VAL B 1 327 ? 24.094 -24.234 0.175 1 98.62 327 VAL B N 1
ATOM 6236 C CA . VAL B 1 327 ? 22.875 -23.766 -0.484 1 98.62 327 VAL B CA 1
ATOM 6237 C C . VAL B 1 327 ? 21.656 -24.297 0.258 1 98.62 327 VAL B C 1
ATOM 6239 O O . VAL B 1 327 ? 20.703 -23.547 0.525 1 98.62 327 VAL B O 1
ATOM 6242 N N . GLY B 1 328 ? 21.641 -25.562 0.581 1 98.56 328 GLY B N 1
ATOM 6243 C CA . GLY B 1 328 ? 20.547 -26.141 1.341 1 98.56 328 GLY B CA 1
ATOM 6244 C C . GLY B 1 328 ? 20.344 -25.484 2.691 1 98.56 328 GLY B C 1
ATOM 6245 O O . GLY B 1 328 ? 19.203 -25.234 3.098 1 98.56 328 GLY B O 1
ATOM 6246 N N . GLN B 1 329 ? 21.438 -25.219 3.359 1 98.5 329 GLN B N 1
ATOM 6247 C CA . GLN B 1 329 ? 21.375 -24.594 4.676 1 98.5 329 GLN B CA 1
ATOM 6248 C C . GLN B 1 329 ? 20.797 -23.188 4.594 1 98.5 329 GLN B C 1
ATOM 6250 O O . GLN B 1 329 ? 20.047 -22.766 5.473 1 98.5 329 GLN B O 1
ATOM 6255 N N . LYS B 1 330 ? 21.203 -22.453 3.557 1 98.69 330 LYS B N 1
ATOM 6256 C CA . LYS B 1 330 ? 20.672 -21.109 3.389 1 98.69 330 LYS B CA 1
ATOM 6257 C C . LYS B 1 330 ? 19.141 -21.125 3.277 1 98.69 330 LYS B C 1
ATOM 6259 O O . LYS B 1 330 ? 18.469 -20.234 3.777 1 98.69 330 LYS B O 1
ATOM 6264 N N . LEU B 1 331 ? 18.609 -22.109 2.605 1 98.62 331 LEU B N 1
ATOM 6265 C CA . LEU B 1 331 ? 17.172 -22.266 2.523 1 98.62 331 LEU B CA 1
ATOM 6266 C C . LEU B 1 331 ? 16.562 -22.5 3.904 1 98.62 331 LEU B C 1
ATOM 6268 O O . LEU B 1 331 ? 15.562 -21.875 4.258 1 98.62 331 LEU B O 1
ATOM 6272 N N . LEU B 1 332 ? 17.172 -23.422 4.68 1 98 332 LEU B N 1
ATOM 6273 C CA . LEU B 1 332 ? 16.688 -23.734 6.02 1 98 332 LEU B CA 1
ATOM 6274 C C . LEU B 1 332 ? 16.766 -22.5 6.922 1 98 332 LEU B C 1
ATOM 6276 O O . LEU B 1 332 ? 15.914 -22.297 7.785 1 98 332 LEU B O 1
ATOM 6280 N N . ASP B 1 333 ? 17.812 -21.703 6.719 1 98.44 333 ASP B N 1
ATOM 6281 C CA . ASP B 1 333 ? 17.953 -20.469 7.48 1 98.44 333 ASP B CA 1
ATOM 6282 C C . ASP B 1 333 ? 16.797 -19.5 7.191 1 98.44 333 ASP B C 1
ATOM 6284 O O . ASP B 1 333 ? 16.328 -18.812 8.086 1 98.44 333 ASP B O 1
ATOM 6288 N N . ARG B 1 334 ? 16.391 -19.438 5.934 1 98.06 334 ARG B N 1
ATOM 6289 C CA . ARG B 1 334 ? 15.258 -18.594 5.586 1 98.06 334 ARG B CA 1
ATOM 6290 C C . ARG B 1 334 ? 13.984 -19.094 6.262 1 98.06 334 ARG B C 1
ATOM 6292 O O . ARG B 1 334 ? 13.172 -18.281 6.734 1 98.06 334 ARG B O 1
ATOM 6299 N N . LEU B 1 335 ? 13.781 -20.375 6.312 1 97 335 LEU B N 1
ATOM 6300 C CA . LEU B 1 335 ? 12.617 -20.953 6.98 1 97 335 LEU B CA 1
ATOM 6301 C C . LEU B 1 335 ? 12.641 -20.625 8.477 1 97 335 LEU B C 1
ATOM 6303 O O . LEU B 1 335 ? 11.594 -20.344 9.07 1 97 335 LEU B O 1
ATOM 6307 N N . ALA B 1 336 ? 13.82 -20.719 9.055 1 97.44 336 ALA B N 1
ATOM 6308 C CA . ALA B 1 336 ? 13.961 -20.375 10.469 1 97.44 336 ALA B CA 1
ATOM 6309 C C . ALA B 1 336 ? 13.609 -18.906 10.719 1 97.44 336 ALA B C 1
ATOM 6311 O O . ALA B 1 336 ? 13 -18.578 11.742 1 97.44 336 ALA B O 1
ATOM 6312 N N . TRP B 1 337 ? 14.055 -18.094 9.836 1 97.5 337 TRP B N 1
ATOM 6313 C CA . TRP B 1 337 ? 13.68 -16.688 9.93 1 97.5 337 TRP B CA 1
ATOM 6314 C C . TRP B 1 337 ? 12.164 -16.516 9.906 1 97.5 337 TRP B C 1
ATOM 6316 O O . TRP B 1 337 ? 11.609 -15.766 10.703 1 97.5 337 TRP B O 1
ATOM 6326 N N . TRP B 1 338 ? 11.492 -17.172 9.023 1 97.25 338 TRP B N 1
ATOM 6327 C CA . TRP B 1 338 ? 10.047 -17.094 8.867 1 97.25 338 TRP B CA 1
ATOM 6328 C C . TRP B 1 338 ? 9.336 -17.609 10.109 1 97.25 338 TRP B C 1
ATOM 6330 O O . TRP B 1 338 ? 8.258 -17.109 10.477 1 97.25 338 TRP B O 1
ATOM 6340 N N . GLU B 1 339 ? 9.859 -18.625 10.719 1 95.56 339 GLU B N 1
ATOM 6341 C CA . GLU B 1 339 ? 9.289 -19.141 11.969 1 95.56 339 GLU B CA 1
ATOM 6342 C C . GLU B 1 339 ? 9.234 -18.047 13.031 1 95.56 339 GLU B C 1
ATOM 6344 O O . GLU B 1 339 ? 8.219 -17.891 13.719 1 95.56 339 GLU B O 1
ATOM 6349 N N . ARG B 1 340 ? 10.266 -17.266 13.133 1 96.12 340 ARG B N 1
ATOM 6350 C CA . ARG B 1 340 ? 10.297 -16.172 14.078 1 96.12 340 ARG B CA 1
ATOM 6351 C C . ARG B 1 340 ? 9.359 -15.047 13.633 1 96.12 340 ARG B C 1
ATOM 6353 O O . ARG B 1 340 ? 8.602 -14.5 14.445 1 96.12 340 ARG B O 1
ATOM 6360 N N . TYR B 1 341 ? 9.383 -14.75 12.398 1 95.44 341 TYR B N 1
ATOM 6361 C CA . TYR B 1 341 ? 8.609 -13.656 11.82 1 95.44 341 TYR B CA 1
ATOM 6362 C C . TYR B 1 341 ? 7.113 -13.906 11.984 1 95.44 341 TYR B C 1
ATOM 6364 O O . TYR B 1 341 ? 6.355 -12.977 12.281 1 95.44 341 TYR B O 1
ATOM 6372 N N . ALA B 1 342 ? 6.707 -15.141 11.828 1 95.44 342 ALA B N 1
ATOM 6373 C CA . ALA B 1 342 ? 5.285 -15.469 11.828 1 95.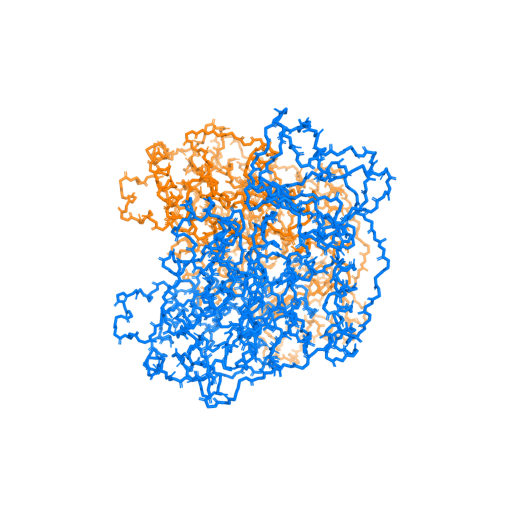44 342 ALA B CA 1
ATOM 6374 C C . ALA B 1 342 ? 4.848 -16 13.188 1 95.44 342 ALA B C 1
ATOM 6376 O O . ALA B 1 342 ? 3.709 -16.453 13.352 1 95.44 342 ALA B O 1
ATOM 6377 N N . ALA B 1 343 ? 5.668 -16 14.164 1 94.94 343 ALA B N 1
ATOM 6378 C CA . ALA B 1 343 ? 5.363 -16.578 15.469 1 94.94 343 ALA B CA 1
ATOM 6379 C C . ALA B 1 343 ? 4.102 -15.969 16.062 1 94.94 343 ALA B C 1
ATOM 6381 O O . ALA B 1 343 ? 3.965 -14.742 16.109 1 94.94 343 ALA B O 1
ATOM 6382 N N . GLY B 1 344 ? 3.172 -16.766 16.438 1 92.5 344 GLY B N 1
ATOM 6383 C CA . GLY B 1 344 ? 1.957 -16.312 17.094 1 92.5 344 GLY B CA 1
ATOM 6384 C C . GLY B 1 344 ? 0.923 -15.766 16.141 1 92.5 344 GLY B C 1
ATOM 6385 O O . GLY B 1 344 ? -0.123 -15.266 16.562 1 92.5 344 GLY B O 1
ATOM 6386 N N . GLN B 1 345 ? 1.196 -15.82 14.844 1 93.69 345 GLN B N 1
ATOM 6387 C CA . GLN B 1 345 ? 0.289 -15.266 13.844 1 93.69 345 GLN B CA 1
ATOM 6388 C C . GLN B 1 345 ? -0.578 -16.359 13.227 1 93.69 345 GLN B C 1
ATOM 6390 O O . GLN B 1 345 ? -0.188 -17.531 13.195 1 93.69 345 GLN B O 1
ATOM 6395 N N . ASN B 1 346 ? -1.768 -16 12.82 1 91.94 346 ASN B N 1
ATOM 6396 C CA . ASN B 1 346 ? -2.627 -16.875 12.031 1 91.94 346 ASN B CA 1
ATOM 6397 C C . ASN B 1 346 ? -2.332 -16.734 10.539 1 91.94 346 ASN B C 1
ATOM 6399 O O . ASN B 1 346 ? -3.17 -16.266 9.773 1 91.94 346 ASN B O 1
ATOM 6403 N N . ALA B 1 347 ? -1.155 -17.297 10.172 1 91.06 347 ALA B N 1
ATOM 6404 C CA . ALA B 1 347 ? -0.624 -17.109 8.82 1 91.06 347 ALA B CA 1
ATOM 6405 C C . ALA B 1 347 ? -0.354 -18.453 8.148 1 91.06 347 ALA B C 1
ATOM 6407 O O . ALA B 1 347 ? -0.319 -19.5 8.812 1 91.06 347 ALA B O 1
ATOM 6408 N N . GLN B 1 348 ? -0.169 -18.406 6.926 1 87.56 348 GLN B N 1
ATOM 6409 C CA . GLN B 1 348 ? 0.033 -19.594 6.113 1 87.56 348 GLN B CA 1
ATOM 6410 C C . GLN B 1 348 ? 1.204 -20.422 6.633 1 87.56 348 GLN B C 1
ATOM 6412 O O . GLN B 1 348 ? 1.125 -21.656 6.691 1 87.56 348 GLN B O 1
ATOM 6417 N N . PHE B 1 349 ? 2.219 -19.76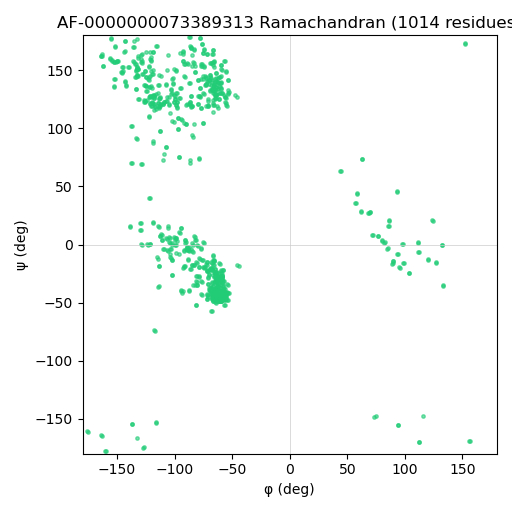6 7.012 1 89.88 349 PHE B N 1
ATOM 6418 C CA . PHE B 1 349 ? 3.41 -20.469 7.488 1 89.88 349 PHE B CA 1
ATOM 6419 C C . PHE B 1 349 ? 3.08 -21.344 8.688 1 89.88 349 PHE B C 1
ATOM 6421 O O . PHE B 1 349 ? 3.725 -22.375 8.906 1 89.88 349 PHE B O 1
ATOM 6428 N N . ASN B 1 350 ? 2.092 -20.938 9.391 1 87.56 350 ASN B N 1
ATOM 6429 C CA . ASN B 1 350 ? 1.703 -21.656 10.594 1 87.56 350 ASN B CA 1
ATOM 6430 C C . ASN B 1 350 ? 0.568 -22.641 10.32 1 87.56 350 ASN B C 1
ATOM 6432 O O . ASN B 1 350 ? -0.071 -23.125 11.25 1 87.56 350 ASN B O 1
ATOM 6436 N N . GLY B 1 351 ? 0.264 -22.859 9.078 1 83.62 351 GLY B N 1
ATOM 6437 C CA . GLY B 1 351 ? -0.627 -23.953 8.719 1 83.62 351 GLY B CA 1
ATOM 6438 C C . GLY B 1 351 ? -1.967 -23.469 8.188 1 83.62 351 GLY B C 1
ATOM 6439 O O . GLY B 1 351 ? -2.736 -24.266 7.641 1 83.62 351 GLY B O 1
ATOM 6440 N N . VAL B 1 352 ? -2.217 -22.266 8.227 1 81.44 352 VAL B N 1
ATOM 6441 C CA . VAL B 1 352 ? -3.539 -21.75 7.891 1 81.44 352 VAL B CA 1
ATOM 6442 C C . VAL B 1 352 ? -3.555 -21.266 6.438 1 81.44 352 VAL B C 1
ATOM 6444 O O . VAL B 1 352 ? -2.986 -20.219 6.117 1 81.44 352 VAL B O 1
ATOM 6447 N N . VAL B 1 353 ? -4.262 -22.031 5.613 1 86.69 353 VAL B N 1
ATOM 6448 C CA . VAL B 1 353 ? -4.359 -21.594 4.223 1 86.69 353 VAL B CA 1
ATOM 6449 C C . VAL B 1 353 ? -5.609 -20.75 4.027 1 86.69 353 VAL B C 1
ATOM 6451 O O . VAL B 1 353 ? -6.48 -20.703 4.898 1 86.69 353 VAL B O 1
ATOM 6454 N N . GLY B 1 354 ? -5.703 -20.078 2.963 1 84.56 354 GLY B N 1
ATOM 6455 C CA . GLY B 1 354 ? -6.789 -19.141 2.705 1 84.56 354 GLY B CA 1
ATOM 6456 C C . GLY B 1 354 ? -8.102 -19.828 2.375 1 84.56 354 GLY B C 1
ATOM 6457 O O . GLY B 1 354 ? -8.125 -21.031 2.107 1 84.56 354 GLY B O 1
ATOM 6458 N N . HIS B 1 355 ? -9.141 -19.031 2.383 1 84.19 355 HIS B N 1
ATOM 6459 C CA . HIS B 1 355 ? -10.492 -19.484 2.092 1 84.19 355 HIS B CA 1
ATOM 6460 C C . HIS B 1 355 ? -10.562 -20.141 0.717 1 84.19 355 HIS B C 1
ATOM 6462 O O . HIS B 1 355 ? -11.117 -21.234 0.572 1 84.19 355 HIS B O 1
ATOM 6468 N N . GLY B 1 356 ? -10 -19.484 -0.245 1 87.81 356 GLY B N 1
ATOM 6469 C CA . GLY B 1 356 ? -10.031 -20.031 -1.598 1 87.81 356 GLY B CA 1
ATOM 6470 C C . GLY B 1 356 ? -9.305 -21.359 -1.728 1 87.81 356 GLY B C 1
ATOM 6471 O O . GLY B 1 356 ? -9.742 -22.234 -2.469 1 87.81 356 GLY B O 1
ATOM 6472 N N . ASN B 1 357 ? -8.211 -21.5 -1.071 1 91.44 357 ASN B N 1
ATOM 6473 C CA . ASN B 1 357 ? -7.469 -22.75 -1.087 1 91.44 357 ASN B CA 1
ATOM 6474 C C . ASN B 1 357 ? -8.289 -23.906 -0.494 1 91.44 357 ASN B C 1
ATOM 6476 O O . ASN B 1 357 ? -8.312 -25 -1.049 1 91.44 357 ASN B O 1
ATOM 6480 N N . GLN B 1 358 ? -8.914 -23.578 0.622 1 90.44 358 GLN B N 1
ATOM 6481 C CA . GLN B 1 358 ? -9.742 -24.594 1.272 1 90.44 358 GLN B CA 1
ATOM 6482 C C . GLN B 1 358 ? -10.914 -25 0.387 1 90.44 358 GLN B C 1
ATOM 6484 O O . GLN B 1 358 ? -11.211 -26.188 0.245 1 90.44 358 GLN B O 1
ATOM 6489 N N . ALA B 1 359 ? -11.516 -24 -0.163 1 90.44 359 ALA B N 1
ATOM 6490 C CA . ALA B 1 359 ? -12.641 -24.25 -1.058 1 90.44 359 ALA B CA 1
ATOM 6491 C C . ALA B 1 359 ? -12.203 -25.062 -2.27 1 90.44 359 ALA B C 1
ATOM 6493 O O . ALA B 1 359 ? -12.984 -25.844 -2.824 1 90.44 359 ALA B O 1
ATOM 6494 N N . GLY B 1 360 ? -10.922 -24.984 -2.596 1 92.25 360 GLY B N 1
ATOM 6495 C CA . GLY B 1 360 ? -10.375 -25.703 -3.734 1 92.25 360 GLY B CA 1
ATOM 6496 C C . GLY B 1 360 ? -9.875 -27.094 -3.379 1 92.25 360 GLY B C 1
ATOM 6497 O O . GLY B 1 360 ? -9.406 -27.828 -4.246 1 92.25 360 GLY B O 1
ATOM 6498 N N . GLY B 1 361 ? -9.93 -27.422 -2.068 1 93.25 361 GLY B N 1
ATOM 6499 C CA . GLY B 1 361 ? -9.633 -28.797 -1.699 1 93.25 361 GLY B CA 1
ATOM 6500 C C . GLY B 1 361 ? -8.328 -28.938 -0.934 1 93.25 361 GLY B C 1
ATOM 6501 O O . GLY B 1 361 ? -7.922 -30.047 -0.599 1 93.25 361 GLY B O 1
ATOM 6502 N N . LEU B 1 362 ? -7.699 -27.844 -0.68 1 93.31 362 LEU B N 1
ATOM 6503 C CA . LEU B 1 362 ? -6.461 -27.891 0.092 1 93.31 362 LEU B CA 1
ATOM 6504 C C . LEU B 1 362 ? -6.746 -27.766 1.585 1 93.31 362 LEU B C 1
ATOM 6506 O O . LEU B 1 362 ? -7.254 -26.75 2.041 1 93.31 362 LEU B O 1
ATOM 6510 N N . ALA B 1 363 ? -6.336 -28.781 2.285 1 90.94 363 ALA B N 1
ATOM 6511 C CA . ALA B 1 363 ? -6.699 -28.844 3.699 1 90.94 363 ALA B CA 1
ATOM 6512 C C . ALA B 1 363 ? -5.785 -27.969 4.543 1 90.94 363 ALA B C 1
ATOM 6514 O O . ALA B 1 363 ? -6.199 -27.438 5.578 1 90.94 363 ALA B O 1
ATOM 6515 N N . ASN B 1 364 ? -4.559 -27.891 4.156 1 90.38 364 ASN B N 1
ATOM 6516 C CA . ASN B 1 364 ? -3.572 -27.156 4.938 1 90.38 364 ASN B CA 1
ATOM 6517 C C . ASN B 1 364 ? -2.363 -26.766 4.094 1 90.38 364 ASN B C 1
ATOM 6519 O O . ASN B 1 364 ? -2.34 -27 2.885 1 90.38 364 ASN B O 1
ATOM 6523 N N . ILE B 1 365 ? -1.375 -26.125 4.738 1 90.31 365 ILE B N 1
ATOM 6524 C CA . ILE B 1 365 ? -0.245 -25.531 4.027 1 90.31 365 ILE B CA 1
ATOM 6525 C C . ILE B 1 365 ? 0.662 -26.641 3.488 1 90.31 365 ILE B C 1
ATOM 6527 O O . ILE B 1 365 ? 1.305 -26.469 2.451 1 90.31 365 ILE B O 1
ATOM 6531 N N . PHE B 1 366 ? 0.736 -27.797 4.109 1 90.19 366 PHE B N 1
ATOM 6532 C CA . PHE B 1 366 ? 1.605 -28.859 3.639 1 90.19 366 PHE B CA 1
ATOM 6533 C C . PHE B 1 366 ? 1.136 -29.391 2.285 1 90.19 366 PHE B C 1
ATOM 6535 O O . PHE B 1 366 ? 1.943 -29.594 1.376 1 90.19 366 PHE B O 1
ATOM 6542 N N . GLU B 1 367 ? -0.167 -29.547 2.271 1 91.12 367 GLU B N 1
ATOM 6543 C CA . GLU B 1 367 ? -0.737 -29.984 0.996 1 91.12 367 GLU B CA 1
ATOM 6544 C C . GLU B 1 367 ? -0.49 -28.938 -0.093 1 91.12 367 GLU B C 1
ATOM 6546 O O . GLU B 1 367 ? -0.202 -29.281 -1.239 1 91.12 367 GLU B O 1
ATOM 6551 N N . LYS B 1 368 ? -0.729 -27.719 0.235 1 92.19 368 LYS B N 1
ATOM 6552 C CA . LYS B 1 368 ? -0.469 -26.625 -0.708 1 92.19 368 LYS B CA 1
ATOM 6553 C C . LYS B 1 368 ? 1.005 -26.578 -1.1 1 92.19 368 LYS B C 1
ATOM 6555 O O . LYS B 1 368 ? 1.335 -26.391 -2.273 1 92.19 368 LYS B O 1
ATOM 6560 N N . SER B 1 369 ? 1.93 -26.688 -0.168 1 94.06 369 SER B N 1
ATOM 6561 C CA . SER B 1 369 ? 3.375 -26.625 -0.365 1 94.06 369 SER B CA 1
ATOM 6562 C C . SER B 1 369 ? 3.859 -27.734 -1.281 1 94.06 369 SER B C 1
ATOM 6564 O O . SER B 1 369 ? 4.801 -27.547 -2.055 1 94.06 369 SER B O 1
ATOM 6566 N N . LEU B 1 370 ? 3.287 -28.891 -1.121 1 92.56 370 LEU B N 1
ATOM 6567 C CA . LEU B 1 370 ? 3.641 -30.016 -1.976 1 92.56 370 LEU B CA 1
ATOM 6568 C C . LEU B 1 370 ? 3.494 -29.656 -3.449 1 92.56 370 LEU B C 1
ATOM 6570 O O . LEU B 1 370 ? 4.41 -29.875 -4.242 1 92.56 370 LEU B O 1
ATOM 6574 N N . GLY B 1 371 ? 2.344 -29.062 -3.754 1 92.81 371 GLY B N 1
ATOM 6575 C CA . GLY B 1 371 ? 2.125 -28.609 -5.117 1 92.81 371 GLY B CA 1
ATOM 6576 C C . GLY B 1 371 ? 3.033 -27.469 -5.52 1 92.81 371 GLY B C 1
ATOM 6577 O O . GLY B 1 371 ? 3.561 -27.438 -6.633 1 92.81 371 GLY B O 1
ATOM 6578 N N . SER B 1 372 ? 3.189 -26.531 -4.629 1 95.31 372 SER B N 1
ATOM 6579 C CA . SER B 1 372 ? 3.982 -25.344 -4.906 1 95.31 372 SER B CA 1
ATOM 6580 C C . SER B 1 372 ? 5.426 -25.703 -5.246 1 95.31 372 SER B C 1
ATOM 6582 O O . SER B 1 372 ? 6.02 -25.125 -6.16 1 95.31 372 SER B O 1
ATOM 6584 N N . ALA B 1 373 ? 6 -26.625 -4.543 1 94.88 373 ALA B N 1
ATOM 6585 C CA . ALA B 1 373 ? 7.387 -27.031 -4.75 1 94.88 373 ALA B CA 1
ATOM 6586 C C . ALA B 1 373 ? 7.578 -27.656 -6.129 1 94.88 373 ALA B C 1
ATOM 6588 O O . ALA B 1 373 ? 8.664 -27.562 -6.715 1 94.88 373 ALA B O 1
ATOM 6589 N N . MET B 1 374 ? 6.574 -28.172 -6.684 1 95.25 374 MET B N 1
ATOM 6590 C CA . MET B 1 374 ? 6.66 -28.875 -7.961 1 95.25 374 MET B CA 1
ATOM 6591 C C . MET B 1 374 ? 6.832 -27.891 -9.109 1 95.25 374 MET B C 1
ATOM 6593 O O . MET B 1 374 ? 7.301 -28.266 -10.188 1 95.25 374 MET B O 1
ATOM 6597 N N . LYS B 1 375 ? 6.484 -26.625 -8.875 1 97.19 375 LYS B N 1
ATOM 6598 C CA . LYS B 1 375 ? 6.672 -25.594 -9.891 1 97.19 375 LYS B CA 1
ATOM 6599 C C . LYS B 1 375 ? 8.133 -25.484 -10.305 1 97.19 375 LYS B C 1
ATOM 6601 O O . LYS B 1 375 ? 8.445 -25.109 -11.438 1 97.19 375 LYS B O 1
ATOM 6606 N N . GLY B 1 376 ? 9.016 -25.844 -9.398 1 97.06 376 GLY B N 1
ATOM 6607 C CA . GLY B 1 376 ? 10.438 -25.625 -9.609 1 97.06 376 GLY B CA 1
ATOM 6608 C C . GLY B 1 376 ? 11.094 -26.734 -10.414 1 97.06 376 GLY B C 1
ATOM 6609 O O . GLY B 1 376 ? 12.297 -26.688 -10.672 1 97.06 376 GLY B O 1
ATOM 6610 N N . GLY B 1 377 ? 10.344 -27.75 -10.828 1 97.25 377 GLY B N 1
ATOM 6611 C CA . GLY B 1 377 ? 10.906 -28.844 -11.609 1 97.25 377 GLY B CA 1
ATOM 6612 C C . GLY B 1 377 ? 11.75 -29.797 -10.773 1 97.25 377 GLY B C 1
ATOM 6613 O O . GLY B 1 377 ? 11.414 -30.094 -9.625 1 97.25 377 GLY B O 1
ATOM 6614 N N . THR B 1 378 ? 12.789 -30.359 -11.453 1 96.88 378 THR B N 1
ATOM 6615 C CA . THR B 1 378 ? 13.531 -31.422 -10.789 1 96.88 378 THR B CA 1
ATOM 6616 C C . THR B 1 378 ? 15.031 -31.141 -10.82 1 96.88 378 THR B C 1
ATOM 6618 O O . THR B 1 378 ? 15.828 -31.906 -10.281 1 96.88 378 THR B O 1
ATOM 6621 N N . THR B 1 379 ? 15.445 -30.047 -11.406 1 98.19 379 THR B N 1
ATOM 6622 C CA . THR B 1 379 ? 16.859 -29.734 -11.531 1 98.19 379 THR B CA 1
ATOM 6623 C C . THR B 1 379 ? 17.438 -29.266 -10.195 1 98.19 379 THR B C 1
ATOM 6625 O O . THR B 1 379 ? 16.688 -28.984 -9.258 1 98.19 379 THR B O 1
ATOM 6628 N N . PRO B 1 380 ? 18.734 -29.219 -10.031 1 98.5 380 PRO B N 1
ATOM 6629 C CA . PRO B 1 380 ? 19.344 -28.859 -8.75 1 98.5 380 PRO B CA 1
ATOM 6630 C C . PRO B 1 380 ? 19.047 -27.422 -8.328 1 98.5 380 PRO B C 1
ATOM 6632 O O . PRO B 1 380 ? 19.016 -26.516 -9.172 1 98.5 380 PRO B O 1
ATOM 6635 N N . LEU B 1 381 ? 18.797 -27.266 -7.051 1 98.75 381 LEU B N 1
ATOM 6636 C CA . LEU B 1 381 ? 18.75 -25.922 -6.473 1 98.75 381 LEU B CA 1
ATOM 6637 C C . LEU B 1 381 ? 20.156 -25.312 -6.414 1 98.75 381 LEU B C 1
ATOM 6639 O O . LEU B 1 381 ? 21.016 -25.781 -5.668 1 98.75 381 LEU B O 1
ATOM 6643 N N . ARG B 1 382 ? 20.328 -24.203 -7.086 1 98.69 382 ARG B N 1
ATOM 6644 C CA . ARG B 1 382 ? 21.688 -23.703 -7.293 1 98.69 382 ARG B CA 1
ATOM 6645 C C . ARG B 1 382 ? 22 -22.562 -6.34 1 98.69 382 ARG B C 1
ATOM 6647 O O . ARG B 1 382 ? 23.172 -22.312 -6.012 1 98.69 382 ARG B O 1
ATOM 6654 N N . ALA B 1 383 ? 20.938 -21.828 -5.895 1 98.81 383 ALA B N 1
ATOM 6655 C CA . ALA B 1 383 ? 21.156 -20.672 -5.027 1 98.81 383 ALA B CA 1
ATOM 6656 C C . ALA B 1 383 ? 19.875 -20.281 -4.305 1 98.81 383 ALA B C 1
ATOM 6658 O O . ALA B 1 383 ? 18.766 -20.625 -4.754 1 98.81 383 ALA B O 1
ATOM 6659 N N . VAL B 1 384 ? 20.016 -19.672 -3.182 1 98.88 384 VAL B N 1
ATOM 6660 C CA . VAL B 1 384 ? 18.938 -19.094 -2.4 1 98.88 384 VAL B CA 1
ATOM 6661 C C . VAL B 1 384 ? 19.188 -17.594 -2.203 1 98.88 384 VAL B C 1
ATOM 6663 O O . VAL B 1 384 ? 20.281 -17.188 -1.809 1 98.88 384 VAL B O 1
ATOM 6666 N N . TYR B 1 385 ? 18.203 -16.781 -2.525 1 98.88 385 TYR B N 1
ATOM 6667 C CA . TYR B 1 385 ? 18.297 -15.328 -2.441 1 98.88 385 TYR B CA 1
ATOM 6668 C C . TYR B 1 385 ? 17.266 -14.766 -1.463 1 98.88 385 TYR B C 1
ATOM 6670 O O . TYR B 1 385 ? 16.203 -15.344 -1.282 1 98.88 385 TYR B O 1
ATOM 6678 N N . GLU B 1 386 ? 17.641 -13.703 -0.804 1 98.5 386 GLU B N 1
ATOM 6679 C CA . GLU B 1 386 ? 16.656 -12.938 -0.049 1 98.5 386 GLU B CA 1
ATOM 6680 C C . GLU B 1 386 ? 15.797 -12.078 -0.974 1 98.5 386 GLU B C 1
ATOM 6682 O O . GLU B 1 386 ? 16.031 -12.039 -2.184 1 98.5 386 GLU B O 1
ATOM 6687 N N . TYR B 1 387 ? 14.781 -11.461 -0.441 1 98.62 387 TYR B N 1
ATOM 6688 C CA . TYR B 1 387 ? 13.781 -10.719 -1.195 1 98.62 387 TYR B CA 1
ATOM 6689 C C . TYR B 1 387 ? 14.438 -9.633 -2.047 1 98.62 387 TYR B C 1
ATOM 6691 O O . TYR B 1 387 ? 15.148 -8.773 -1.528 1 98.62 387 TYR B O 1
ATOM 6699 N N . ALA B 1 388 ? 14.234 -9.641 -3.383 1 98.69 388 ALA B N 1
ATOM 6700 C CA . ALA B 1 388 ? 14.602 -8.609 -4.355 1 98.69 388 ALA B CA 1
ATOM 6701 C C . ALA B 1 388 ? 16.109 -8.57 -4.566 1 98.69 388 ALA B C 1
ATOM 6703 O O . ALA B 1 388 ? 16.625 -7.684 -5.254 1 98.69 388 ALA B O 1
ATOM 6704 N N . GLU B 1 389 ? 16.844 -9.531 -4.008 1 98.75 389 GLU B N 1
ATOM 6705 C CA . GLU B 1 389 ? 18.266 -9.625 -4.332 1 98.75 389 GLU B CA 1
ATOM 6706 C C . GLU B 1 389 ? 18.484 -9.961 -5.809 1 98.75 389 GLU B C 1
ATOM 6708 O O . GLU B 1 389 ? 17.734 -10.758 -6.379 1 98.75 389 GLU B O 1
ATOM 6713 N N . ARG B 1 390 ? 19.469 -9.391 -6.348 1 98.25 390 ARG B N 1
ATOM 6714 C CA . ARG B 1 390 ? 19.781 -9.641 -7.75 1 98.25 390 ARG B CA 1
ATOM 6715 C C . ARG B 1 390 ? 20.156 -11.094 -7.973 1 98.25 390 ARG B C 1
ATOM 6717 O O . ARG B 1 390 ? 21.047 -11.625 -7.289 1 98.25 390 ARG B O 1
ATOM 6724 N N . ILE B 1 391 ? 19.516 -11.742 -8.875 1 98.5 391 ILE B N 1
ATOM 6725 C CA . ILE B 1 391 ? 19.828 -13.125 -9.211 1 98.5 391 ILE B CA 1
ATOM 6726 C C . ILE B 1 391 ? 20.953 -13.164 -10.234 1 98.5 391 ILE B C 1
ATOM 6728 O O . ILE B 1 391 ? 20.828 -12.641 -11.336 1 98.5 391 ILE B O 1
ATOM 6732 N N . ASP B 1 392 ? 22.031 -13.781 -9.852 1 97.06 392 ASP B N 1
ATOM 6733 C CA . ASP B 1 392 ? 23.219 -13.82 -10.703 1 97.06 392 ASP B CA 1
ATOM 6734 C C . ASP B 1 392 ? 23.609 -15.258 -11.023 1 97.06 392 ASP B C 1
ATOM 6736 O O . ASP B 1 392 ? 24.625 -15.5 -11.672 1 97.06 392 ASP B O 1
ATOM 6740 N N . GLU B 1 393 ? 22.875 -16.25 -10.531 1 97.81 393 GLU B N 1
ATOM 6741 C CA . GLU B 1 393 ? 23.078 -17.656 -10.883 1 97.81 393 GLU B CA 1
ATOM 6742 C C . GLU B 1 393 ? 22.031 -18.125 -11.891 1 97.81 393 GLU B C 1
ATOM 6744 O O . GLU B 1 393 ? 20.875 -17.688 -11.859 1 97.81 393 GLU B O 1
ATOM 6749 N N . SER B 1 394 ? 22.469 -18.969 -12.828 1 98 394 SER B N 1
ATOM 6750 C CA . SER B 1 394 ? 21.547 -19.578 -13.773 1 98 394 SER B CA 1
ATOM 6751 C C . SER B 1 394 ? 21.062 -20.938 -13.273 1 98 394 SER B C 1
ATOM 6753 O O . SER B 1 394 ? 21.688 -21.547 -12.406 1 98 394 SER B O 1
ATOM 6755 N N . GLY B 1 395 ? 20 -21.422 -13.867 1 98.69 395 GLY B N 1
ATOM 6756 C CA . GLY B 1 395 ? 19.359 -22.656 -13.406 1 98.69 395 GLY B CA 1
ATOM 6757 C C . GLY B 1 395 ? 18.219 -22.422 -12.445 1 98.69 395 GLY B C 1
ATOM 6758 O O . GLY B 1 395 ? 17.547 -21.391 -12.516 1 98.69 395 GLY B O 1
ATOM 6759 N N . PHE B 1 396 ? 17.953 -23.422 -11.625 1 98.75 396 PHE B N 1
ATOM 6760 C CA . PHE B 1 396 ? 16.875 -23.312 -10.656 1 98.75 396 PHE B CA 1
ATOM 6761 C C . PHE B 1 396 ? 17.344 -22.656 -9.375 1 98.75 396 PHE B C 1
ATOM 6763 O O . PHE B 1 396 ? 18.328 -23.094 -8.766 1 98.75 396 PHE B O 1
ATOM 6770 N N . VAL B 1 397 ? 16.719 -21.562 -8.961 1 98.94 397 VAL B N 1
ATOM 6771 C CA . VAL B 1 397 ? 17.078 -20.844 -7.746 1 98.94 397 VAL B CA 1
ATOM 6772 C C . VAL B 1 397 ? 15.828 -20.547 -6.922 1 98.94 397 VAL B C 1
ATOM 6774 O O . VAL B 1 397 ? 14.711 -20.688 -7.414 1 98.94 397 VAL B O 1
ATOM 6777 N N . PHE B 1 398 ? 16.047 -20.266 -5.656 1 98.88 398 PHE B N 1
ATOM 6778 C CA . PHE B 1 398 ? 14.984 -19.875 -4.738 1 98.88 398 PHE B CA 1
ATOM 6779 C C . PHE B 1 398 ? 15.164 -18.453 -4.258 1 98.88 398 PHE B C 1
ATOM 6781 O O . PHE B 1 398 ? 16.281 -18.031 -3.916 1 98.88 398 PHE B O 1
ATOM 6788 N N . MET B 1 399 ? 14.141 -17.625 -4.324 1 98.88 399 MET B N 1
ATOM 6789 C CA . MET B 1 399 ? 14.148 -16.281 -3.764 1 98.88 399 MET B CA 1
ATOM 6790 C C . MET B 1 399 ? 13.094 -16.141 -2.674 1 98.88 399 MET B C 1
ATOM 6792 O O . MET B 1 399 ? 11.922 -16.438 -2.896 1 98.88 399 MET B O 1
ATOM 6796 N N . ASP B 1 400 ? 13.469 -15.695 -1.566 1 98.62 400 ASP B N 1
ATOM 6797 C CA . ASP B 1 400 ? 12.578 -15.523 -0.424 1 98.62 400 ASP B CA 1
ATOM 6798 C C . ASP B 1 400 ? 11.484 -14.5 -0.726 1 98.62 400 ASP B C 1
ATOM 6800 O O . ASP B 1 400 ? 11.773 -13.414 -1.24 1 98.62 400 ASP B O 1
ATOM 6804 N N . SER B 1 401 ? 10.281 -14.844 -0.385 1 98.12 401 SER B N 1
ATOM 6805 C CA . SER B 1 401 ? 9.148 -13.922 -0.449 1 98.12 401 SER B CA 1
ATOM 6806 C C . SER B 1 401 ? 7.965 -14.453 0.358 1 98.12 401 SER B C 1
ATOM 6808 O O . SER B 1 401 ? 7.906 -15.641 0.681 1 98.12 401 SER B O 1
ATOM 6810 N N . PRO B 1 402 ? 6.988 -13.547 0.71 1 96.88 402 PRO B N 1
ATOM 6811 C CA . PRO B 1 402 ? 5.703 -14.047 1.207 1 96.88 402 PRO B CA 1
ATOM 6812 C C . PRO B 1 402 ? 4.906 -14.797 0.14 1 96.88 402 PRO B C 1
ATOM 6814 O O . PRO B 1 402 ? 5.293 -14.797 -1.032 1 96.88 402 PRO B O 1
ATOM 6817 N N . GLY B 1 403 ? 3.859 -15.5 0.612 1 95.25 403 GLY B N 1
ATOM 6818 C CA . GLY B 1 403 ? 2.967 -16.219 -0.288 1 95.25 403 GLY B CA 1
ATOM 6819 C C . GLY B 1 403 ? 1.895 -15.328 -0.892 1 95.25 403 GLY B C 1
ATOM 6820 O O . GLY B 1 403 ? 1.012 -15.812 -1.604 1 95.25 403 GLY B O 1
ATOM 6821 N N . TYR B 1 404 ? 1.911 -14.008 -0.715 1 95.69 404 TYR B N 1
ATOM 6822 C CA . TYR B 1 404 ? 0.974 -13.039 -1.281 1 95.69 404 TYR B CA 1
ATOM 6823 C C . TYR B 1 404 ? 1.41 -12.609 -2.676 1 95.69 404 TYR B C 1
ATOM 6825 O O . TYR B 1 404 ? 2.439 -11.945 -2.834 1 95.69 404 TYR B O 1
ATOM 6833 N N . ASP B 1 405 ? 0.633 -12.844 -3.688 1 96.69 405 ASP B N 1
ATOM 6834 C CA . ASP B 1 405 ? 1.004 -12.852 -5.102 1 96.69 405 ASP B CA 1
ATOM 6835 C C . ASP B 1 405 ? 1.63 -11.523 -5.512 1 96.69 405 ASP B C 1
ATOM 6837 O O . ASP B 1 405 ? 2.729 -11.492 -6.07 1 96.69 405 ASP B O 1
ATOM 6841 N N . PRO B 1 406 ? 0.912 -10.367 -5.199 1 97.94 406 PRO B N 1
ATOM 6842 C CA . PRO B 1 406 ? 1.493 -9.117 -5.691 1 97.94 406 PRO B CA 1
ATOM 6843 C C . PRO B 1 406 ? 2.844 -8.797 -5.055 1 97.94 406 PRO B C 1
ATOM 6845 O O . PRO B 1 406 ? 3.73 -8.25 -5.715 1 97.94 406 PRO B O 1
ATOM 6848 N N . VAL B 1 407 ? 3.033 -9.203 -3.82 1 98.25 407 VAL B N 1
ATOM 6849 C CA . VAL B 1 407 ? 4.289 -8.938 -3.123 1 98.25 407 VAL B CA 1
ATOM 6850 C C . VAL B 1 407 ? 5.367 -9.898 -3.621 1 98.25 407 VAL B C 1
ATOM 6852 O O . VAL B 1 407 ? 6.5 -9.484 -3.877 1 98.25 407 VAL B O 1
ATOM 6855 N N . ALA B 1 408 ? 5.016 -11.148 -3.781 1 98.5 408 ALA B N 1
ATOM 6856 C CA . ALA B 1 408 ? 5.973 -12.148 -4.242 1 98.5 408 ALA B CA 1
ATOM 6857 C C . ALA B 1 408 ? 6.469 -11.836 -5.648 1 98.5 408 ALA B C 1
ATOM 6859 O O . ALA B 1 408 ? 7.676 -11.82 -5.898 1 98.5 408 ALA B O 1
ATOM 6860 N N . ALA B 1 409 ? 5.559 -11.547 -6.559 1 98.75 409 ALA B N 1
ATOM 6861 C CA . ALA B 1 409 ? 5.922 -11.266 -7.945 1 98.75 409 ALA B CA 1
ATOM 6862 C C . ALA B 1 409 ? 6.75 -9.984 -8.039 1 98.75 409 ALA B C 1
ATOM 6864 O O . ALA B 1 409 ? 7.684 -9.906 -8.852 1 98.75 409 ALA B O 1
ATOM 6865 N N . THR B 1 410 ? 6.379 -8.969 -7.23 1 98.88 410 THR B N 1
ATOM 6866 C CA . THR B 1 410 ? 7.16 -7.742 -7.191 1 98.88 410 THR B CA 1
ATOM 6867 C C . THR B 1 410 ? 8.617 -8.039 -6.844 1 98.88 410 THR B C 1
ATOM 6869 O O . THR B 1 410 ? 9.531 -7.508 -7.477 1 98.88 410 THR B O 1
ATOM 6872 N N . GLY B 1 411 ? 8.828 -8.891 -5.859 1 98.88 411 GLY B N 1
ATOM 6873 C CA . GLY B 1 411 ? 10.18 -9.281 -5.492 1 98.88 411 GLY B CA 1
ATOM 6874 C C . GLY B 1 411 ? 10.906 -10.039 -6.59 1 98.88 411 GLY B C 1
ATOM 6875 O O . GLY B 1 411 ? 12.086 -9.789 -6.848 1 98.88 411 GLY B O 1
ATOM 6876 N N . GLN B 1 412 ? 10.219 -10.977 -7.27 1 98.94 412 GLN B N 1
ATOM 6877 C CA . GLN B 1 412 ? 10.812 -11.742 -8.359 1 98.94 412 GLN B CA 1
ATOM 6878 C C . GLN B 1 412 ? 11.25 -10.828 -9.5 1 98.94 412 GLN B C 1
ATOM 6880 O O . GLN B 1 412 ? 12.344 -10.984 -10.047 1 98.94 412 GLN B O 1
ATOM 6885 N N . ILE B 1 413 ? 10.398 -9.906 -9.852 1 98.94 413 ILE B N 1
ATOM 6886 C CA . ILE B 1 413 ? 10.695 -8.977 -10.93 1 98.94 413 ILE B CA 1
ATOM 6887 C C . ILE B 1 413 ? 11.875 -8.086 -10.531 1 98.94 413 ILE B C 1
ATOM 6889 O O . ILE B 1 413 ? 12.797 -7.875 -11.32 1 98.94 413 ILE B O 1
ATOM 6893 N N . ALA B 1 414 ? 11.828 -7.602 -9.281 1 98.94 414 ALA B N 1
ATOM 6894 C CA . ALA B 1 414 ? 12.938 -6.789 -8.789 1 98.94 414 ALA B CA 1
ATOM 6895 C C . ALA B 1 414 ? 14.25 -7.559 -8.844 1 98.94 414 ALA B C 1
ATOM 6897 O O . ALA B 1 414 ? 15.312 -6.969 -9.062 1 98.94 414 ALA B O 1
ATOM 6898 N N . SER B 1 415 ? 14.18 -8.875 -8.688 1 98.81 415 SER B N 1
ATOM 6899 C CA . SER B 1 415 ? 15.375 -9.711 -8.672 1 98.81 415 SER B CA 1
ATOM 6900 C C . SER B 1 415 ? 15.852 -10.016 -10.094 1 98.81 415 SER B C 1
ATOM 6902 O O . SER B 1 415 ? 16.938 -10.57 -10.281 1 98.81 415 SER B O 1
ATOM 6904 N N . GLY B 1 416 ? 14.961 -9.758 -11.125 1 98.69 416 GLY B N 1
ATOM 6905 C CA . GLY B 1 416 ? 15.438 -9.891 -12.492 1 98.69 416 GLY B CA 1
ATOM 6906 C C . GLY B 1 416 ? 14.5 -10.703 -13.367 1 98.69 416 GLY B C 1
ATOM 6907 O O . GLY B 1 416 ? 14.742 -10.867 -14.562 1 98.69 416 GLY B O 1
ATOM 6908 N N . ALA B 1 417 ? 13.352 -11.219 -12.836 1 98.94 417 ALA B N 1
ATOM 6909 C CA . ALA B 1 417 ? 12.422 -12 -13.641 1 98.94 417 ALA B CA 1
ATOM 6910 C C . ALA B 1 417 ? 11.852 -11.18 -14.789 1 98.94 417 ALA B C 1
ATOM 6912 O O . ALA B 1 417 ? 11.25 -10.125 -14.57 1 98.94 417 ALA B O 1
ATOM 6913 N N . GLN B 1 418 ? 12 -11.688 -15.961 1 98.88 418 GLN B N 1
ATOM 6914 C CA . GLN B 1 418 ? 11.539 -10.969 -17.156 1 98.88 418 GLN B CA 1
ATOM 6915 C C . GLN B 1 418 ? 10.109 -11.367 -17.516 1 98.88 418 GLN B C 1
ATOM 6917 O O . GLN B 1 418 ? 9.453 -10.68 -18.297 1 98.88 418 GLN B O 1
ATOM 6922 N N . LEU B 1 419 ? 9.711 -12.508 -17 1 98.88 419 LEU B N 1
ATOM 6923 C CA . LEU B 1 419 ? 8.375 -13.062 -17.125 1 98.88 419 LEU B CA 1
ATOM 6924 C C . LEU B 1 419 ? 7.926 -13.711 -15.82 1 98.88 419 LEU B C 1
ATOM 6926 O O . LEU B 1 419 ? 8.758 -14.156 -15.031 1 98.88 419 LEU B O 1
ATOM 6930 N N . ILE B 1 420 ? 6.641 -13.711 -15.672 1 98.94 420 ILE B N 1
ATOM 6931 C CA . ILE B 1 420 ? 6.047 -14.453 -14.57 1 98.94 420 ILE B CA 1
ATOM 6932 C C . ILE B 1 420 ? 5.137 -15.555 -15.109 1 98.94 420 ILE B C 1
ATOM 6934 O O . ILE B 1 420 ? 4.305 -15.305 -15.984 1 98.94 420 ILE B O 1
ATOM 6938 N N . CYS B 1 421 ? 5.34 -16.75 -14.711 1 98.94 421 CYS B N 1
ATOM 6939 C CA . CYS B 1 421 ? 4.371 -17.828 -14.922 1 98.94 421 CYS B CA 1
ATOM 6940 C C . CYS B 1 421 ? 3.531 -18.047 -13.672 1 98.94 421 CYS B C 1
ATOM 6942 O O . CYS B 1 421 ? 4.074 -18.297 -12.594 1 98.94 421 CYS B O 1
ATOM 6944 N N . PHE B 1 422 ? 2.299 -17.938 -13.836 1 98.88 422 PHE B N 1
ATOM 6945 C CA . PHE B 1 422 ? 1.358 -17.875 -12.719 1 98.88 422 PHE B CA 1
ATOM 6946 C C . PHE B 1 422 ? 0.32 -18.984 -12.812 1 98.88 422 PHE B C 1
ATOM 6948 O O . PHE B 1 422 ? -0.577 -18.938 -13.656 1 98.88 422 PHE B O 1
ATOM 6955 N N . THR B 1 423 ? 0.364 -19.969 -11.93 1 98.62 423 THR B N 1
ATOM 6956 C CA . THR B 1 423 ? -0.616 -21.062 -11.914 1 98.62 423 THR B CA 1
ATOM 6957 C C . THR B 1 423 ? -1.787 -20.703 -11 1 98.62 423 THR B C 1
ATOM 6959 O O . THR B 1 423 ? -1.608 -20.047 -9.977 1 98.62 423 THR B O 1
ATOM 6962 N N . THR B 1 424 ? -2.963 -21.109 -11.359 1 98.06 424 THR B N 1
ATOM 6963 C CA . THR B 1 424 ? -4.145 -20.828 -10.555 1 98.06 424 THR B CA 1
ATOM 6964 C C . THR B 1 424 ? -5.211 -21.891 -10.758 1 98.06 424 THR B C 1
ATOM 6966 O O . THR B 1 424 ? -5.344 -22.453 -11.844 1 98.06 424 THR B O 1
ATOM 6969 N N . GLY B 1 425 ? -5.902 -22.234 -9.711 1 97.06 425 GLY B N 1
ATOM 6970 C CA . GLY B 1 425 ? -6.996 -23.188 -9.773 1 97.06 425 GLY B CA 1
ATOM 6971 C C . GLY B 1 425 ? -8.352 -22.562 -9.477 1 97.06 425 GLY B C 1
ATOM 6972 O O . GLY B 1 425 ? -9.383 -23.125 -9.828 1 97.06 425 GLY B O 1
ATOM 6973 N N . ARG B 1 426 ? -8.312 -21.406 -8.852 1 95.25 426 ARG B N 1
ATOM 6974 C CA . ARG B 1 426 ? -9.547 -20.719 -8.484 1 95.25 426 ARG B CA 1
ATOM 6975 C C . ARG B 1 426 ? -9.797 -19.516 -9.391 1 95.25 426 ARG B C 1
ATOM 6977 O O . ARG B 1 426 ? -10.836 -18.859 -9.273 1 95.25 426 ARG B O 1
ATOM 6984 N N . GLY B 1 427 ? -8.891 -19.234 -10.211 1 96.69 427 GLY B N 1
ATOM 6985 C CA . GLY B 1 427 ? -9.086 -18.156 -11.164 1 96.69 427 GLY B CA 1
ATOM 6986 C C . GLY B 1 427 ? -8.547 -16.812 -10.672 1 96.69 427 GLY B C 1
ATOM 6987 O O . GLY B 1 427 ? -9.25 -15.805 -10.719 1 96.69 427 GLY B O 1
ATOM 6988 N N . SER B 1 428 ? -7.352 -16.828 -10.133 1 95.81 428 SER B N 1
ATOM 6989 C CA . SER B 1 428 ? -6.691 -15.562 -9.82 1 95.81 428 SER B CA 1
ATOM 6990 C C . SER B 1 428 ? -6.379 -14.773 -11.086 1 95.81 428 SER B C 1
ATOM 6992 O O . SER B 1 428 ? -5.922 -15.336 -12.078 1 95.81 428 SER B O 1
ATOM 6994 N N . MET B 1 429 ? -6.699 -13.523 -11.062 1 95.94 429 MET B N 1
ATOM 6995 C CA . MET B 1 429 ? -6.523 -12.656 -12.219 1 95.94 429 MET B CA 1
ATOM 6996 C C . MET B 1 429 ? -5.406 -11.648 -11.984 1 95.94 429 MET B C 1
ATOM 6998 O O . MET B 1 429 ? -5.668 -10.453 -11.82 1 95.94 429 MET B O 1
ATOM 7002 N N . PHE B 1 430 ? -4.207 -12.086 -12 1 97.5 430 PHE B N 1
ATOM 7003 C CA . PHE B 1 430 ? -3.01 -11.297 -11.727 1 97.5 430 PHE B CA 1
ATOM 7004 C C . PHE B 1 430 ? -2.322 -10.898 -13.023 1 97.5 430 PHE B C 1
ATOM 7006 O O . PHE B 1 430 ? -2.465 -11.578 -14.047 1 97.5 430 PHE B O 1
ATOM 7013 N N . GLY B 1 431 ? -1.672 -9.844 -13.062 1 98.38 431 GLY B N 1
ATOM 7014 C CA . GLY B 1 431 ? -0.769 -9.328 -14.078 1 98.38 431 GLY B CA 1
ATOM 7015 C C . GLY B 1 431 ? 0.268 -8.375 -13.523 1 98.38 431 GLY B C 1
ATOM 7016 O O . GLY B 1 431 ? 0.103 -7.84 -12.422 1 98.38 431 GLY B O 1
ATOM 7017 N N . SER B 1 432 ? 1.318 -8.258 -14.281 1 98.62 432 SER B N 1
ATOM 7018 C CA . SER B 1 432 ? 2.391 -7.422 -13.742 1 98.62 432 SER B CA 1
ATOM 7019 C C . SER B 1 432 ? 3.105 -6.66 -14.852 1 98.62 432 SER B C 1
ATOM 7021 O O . SER B 1 432 ? 3.053 -7.051 -16.016 1 98.62 432 SER B O 1
ATOM 7023 N N . LYS B 1 433 ? 3.633 -5.582 -14.547 1 98.69 433 LYS B N 1
ATOM 7024 C CA . LYS B 1 433 ? 4.59 -4.793 -15.32 1 98.69 433 LYS B CA 1
ATOM 7025 C C . LYS B 1 433 ? 5.852 -4.516 -14.5 1 98.69 433 LYS B C 1
ATOM 7027 O O . LYS B 1 433 ? 5.797 -4.414 -13.273 1 98.69 433 LYS B O 1
ATOM 7032 N N . PRO B 1 434 ? 7.02 -4.492 -15.148 1 98.69 434 PRO B N 1
ATOM 7033 C CA . PRO B 1 434 ? 7.18 -4.551 -16.609 1 98.69 434 PRO B CA 1
ATOM 7034 C C . PRO B 1 434 ? 7.246 -5.98 -17.125 1 98.69 434 PRO B C 1
ATOM 7036 O O . PRO B 1 434 ? 7.301 -6.188 -18.344 1 98.69 434 PRO B O 1
ATOM 7039 N N . ALA B 1 435 ? 7.262 -7.004 -16.266 1 98.88 435 ALA B N 1
ATOM 7040 C CA . ALA B 1 435 ? 7.324 -8.398 -16.688 1 98.88 435 ALA B CA 1
ATOM 7041 C C . ALA B 1 435 ? 5.926 -8.953 -16.938 1 98.88 435 ALA B C 1
ATOM 7043 O O . ALA B 1 435 ? 5.09 -9 -16.031 1 98.88 435 ALA B O 1
ATOM 7044 N N . PRO B 1 436 ? 5.652 -9.414 -18.156 1 98.62 436 PRO B N 1
ATOM 7045 C CA . PRO B 1 436 ? 4.324 -9.984 -18.422 1 98.62 436 PRO B CA 1
ATOM 7046 C C . PRO B 1 436 ? 4.07 -11.266 -17.641 1 98.62 436 PRO B C 1
ATOM 7048 O O . PRO B 1 436 ? 5.012 -11.992 -17.297 1 98.62 436 PRO B O 1
ATOM 7051 N N . THR B 1 437 ? 2.805 -11.531 -17.375 1 98.88 437 THR B N 1
ATOM 7052 C CA . THR B 1 437 ? 2.396 -12.711 -16.625 1 98.88 437 THR B CA 1
ATOM 7053 C C . THR B 1 437 ? 1.63 -13.688 -17.516 1 98.88 437 THR B C 1
ATOM 7055 O O . THR B 1 437 ? 0.675 -13.297 -18.188 1 98.88 437 THR B O 1
ATOM 7058 N N . ILE B 1 438 ? 2.059 -14.891 -17.547 1 98.88 438 ILE B N 1
ATOM 7059 C CA . ILE B 1 438 ? 1.375 -15.977 -18.234 1 98.88 438 ILE B CA 1
ATOM 7060 C C . ILE B 1 438 ? 0.559 -16.797 -17.234 1 98.88 438 ILE B C 1
ATOM 7062 O O . ILE B 1 438 ? 1.117 -17.406 -16.312 1 98.88 438 ILE B O 1
ATOM 7066 N N . LYS B 1 439 ? -0.738 -16.875 -17.406 1 98.69 439 LYS B N 1
ATOM 7067 C CA . LYS B 1 439 ? -1.609 -17.562 -16.453 1 98.69 439 LYS B CA 1
ATOM 7068 C C . LYS B 1 439 ? -1.874 -19 -16.891 1 98.69 439 LYS B C 1
ATOM 7070 O O . LYS B 1 439 ? -2.338 -19.234 -18.016 1 98.69 439 LYS B O 1
ATOM 7075 N N . LEU B 1 440 ? -1.61 -19.922 -16.031 1 98.94 440 LEU B N 1
ATOM 7076 C CA . LEU B 1 440 ? -1.812 -21.344 -16.266 1 98.94 440 LEU B CA 1
ATOM 7077 C C . LEU B 1 440 ? -2.924 -21.891 -15.375 1 98.94 440 LEU B C 1
ATOM 7079 O O . LEU B 1 440 ? -2.795 -21.906 -14.148 1 98.94 440 LEU B O 1
ATOM 7083 N N . ALA B 1 441 ? -3.963 -22.406 -15.992 1 98.75 441 ALA B N 1
ATOM 7084 C CA . ALA B 1 441 ? -5.117 -22.922 -15.258 1 98.75 441 ALA B CA 1
ATOM 7085 C C . ALA B 1 441 ? -4.91 -24.391 -14.883 1 98.75 441 ALA B C 1
ATOM 7087 O O . ALA B 1 441 ? -4.477 -25.203 -15.711 1 98.75 441 ALA B O 1
ATOM 7088 N N . SER B 1 442 ? -5.301 -24.766 -13.688 1 98.12 442 SER B N 1
ATOM 7089 C CA . SER B 1 442 ? -5.086 -26.125 -13.219 1 98.12 442 SER B CA 1
ATOM 7090 C C . SER B 1 442 ? -6.203 -27.047 -13.688 1 98.12 442 SER B C 1
ATOM 7092 O O . SER B 1 442 ? -6.066 -28.281 -13.617 1 98.12 442 SER B O 1
ATOM 7094 N N . ASN B 1 443 ? -7.348 -26.5 -14.102 1 97.56 443 ASN B N 1
ATOM 7095 C CA . ASN B 1 443 ? -8.484 -27.328 -14.484 1 97.56 443 ASN B CA 1
ATOM 7096 C C . ASN B 1 443 ? -9.289 -26.703 -15.617 1 97.56 443 ASN B C 1
ATOM 7098 O O . ASN B 1 443 ? -9.406 -25.484 -15.688 1 97.56 443 ASN B O 1
ATOM 7102 N N . THR B 1 444 ? -9.859 -27.484 -16.438 1 97.69 444 THR B N 1
ATOM 7103 C CA . THR B 1 444 ? -10.516 -27.078 -17.672 1 97.69 444 THR B CA 1
ATOM 7104 C C . THR B 1 444 ? -11.781 -26.281 -17.375 1 97.69 444 THR B C 1
ATOM 7106 O O . THR B 1 444 ? -12.039 -25.25 -18.016 1 97.69 444 THR B O 1
ATOM 7109 N N . PRO B 1 445 ? -12.625 -26.703 -16.375 1 96.38 445 PRO B N 1
ATOM 7110 C CA . PRO B 1 445 ? -13.844 -25.938 -16.109 1 96.38 445 PRO B CA 1
ATOM 7111 C C . PRO B 1 445 ? -13.555 -24.469 -15.758 1 96.38 445 PRO B C 1
ATOM 7113 O O . PRO B 1 445 ? -14.188 -23.562 -16.297 1 96.38 445 PRO B O 1
ATOM 7116 N N . MET B 1 446 ? -12.609 -24.25 -14.914 1 96.31 446 MET B N 1
ATOM 7117 C CA . MET B 1 446 ? -12.242 -22.891 -14.547 1 96.31 446 MET B CA 1
ATOM 7118 C C . MET B 1 446 ? -11.664 -22.141 -15.75 1 96.31 446 MET B C 1
ATOM 7120 O O . MET B 1 446 ? -11.992 -20.969 -15.977 1 96.31 446 MET B O 1
ATOM 7124 N N . TYR B 1 447 ? -10.805 -22.812 -16.578 1 98.19 447 TYR B N 1
ATOM 7125 C CA . TYR B 1 447 ? -10.234 -22.219 -17.781 1 98.19 447 TYR B CA 1
ATOM 7126 C C . TYR B 1 447 ? -11.336 -21.734 -18.719 1 98.19 447 TYR B C 1
ATOM 7128 O O . TYR B 1 447 ? -11.281 -20.594 -19.203 1 98.19 447 TYR B O 1
ATOM 7136 N N . ARG B 1 448 ? -12.32 -22.5 -18.906 1 98 448 ARG B N 1
ATOM 7137 C CA . ARG B 1 448 ? -13.398 -22.172 -19.844 1 98 448 ARG B CA 1
ATOM 7138 C C . ARG B 1 448 ? -14.227 -21 -19.312 1 98 448 ARG B C 1
ATOM 7140 O O . ARG B 1 448 ? -14.633 -20.125 -20.078 1 98 448 ARG B O 1
ATOM 7147 N N . ARG B 1 449 ? -14.469 -20.984 -18.047 1 97.19 449 ARG B N 1
ATOM 7148 C CA . ARG B 1 449 ? -15.266 -19.922 -17.422 1 97.19 449 ARG B CA 1
ATOM 7149 C C . ARG B 1 449 ? -14.531 -18.594 -17.469 1 97.19 449 ARG B C 1
ATOM 7151 O O . ARG B 1 449 ? -15.164 -17.531 -17.609 1 97.19 449 ARG B O 1
ATOM 7158 N N . LEU B 1 450 ? -13.211 -18.641 -17.406 1 98.12 450 LEU B N 1
ATOM 7159 C CA . LEU B 1 450 ? -12.398 -17.438 -17.312 1 98.12 450 LEU B CA 1
ATOM 7160 C C . LEU B 1 450 ? -11.414 -17.359 -18.469 1 98.12 450 LEU B C 1
ATOM 7162 O O . LEU B 1 450 ? -10.258 -16.969 -18.281 1 98.12 450 LEU B O 1
ATOM 7166 N N . GLU B 1 451 ? -11.836 -17.719 -19.594 1 97.44 451 GLU B N 1
ATOM 7167 C CA . GLU B 1 451 ? -10.977 -17.922 -20.75 1 97.44 451 GLU B CA 1
ATOM 7168 C C . GLU B 1 451 ? -10.273 -16.625 -21.141 1 97.44 451 GLU B C 1
ATOM 7170 O O . GLU B 1 451 ? -9.133 -16.641 -21.609 1 97.44 451 GLU B O 1
ATOM 7175 N N . GLU B 1 452 ? -10.875 -15.477 -20.953 1 97.88 452 GLU B N 1
ATOM 7176 C CA . GLU B 1 452 ? -10.281 -14.203 -21.328 1 97.88 452 GLU B CA 1
ATOM 7177 C C . GLU B 1 452 ? -9.125 -13.828 -20.406 1 97.88 452 GLU B C 1
ATOM 7179 O O . GLU B 1 452 ? -8.297 -12.984 -20.75 1 97.88 452 GLU B O 1
ATOM 7184 N N . ASP B 1 453 ? -9.062 -14.477 -19.219 1 98.56 453 ASP B N 1
ATOM 7185 C CA . ASP B 1 453 ? -8.047 -14.156 -18.219 1 98.56 453 ASP B CA 1
ATOM 7186 C C . ASP B 1 453 ? -6.941 -15.203 -18.203 1 98.56 453 ASP B C 1
ATOM 7188 O O . ASP B 1 453 ? -5.898 -15.008 -17.578 1 98.56 453 ASP B O 1
ATOM 7192 N N . MET B 1 454 ? -7.105 -16.375 -18.875 1 98.69 454 MET B N 1
ATOM 7193 C CA . MET B 1 454 ? -6.203 -17.516 -18.75 1 98.69 454 MET B CA 1
ATOM 7194 C C . MET B 1 454 ? -5.473 -17.766 -20.062 1 98.69 454 MET B C 1
ATOM 7196 O O . MET B 1 454 ? -6.09 -17.781 -21.141 1 98.69 454 MET B O 1
ATOM 7200 N N . ASP B 1 455 ? -4.203 -18.031 -19.969 1 98.81 455 ASP B N 1
ATOM 7201 C CA . ASP B 1 455 ? -3.393 -18.188 -21.172 1 98.81 455 ASP B CA 1
ATOM 7202 C C . ASP B 1 455 ? -3.283 -19.656 -21.578 1 98.81 455 ASP B C 1
ATOM 7204 O O . ASP B 1 455 ? -3.297 -19.984 -22.766 1 98.81 455 ASP B O 1
ATOM 7208 N N . ILE B 1 456 ? -3.137 -20.562 -20.578 1 98.81 456 ILE B N 1
ATOM 7209 C CA . ILE B 1 456 ? -2.865 -21.969 -20.859 1 98.81 456 ILE B CA 1
ATOM 7210 C C . ILE B 1 456 ? -3.779 -22.844 -20.016 1 98.81 456 ILE B C 1
ATOM 7212 O O . ILE B 1 456 ? -3.941 -22.625 -18.812 1 98.81 456 ILE B O 1
ATOM 7216 N N . ASN B 1 457 ? -4.383 -23.828 -20.562 1 98.81 457 ASN B N 1
ATOM 7217 C CA . ASN B 1 457 ? -5.207 -24.812 -19.859 1 98.81 457 ASN B CA 1
ATOM 7218 C C . ASN B 1 457 ? -4.422 -26.078 -19.531 1 98.81 457 ASN B C 1
ATOM 7220 O O . ASN B 1 457 ? -4.395 -27.016 -20.344 1 98.81 457 ASN B O 1
ATOM 7224 N N . CYS B 1 458 ? -3.953 -26.219 -18.359 1 98.81 458 CYS B N 1
ATOM 7225 C CA . CYS B 1 458 ? -3.232 -27.422 -17.938 1 98.81 458 CYS B CA 1
ATOM 7226 C C . CYS B 1 458 ? -4.199 -28.5 -17.5 1 98.81 458 CYS B C 1
ATOM 7228 O O . CYS B 1 458 ? -3.789 -29.641 -17.25 1 98.81 458 CYS B O 1
ATOM 7230 N N . GLY B 1 459 ? -5.484 -28.219 -17.422 1 97.88 459 GLY B N 1
ATOM 7231 C CA . GLY B 1 459 ? -6.508 -29.188 -17.094 1 97.88 459 GLY B CA 1
ATOM 7232 C C . GLY B 1 459 ? -6.582 -30.344 -18.078 1 97.88 459 GLY B C 1
ATOM 7233 O O . GLY B 1 459 ? -7.137 -31.391 -17.766 1 97.88 459 GLY B O 1
ATOM 7234 N N . VAL B 1 460 ? -6.004 -30.156 -19.203 1 97.75 460 VAL B N 1
ATOM 7235 C CA . VAL B 1 460 ? -6.031 -31.172 -20.25 1 97.75 460 VAL B CA 1
ATOM 7236 C C . VAL B 1 460 ? -5.281 -32.406 -19.781 1 97.75 460 VAL B C 1
ATOM 7238 O O . VAL B 1 460 ? -5.48 -33.5 -20.312 1 97.75 460 VAL B O 1
ATOM 7241 N N . ILE B 1 461 ? -4.387 -32.25 -18.781 1 96.38 461 ILE B N 1
ATOM 7242 C CA . ILE B 1 461 ? -3.721 -33.406 -18.172 1 96.38 461 ILE B CA 1
ATOM 7243 C C . ILE B 1 461 ? -4.754 -34.281 -17.484 1 96.38 461 ILE B C 1
ATOM 7245 O O . ILE B 1 461 ? -4.754 -35.5 -17.656 1 96.38 461 ILE B O 1
ATOM 7249 N N . LEU B 1 462 ? -5.586 -33.688 -16.656 1 94.19 462 LEU B N 1
ATOM 7250 C CA . LEU B 1 462 ? -6.664 -34.375 -15.969 1 94.19 462 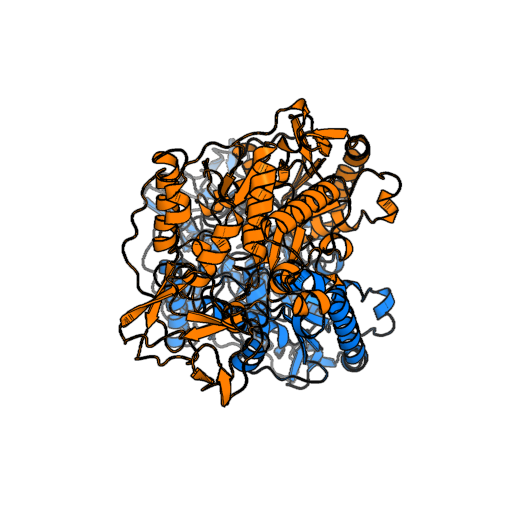LEU B CA 1
ATOM 7251 C C . LEU B 1 462 ? -7.629 -35 -16.969 1 94.19 462 LEU B C 1
ATOM 7253 O O . LEU B 1 462 ? -8.195 -36.062 -16.719 1 94.19 462 LEU B O 1
ATOM 7257 N N . ASP B 1 463 ? -7.773 -34.344 -18.141 1 93.94 463 ASP B N 1
ATOM 7258 C CA . ASP B 1 463 ? -8.695 -34.781 -19.172 1 93.94 463 ASP B CA 1
ATOM 7259 C C . ASP B 1 463 ? -8.117 -35.969 -19.953 1 93.94 463 ASP B C 1
ATOM 7261 O O . ASP B 1 463 ? -8.82 -36.594 -20.75 1 93.94 463 ASP B O 1
ATOM 7265 N N . GLY B 1 464 ? -6.883 -36.25 -19.797 1 92.88 464 GLY B N 1
ATOM 7266 C CA . GLY B 1 464 ? -6.242 -37.375 -20.453 1 92.88 464 GLY B CA 1
ATOM 7267 C C . GLY B 1 464 ? -5.73 -37.031 -21.844 1 92.88 464 GLY B C 1
ATOM 7268 O O . GLY B 1 464 ? -5.402 -37.938 -22.625 1 92.88 464 GLY B O 1
ATOM 7269 N N . GLU B 1 465 ? -5.645 -35.781 -22.109 1 96.06 465 GLU B N 1
ATOM 7270 C CA . GLU B 1 465 ? -5.238 -35.344 -23.453 1 96.06 465 GLU B CA 1
ATOM 7271 C C . GLU B 1 465 ? -3.721 -35.25 -23.562 1 96.06 465 GLU B C 1
ATOM 7273 O O . GLU B 1 465 ? -3.15 -35.594 -24.609 1 96.06 465 GLU B O 1
ATOM 7278 N N . LEU B 1 466 ? -3.041 -34.75 -22.516 1 97.44 466 LEU B N 1
ATOM 7279 C CA . LEU B 1 466 ? -1.59 -34.625 -22.5 1 97.44 466 LEU B CA 1
ATOM 7280 C C . LEU B 1 466 ? -1.003 -35.156 -21.203 1 97.44 466 LEU B C 1
ATOM 7282 O O . LEU B 1 466 ? -1.665 -35.125 -20.172 1 97.44 466 LEU B O 1
ATOM 7286 N N . THR B 1 467 ? 0.204 -35.594 -21.281 1 96.94 467 THR B N 1
ATOM 7287 C CA . THR B 1 467 ? 0.981 -35.938 -20.094 1 96.94 467 THR B CA 1
ATOM 7288 C C . THR B 1 467 ? 1.678 -34.688 -19.547 1 96.94 467 THR B C 1
ATOM 7290 O O . THR B 1 467 ? 1.712 -33.656 -20.219 1 96.94 467 THR B O 1
ATOM 7293 N N . VAL B 1 468 ? 2.223 -34.75 -18.406 1 97.12 468 VAL B N 1
ATOM 7294 C CA . VAL B 1 468 ? 2.912 -33.656 -17.75 1 97.12 468 VAL B CA 1
ATOM 7295 C C . VAL B 1 468 ? 4.105 -33.219 -18.609 1 97.12 468 VAL B C 1
ATOM 7297 O O . VAL B 1 468 ? 4.254 -32.031 -18.906 1 97.12 468 VAL B O 1
ATOM 7300 N N . PRO B 1 469 ? 4.984 -34.156 -19.109 1 97.94 469 PRO B N 1
ATOM 7301 C CA . PRO B 1 469 ? 6.113 -33.75 -19.953 1 97.94 469 PRO B CA 1
ATOM 7302 C C . PRO B 1 469 ? 5.672 -33.062 -21.25 1 97.94 469 PRO B C 1
ATOM 7304 O O . PRO B 1 469 ? 6.27 -32.062 -21.672 1 97.94 469 PRO B O 1
ATOM 7307 N N . GLU B 1 470 ? 4.605 -33.594 -21.859 1 98.44 470 GLU B N 1
ATOM 7308 C CA . GLU B 1 470 ? 4.09 -33 -23.078 1 98.44 470 GLU B CA 1
ATOM 7309 C C . GLU B 1 470 ? 3.584 -31.578 -22.812 1 98.44 470 GLU B C 1
ATOM 7311 O O . GLU B 1 470 ? 3.824 -30.672 -23.625 1 98.44 470 GLU B O 1
ATOM 7316 N N . MET B 1 471 ? 2.877 -31.422 -21.719 1 98.62 471 MET B N 1
ATOM 7317 C CA . MET B 1 471 ? 2.393 -30.094 -21.359 1 98.62 471 MET B CA 1
ATOM 7318 C C . MET B 1 471 ? 3.555 -29.156 -21.062 1 98.62 471 MET B C 1
ATOM 7320 O O . MET B 1 471 ? 3.484 -27.953 -21.359 1 98.62 471 MET B O 1
ATOM 7324 N N . GLY B 1 472 ? 4.598 -29.688 -20.406 1 98.81 472 GLY B N 1
ATOM 7325 C CA . GLY B 1 472 ? 5.797 -28.891 -20.172 1 98.81 472 GLY B CA 1
ATOM 7326 C C . GLY B 1 472 ? 6.395 -28.312 -21.438 1 98.81 472 GLY B C 1
ATOM 7327 O O . GLY B 1 472 ? 6.781 -27.141 -21.469 1 98.81 472 GLY B O 1
ATOM 7328 N N . GLU B 1 473 ? 6.445 -29.109 -22.484 1 98.69 473 GLU B N 1
ATOM 7329 C CA . GLU B 1 473 ? 6.957 -28.656 -23.781 1 98.69 473 GLU B CA 1
ATOM 7330 C C . GLU B 1 473 ? 6.07 -27.562 -24.359 1 98.69 473 GLU B C 1
ATOM 7332 O O . GLU B 1 473 ? 6.574 -26.578 -24.938 1 98.69 473 GLU B O 1
ATOM 7337 N N . ARG B 1 474 ? 4.797 -27.734 -24.188 1 98.69 474 ARG B N 1
ATOM 7338 C CA . ARG B 1 474 ? 3.854 -26.734 -24.703 1 98.69 474 ARG B CA 1
ATOM 7339 C C . ARG B 1 474 ? 4.008 -25.406 -23.969 1 98.69 474 ARG B C 1
ATOM 7341 O O . ARG B 1 474 ? 3.973 -24.344 -24.578 1 98.69 474 ARG B O 1
ATOM 7348 N N . ILE B 1 475 ? 4.098 -25.469 -22.656 1 98.94 475 ILE B N 1
ATOM 7349 C CA . ILE B 1 475 ? 4.281 -24.281 -21.844 1 98.94 475 ILE B CA 1
ATOM 7350 C C . ILE B 1 475 ? 5.57 -23.562 -22.25 1 98.94 475 ILE B C 1
ATOM 7352 O O . ILE B 1 475 ? 5.578 -22.344 -22.453 1 98.94 475 ILE B O 1
ATOM 7356 N N . PHE B 1 476 ? 6.707 -24.297 -22.422 1 98.88 476 PHE B N 1
ATOM 7357 C CA . PHE B 1 476 ? 7.996 -23.719 -22.797 1 98.88 476 PHE B CA 1
ATOM 7358 C C . PHE B 1 476 ? 7.91 -23 -24.125 1 98.88 476 PHE B C 1
ATOM 7360 O O . PHE B 1 476 ? 8.398 -21.875 -24.281 1 98.88 476 PHE B O 1
ATOM 7367 N N . ALA B 1 477 ? 7.258 -23.656 -25.062 1 98.88 477 ALA B N 1
ATOM 7368 C CA . ALA B 1 477 ? 7.086 -23.047 -26.375 1 98.88 477 ALA B CA 1
ATOM 7369 C C . ALA B 1 477 ? 6.301 -21.734 -26.281 1 98.88 477 ALA B C 1
ATOM 7371 O O . ALA B 1 477 ? 6.625 -20.766 -26.953 1 98.88 477 ALA B O 1
ATOM 7372 N N . GLN B 1 478 ? 5.262 -21.734 -25.484 1 98.81 478 GLN B N 1
ATOM 7373 C CA . GLN B 1 478 ? 4.449 -20.531 -25.328 1 98.81 478 GLN B CA 1
ATOM 7374 C C . GLN B 1 478 ? 5.219 -19.438 -24.609 1 98.81 478 GLN B C 1
ATOM 7376 O O . GLN B 1 478 ? 5.051 -18.25 -24.891 1 98.81 478 GLN B O 1
ATOM 7381 N N . ILE B 1 479 ? 6.027 -19.812 -23.641 1 98.88 479 ILE B N 1
ATOM 7382 C CA . ILE B 1 479 ? 6.898 -18.859 -22.969 1 98.88 479 ILE B CA 1
ATOM 7383 C C . ILE B 1 479 ? 7.781 -18.141 -23.984 1 98.88 479 ILE B C 1
ATOM 7385 O O . ILE B 1 479 ? 7.902 -16.922 -23.953 1 98.88 479 ILE B O 1
ATOM 7389 N N . LEU B 1 480 ? 8.383 -18.891 -24.906 1 98.94 480 LEU B N 1
ATOM 7390 C CA . LEU B 1 480 ? 9.258 -18.312 -25.906 1 98.94 480 LEU B CA 1
ATOM 7391 C C . LEU B 1 480 ? 8.492 -17.312 -26.781 1 98.94 480 LEU B C 1
ATOM 7393 O O . LEU B 1 480 ? 9.023 -16.266 -27.156 1 98.94 480 LEU B O 1
ATOM 7397 N N . ARG B 1 481 ? 7.238 -17.609 -27.078 1 98.88 481 ARG B N 1
ATOM 7398 C CA . ARG B 1 481 ? 6.422 -16.703 -27.891 1 98.88 481 ARG B CA 1
ATOM 7399 C C . ARG B 1 481 ? 6.133 -15.414 -27.125 1 98.88 481 ARG B C 1
ATOM 7401 O O . ARG B 1 481 ? 6.27 -14.328 -27.688 1 98.88 481 ARG B O 1
ATOM 7408 N N . HIS B 1 482 ? 5.758 -15.539 -25.891 1 98.94 482 HIS B N 1
ATOM 7409 C CA . HIS B 1 482 ? 5.492 -14.352 -25.094 1 98.94 482 HIS B CA 1
ATOM 7410 C C . HIS B 1 482 ? 6.766 -13.547 -24.859 1 98.94 482 HIS B C 1
ATOM 7412 O O . HIS B 1 482 ? 6.738 -12.312 -24.859 1 98.94 482 HIS B O 1
ATOM 7418 N N . ALA B 1 483 ? 7.891 -14.258 -24.594 1 98.94 483 ALA B N 1
ATOM 7419 C CA . ALA B 1 483 ? 9.172 -13.586 -24.438 1 98.94 483 ALA B CA 1
ATOM 7420 C C . ALA B 1 483 ? 9.547 -12.805 -25.688 1 98.94 483 ALA B C 1
ATOM 7422 O O . ALA B 1 483 ? 10.234 -11.781 -25.609 1 98.94 483 ALA B O 1
ATOM 7423 N N . SER B 1 484 ? 9.055 -13.281 -26.828 1 98.81 484 SER B N 1
ATOM 7424 C CA . SER B 1 484 ? 9.383 -12.695 -28.125 1 98.81 484 SER B CA 1
ATOM 7425 C C . SER B 1 484 ? 8.398 -11.578 -28.484 1 98.81 484 SER B C 1
ATOM 7427 O O . SER B 1 484 ? 8.484 -11 -29.562 1 98.81 484 SER B O 1
ATOM 7429 N N . GLY B 1 485 ? 7.391 -11.336 -27.625 1 98.5 485 GLY B N 1
ATOM 7430 C CA . GLY B 1 485 ? 6.602 -10.133 -27.859 1 98.5 485 GLY B CA 1
ATOM 7431 C C . GLY B 1 485 ? 5.113 -10.406 -27.938 1 98.5 485 GLY B C 1
ATOM 7432 O O . GLY B 1 485 ? 4.305 -9.477 -27.875 1 98.5 485 GLY B O 1
ATOM 7433 N N . GLU B 1 486 ? 4.707 -11.727 -28.109 1 98.75 486 GLU B N 1
ATOM 7434 C CA . GLU B 1 486 ? 3.275 -12.016 -28.078 1 98.75 486 GLU B CA 1
ATOM 7435 C C . GLU B 1 486 ? 2.646 -11.586 -26.766 1 98.75 486 GLU B C 1
ATOM 7437 O O . GLU B 1 486 ? 3.197 -11.852 -25.688 1 98.75 486 GLU B O 1
ATOM 7442 N N . ALA B 1 487 ? 1.569 -10.859 -26.812 1 98.62 487 ALA B N 1
ATOM 7443 C CA . ALA B 1 487 ? 0.928 -10.352 -25.594 1 98.62 487 ALA B CA 1
ATOM 7444 C C . ALA B 1 487 ? 0.28 -11.477 -24.797 1 98.62 487 ALA B C 1
ATOM 7446 O O . ALA B 1 487 ? -0.286 -12.406 -25.375 1 98.62 487 ALA B O 1
ATOM 7447 N N . THR B 1 488 ? 0.351 -11.422 -23.547 1 98.69 488 THR B N 1
ATOM 7448 C CA . THR B 1 488 ? -0.412 -12.305 -22.672 1 98.69 488 THR B CA 1
ATOM 7449 C C . THR B 1 488 ? -1.83 -11.773 -22.469 1 98.69 488 THR B C 1
ATOM 7451 O O . THR B 1 488 ? -2.121 -10.625 -22.797 1 98.69 488 THR B O 1
ATOM 7454 N N . LYS B 1 489 ? -2.697 -12.609 -21.891 1 98.62 489 LYS B N 1
ATOM 7455 C CA . LYS B 1 489 ? -4.07 -12.203 -21.609 1 98.62 489 LYS B CA 1
ATOM 7456 C C . LYS B 1 489 ? -4.105 -11.062 -20.594 1 98.62 489 LYS B C 1
ATOM 7458 O O . LYS B 1 489 ? -4.91 -10.141 -20.719 1 98.62 489 LYS B O 1
ATOM 7463 N N . SER B 1 490 ? -3.275 -11.102 -19.578 1 98.25 490 SER B N 1
ATOM 7464 C CA . SER B 1 490 ? -3.24 -10.039 -18.578 1 98.25 490 SER B CA 1
ATOM 7465 C C . SER B 1 490 ? -2.812 -8.711 -19.203 1 98.25 490 SER B C 1
ATOM 7467 O O . SER B 1 490 ? -3.33 -7.656 -18.844 1 98.25 490 SER B O 1
ATOM 7469 N N . GLU B 1 491 ? -1.808 -8.734 -20.141 1 98.31 491 GLU B N 1
ATOM 7470 C CA . GLU B 1 491 ? -1.399 -7.516 -20.844 1 98.31 491 GLU B CA 1
ATOM 7471 C C . GLU B 1 491 ? -2.547 -6.938 -21.672 1 98.31 491 GLU B C 1
ATOM 7473 O O . GLU B 1 491 ? -2.781 -5.727 -21.656 1 98.31 491 GLU B O 1
ATOM 7478 N N . LEU B 1 492 ? -3.279 -7.812 -22.359 1 98.19 492 LEU B N 1
ATOM 7479 C CA . LEU B 1 492 ? -4.391 -7.383 -23.203 1 98.19 492 LEU B CA 1
ATOM 7480 C C . LEU B 1 492 ? -5.5 -6.762 -22.359 1 98.19 492 LEU B C 1
ATOM 7482 O O . LEU B 1 492 ? -6.242 -5.902 -22.844 1 98.19 492 LEU B O 1
ATOM 7486 N N . LEU B 1 493 ? -5.555 -7.176 -21.109 1 98.06 493 LEU B N 1
ATOM 7487 C CA . LEU B 1 493 ? -6.598 -6.688 -20.203 1 98.06 493 LEU B CA 1
ATOM 7488 C C . LEU B 1 493 ? -6.117 -5.461 -19.438 1 98.06 493 LEU B C 1
ATOM 7490 O O . LEU B 1 493 ? -6.871 -4.879 -18.656 1 98.06 493 LEU B O 1
ATOM 7494 N N . GLY B 1 494 ? -4.891 -5.062 -19.562 1 96.69 494 GLY B N 1
ATOM 7495 C CA . GLY B 1 494 ? -4.367 -3.838 -18.984 1 96.69 494 GLY B CA 1
ATOM 7496 C C . GLY B 1 494 ? -3.885 -4.016 -17.547 1 96.69 494 GLY B C 1
ATOM 7497 O O . GLY B 1 494 ? -3.752 -3.041 -16.812 1 96.69 494 GLY B O 1
ATOM 7498 N N . LEU B 1 495 ? -3.59 -5.215 -17.125 1 97.88 495 LEU B N 1
ATOM 7499 C CA . LEU B 1 495 ? -3.121 -5.461 -15.773 1 97.88 495 LEU B CA 1
ATOM 7500 C C . LEU B 1 495 ? -1.656 -5.066 -15.617 1 97.88 495 LEU B C 1
ATOM 7502 O O . LEU B 1 495 ? -0.904 -5.066 -16.594 1 97.88 495 LEU B O 1
ATOM 7506 N N . GLY B 1 496 ? -1.249 -4.762 -14.383 1 97.38 496 GLY B N 1
ATOM 7507 C CA . GLY B 1 496 ? 0.153 -4.527 -14.078 1 97.38 496 GLY B CA 1
ATOM 7508 C C . GLY B 1 496 ? 0.416 -3.141 -13.523 1 97.38 496 GLY B C 1
ATOM 7509 O O . GLY B 1 496 ? 1.481 -2.885 -12.961 1 97.38 496 GLY B O 1
ATOM 7510 N N . ASP B 1 497 ? -0.558 -2.234 -13.617 1 96 497 ASP B N 1
ATOM 7511 C CA . ASP B 1 497 ? -0.371 -0.853 -13.188 1 96 497 ASP B CA 1
ATOM 7512 C C . ASP B 1 497 ? -0.589 -0.716 -11.68 1 96 497 ASP B C 1
ATOM 7514 O O . ASP B 1 497 ? -0.16 0.267 -11.07 1 96 497 ASP B O 1
ATOM 7518 N N . HIS B 1 498 ? -1.232 -1.708 -11.094 1 97 498 HIS B N 1
ATOM 7519 C CA . HIS B 1 498 ? -1.647 -1.572 -9.695 1 97 498 HIS B CA 1
ATOM 7520 C C . HIS B 1 498 ? -1.217 -2.781 -8.875 1 97 498 HIS B C 1
ATOM 7522 O O . HIS B 1 498 ? -1.685 -2.969 -7.75 1 97 498 HIS B O 1
ATOM 7528 N N . GLU B 1 499 ? -0.332 -3.625 -9.445 1 97.62 499 GLU B N 1
ATOM 7529 C CA . GLU B 1 499 ? 0.064 -4.871 -8.797 1 97.62 499 GLU B CA 1
ATOM 7530 C C . GLU B 1 499 ? 1.517 -4.816 -8.328 1 97.62 499 GLU B C 1
ATOM 7532 O O . GLU B 1 499 ? 2.078 -5.824 -7.906 1 97.62 499 GLU B O 1
ATOM 7537 N N . PHE B 1 500 ? 2.162 -3.574 -8.531 1 98.56 500 PHE B N 1
ATOM 7538 C CA . PHE B 1 500 ? 3.457 -3.334 -7.906 1 98.56 500 PHE B CA 1
ATOM 7539 C C . PHE B 1 500 ? 3.299 -3.064 -6.414 1 98.56 500 PHE B C 1
ATOM 7541 O O . PHE B 1 500 ? 2.891 -1.971 -6.02 1 98.56 500 PHE B O 1
ATOM 7548 N N . VAL B 1 501 ? 3.646 -4.09 -5.551 1 98.25 501 VAL B N 1
ATOM 7549 C CA . VAL B 1 501 ? 3.453 -4.012 -4.109 1 98.25 501 VAL B CA 1
ATOM 7550 C C . VAL B 1 501 ? 4.719 -4.477 -3.391 1 98.25 501 VAL B C 1
ATOM 7552 O O . VAL B 1 501 ? 4.859 -5.656 -3.064 1 98.25 501 VAL B O 1
ATOM 7555 N N . PRO B 1 502 ? 5.684 -3.576 -3.041 1 98 502 PRO B N 1
ATOM 7556 C CA . PRO B 1 502 ? 6.867 -3.975 -2.273 1 98 502 PRO B CA 1
ATOM 7557 C C . PRO B 1 502 ? 6.516 -4.57 -0.912 1 98 502 PRO B C 1
ATOM 7559 O O . PRO B 1 502 ? 5.516 -4.176 -0.302 1 98 502 PRO B O 1
ATOM 7562 N N . TRP B 1 503 ? 7.352 -5.492 -0.365 1 97.56 503 TRP B N 1
ATOM 7563 C CA . TRP B 1 503 ? 7.129 -6.172 0.905 1 97.56 503 TRP B CA 1
ATOM 7564 C C . TRP B 1 503 ? 7.215 -5.195 2.072 1 97.56 503 TRP B C 1
ATOM 7566 O O . TRP B 1 503 ? 8.258 -4.57 2.287 1 97.56 503 TRP B O 1
ATOM 7576 N N . HIS B 1 504 ? 6.168 -5.129 2.787 1 94.19 504 HIS B N 1
ATOM 7577 C CA . HIS B 1 504 ? 6.156 -4.344 4.016 1 94.19 504 HIS B CA 1
ATOM 7578 C C . HIS B 1 504 ? 6.539 -5.195 5.219 1 94.19 504 HIS B C 1
ATOM 7580 O O . HIS B 1 504 ? 5.707 -5.938 5.75 1 94.19 504 HIS B O 1
ATOM 7586 N N . LEU B 1 505 ? 7.75 -5.199 5.902 1 91.12 505 LEU B N 1
ATOM 7587 C CA . LEU B 1 505 ? 8.266 -6.047 6.973 1 91.12 505 LEU B CA 1
ATOM 7588 C C . LEU B 1 505 ? 8.227 -5.324 8.312 1 91.12 505 LEU B C 1
ATOM 7590 O O . LEU B 1 505 ? 8.203 -5.961 9.367 1 91.12 505 LEU B O 1
ATOM 7594 N N . GLY B 1 506 ? 7.938 -4.07 8.391 1 90.31 506 GLY B N 1
ATOM 7595 C CA . GLY B 1 506 ? 8.148 -3.318 9.617 1 90.31 506 GLY B CA 1
ATOM 7596 C C . GLY B 1 506 ? 6.949 -2.467 10 1 90.31 506 GLY B C 1
ATOM 7597 O O . GLY B 1 506 ? 5.82 -2.756 9.602 1 90.31 506 GLY B O 1
ATOM 7598 N N . ILE B 1 507 ? 7.219 -1.583 10.922 1 93.88 507 ILE B N 1
ATOM 7599 C CA . ILE B 1 507 ? 6.133 -0.791 11.492 1 93.88 507 ILE B CA 1
ATOM 7600 C C . ILE B 1 507 ? 5.859 0.423 10.609 1 93.88 507 ILE B C 1
ATOM 7602 O O . ILE B 1 507 ? 6.656 0.746 9.727 1 93.88 507 ILE B O 1
ATOM 7606 N N . VAL B 1 508 ? 4.746 1.001 10.789 1 94.12 508 VAL B N 1
ATOM 7607 C CA . VAL B 1 508 ? 4.398 2.316 10.266 1 94.12 508 VAL B CA 1
ATOM 7608 C C . VAL B 1 508 ? 4.254 3.309 11.422 1 94.12 508 VAL B C 1
ATOM 7610 O O . VAL B 1 508 ? 3.461 3.09 12.344 1 94.12 508 VAL B O 1
ATOM 7613 N N . SER B 1 509 ? 5.031 4.348 11.398 1 92.38 509 SER B N 1
ATOM 7614 C CA . SER B 1 509 ? 5.031 5.301 12.5 1 92.38 509 SER B CA 1
ATOM 7615 C C . SER B 1 509 ? 4.891 6.73 11.992 1 92.38 509 SER B C 1
ATOM 7617 O O . SER B 1 509 ? 5.223 7.023 10.844 1 92.38 509 SER B O 1
#

Solvent-accessible surface area (backbone atoms only — not comparable to full-atom values): 49003 Å² total; per-residue (Å²): 122,66,52,97,83,40,52,44,41,64,83,30,92,74,26,48,38,27,33,23,69,42,64,41,50,63,61,35,77,34,74,94,69,72,38,46,25,76,41,70,39,56,46,29,20,35,24,25,61,36,75,40,49,55,67,38,75,38,24,55,71,66,34,76,52,23,22,25,70,42,72,38,50,51,40,31,77,51,41,52,91,44,40,38,83,64,90,70,92,70,77,41,53,58,30,74,64,51,54,84,79,76,57,49,56,80,90,71,35,53,58,31,36,23,33,73,44,96,87,66,46,53,6,41,41,37,24,36,38,29,37,35,41,21,29,71,21,22,55,44,38,45,52,32,26,64,68,53,36,74,77,73,40,61,88,31,83,48,38,76,43,51,45,35,45,45,46,87,45,36,45,30,50,33,54,83,41,69,40,46,50,46,49,48,40,32,55,47,19,52,64,67,23,48,25,37,58,26,29,38,40,32,23,43,68,43,45,60,44,35,56,68,58,48,34,59,76,65,69,57,70,80,53,86,46,28,45,73,48,38,24,55,78,60,42,26,63,70,47,33,29,53,50,47,42,52,51,49,60,68,29,45,64,65,39,33,66,52,56,70,40,84,38,57,37,42,62,43,30,35,22,51,46,61,37,36,44,23,38,36,23,52,68,21,23,20,40,16,44,2,39,16,38,41,52,39,35,26,32,45,5,23,38,34,35,48,21,50,42,36,29,42,89,45,50,38,75,49,16,16,16,6,74,38,58,68,38,25,47,51,48,52,50,51,52,53,50,47,53,63,72,46,59,95,46,44,24,37,70,72,40,45,59,45,55,29,24,42,76,23,36,30,52,29,25,39,51,48,7,54,18,54,52,29,38,54,34,79,58,34,32,63,43,62,38,56,61,17,43,74,67,85,72,66,26,32,32,38,34,42,32,36,51,26,56,44,34,27,51,37,27,35,34,12,18,52,22,46,32,31,43,34,31,21,42,61,61,59,67,70,28,34,60,72,27,49,30,44,30,29,18,14,34,50,72,57,28,66,59,27,46,76,57,41,65,40,64,32,12,39,39,81,70,68,74,39,53,51,64,59,43,4,54,52,51,42,54,49,49,37,44,38,38,41,56,49,78,37,39,23,56,76,70,61,38,21,68,60,35,51,35,78,70,70,53,67,59,65,45,121,64,53,98,82,42,54,44,42,65,82,30,91,72,25,48,38,30,34,22,69,43,65,40,49,62,61,36,77,35,75,95,69,71,40,44,25,76,41,68,38,57,44,28,20,36,25,25,62,37,75,40,49,56,66,37,74,37,23,56,70,65,34,75,52,23,21,25,70,42,71,40,49,52,39,31,76,49,41,52,93,45,42,38,85,65,90,68,93,72,78,42,53,58,32,74,62,52,55,85,80,75,59,50,56,77,92,71,37,53,58,31,37,26,34,70,44,97,87,67,47,52,7,41,40,35,24,34,37,29,37,34,41,22,30,71,23,23,56,43,39,44,52,33,25,64,66,53,36,74,78,73,40,61,90,30,82,49,39,76,44,49,44,31,46,46,48,86,43,36,45,30,50,32,53,83,40,70,47,45,50,46,48,47,40,33,54,47,20,52,65,64,22,48,25,38,58,26,30,37,39,32,23,44,68,42,43,60,44,36,56,68,58,48,35,59,76,66,70,57,70,79,53,85,45,28,45,75,50,38,24,55,78,61,41,26,64,70,48,32,28,54,51,47,43,52,53,51,61,68,28,44,66,66,39,33,66,51,55,71,40,85,39,57,37,42,62,43,29,35,22,51,46,61,35,35,44,25,37,36,22,52,69,20,22,21,40,16,45,1,38,16,38,42,53,38,34,25,32,44,6,24,39,34,35,48,22,50,42,36,28,42,88,44,49,36,73,48,16,17,15,6,75,38,58,68,40,22,46,50,48,53,50,52,52,53,50,46,52,63,73,48,57,94,46,44,23,36,70,74,41,45,58,46,57,29,25,43,75,23,34,31,53,30,25,39,51,46,6,54,18,53,51,29,38,55,34,78,59,35,32,63,42,63,38,56,61,19,43,75,66,85,72,67,28,32,32,37,35,42,34,38,53,27,55,45,35,26,52,37,28,35,35,12,18,52,22,45,31,31,44,33,32,21,42,62,62,58,70,69,30,35,60,72,26,49,30,43,30,28,18,14,35,51,70,57,29,66,59,28,45,77,54,41,65,40,64,32,13,39,39,81,70,68,75,40,53,51,65,58,42,3,53,52,50,42,54,50,48,37,44,38,38,41,56,50,77,39,37,22,57,77,72,63,39,21,67,63,35,51,34,78,74,64,76,53,63,65,46

Radius of gyration: 30.23 Å; Cα contacts (8 Å, |Δi|>4): 2717; chains: 2; bounding box: 60×95×69 Å

Foldseek 3Di:
DPDLPAQWDDLDPPAQKIFGQAWFDAQPDDVQQRDGANHTDHHLAIFGQAWFAAQRFGDDNNAGPFGFNHIHGGNYTDFQVGGDHDDDDDDLQFQQQADDAQADPQVPFDKFWWWQDPVGATFLAQEEEEEELAQVCQVLLVLLQVVCDPVNCVVQVRYPGYAYQHEHGNAQDDPPDPLLVLSLLLRVLLQPANNYLAYEYEYAAPGPRHPVCSCVVSVHDDDLRYYYYHQVVQPHRVSSSVVSNVSVVSSRVVSSPTGIDIDGLLSAEEEEAEDLDASLLLPFVQLLLLLLLSSSVSSNAEYEAEALLLQQSPLSLQSNQAPDNVQSVVSVVLLVVVCVVCPPHCDQSVWHDDPSHSVRHHRTSNSRSSSSVSNQHRHGAHHEAEFLDADDDGGYYYYYDHNPGLATVSRSSSNHHSEYEYEHARDDQAAAPPRGYAYEYSADVSCVVNVLRHHYYRNVCSVVNDPSNRSSVVVNVVVSVSSNPDHHSSVVVPHHNPSNYHDRDDDRD/DPDLPAQWDDLDPPAQKIFGQAWFDAQPDDVQQRDGANHTDHHLAIFGQAKFAAQRFGDDNNAGPFGFNHIHGGNYTDFQVGGDHDDDDDDLQFQQQADDAQADPQVPFDKFWWWQDPVGATFLAQEEEEEELAQVCQVLLVLLQVVCDPVNCVVQVRYPGYAYQHEHGNAQFDPPDPLLVLSLLLRVLLQPANNYLAYEYEYAAPGPRHPVCSCVVSVHDDDLRYYYYHQVVQPHRVSSSVVSNVSVVSSRVVSSPTGIDIDGLLSAEEEEAEDLDASLLLPFVQLLLLLLLSSSVSSNAEYEAEALLLQQSPLSLQSNQAPDNVQSVVSVVLLVVVCVLCPPHCDQSVWHDDPSHSVRHHRTSNSRSSSSVSNQHRHGAHHEAEFLDADDDGGYYYYYDHNDGLATVSRSSSNHHSEYEYEHARDDQAAAPPRGYAYEYSADVSCVVNVLRHHYYRNVCSVVNDPSNRSSVVVNVVVSVSSNPDHHSSVVVPHHNPSNYHDRRGDRD

Organism: Paracidovorax avenae (strain ATCC 19860 / DSM 7227 / CCUG 15838 / JCM 20985 / LMG 2117 / NCPPB 1011) (NCBI:txid643561)

InterPro domains:
  IPR007392 D-galactarate/Altronate dehydratase, second domain [PF04295] (114-256)
  IPR013974 SAF domain [PF08666] (15-84)
  IPR013974 SAF domain [SM00858] (15-84)
  IPR044144 UxaA/GarD, SAF domain [cd11613] (7-84)
  IPR048332 D-galactarate/Altronate dehydratase, C-terminal domain [PF20629] (265-506)
  IPR052172 UxaA family altronate/galactarate dehydratases [PTHR30536] (7-508)

pLDDT: mean 95.92, std 5.52, range [44.09, 98.94]

Nearest PDB structures (foldseek):
  6u7l-assembly1_A  TM=8.756E-01  e=9.074E-42  Escherichia coli K-12
  6u7l-assembly2_C  TM=8.852E-01  e=3.965E-41  Escherichia coli K-12
  6u7l-assembly2_D  TM=8.964E-01  e=4.384E-40  Escherichia coli K-12
  6u7l-assembly1_B  TM=8.807E-01  e=3.721E-40  Escherichia coli K-12
  3k3s-assembly3_C  TM=9.214E-01  e=1.358E-06  Shigella flexneri 2a str. 2457T

Sequence (1018 aa):
MPGLDSPLLHLHPNDNVLVAKTGLALGQEIPELGVRARAQVPPGHKIAARRIAQGEQVKKYDTVIGVATRDLEPGEYVHSHNLELVDYYRDPAFGADVRPVEYVPEAGRATFQGFVRADGSVGTRNFIGILSSVNCSATVIKQIAAHFTPERLRGFPHVDGVVAFAQTSGCGMSSPSEHFDVLRRTLAGYARHPNLAGVLIVGLGCERNQVDGLVESQGLERGRLMRTLVMQDVGGTRATIAAGIAAIEEMLPAANGARRSTVPASHLKIGLECGGSDGFSGITANPALGAAMDVLVRHGGTAILSETPEIHGVEFMLTRRAISPAVGQKLLDRLAWWERYAAGQNAQFNGVVGHGNQAGGLANIFEKSLGSAMKGGTTPLRAVYEYAERIDESGFVFMDSPGYDPVAATGQIASGAQLICFTTGRGSMFGSKPAPTIKLASNTPMYRRLEEDMDINCGVILDGELTVPEMGERIFAQILRHASGEATKSELLGLGDHEFVPWHLGIVSMPGLDSPLLHLHPNDNVLVAKTGLALGQEIPELGVRARAQVPPGHKIAARRIAQGEQVKKYDTVIGVATRDLEPGEYVHSHNLELVDYYRDPAFGADVRPVEYVPEAGRATFQGFVRADGSVGTRNFIGILSSVNCSATVIKQIAAHFTPERLRGFPHVDGVVAFAQTSGCGMSSPSEHFDVLRRTLAGYARHPNLAGVLIVGLGCERNQVDGLVESQGLERGRLMRTLVMQDVGGTRATIAAGIAAIEEMLPAANGARRSTVPASHLKIGLECGGSDGFSGITANPALGAAMDVLVRHGGTAILSETPEIHGVEFMLTRRAISPAVGQKLLDRLAWWERYAAGQNAQFNGVVGHGNQAGGLANIFEKSLGSAMKGGTTPLRAVYEYAERIDESGFVFMDSPGYDPVAATGQIASGAQLICFTTGRGSMFGSKPAPTIKLASNTPMYRRLEEDMDINCGVILDGELTVPEMGERIFAQILRHASGEATKSELLGLGDHEFVPWHLGIVS

Secondary structure (DSSP, 8-state):
---TT-SEE---TT-SEEEESSPBPTT-EETTTTEE-SS-B-TT-EEESS-B-TTPEEEETTEEEEEESS-B-TT-EESTTSEE---------TTTT-----PPPGGG--EEEEEE-TTS-EES--EEEEEESSGGGHHHHHHHHHHS-TTTTTT-TT--EEEEE--S-SSSS-SSSHHHHHHHHHHHHHHT-TTEEEEEEEE-SSSSS-HHHHHHHTT---SSSEEEEEHHHHTSHHHHHHHHHHHHHHHHHHHHT--EEEEEGGG-EEEEEE-S--TTTTTTHHHHHHHHHHHHHHTT-EEEE--GGGGTT-THHHHTTBSSHHHHHHHHHHHHHHHHHTTT--SGGGT---HHHHHTT--SHHHHHHHHHHTT-SSPEEEEE-TTPPP---EEEEE---S-HHHHHHHHHHHT-SEEEEEESS------SSS-EEEEESSHHHHHHTTTT-SEEGGGTTTTS--HHHHHHHHHHHHHHHHTTPPPHHHHTTTTSS-------S---/---TT-SEE---TT-SEEEESSPBPTT-EETTTTEE-SS-B-TT-EEESS-B-TTPEEEETTEEEEEESS-B-TT-EESTTSEE---------TTTT-----PPPGGG--EEEEEE-TTS-EES--EEEEEESSGGGHHHHHHHHHHS-TTTTTT-TT--EEEEE--S-SSSS-SSSHHHHHHHHHHHHHHT-TTEEEEEEEE-SSSSS-HHHHHHHTT---SSSEEEEEHHHHTSHHHHHHHHHHHHHHHHHHHHT--EEEEEGGG-EEEEEEES--TTTTTTHHHHHHHHHHHHHHTT-EEEE--GGGGTT-THHHHTTBSSHHHHHHHHHHHHHHHHHTTT--SGGGT---HHHHHTT--SHHHHHHHHHHTT-SSPEEEEE-TTPPP---EEEEE---S-HHHHHHHHHHHT-SEEEEEESS------SSS-EEEEESSHHHHHHTTTT-SEEGGGTTTTS--HHHHHHHHHHHHHHHHTTPPPHHHHTTTTSS-------S---